Protein AF-0000000072483259 (afdb_homodimer)

pLDDT: mean 96.13, std 6.68, range [28.08, 98.94]

Radius of gyration: 27.59 Å; Cα contacts (8 Å, |Δi|>4): 2343; chains: 2; bounding box: 74×78×71 Å

Nearest PDB structures (foldseek):
  3lnp-assembly1_A-2  TM=8.856E-01  e=9.364E-30  Oleispira antarctica
  4dzh-assembly1_A-2  TM=8.828E-01  e=1.870E-28  Xanthomonas campestris pv. campestris str. ATCC 33913
  4f0r-assembly1_A  TM=8.799E-01  e=4.977E-28  Chromobacterium violaceum ATCC 12472
  4gbd-assembly1_B  TM=8.907E-01  e=2.801E-27  Pseudomonas aeruginosa PAO1
  7ww2-assembly1_B  TM=8.789E-01  e=2.358E-26  Obesumbacterium proteus

Organism: Leishmania tarentolae (NCBI:txid5689)

Foldseek 3Di:
DDKAKEFAWEWAFQALPDTDIAGRWIFIADQQFTADIDRCVVPVPVVVVVVVVNVVVVRYHYDDVQKYKYFFFAAEAAAQQQQVCFPHDLQDAPLCCCPVPVQVSLLCVVPVVVLLVSLLVLLQVLLLLRHQEYEYEHAQDLVSQVSSLVSCLVLNGQYATFHEAFADPVRHPPSGHQPDLVRSLVSRLVSQVCSCVDPNCVVPSYHYEQEHAAPLRHDLSNLLSSLVSCVVSVGAYEYEFLQAPVRQVSVCVVPVDGRLVSSVVSNRQALQYEHERCQPQDPVSLVSSVVRNAEYAHQLQLSVRHRVAHRLLVVSVVVVGLYAYHCHPRSNNDSHLLVSLVSLQVRQVCQQQADDPVDPSVVRHDDHPSGGDLSNSLCRRAVSSCSNNVAQGRDSRGRRRPWMWIFRQPQPPFQSHDDPPPADVVNSSRSCSNGPDSLRGAFTDGSNDTSDGHDRPPD/DDKAKEFAWEWAFQDQPDTDIAGRWIFIADQQFTADIDRCVVPVPVVVVVVVVNVVVVRYHYDDVQKYKYFFFAAEAAAQQQQVCFPHDLQDAPLCCCVPPVQVSLLCVVPVVVLLVSLLVLLQVLLLLRHQEYEYEHAQDLVSQVSSLVSCLVLNGQYATFHEAFADPVRHPPSGHAPDLVRSLVSRLVSQVDSCVDPNCVVPSYHYEQEHAAPVRHDLSNLLSSLVSCVVSVGAYEYEFLQAPVRQVSVCVVPVDGRLVSSVVSNRQALQYEHERCQPQDPVSLVSSVVRNAEYAHQLQLSVRHRVAHRLLVVSVVVVGLYAYHCHPRSNNDSHLLVSLVSLQVRQVCQQQADDPVDDSVVRHDDHPSGGDLSNSLCRRAVSSCSNNVAQGRDSRGPRRPWMWIFRQPQPPFQSHDDPPPADVVNSSRSCSNGPDSLRGAFTDGSNDTSDGDDRPPD

InterPro domains:
  IPR006680 Amidohydrolase-related [PF01979] (68-451)
  IPR011059 Metal-dependent hydrolase, composite domain superfamily [G3DSA:2.30.40.10] (6-449)
  IPR011059 Metal-dependent hydrolase, composite domain superfamily [SSF51338] (4-82)
  IPR011059 Metal-dependent hydrolase, composite domain superfamily [SSF51338] (366-452)
  IPR014311 Guanine deaminase [TIGR02967] (20-448)
  IPR032466 Metal-dependent hydrolase [SSF51556] (71-392)
  IPR051607 Metallo-dependent Hydrolases [PTHR11271] (3-454)

Structure (mmCIF, N/CA/C/O backbone):
data_AF-0000000072483259-model_v1
#
loop_
_entity.id
_entity.type
_entity.pdbx_description
1 polymer 'Guanine deaminase'
#
loop_
_atom_site.group_PDB
_atom_site.id
_atom_site.type_symbol
_atom_site.label_atom_id
_atom_site.label_alt_id
_atom_site.label_comp_id
_atom_site.label_asym_id
_atom_site.label_entity_id
_atom_site.label_seq_id
_atom_site.pdbx_PDB_ins_code
_atom_site.Cartn_x
_atom_site.Cartn_y
_atom_site.Cartn_z
_atom_site.occupancy
_atom_site.B_iso_or_equiv
_atom_site.auth_seq_id
_atom_site.auth_comp_id
_atom_site.auth_asym_id
_atom_site.auth_atom_id
_atom_site.pdbx_PDB_model_num
ATOM 1 N N . MET A 1 1 ? -14.805 36.656 -9.125 1 51.97 1 MET A N 1
ATOM 2 C CA . MET A 1 1 ? -14.164 35.5 -9.727 1 51.97 1 MET A CA 1
ATOM 3 C C . MET A 1 1 ? -15.195 34.594 -10.375 1 51.97 1 MET A C 1
ATOM 5 O O . MET A 1 1 ? -16.359 34.562 -9.969 1 51.9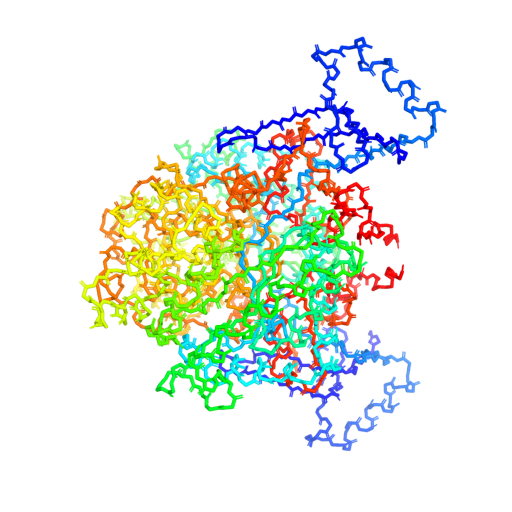7 1 MET A O 1
ATOM 9 N N . PRO A 1 2 ? -14.859 34.062 -11.422 1 64.94 2 PRO A N 1
ATOM 10 C CA . PRO A 1 2 ? -15.852 33.438 -12.273 1 64.94 2 PRO A CA 1
ATOM 11 C C . PRO A 1 2 ? -16.469 32.188 -11.625 1 64.94 2 PRO A C 1
ATOM 13 O O . PRO A 1 2 ? -15.82 31.516 -10.82 1 64.94 2 PRO A O 1
ATOM 16 N N . VAL A 1 3 ? -17.703 32.094 -11.5 1 83.12 3 VAL A N 1
ATOM 17 C CA . VAL A 1 3 ? -18.516 30.953 -11.094 1 83.12 3 VAL A CA 1
ATOM 18 C C . VAL A 1 3 ? -18.172 29.75 -11.953 1 83.12 3 VAL A C 1
ATOM 20 O O . VAL A 1 3 ? -17.969 29.875 -13.164 1 83.12 3 VAL A O 1
ATOM 23 N N . LYS A 1 4 ? -17.703 28.703 -11.266 1 93.19 4 LYS A N 1
ATOM 24 C CA . LYS A 1 4 ? -17.484 27.422 -11.93 1 93.19 4 LYS A CA 1
ATOM 25 C C . LYS A 1 4 ? -18.516 26.391 -11.484 1 93.19 4 LYS A C 1
ATOM 27 O O . LYS A 1 4 ? -19.031 26.453 -10.367 1 93.19 4 LYS A O 1
ATOM 32 N N . ALA A 1 5 ? -18.828 25.578 -12.422 1 97.44 5 ALA A N 1
ATOM 33 C CA . ALA A 1 5 ? -19.75 24.484 -12.094 1 97.44 5 ALA A CA 1
ATOM 34 C C . ALA A 1 5 ? -19.188 23.141 -12.562 1 97.44 5 ALA A C 1
ATOM 36 O O . ALA A 1 5 ? -18.562 23.062 -13.625 1 97.44 5 ALA A O 1
ATOM 37 N N . PHE A 1 6 ? -19.375 22.125 -11.766 1 98.31 6 PHE A N 1
ATOM 38 C CA . PHE A 1 6 ? -18.938 20.766 -12.062 1 98.31 6 PHE A CA 1
ATOM 39 C C . PHE A 1 6 ? -20.125 19.797 -12.055 1 98.31 6 PHE A C 1
ATOM 41 O O . PHE A 1 6 ? -20.938 19.828 -11.133 1 98.31 6 PHE A O 1
ATOM 48 N N . LEU A 1 7 ? -20.25 19.047 -13.125 1 98.5 7 LEU A N 1
ATOM 49 C CA . LEU A 1 7 ? -21.297 18.031 -13.227 1 98.5 7 LEU A CA 1
ATOM 50 C C . LEU A 1 7 ? -20.703 16.625 -13.188 1 98.5 7 LEU A C 1
ATOM 52 O O . LEU A 1 7 ? -19.859 16.281 -14.008 1 98.5 7 LEU A O 1
ATOM 56 N N . GLY A 1 8 ? -21.062 15.82 -12.242 1 98.44 8 GLY A N 1
ATOM 57 C CA . GLY A 1 8 ? -20.609 14.445 -12.117 1 98.44 8 GLY A CA 1
ATOM 58 C C . GLY A 1 8 ? -21.062 13.781 -10.828 1 98.44 8 GLY A C 1
ATOM 59 O O . GLY A 1 8 ? -21.781 14.383 -10.031 1 98.44 8 GLY A O 1
ATOM 60 N N . THR A 1 9 ? -20.734 12.508 -10.633 1 98.75 9 THR A N 1
ATOM 61 C CA . THR A 1 9 ? -21.062 11.789 -9.406 1 98.75 9 THR A CA 1
ATOM 62 C C . THR A 1 9 ? -20.109 12.172 -8.281 1 98.75 9 THR A C 1
ATOM 64 O O . THR A 1 9 ? -18.891 12.164 -8.453 1 98.75 9 THR A O 1
ATOM 67 N N . VAL A 1 10 ? -20.672 12.547 -7.125 1 98.81 10 VAL A N 1
ATOM 68 C CA . VAL A 1 10 ? -19.922 12.961 -5.953 1 98.81 10 VAL A CA 1
ATOM 69 C C . VAL A 1 10 ? -19.938 11.859 -4.898 1 98.81 10 VAL A C 1
ATOM 71 O O . VAL A 1 10 ? -20.984 11.266 -4.641 1 98.81 10 VAL A O 1
ATOM 74 N N . PHE A 1 11 ? -18.75 11.453 -4.41 1 98.81 11 PHE A N 1
ATOM 75 C CA . PHE A 1 11 ? -18.656 10.688 -3.172 1 98.81 11 PHE A CA 1
ATOM 76 C C . PHE A 1 11 ? -18.141 11.57 -2.035 1 98.81 11 PHE A C 1
ATOM 78 O O . PHE A 1 11 ? -17.125 12.242 -2.178 1 98.81 11 PHE A O 1
ATOM 85 N N . GLU A 1 12 ? -18.75 11.672 -0.937 1 97.88 12 GLU A N 1
ATOM 86 C CA . GLU A 1 12 ? -18.203 12.328 0.249 1 97.88 12 GLU A CA 1
ATOM 87 C C . GLU A 1 12 ? -18.75 11.695 1.527 1 97.88 12 GLU A C 1
ATOM 89 O O . GLU A 1 12 ? -19.719 10.93 1.484 1 97.88 12 GLU A O 1
ATOM 94 N N . THR A 1 13 ? -18.078 11.844 2.619 1 98.56 13 THR A N 1
ATOM 95 C CA . THR A 1 13 ? -18.438 11.289 3.922 1 98.56 13 THR A CA 1
ATOM 96 C C . THR A 1 13 ? -18.625 12.406 4.949 1 98.56 13 THR A C 1
ATOM 98 O O . THR A 1 13 ? -17.688 12.781 5.652 1 98.56 13 THR A O 1
ATOM 101 N N . PRO A 1 14 ? -19.922 12.898 5.121 1 98.25 14 PRO A N 1
ATOM 102 C CA . PRO A 1 14 ? -20.188 14.031 6.016 1 98.25 14 PRO A CA 1
ATOM 103 C C . PRO A 1 14 ? -19.969 13.68 7.484 1 98.25 14 PRO A C 1
ATOM 105 O O . PRO A 1 14 ? -19.703 14.562 8.305 1 98.25 14 PRO A O 1
ATOM 108 N N . ASP A 1 15 ? -20.094 12.383 7.82 1 97.5 15 ASP A N 1
ATOM 109 C CA . ASP A 1 15 ? -19.797 11.859 9.148 1 97.5 15 ASP A CA 1
ATOM 110 C C . ASP A 1 15 ? -19.234 10.445 9.07 1 97.5 15 ASP A C 1
ATOM 112 O O . ASP A 1 15 ? -19.156 9.859 7.984 1 97.5 15 ASP A O 1
ATOM 116 N N . ARG A 1 16 ? -18.781 9.906 10.172 1 95.94 16 ARG A N 1
ATOM 117 C CA . ARG A 1 16 ? -17.938 8.719 10.188 1 95.94 16 ARG A CA 1
ATOM 118 C C . ARG A 1 16 ? -18.703 7.496 9.688 1 95.94 16 ARG A C 1
ATOM 120 O O . ARG A 1 16 ? -18.109 6.484 9.328 1 95.94 16 ARG A O 1
ATOM 127 N N . HIS A 1 17 ? -20.078 7.512 9.602 1 95.44 17 HIS A N 1
ATOM 128 C CA . HIS A 1 17 ? -20.828 6.312 9.258 1 95.44 17 HIS A CA 1
ATOM 129 C C . HIS A 1 17 ? -21.641 6.516 7.977 1 95.44 17 HIS A C 1
ATOM 131 O O . HIS A 1 17 ? -22.453 5.668 7.609 1 95.44 17 HIS A O 1
ATOM 137 N N . THR A 1 18 ? -21.422 7.621 7.285 1 97.88 18 THR A N 1
ATOM 138 C CA . THR A 1 18 ? -22.266 7.938 6.148 1 97.88 18 THR A CA 1
ATOM 139 C C . THR A 1 18 ? -21.438 8.141 4.887 1 97.88 18 THR A C 1
ATOM 141 O O . THR A 1 18 ? -20.516 8.953 4.871 1 97.88 18 THR A O 1
ATOM 144 N N . LEU A 1 19 ? -21.734 7.344 3.904 1 98.44 19 LEU A N 1
ATOM 145 C CA . LEU A 1 19 ? -21.281 7.617 2.545 1 98.44 19 LEU A CA 1
ATOM 146 C C . LEU A 1 19 ? -22.375 8.297 1.732 1 98.44 19 LEU A C 1
ATOM 148 O O . LEU A 1 19 ? -23.422 7.707 1.477 1 98.44 19 LEU A O 1
ATOM 152 N N . ASN A 1 20 ? -22.219 9.547 1.44 1 98.31 20 ASN A N 1
ATOM 153 C CA . ASN A 1 20 ? -23.141 10.297 0.596 1 98.31 20 ASN A CA 1
ATOM 154 C C . ASN A 1 20 ? -22.75 10.203 -0.878 1 98.31 20 ASN A C 1
ATOM 156 O O . ASN A 1 20 ? -21.641 10.57 -1.261 1 98.31 20 ASN A O 1
ATOM 160 N N . ILE A 1 21 ? -23.641 9.633 -1.694 1 98.62 21 ILE A N 1
ATOM 161 C CA . ILE A 1 21 ? -23.453 9.508 -3.137 1 98.62 21 ILE A CA 1
ATOM 162 C C . ILE A 1 21 ? -24.484 10.367 -3.861 1 98.62 21 ILE A C 1
ATOM 164 O O . ILE A 1 21 ? -25.688 10.172 -3.705 1 98.62 21 ILE A O 1
ATOM 168 N N . ILE A 1 22 ? -24.062 11.32 -4.613 1 98.38 22 ILE A N 1
ATOM 169 C CA . ILE A 1 22 ? -24.953 12.125 -5.434 1 98.38 22 ILE A CA 1
ATOM 170 C C . ILE A 1 22 ? -24.609 11.93 -6.91 1 98.38 22 ILE A C 1
ATOM 172 O O . ILE A 1 22 ? -23.656 12.516 -7.414 1 98.38 22 ILE A O 1
ATOM 176 N N . GLN A 1 23 ? -25.391 11.156 -7.59 1 97.88 23 GLN A N 1
ATOM 177 C CA . GLN A 1 23 ? -25.219 10.93 -9.023 1 97.88 23 GLN A CA 1
ATOM 178 C C . GLN A 1 23 ? -25.641 12.156 -9.828 1 97.88 23 GLN A C 1
ATOM 180 O O . GLN A 1 23 ? -26.656 12.773 -9.539 1 97.88 23 GLN A O 1
ATOM 185 N N . ASP A 1 24 ? -24.844 12.57 -10.766 1 97.81 24 ASP A N 1
ATOM 186 C CA . ASP A 1 24 ? -25.109 13.711 -11.641 1 97.81 24 ASP A CA 1
ATOM 187 C C . ASP A 1 24 ? -25.281 14.992 -10.836 1 97.81 24 ASP A C 1
ATOM 189 O O . ASP A 1 24 ? -26.172 15.797 -11.125 1 97.81 24 ASP A O 1
ATOM 193 N N . ALA A 1 25 ? -24.453 15.055 -9.812 1 98.62 25 ALA A N 1
ATOM 194 C CA . ALA A 1 25 ? -24.484 16.266 -8.992 1 98.62 25 ALA A CA 1
ATOM 195 C C . ALA A 1 25 ? -24.016 17.484 -9.781 1 98.62 25 ALA A C 1
ATOM 197 O O . ALA A 1 25 ? -23.141 17.359 -10.641 1 98.62 25 ALA A O 1
ATOM 198 N N . LEU A 1 26 ? -24.641 18.594 -9.516 1 98.38 26 LEU A N 1
ATOM 199 C CA . LEU A 1 26 ? -24.125 19.875 -9.969 1 98.38 26 LEU A CA 1
ATOM 200 C C . LEU A 1 26 ? -23.516 20.656 -8.812 1 98.38 26 LEU A C 1
ATOM 202 O O . LEU A 1 26 ? -24.203 21.047 -7.875 1 98.38 26 LEU A O 1
ATOM 206 N N . VAL A 1 27 ? -22.188 20.828 -8.828 1 98.62 27 VAL A N 1
ATOM 207 C CA . VAL A 1 27 ? -21.469 21.562 -7.793 1 98.62 27 VAL A CA 1
ATOM 208 C C . VAL A 1 27 ? -21.125 22.969 -8.297 1 98.62 27 VAL A C 1
ATOM 210 O O . VAL A 1 27 ? -20.375 23.109 -9.266 1 98.62 27 VAL A O 1
ATOM 213 N N . VAL A 1 28 ? -21.656 23.969 -7.68 1 97.56 28 VAL A N 1
ATOM 214 C CA . VAL A 1 28 ? -21.422 25.359 -8.062 1 97.56 28 VAL A CA 1
ATOM 215 C C . VAL A 1 28 ? -20.406 26 -7.109 1 97.56 28 VAL A C 1
ATOM 217 O O . VAL A 1 28 ? -20.594 25.984 -5.891 1 97.56 28 VAL A O 1
ATOM 220 N N . VAL A 1 29 ? -19.344 26.5 -7.648 1 97.56 29 VAL A N 1
ATOM 221 C CA . VAL A 1 29 ? -18.234 27.062 -6.883 1 97.56 29 VAL A CA 1
ATOM 222 C C . VAL A 1 29 ? -18.094 28.547 -7.191 1 97.56 29 VAL A C 1
ATOM 224 O O . VAL A 1 29 ? -18.062 28.953 -8.359 1 97.56 29 VAL A O 1
ATOM 227 N N . HIS A 1 30 ? -18.078 29.359 -6.191 1 95.12 30 HIS A N 1
ATOM 228 C CA . HIS A 1 30 ? -17.875 30.797 -6.305 1 95.12 30 HIS A CA 1
ATOM 229 C C . HIS A 1 30 ? -16.656 31.25 -5.504 1 95.12 30 HIS A C 1
ATOM 231 O O . HIS A 1 30 ? -16.641 31.141 -4.277 1 95.12 30 HIS A O 1
ATOM 237 N N . ASP A 1 31 ? -15.648 31.844 -6.125 1 92.31 31 ASP A N 1
ATOM 238 C CA . ASP A 1 31 ? -14.43 32.344 -5.504 1 92.31 31 ASP A CA 1
ATOM 239 C C . ASP A 1 31 ? -13.797 31.281 -4.602 1 92.31 31 ASP A C 1
ATOM 241 O O . ASP A 1 31 ? -13.523 31.547 -3.428 1 92.31 31 ASP A O 1
ATOM 245 N N . GLY A 1 32 ? -13.797 30.031 -5.105 1 94.75 32 GLY A N 1
ATOM 246 C CA . GLY A 1 32 ? -13.109 28.953 -4.422 1 94.75 32 GLY A CA 1
ATOM 247 C C . GLY A 1 32 ? -13.953 28.281 -3.361 1 94.75 32 GLY A C 1
ATOM 248 O O . GLY A 1 32 ? -13.555 27.25 -2.803 1 94.75 32 GLY A O 1
ATOM 249 N N . THR A 1 33 ? -15.141 28.766 -3.104 1 96.81 33 THR A N 1
ATOM 250 C CA . THR A 1 33 ? -16.047 28.219 -2.094 1 96.81 33 THR A CA 1
ATOM 251 C C . THR A 1 33 ? -17.234 27.531 -2.748 1 96.81 33 THR A C 1
ATOM 253 O O . THR A 1 33 ? -17.797 28.031 -3.727 1 96.81 33 THR A O 1
ATOM 256 N N . ILE A 1 34 ? -17.594 26.375 -2.246 1 98.38 34 ILE A N 1
ATOM 257 C CA . ILE A 1 34 ? -18.766 25.672 -2.758 1 98.38 34 ILE A CA 1
ATOM 258 C C . ILE A 1 34 ? -20.031 26.406 -2.336 1 98.38 34 ILE A C 1
ATOM 260 O O . ILE A 1 34 ? -20.312 26.531 -1.142 1 98.38 34 ILE A O 1
ATOM 264 N N . GLU A 1 35 ? -20.75 26.875 -3.312 1 97.5 35 GLU A N 1
ATOM 265 C CA . GLU A 1 35 ? -21.984 27.609 -3.023 1 97.5 35 GLU A CA 1
ATOM 266 C C . GLU A 1 35 ? -23.172 26.656 -2.918 1 97.5 35 GLU A C 1
ATOM 268 O O . GLU A 1 35 ? -24.031 26.812 -2.037 1 97.5 35 GLU A O 1
ATOM 273 N N . GLN A 1 36 ? -23.203 25.734 -3.879 1 97.12 36 GLN A N 1
ATOM 274 C CA . GLN A 1 36 ? -24.312 24.781 -3.92 1 97.12 36 GLN A CA 1
ATOM 275 C C . GLN A 1 36 ? -23.859 23.422 -4.438 1 97.12 36 GLN A C 1
ATOM 277 O O . GLN A 1 36 ? -22.953 23.344 -5.27 1 97.12 36 GLN A O 1
ATOM 282 N N . VAL A 1 37 ? -24.438 22.438 -3.889 1 98.44 37 VAL A N 1
ATOM 283 C CA . VAL A 1 37 ? -24.406 21.078 -4.426 1 98.44 37 VAL A CA 1
ATOM 284 C C . VAL A 1 37 ? -25.828 20.594 -4.684 1 98.44 37 VAL A C 1
ATOM 286 O O . VAL A 1 37 ? -26.578 20.359 -3.742 1 98.44 37 VAL A O 1
ATOM 289 N N . ILE A 1 38 ? -26.156 20.469 -5.961 1 98.19 38 ILE A N 1
ATOM 290 C CA . ILE A 1 38 ? -27.562 20.203 -6.305 1 98.19 38 ILE A CA 1
ATOM 291 C C . ILE A 1 38 ? -27.719 18.75 -6.746 1 98.19 38 ILE A C 1
ATOM 293 O O . ILE A 1 38 ? -27.031 18.297 -7.664 1 98.19 38 ILE A O 1
ATOM 297 N N . ASN A 1 39 ? -28.5 18.062 -6.031 1 97.88 39 ASN A N 1
ATOM 298 C CA . ASN A 1 39 ? -28.938 16.719 -6.383 1 97.88 39 ASN A CA 1
ATOM 299 C C . ASN A 1 39 ? -30.156 16.75 -7.293 1 97.88 39 ASN A C 1
ATOM 301 O O . ASN A 1 39 ? -31.234 17.203 -6.891 1 97.88 39 ASN A O 1
ATOM 305 N N . PRO A 1 40 ? -29.984 16.266 -8.469 1 97.44 40 PRO A N 1
ATOM 306 C CA . PRO A 1 40 ? -31.141 16.344 -9.383 1 97.44 40 PRO A CA 1
ATOM 307 C C . PRO A 1 40 ? -32.344 15.578 -8.867 1 97.44 40 PRO A C 1
ATOM 309 O O . PRO A 1 40 ? -33.5 15.938 -9.18 1 97.44 40 PRO A O 1
ATOM 312 N N . GLU A 1 41 ? -32.156 14.562 -8.094 1 96.69 41 GLU A N 1
ATOM 313 C CA . GLU A 1 41 ? -33.25 13.789 -7.543 1 96.69 41 GLU A CA 1
ATOM 314 C C . GLU A 1 41 ? -34 14.57 -6.449 1 96.69 41 GLU A C 1
ATOM 316 O O . GLU A 1 41 ? -35.188 14.422 -6.273 1 96.69 41 GLU A O 1
ATOM 321 N N . ALA A 1 42 ? -33.281 15.352 -5.75 1 95.31 42 ALA A N 1
ATOM 322 C CA . ALA A 1 42 ? -33.844 16.078 -4.617 1 95.31 42 ALA A CA 1
ATOM 323 C C . ALA A 1 42 ? -34.469 17.391 -5.07 1 95.31 42 ALA A C 1
ATOM 325 O O . ALA A 1 42 ? -35.469 17.859 -4.469 1 95.31 42 ALA A O 1
ATOM 326 N N . ASP A 1 43 ? -33.906 18.047 -6.09 1 95.44 43 ASP A N 1
ATOM 327 C CA . ASP A 1 43 ? -34.375 19.344 -6.57 1 95.44 43 ASP A CA 1
ATOM 328 C C . ASP A 1 43 ? -34.188 19.469 -8.086 1 95.44 43 ASP A C 1
ATOM 330 O O . ASP A 1 43 ? -33.312 20.203 -8.562 1 95.44 43 ASP A O 1
ATOM 334 N N . ALA A 1 44 ? -35.094 18.969 -8.789 1 96.44 44 ALA A N 1
ATOM 335 C CA . ALA A 1 44 ? -35.031 18.844 -10.242 1 96.44 44 ALA A CA 1
ATOM 336 C C . ALA A 1 44 ? -35.125 20.219 -10.898 1 96.44 44 ALA A C 1
ATOM 338 O O . ALA A 1 44 ? -34.438 20.484 -11.898 1 96.44 44 ALA A O 1
ATOM 339 N N . GLU A 1 45 ? -35.906 21.062 -10.383 1 96.69 45 GLU A N 1
ATOM 340 C CA . GLU A 1 45 ? -36.156 22.375 -10.984 1 96.69 45 GLU A CA 1
ATOM 341 C C . GLU A 1 45 ? -34.906 23.266 -10.883 1 96.69 45 GLU A C 1
ATOM 343 O O . GLU A 1 45 ? -34.469 23.812 -11.883 1 96.69 45 GLU A O 1
ATOM 348 N N . THR A 1 46 ? -34.469 23.375 -9.664 1 96.56 46 THR A N 1
ATOM 349 C CA . THR A 1 46 ? -33.25 24.172 -9.461 1 96.56 46 THR A CA 1
ATOM 350 C C . THR A 1 46 ? -32.094 23.594 -10.266 1 96.56 46 THR A C 1
ATOM 352 O O . THR A 1 46 ? -31.297 24.344 -10.836 1 9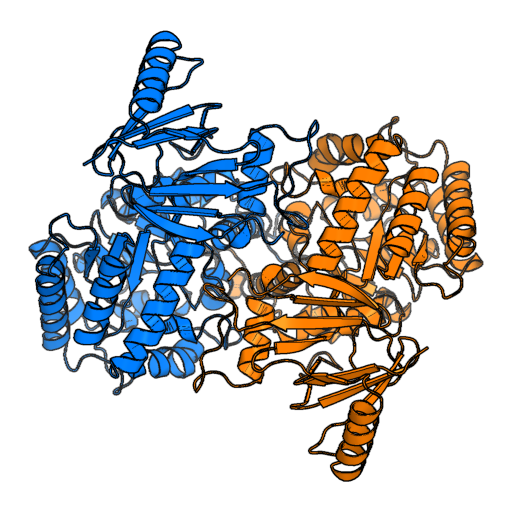6.56 46 THR A O 1
ATOM 355 N N . TYR A 1 47 ? -32.031 22.281 -10.266 1 97 47 TYR A N 1
ATOM 356 C CA . TYR A 1 47 ? -30.984 21.578 -11 1 97 47 TYR A CA 1
ATOM 357 C C . TYR A 1 47 ? -31.016 21.984 -12.477 1 97 47 TYR A C 1
ATOM 359 O O . TYR A 1 47 ? -29.984 22.391 -13.031 1 97 47 TYR A O 1
ATOM 367 N N . ALA A 1 48 ? -32.125 21.906 -13.086 1 96.94 48 ALA A N 1
ATOM 368 C CA . ALA A 1 48 ? -32.25 22.188 -14.516 1 96.94 48 ALA A CA 1
ATOM 369 C C . ALA A 1 48 ? -31.906 23.641 -14.812 1 96.94 48 ALA A C 1
ATOM 371 O O . ALA A 1 48 ? -31.203 23.938 -15.789 1 96.94 48 ALA A O 1
ATOM 372 N N . SER A 1 49 ? -32.375 24.5 -14.031 1 96.56 49 SER A N 1
ATOM 373 C CA . SER A 1 49 ? -32.156 25.922 -14.227 1 96.56 49 SER A CA 1
ATOM 374 C C . SER A 1 49 ? -30.656 26.266 -14.078 1 96.56 49 SER A C 1
ATOM 376 O O . SER A 1 49 ? -30.094 26.984 -14.914 1 96.56 49 SER A O 1
ATOM 378 N N . MET A 1 50 ? -30.109 25.75 -13.016 1 95.31 50 MET A N 1
ATOM 379 C CA . MET A 1 50 ? -28.703 26.062 -12.734 1 95.31 50 MET A CA 1
ATOM 380 C C . MET A 1 50 ? -27.781 25.406 -13.773 1 95.31 50 MET A C 1
ATOM 382 O O . MET A 1 50 ? -26.766 25.984 -14.141 1 95.31 50 MET A O 1
ATOM 386 N N . LEU A 1 51 ? -28.141 24.25 -14.195 1 96.31 51 LEU A N 1
ATOM 387 C CA . LEU A 1 51 ? -27.375 23.562 -15.234 1 96.31 51 LEU A CA 1
ATOM 388 C C . LEU A 1 51 ? -27.391 24.375 -16.531 1 96.31 51 LEU A C 1
ATOM 390 O O . LEU A 1 51 ? -26.344 24.531 -17.172 1 96.31 51 LEU A O 1
ATOM 394 N N . GLU A 1 52 ? -28.516 24.812 -16.891 1 95.69 52 GLU A N 1
ATOM 395 C CA . GLU A 1 52 ? -28.672 25.625 -18.109 1 95.69 52 GLU A CA 1
ATOM 396 C C . GLU A 1 52 ? -27.859 26.906 -18 1 95.69 52 GLU A C 1
ATOM 398 O O . GLU A 1 52 ? -27.203 27.312 -18.969 1 95.69 52 GLU A O 1
ATOM 403 N N . ALA A 1 53 ? -27.953 27.516 -16.922 1 93.88 53 ALA A N 1
ATOM 404 C CA . ALA A 1 53 ? -27.219 28.75 -16.703 1 93.88 53 ALA A CA 1
ATOM 405 C C . ALA A 1 53 ? -25.719 28.531 -16.797 1 93.88 53 ALA A C 1
ATOM 407 O O . ALA A 1 53 ? -25 29.328 -17.406 1 93.88 53 ALA A O 1
ATOM 408 N N . ALA A 1 54 ? -25.234 27.5 -16.125 1 93.94 54 ALA A N 1
ATOM 409 C CA . ALA A 1 54 ? -23.812 27.188 -16.125 1 93.94 54 ALA A CA 1
ATOM 410 C C . ALA A 1 54 ? -23.328 26.844 -17.547 1 93.94 54 ALA A C 1
ATOM 412 O O . ALA A 1 54 ? -22.234 27.234 -17.938 1 93.94 54 ALA A O 1
ATOM 413 N N . SER A 1 55 ? -24.188 26.109 -18.219 1 94.5 55 SER A N 1
ATOM 414 C CA . SER A 1 55 ? -23.859 25.75 -19.594 1 94.5 55 SER A CA 1
ATOM 415 C C . SER A 1 55 ? -23.797 26.984 -20.5 1 94.5 55 SER A C 1
ATOM 417 O O . SER A 1 55 ? -22.859 27.125 -21.281 1 94.5 55 SER A O 1
ATOM 419 N N . ALA A 1 56 ? -24.703 27.844 -20.359 1 93.56 56 ALA A N 1
ATOM 420 C CA . ALA A 1 56 ? -24.781 29.047 -21.188 1 93.56 56 ALA A CA 1
ATOM 421 C C . ALA A 1 56 ? -23.609 29.984 -20.922 1 93.56 56 ALA A C 1
ATOM 423 O O . ALA A 1 56 ? -23.141 30.672 -21.828 1 93.56 56 ALA A O 1
ATOM 424 N N . ALA A 1 57 ? -23.172 30.016 -19.734 1 91.94 57 ALA A N 1
ATOM 425 C CA . ALA A 1 57 ? -22.094 30.906 -19.328 1 91.94 57 ALA A CA 1
ATOM 426 C C . ALA A 1 57 ? -20.734 30.312 -19.703 1 91.94 57 ALA A C 1
ATOM 428 O O . ALA A 1 57 ? -19.719 31.016 -19.625 1 91.94 57 ALA A O 1
ATOM 429 N N . GLY A 1 58 ? -20.656 29.047 -20.078 1 90.94 58 GLY A N 1
ATOM 430 C CA . GLY A 1 58 ? -19.422 28.406 -20.484 1 90.94 58 GLY A CA 1
ATOM 431 C C . GLY A 1 58 ? -18.531 28.016 -19.328 1 90.94 58 GLY A C 1
ATOM 432 O O . GLY A 1 58 ? -17.312 27.906 -19.469 1 90.94 58 GLY A O 1
ATOM 433 N N . HIS A 1 59 ? -19.016 27.891 -18.156 1 90.75 59 HIS A N 1
ATOM 434 C CA . HIS A 1 59 ? -18.234 27.609 -16.969 1 90.75 59 HIS A CA 1
ATOM 435 C C . HIS A 1 59 ? -18.547 26.219 -16.422 1 90.75 59 HIS A C 1
ATOM 437 O O . HIS A 1 59 ? -18.219 25.906 -15.281 1 90.75 59 HIS A O 1
ATOM 443 N N . LEU A 1 60 ? -19.234 25.375 -17.266 1 95.62 60 LEU A N 1
ATOM 444 C CA . LEU A 1 60 ? -19.641 24.031 -16.859 1 95.62 60 LEU A CA 1
ATOM 445 C C . LEU A 1 60 ? -18.578 23 -17.234 1 95.62 60 LEU A C 1
ATOM 447 O O . LEU A 1 60 ? -18.203 22.891 -18.406 1 95.62 60 LEU A O 1
ATOM 451 N N . THR A 1 61 ? -18.016 22.344 -16.234 1 96.31 61 THR A N 1
ATOM 452 C CA . THR A 1 61 ? -17.156 21.188 -16.438 1 96.31 61 THR A CA 1
ATOM 453 C C . THR A 1 61 ? -17.922 19.891 -16.219 1 96.31 61 THR A C 1
ATOM 455 O O . THR A 1 61 ? -18.438 19.656 -15.117 1 96.31 61 THR A O 1
ATOM 458 N N . ARG A 1 62 ? -18.047 19.094 -17.25 1 97.56 62 ARG A N 1
ATOM 459 C CA . ARG A 1 62 ? -18.719 17.797 -17.141 1 97.56 62 ARG A CA 1
ATOM 460 C C . ARG A 1 62 ? -17.719 16.656 -16.984 1 97.56 62 ARG A C 1
ATOM 462 O O . ARG A 1 62 ? -16.844 16.484 -17.844 1 97.56 62 ARG A O 1
ATOM 469 N N . LEU A 1 63 ? -17.797 15.969 -15.898 1 97.88 63 LEU A N 1
ATOM 470 C CA . LEU A 1 63 ? -16.984 14.773 -15.766 1 97.88 63 LEU A CA 1
ATOM 471 C C . LEU A 1 63 ? -17.422 13.688 -16.75 1 97.88 63 LEU A C 1
ATOM 473 O O . LEU A 1 63 ? -18.625 13.531 -17 1 97.88 63 LEU A O 1
ATOM 477 N N . GLN A 1 64 ? -16.531 12.953 -17.25 1 96.56 64 GLN A N 1
ATOM 478 C CA . GLN A 1 64 ? -16.828 11.852 -18.156 1 96.56 64 GLN A CA 1
ATOM 479 C C . GLN A 1 64 ? -17.359 10.641 -17.375 1 96.56 64 GLN A C 1
ATOM 481 O O . GLN A 1 64 ? -17.172 10.547 -16.156 1 96.56 64 GLN A O 1
ATOM 486 N N . LYS A 1 65 ? -18.094 9.758 -18.156 1 95.38 65 LYS A N 1
ATOM 487 C CA . LYS A 1 65 ? -18.5 8.5 -17.547 1 95.38 65 LYS A CA 1
ATOM 488 C C . LYS A 1 65 ? -17.297 7.758 -16.953 1 95.38 65 LYS A C 1
ATOM 490 O O . LYS A 1 65 ? -16.266 7.609 -17.609 1 95.38 65 LYS A O 1
ATOM 495 N N . GLY A 1 66 ? -17.391 7.328 -15.719 1 96.88 66 GLY A N 1
ATOM 496 C CA . GLY A 1 66 ? -16.297 6.633 -15.055 1 96.88 66 GLY A CA 1
ATOM 497 C C . GLY A 1 66 ? -15.391 7.559 -14.266 1 96.88 66 GLY A C 1
ATOM 498 O O . GLY A 1 66 ? -14.469 7.102 -13.594 1 96.88 66 GLY A O 1
ATOM 499 N N . GLN A 1 67 ? -15.656 8.867 -14.367 1 97.81 67 GLN A N 1
ATOM 500 C CA . GLN A 1 67 ? -14.961 9.836 -13.523 1 97.81 67 GLN A CA 1
ATOM 501 C C . GLN A 1 67 ? -15.828 10.258 -12.336 1 97.81 67 GLN A C 1
ATOM 503 O O . GLN A 1 67 ? -17.047 10.391 -12.469 1 97.81 67 GLN A O 1
ATOM 508 N N . TYR A 1 68 ? -15.188 10.469 -11.195 1 98.75 68 TYR A N 1
ATOM 509 C CA . TYR A 1 68 ? -15.914 10.781 -9.969 1 98.75 68 TYR A CA 1
ATOM 510 C C . TYR A 1 68 ? -15.258 11.938 -9.227 1 98.75 68 TYR A C 1
ATOM 512 O O . TYR A 1 68 ? -14.039 12.125 -9.312 1 98.75 68 TYR A O 1
ATOM 520 N N . LEU A 1 69 ? -16.078 12.711 -8.562 1 98.81 69 LEU A N 1
ATOM 521 C CA . LEU A 1 69 ? -15.617 13.836 -7.758 1 98.81 69 LEU A CA 1
ATOM 522 C C . LEU A 1 69 ? -15.594 13.477 -6.273 1 98.81 69 LEU A C 1
ATOM 524 O O . LEU A 1 69 ? -16.594 13.031 -5.723 1 98.81 69 LEU A O 1
ATOM 528 N N . ILE A 1 70 ? -14.438 13.609 -5.621 1 98.94 70 ILE A N 1
ATOM 529 C CA . ILE A 1 70 ? -14.312 13.375 -4.184 1 98.94 70 ILE A CA 1
ATOM 530 C C . ILE A 1 70 ? -13.602 14.562 -3.533 1 98.94 70 ILE A C 1
ATOM 532 O O . ILE A 1 70 ? -12.93 15.344 -4.211 1 98.94 70 ILE A O 1
ATOM 536 N N . PRO A 1 71 ? -13.789 14.781 -2.215 1 98.94 71 PRO A N 1
ATOM 537 C CA . PRO A 1 71 ? -13.023 15.828 -1.539 1 98.94 71 PRO A CA 1
ATOM 538 C C . PRO A 1 71 ? -11.516 15.609 -1.618 1 98.94 71 PRO A C 1
ATOM 540 O O . PRO A 1 71 ? -11.062 14.461 -1.689 1 98.94 71 PRO A O 1
ATOM 543 N N . GLY A 1 72 ? -10.766 16.719 -1.652 1 98.88 72 GLY A N 1
ATOM 544 C CA . GLY A 1 72 ? -9.32 16.609 -1.536 1 98.88 72 GLY A CA 1
ATOM 545 C C . GLY A 1 72 ? -8.875 15.953 -0.245 1 98.88 72 GLY A C 1
ATOM 546 O O . GLY A 1 72 ? -9.523 16.109 0.792 1 98.88 72 GLY A O 1
ATOM 547 N N . LEU A 1 73 ? -7.773 15.242 -0.298 1 98.94 73 LEU A N 1
ATOM 548 C CA . LEU A 1 73 ? -7.246 14.555 0.877 1 98.94 73 LEU A CA 1
ATOM 549 C C . LEU A 1 73 ? -6.434 15.508 1.747 1 98.94 73 LEU A C 1
ATOM 551 O O . LEU A 1 73 ? -5.789 16.422 1.234 1 98.94 73 LEU A O 1
ATOM 555 N N . ILE A 1 74 ? -6.48 15.305 3.064 1 98.94 74 ILE A N 1
ATOM 556 C CA . ILE A 1 74 ? -5.848 16.188 4.031 1 98.94 74 ILE A CA 1
ATOM 557 C C . ILE A 1 74 ? -4.824 15.414 4.855 1 98.94 74 ILE A C 1
ATOM 559 O O . ILE A 1 74 ? -5.176 14.445 5.531 1 98.94 74 ILE A O 1
ATOM 563 N N . ASP A 1 75 ? -3.605 15.797 4.742 1 98.94 75 ASP A N 1
ATOM 564 C CA . ASP A 1 75 ? -2.52 15.18 5.496 1 98.94 75 ASP A CA 1
ATOM 565 C C . ASP A 1 75 ? -2.168 16 6.73 1 98.94 75 ASP A C 1
ATOM 567 O O . ASP A 1 75 ? -1.573 17.078 6.617 1 98.94 75 ASP A O 1
ATOM 571 N N . VAL A 1 76 ? -2.387 15.461 7.969 1 98.94 76 VAL A N 1
ATOM 572 C CA . VAL A 1 76 ? -2.289 16.312 9.148 1 98.94 76 VAL A CA 1
ATOM 573 C C . VAL A 1 76 ? -0.921 16.141 9.805 1 98.94 76 VAL A C 1
ATOM 575 O O . VAL A 1 76 ? -0.671 16.672 10.891 1 98.94 76 VAL A O 1
ATOM 578 N N . HIS A 1 77 ? 0 15.398 9.094 1 98.94 77 HIS A N 1
ATOM 579 C CA . HIS A 1 77 ? 1.337 15.266 9.664 1 98.94 77 HIS A CA 1
ATOM 580 C C . HIS A 1 77 ? 2.348 14.844 8.602 1 98.94 77 HIS A C 1
ATOM 582 O O . HIS A 1 77 ? 2.34 13.695 8.156 1 98.94 77 HIS A O 1
ATOM 588 N N . VAL A 1 78 ? 3.273 15.742 8.227 1 98.81 78 VAL A N 1
ATOM 589 C CA . VAL A 1 78 ? 4.316 15.492 7.238 1 98.81 78 VAL A CA 1
ATOM 590 C C . VAL A 1 78 ? 5.621 16.141 7.688 1 98.81 78 VAL A C 1
ATOM 592 O O . VAL A 1 78 ? 5.637 17.312 8.078 1 98.81 78 VAL A O 1
ATOM 595 N N . HIS A 1 79 ? 6.719 15.453 7.715 1 98.75 79 HIS A N 1
ATOM 596 C CA . HIS A 1 79 ? 8.047 16.047 7.824 1 98.75 79 HIS A CA 1
ATOM 597 C C . HIS A 1 79 ? 8.602 16.422 6.453 1 98.75 79 HIS A C 1
ATOM 599 O O . HIS A 1 79 ? 9.289 15.617 5.816 1 98.75 79 HIS A O 1
ATOM 605 N N . ALA A 1 80 ? 8.43 17.641 6.078 1 98.81 80 ALA A N 1
ATOM 606 C CA . ALA A 1 80 ? 8.773 18.078 4.727 1 98.81 80 ALA A CA 1
ATOM 607 C C . ALA A 1 80 ? 10.25 17.812 4.426 1 98.81 80 ALA A C 1
ATOM 609 O O . ALA A 1 80 ? 10.594 17.297 3.354 1 98.81 80 ALA A O 1
ATOM 610 N N . PRO A 1 81 ? 11.18 18.062 5.387 1 98.62 81 PRO A N 1
ATOM 611 C CA . PRO A 1 81 ? 12.594 17.922 5.043 1 98.62 81 PRO A CA 1
ATOM 612 C C . PRO A 1 81 ? 13.023 16.469 4.875 1 98.62 81 PRO A C 1
ATOM 614 O O . PRO A 1 81 ? 14.133 16.203 4.406 1 98.62 81 PRO A O 1
ATOM 617 N N . GLN A 1 82 ? 12.188 15.555 5.191 1 97.69 82 GLN A N 1
ATOM 618 C CA . GLN A 1 82 ? 12.57 14.148 5.105 1 97.69 82 GLN A CA 1
ATOM 619 C C . GLN A 1 82 ? 12.195 13.555 3.752 1 97.69 82 GLN A C 1
ATOM 621 O O . GLN A 1 82 ? 12.438 12.375 3.494 1 97.69 82 GLN A O 1
ATOM 626 N N . TRP A 1 83 ? 11.734 14.336 2.832 1 97.5 83 TRP A N 1
ATOM 627 C CA . TRP A 1 83 ? 11.25 13.922 1.518 1 97.5 83 TRP A CA 1
ATOM 628 C C . TRP A 1 83 ? 12.32 13.117 0.778 1 97.5 83 TRP A C 1
ATOM 630 O O . TRP A 1 83 ? 12.047 12.016 0.288 1 97.5 83 TRP A O 1
ATOM 640 N N . PRO A 1 84 ? 13.594 13.547 0.759 1 96.94 84 PRO A N 1
ATOM 641 C CA . PRO A 1 84 ? 14.594 12.766 0.031 1 96.94 84 PRO A CA 1
ATOM 642 C C . PRO A 1 84 ? 14.859 11.406 0.673 1 96.94 84 PRO A C 1
ATOM 644 O O . PRO A 1 84 ? 15.461 10.531 0.043 1 96.94 84 PRO A O 1
ATOM 647 N N . GLN A 1 85 ? 14.422 11.242 1.878 1 96 85 GLN A N 1
ATOM 648 C CA . GLN A 1 85 ? 14.695 10.023 2.627 1 96 85 GLN A CA 1
ATOM 649 C C . GLN A 1 85 ? 13.562 9.016 2.465 1 96 85 GLN A C 1
ATOM 651 O O . GLN A 1 85 ? 13.641 7.891 2.969 1 96 85 GLN A O 1
ATOM 656 N N . LEU A 1 86 ? 12.516 9.344 1.708 1 96.44 86 LEU A N 1
ATOM 657 C CA . LEU A 1 86 ? 11.352 8.484 1.55 1 96.44 86 LEU A CA 1
ATOM 658 C C . LEU A 1 86 ? 11.758 7.113 1.018 1 96.44 86 LEU A C 1
ATOM 660 O O . LEU A 1 86 ? 12.367 7.016 -0.052 1 96.44 86 LEU A O 1
ATOM 664 N N . GLY A 1 87 ? 11.43 6.062 1.8 1 94.25 87 GLY A N 1
ATOM 665 C CA . GLY A 1 87 ? 11.68 4.695 1.36 1 94.25 87 GLY A CA 1
ATOM 666 C C . GLY A 1 87 ? 13.078 4.215 1.673 1 94.25 87 GLY A C 1
ATOM 667 O O . GLY A 1 87 ? 13.547 3.223 1.104 1 94.25 87 GLY A O 1
ATOM 668 N N . LYS A 1 88 ? 13.797 4.992 2.65 1 91.75 88 LYS A N 1
ATOM 669 C CA . LYS A 1 88 ? 15.164 4.629 2.984 1 91.75 88 LYS A CA 1
ATOM 670 C C . LYS A 1 88 ? 15.297 4.27 4.461 1 91.75 88 LYS A C 1
ATOM 672 O O . LYS A 1 88 ? 14.617 4.852 5.309 1 91.75 88 LYS A O 1
ATOM 677 N N . ALA A 1 89 ? 16.109 3.326 4.703 1 90.06 89 ALA A N 1
ATOM 678 C CA . ALA A 1 89 ? 16.656 3.037 6.031 1 90.06 89 ALA A CA 1
ATOM 679 C C . ALA A 1 89 ? 15.531 2.73 7.02 1 90.06 89 ALA A C 1
ATOM 681 O O . ALA A 1 89 ? 15.586 3.141 8.18 1 90.06 89 ALA A O 1
ATOM 682 N N . LEU A 1 90 ? 14.555 2.01 6.637 1 91.06 90 LEU A N 1
ATOM 683 C CA . LEU A 1 90 ? 13.375 1.769 7.465 1 91.06 90 LEU A CA 1
ATOM 684 C C . LEU A 1 90 ? 13.586 0.55 8.359 1 91.06 90 LEU A C 1
ATOM 686 O O . LEU A 1 90 ? 12.711 0.212 9.164 1 91.06 90 LEU A O 1
ATOM 690 N N . ASP A 1 91 ? 14.734 -0.086 8.25 1 86.12 91 ASP A N 1
ATOM 691 C CA . ASP A 1 91 ? 15.062 -1.25 9.07 1 86.12 91 ASP A CA 1
ATOM 692 C C . ASP A 1 91 ? 15.703 -0.83 10.391 1 86.12 91 ASP A C 1
ATOM 694 O O . ASP A 1 91 ? 16 -1.675 11.234 1 86.12 91 ASP A O 1
ATOM 698 N N . LYS A 1 92 ? 15.828 0.435 10.617 1 85 92 LYS A N 1
ATOM 699 C CA . LYS A 1 92 ? 16.469 0.959 11.812 1 85 92 LYS A CA 1
ATOM 700 C C . LYS A 1 92 ? 15.445 1.298 12.891 1 85 92 LYS A C 1
ATOM 702 O O . LYS A 1 92 ? 14.258 1.45 12.594 1 85 92 LYS A O 1
ATOM 707 N N . SER A 1 93 ? 15.938 1.329 14.141 1 83.75 93 SER A N 1
ATOM 708 C CA . SER A 1 93 ? 15.102 1.869 15.203 1 83.75 93 SER A CA 1
ATOM 709 C C . SER A 1 93 ? 14.859 3.363 15.016 1 83.75 93 SER A C 1
ATOM 711 O O . SER A 1 93 ? 15.625 4.039 14.328 1 83.75 93 SER A O 1
ATOM 713 N N . LEU A 1 94 ? 13.797 3.867 15.656 1 83.44 94 LEU A N 1
ATOM 714 C CA . LEU A 1 94 ? 13.469 5.281 15.523 1 83.44 94 LEU A CA 1
ATOM 715 C C . LEU A 1 94 ? 14.648 6.16 15.914 1 83.44 94 LEU A C 1
ATOM 717 O O . LEU A 1 94 ? 15.008 7.086 15.188 1 83.44 94 LEU A O 1
ATOM 721 N N . ASP A 1 95 ? 15.219 5.875 17.031 1 83.31 95 ASP A N 1
ATOM 722 C CA . ASP A 1 95 ? 16.328 6.68 17.531 1 83.31 95 ASP A CA 1
ATOM 723 C C . ASP A 1 95 ? 17.5 6.672 16.547 1 83.31 95 ASP A C 1
ATOM 725 O O . ASP A 1 95 ? 18.016 7.73 16.172 1 83.31 95 ASP A O 1
ATOM 729 N N . THR A 1 96 ? 17.875 5.465 16.062 1 86.44 96 THR A N 1
ATOM 730 C CA . THR A 1 96 ? 18.969 5.324 15.094 1 86.44 96 THR A CA 1
ATOM 731 C C . THR A 1 96 ? 18.594 5.98 13.766 1 86.44 96 THR A C 1
ATOM 733 O O . THR A 1 96 ? 19.422 6.645 13.148 1 86.44 96 THR A O 1
ATOM 736 N N . TRP A 1 97 ? 17.375 5.766 13.391 1 90.12 97 TRP A N 1
ATOM 737 C CA . TRP A 1 97 ? 16.859 6.328 12.148 1 90.12 97 TRP A CA 1
ATOM 738 C C . TRP A 1 97 ? 16.938 7.852 12.164 1 90.12 97 TRP A C 1
ATOM 740 O O . TRP A 1 97 ? 17.375 8.469 11.188 1 90.12 97 TRP A O 1
ATOM 750 N N . LEU A 1 98 ? 16.641 8.492 13.266 1 88.75 98 LEU A N 1
ATOM 751 C CA . LEU A 1 98 ? 16.672 9.938 13.422 1 88.75 98 LEU A CA 1
ATOM 752 C C . LEU A 1 98 ? 18.125 10.445 13.406 1 88.75 98 LEU A C 1
ATOM 754 O O . LEU A 1 98 ? 18.469 11.32 12.609 1 88.75 98 LEU A O 1
ATOM 758 N N . GLN A 1 99 ? 18.969 9.875 14.203 1 89.25 99 GLN A N 1
ATOM 759 C CA . GLN A 1 99 ? 20.328 10.383 14.438 1 89.25 99 GLN A CA 1
ATOM 760 C C . GLN A 1 99 ? 21.219 10.164 13.227 1 89.25 99 GLN A C 1
ATOM 762 O O . GLN A 1 99 ? 22.047 11.016 12.891 1 89.25 99 GLN A O 1
ATOM 767 N N . LYS A 1 100 ? 21 9.078 12.547 1 90.69 100 LYS A N 1
ATOM 768 C CA . LYS A 1 100 ? 21.938 8.703 11.492 1 90.69 100 LYS A CA 1
ATOM 769 C C . LYS A 1 100 ? 21.438 9.156 10.117 1 90.69 100 LYS A C 1
ATOM 771 O O . LYS A 1 100 ? 22.234 9.391 9.211 1 90.69 100 LYS A O 1
ATOM 776 N N . TYR A 1 101 ? 20.125 9.375 10.047 1 91.94 101 TYR A N 1
ATOM 777 C CA . TYR A 1 101 ? 19.609 9.609 8.703 1 91.94 101 TYR A CA 1
ATOM 778 C C . TYR A 1 101 ? 18.781 10.898 8.656 1 91.94 101 TYR A C 1
ATOM 780 O O . TYR A 1 101 ? 19.094 11.805 7.879 1 91.94 101 TYR A O 1
ATOM 788 N N . SER A 1 102 ? 17.859 11.07 9.508 1 94.31 102 SER A N 1
ATOM 789 C CA . SER A 1 102 ? 16.906 12.172 9.414 1 94.31 102 SER A CA 1
ATOM 790 C C . SER A 1 102 ? 17.547 13.492 9.797 1 94.31 102 SER A C 1
ATOM 792 O O . SER A 1 102 ? 17.438 14.477 9.062 1 94.31 102 SER A O 1
ATOM 794 N N . PHE A 1 103 ? 18.281 13.555 10.984 1 96 103 PHE A N 1
ATOM 795 C CA . PHE A 1 103 ? 18.812 14.82 11.469 1 96 103 PHE A CA 1
ATOM 796 C C . PHE A 1 103 ? 19.891 15.336 10.523 1 96 103 PHE A C 1
ATOM 798 O O . PHE A 1 103 ? 19.891 16.516 10.156 1 96 103 PHE A O 1
ATOM 805 N N . PRO A 1 104 ? 20.797 14.445 10.031 1 96.19 104 PRO A N 1
ATOM 806 C CA . PRO A 1 104 ? 21.766 14.945 9.055 1 96.19 104 PRO A CA 1
ATOM 807 C C . PRO A 1 104 ? 21.109 15.469 7.781 1 96.19 104 PRO A C 1
ATOM 809 O O . PRO A 1 104 ? 21.516 16.5 7.25 1 96.19 104 PRO A O 1
ATOM 812 N N . LEU A 1 105 ? 20.109 14.828 7.309 1 96.81 105 LEU A N 1
ATOM 813 C CA . LEU A 1 105 ? 19.406 15.273 6.109 1 96.81 105 LEU A CA 1
ATOM 814 C C . LEU A 1 105 ? 18.688 16.594 6.359 1 96.81 105 LEU A C 1
ATOM 816 O O . LEU A 1 105 ? 18.766 17.516 5.547 1 96.81 105 LEU A O 1
ATOM 820 N N . GLU A 1 106 ? 17.969 16.688 7.465 1 98.19 106 GLU A N 1
ATOM 821 C CA . GLU A 1 106 ? 17.219 17.906 7.793 1 98.19 106 GLU A CA 1
ATOM 822 C C . GLU A 1 106 ? 18.156 19.094 7.961 1 98.19 106 GLU A C 1
ATOM 824 O O . GLU A 1 106 ? 17.797 20.219 7.609 1 98.19 106 GLU A O 1
ATOM 829 N N . ALA A 1 107 ? 19.344 18.828 8.469 1 98.19 107 ALA A N 1
ATOM 830 C CA . ALA A 1 107 ? 20.328 19.891 8.68 1 98.19 107 ALA A CA 1
ATOM 831 C C . ALA A 1 107 ? 20.766 20.5 7.352 1 98.19 107 ALA A C 1
ATOM 833 O O . ALA A 1 107 ? 21.172 21.656 7.301 1 98.19 107 ALA A O 1
ATOM 834 N N . ARG A 1 108 ? 20.609 19.812 6.238 1 97.44 108 ARG A N 1
ATOM 835 C CA . ARG A 1 108 ? 21.047 20.266 4.922 1 97.44 108 ARG A CA 1
ATOM 836 C C . ARG A 1 108 ? 20.156 21.391 4.414 1 97.44 108 ARG A C 1
ATOM 838 O O . ARG A 1 108 ? 20.516 22.094 3.469 1 97.44 108 ARG A O 1
ATOM 845 N N . TYR A 1 109 ? 19.062 21.625 5.016 1 98.5 109 TYR A N 1
ATOM 846 C CA . TYR A 1 109 ? 18.094 22.594 4.52 1 98.5 109 TYR A CA 1
ATOM 847 C C . TYR A 1 109 ? 18.531 24.031 4.836 1 98.5 109 TYR A C 1
ATOM 849 O O . TYR A 1 109 ? 17.906 24.984 4.383 1 98.5 109 TYR A O 1
ATOM 857 N N . LYS A 1 110 ? 19.625 24.109 5.594 1 98.12 110 LYS A N 1
ATOM 858 C CA . LYS A 1 110 ? 20.281 25.406 5.684 1 98.12 110 LYS A CA 1
ATOM 859 C C . LYS A 1 110 ? 20.672 25.922 4.305 1 98.12 110 LYS A C 1
ATOM 861 O O . LYS A 1 110 ? 20.75 27.141 4.082 1 98.12 110 LYS A O 1
ATOM 866 N N . ASP A 1 111 ? 20.953 24.984 3.391 1 98.25 111 ASP A N 1
ATOM 867 C CA . ASP A 1 111 ? 21.203 25.297 1.986 1 98.25 111 ASP A CA 1
ATOM 868 C C . ASP A 1 111 ? 19.875 25.484 1.232 1 98.25 111 ASP A C 1
ATOM 870 O O . ASP A 1 111 ? 19.203 24.516 0.901 1 98.25 111 ASP A O 1
ATOM 874 N N . LEU A 1 112 ? 19.594 26.75 0.856 1 98.56 112 LEU A N 1
ATOM 875 C CA . LEU A 1 112 ? 18.281 27.094 0.308 1 98.56 112 LEU A CA 1
ATOM 876 C C . LEU A 1 112 ? 18.109 26.5 -1.084 1 98.56 112 LEU A C 1
ATOM 878 O O . LEU A 1 112 ? 16.984 26.25 -1.516 1 98.56 112 LEU A O 1
ATOM 882 N N . GLU A 1 113 ? 19.188 26.266 -1.803 1 98.12 113 GLU A N 1
ATOM 883 C CA . GLU A 1 113 ? 19.078 25.609 -3.102 1 98.12 113 GLU A CA 1
ATOM 884 C C . GLU A 1 113 ? 18.594 24.172 -2.951 1 98.12 113 GLU A C 1
ATOM 886 O O . GLU A 1 113 ? 17.734 23.719 -3.703 1 98.12 113 GLU A O 1
ATOM 891 N N . PHE A 1 114 ? 19.234 23.5 -1.994 1 97.56 114 PHE A N 1
ATOM 892 C CA . PHE A 1 114 ? 18.812 22.141 -1.683 1 97.56 114 PHE A CA 1
ATOM 893 C C . PHE A 1 114 ? 17.359 22.125 -1.226 1 97.56 114 PHE A C 1
ATOM 895 O O . PHE A 1 114 ? 16.562 21.312 -1.696 1 97.56 114 PHE A O 1
ATOM 902 N N . ALA A 1 115 ? 16.984 23.047 -0.364 1 98.62 115 ALA A N 1
ATOM 903 C CA . ALA A 1 115 ? 15.625 23.141 0.177 1 98.62 115 ALA A CA 1
ATOM 904 C C . ALA A 1 115 ? 14.609 23.375 -0.934 1 98.62 115 ALA A C 1
ATOM 906 O O . ALA A 1 115 ? 13.555 22.734 -0.96 1 98.62 115 ALA A O 1
ATOM 907 N N . GLU A 1 116 ? 14.938 24.266 -1.816 1 98.69 116 GLU A N 1
ATOM 908 C CA . GLU A 1 116 ? 14.023 24.609 -2.896 1 98.69 116 GLU A CA 1
ATOM 909 C C . GLU A 1 116 ? 13.734 23.406 -3.785 1 98.69 116 GLU A C 1
ATOM 911 O O . GLU A 1 116 ? 12.586 23.141 -4.129 1 98.69 116 GLU A O 1
ATOM 916 N N . LYS A 1 117 ? 14.773 22.703 -4.129 1 96.94 117 LYS A N 1
ATOM 917 C CA . LYS A 1 117 ? 14.617 21.516 -4.973 1 96.94 117 LYS A CA 1
ATOM 918 C C . LYS A 1 117 ? 13.773 20.453 -4.281 1 96.94 117 LYS A C 1
ATOM 920 O O . LYS A 1 117 ? 12.844 19.906 -4.883 1 96.94 117 LYS A O 1
ATOM 925 N N . SER A 1 118 ? 14.055 20.172 -3.07 1 97.31 118 SER A N 1
ATOM 926 C CA . SER A 1 118 ? 13.383 19.125 -2.312 1 97.31 118 SER A CA 1
ATOM 927 C C . SER A 1 118 ? 11.93 19.5 -2.033 1 97.31 118 SER A C 1
ATOM 929 O O . SER A 1 118 ? 11.016 18.719 -2.328 1 97.31 118 SER A O 1
ATOM 931 N N . TYR A 1 119 ? 11.68 20.734 -1.504 1 98.62 119 TYR A N 1
ATOM 932 C CA . TYR A 1 119 ? 10.336 21.172 -1.146 1 98.62 119 TYR A CA 1
ATOM 933 C C . TYR A 1 119 ? 9.453 21.281 -2.385 1 98.62 119 TYR A C 1
ATOM 935 O O . TYR A 1 119 ? 8.273 20.938 -2.352 1 98.62 119 TYR A O 1
ATOM 943 N N . SER A 1 120 ? 10.031 21.781 -3.461 1 98.31 120 SER A N 1
ATOM 944 C CA . SER A 1 120 ? 9.258 21.906 -4.691 1 98.31 120 SER A CA 1
ATOM 945 C C . SER A 1 120 ? 8.789 20.531 -5.191 1 98.31 120 SER A C 1
ATOM 947 O O . SER A 1 120 ? 7.641 20.375 -5.602 1 98.31 120 SER A O 1
ATOM 949 N N . SER A 1 121 ? 9.703 19.594 -5.18 1 97.19 121 SER A N 1
ATOM 950 C CA . SER A 1 121 ? 9.375 18.219 -5.574 1 97.19 121 SER A CA 1
ATOM 951 C C . SER A 1 121 ? 8.305 17.625 -4.668 1 97.19 121 SER A C 1
ATOM 953 O O . SER A 1 121 ? 7.352 17.016 -5.148 1 97.19 121 SER A O 1
ATOM 955 N N . LEU A 1 122 ? 8.438 17.844 -3.389 1 98.19 122 LEU A N 1
ATOM 956 C CA . LEU A 1 122 ? 7.5 17.297 -2.408 1 98.19 122 LEU A CA 1
ATOM 957 C C . LEU A 1 122 ? 6.094 17.844 -2.65 1 98.19 122 LEU A C 1
ATOM 959 O O . LEU A 1 122 ? 5.145 17.062 -2.785 1 98.19 122 LEU A O 1
ATOM 963 N N . VAL A 1 123 ? 5.98 19.156 -2.725 1 98.81 123 VAL A N 1
ATOM 964 C CA . VAL A 1 123 ? 4.676 19.797 -2.826 1 98.81 123 VAL A CA 1
ATOM 965 C C . VAL A 1 123 ? 3.992 19.359 -4.125 1 98.81 123 VAL A C 1
ATOM 967 O O . VAL A 1 123 ? 2.811 19.016 -4.125 1 98.81 123 VAL A O 1
ATOM 970 N N . SER A 1 124 ? 4.738 19.297 -5.215 1 98.12 124 SER A N 1
ATOM 971 C CA . SER A 1 124 ? 4.172 18.875 -6.488 1 98.12 124 SER A CA 1
ATOM 972 C C . SER A 1 124 ? 3.678 17.422 -6.418 1 98.12 124 SER A C 1
ATOM 974 O O . SER A 1 124 ? 2.6 17.109 -6.922 1 98.12 124 SER A O 1
ATOM 976 N N . THR A 1 125 ? 4.453 16.594 -5.816 1 97.56 125 THR A N 1
ATOM 977 C CA . THR A 1 125 ? 4.102 15.18 -5.723 1 97.56 125 THR A CA 1
ATOM 978 C C . THR A 1 125 ? 2.857 14.984 -4.863 1 97.56 125 THR A C 1
ATOM 980 O O . THR A 1 125 ? 1.97 14.203 -5.211 1 97.56 125 THR A O 1
ATOM 983 N N . LEU A 1 126 ? 2.826 15.68 -3.723 1 98.69 126 LEU A N 1
ATOM 984 C CA . LEU A 1 126 ? 1.668 15.547 -2.844 1 98.69 126 LEU A CA 1
ATOM 985 C C . LEU A 1 126 ? 0.399 16.031 -3.537 1 98.69 126 LEU A C 1
ATOM 987 O O . LEU A 1 126 ? -0.656 15.398 -3.42 1 98.69 126 LEU A O 1
ATOM 991 N N . LEU A 1 127 ? 0.483 17.109 -4.293 1 98.62 127 LEU A N 1
ATOM 992 C CA . LEU A 1 127 ? -0.663 17.578 -5.062 1 98.62 127 LEU A CA 1
ATOM 993 C C . LEU A 1 127 ? -1.084 16.547 -6.102 1 98.62 127 LEU A C 1
ATOM 995 O O . LEU A 1 127 ? -2.277 16.297 -6.277 1 98.62 127 LEU A O 1
ATOM 999 N N . ALA A 1 128 ? -0.148 15.891 -6.746 1 97 128 ALA A N 1
ATOM 1000 C CA . ALA A 1 128 ? -0.431 14.875 -7.75 1 97 128 ALA A CA 1
ATOM 1001 C C . ALA A 1 128 ? -1.04 13.625 -7.113 1 97 128 ALA A C 1
ATOM 1003 O O . ALA A 1 128 ? -1.766 12.875 -7.77 1 97 128 ALA A O 1
ATOM 1004 N N . ASN A 1 129 ? -0.746 13.461 -5.844 1 97.12 129 ASN A N 1
ATOM 1005 C CA . ASN A 1 129 ? -1.31 12.352 -5.09 1 97.12 129 ASN A CA 1
ATOM 1006 C C . ASN A 1 129 ? -2.658 12.711 -4.477 1 97.12 129 ASN A C 1
ATOM 1008 O O . ASN A 1 129 ? -3.232 11.93 -3.719 1 97.12 129 ASN A O 1
ATOM 1012 N N . GLY A 1 130 ? -3.133 13.914 -4.695 1 98.31 130 GLY A N 1
ATOM 1013 C CA . GLY A 1 130 ? -4.461 14.312 -4.262 1 98.31 130 GLY A CA 1
ATOM 1014 C C . GLY A 1 130 ? -4.469 14.977 -2.898 1 98.31 130 GLY A C 1
ATOM 1015 O O . GLY A 1 130 ? -5.535 15.25 -2.342 1 98.31 130 GLY A O 1
ATOM 1016 N N . THR A 1 131 ? -3.283 15.242 -2.318 1 98.88 131 THR A N 1
ATOM 1017 C CA . THR A 1 131 ? -3.217 15.906 -1.02 1 98.88 131 THR A CA 1
ATOM 1018 C C . THR A 1 131 ? -3.33 17.422 -1.177 1 98.88 131 THR A C 1
ATOM 1020 O O . THR A 1 131 ? -2.342 18.094 -1.468 1 98.88 131 THR A O 1
ATOM 1023 N N . THR A 1 132 ? -4.457 17.906 -0.864 1 98.94 132 THR A N 1
ATOM 1024 C CA . THR A 1 132 ? -4.77 19.312 -1.128 1 98.94 132 THR A CA 1
ATOM 1025 C C . THR A 1 132 ? -4.375 20.188 0.057 1 98.94 132 THR A C 1
ATOM 1027 O O . THR A 1 132 ? -4.184 21.391 -0.094 1 98.94 132 THR A O 1
ATOM 1030 N N . THR A 1 133 ? -4.332 19.578 1.241 1 98.94 133 THR A N 1
ATOM 1031 C CA . THR A 1 133 ? -3.957 20.281 2.457 1 98.94 133 THR A CA 1
ATOM 1032 C C . THR A 1 133 ? -2.957 19.469 3.275 1 98.94 133 THR A C 1
ATOM 1034 O O . THR A 1 133 ? -3.119 18.266 3.434 1 98.94 133 THR A O 1
ATOM 1037 N N . VAL A 1 134 ? -1.919 20.188 3.719 1 98.94 134 VAL A N 1
ATOM 1038 C CA . VAL A 1 134 ? -0.903 19.484 4.488 1 98.94 134 VAL A CA 1
ATOM 1039 C C . VAL A 1 134 ? -0.542 20.281 5.734 1 98.94 134 VAL A C 1
ATOM 1041 O O . VAL A 1 134 ? -0.411 21.516 5.676 1 98.94 134 VAL A O 1
ATOM 1044 N N . ALA A 1 135 ? -0.458 19.609 6.879 1 98.94 135 ALA A N 1
ATOM 1045 C CA . ALA A 1 135 ? 0.25 20.141 8.039 1 98.94 135 ALA A CA 1
ATOM 1046 C C . ALA A 1 135 ? 1.717 19.734 8.031 1 98.94 135 ALA A C 1
ATOM 1048 O O . ALA A 1 135 ? 2.033 18.547 8.234 1 98.94 135 ALA A O 1
ATOM 1049 N N . TYR A 1 136 ? 2.66 20.734 7.824 1 98.88 136 TYR A N 1
ATOM 1050 C CA . TYR A 1 136 ? 4.074 20.453 7.594 1 98.88 136 TYR A CA 1
ATOM 1051 C C . TYR A 1 136 ? 4.902 20.781 8.828 1 98.88 136 TYR A C 1
ATOM 1053 O O . TYR A 1 136 ? 4.809 21.891 9.375 1 98.88 136 TYR A O 1
ATOM 1061 N N . PHE A 1 137 ? 5.68 19.75 9.273 1 98.88 137 PHE A N 1
ATOM 1062 C CA . PHE A 1 137 ? 6.934 20.078 9.945 1 98.88 137 PHE A CA 1
ATOM 1063 C C . PHE A 1 137 ? 7.98 20.547 8.945 1 98.88 137 PHE A C 1
ATOM 1065 O O . PHE A 1 137 ? 8.312 19.828 8 1 98.88 137 PHE A O 1
ATOM 1072 N N . ALA A 1 138 ? 8.438 21.766 9.094 1 98.75 138 ALA A N 1
ATOM 1073 C CA . ALA A 1 138 ? 9.602 22.172 8.312 1 98.75 138 ALA A CA 1
ATOM 1074 C C . ALA A 1 138 ? 10.898 21.828 9.047 1 98.75 138 ALA A C 1
ATOM 1076 O O . ALA A 1 138 ? 10.945 20.844 9.797 1 98.75 138 ALA A O 1
ATOM 1077 N N . SER A 1 139 ? 12.07 22.422 8.719 1 98.56 139 SER A N 1
ATOM 1078 C CA . SER A 1 139 ? 13.32 22.25 9.453 1 98.56 139 SER A CA 1
ATOM 1079 C C . SER A 1 139 ? 13.461 23.297 10.555 1 98.56 139 SER A C 1
ATOM 1081 O O . SER A 1 139 ? 12.531 24.062 10.805 1 98.56 139 SER A O 1
ATOM 1083 N N . ILE A 1 140 ? 14.555 23.312 11.258 1 98.56 140 ILE A N 1
ATOM 1084 C CA . ILE A 1 140 ? 14.773 24.297 12.32 1 98.56 140 ILE A CA 1
ATOM 1085 C C . ILE A 1 140 ? 15.133 25.641 11.703 1 98.56 140 ILE A C 1
ATOM 1087 O O . ILE A 1 140 ? 15.156 26.656 12.398 1 98.56 140 ILE A O 1
ATOM 1091 N N . HIS A 1 141 ? 15.375 25.688 10.375 1 98.69 141 HIS A N 1
ATOM 1092 C CA . HIS A 1 141 ? 15.891 26.875 9.703 1 98.69 141 HIS A CA 1
ATOM 1093 C C . HIS A 1 141 ? 14.766 27.812 9.281 1 98.69 141 HIS A C 1
ATOM 1095 O O . HIS A 1 141 ? 13.898 27.422 8.492 1 98.69 141 HIS A O 1
ATOM 1101 N N . LEU A 1 142 ? 14.828 29 9.773 1 98.69 142 LEU A N 1
ATOM 1102 C CA . LEU A 1 142 ? 13.781 29.984 9.531 1 98.69 142 LEU A CA 1
ATOM 1103 C C . LEU A 1 142 ? 13.586 30.203 8.031 1 98.69 142 LEU A C 1
ATOM 1105 O O . LEU A 1 142 ? 12.469 30.094 7.523 1 98.69 142 LEU A O 1
ATOM 1109 N N . GLU A 1 143 ? 14.656 30.453 7.285 1 98.69 143 GLU A N 1
ATOM 1110 C CA . GLU A 1 143 ? 14.562 30.797 5.871 1 98.69 143 GLU A CA 1
ATOM 1111 C C . GLU A 1 143 ? 14.031 29.625 5.047 1 98.69 143 GLU A C 1
ATOM 1113 O O . GLU A 1 143 ? 13.227 29.828 4.137 1 98.69 143 GLU A O 1
ATOM 1118 N N . ALA A 1 144 ? 14.5 28.438 5.324 1 98.88 144 ALA A N 1
ATOM 1119 C CA . ALA A 1 144 ? 14.016 27.25 4.617 1 98.88 144 ALA A CA 1
ATOM 1120 C C . ALA A 1 144 ? 12.531 27.016 4.902 1 98.88 144 ALA A C 1
ATOM 1122 O O . ALA A 1 144 ? 11.789 26.578 4.02 1 98.88 144 ALA A O 1
ATOM 1123 N N . SER A 1 145 ? 12.164 27.219 6.141 1 98.88 145 SER A N 1
ATOM 1124 C CA . SER A 1 145 ? 10.766 27.031 6.52 1 98.88 145 SER A CA 1
ATOM 1125 C C . SER A 1 145 ? 9.859 28.031 5.801 1 98.88 145 SER A C 1
ATOM 1127 O O . SER A 1 145 ? 8.773 27.672 5.348 1 98.88 145 SER A O 1
ATOM 1129 N N . LEU A 1 146 ? 10.32 29.281 5.695 1 98.81 146 LEU A N 1
ATOM 1130 C CA . LEU A 1 146 ? 9.578 30.281 4.957 1 98.81 146 LEU A CA 1
ATOM 1131 C C . LEU A 1 146 ? 9.484 29.922 3.479 1 98.81 146 LEU A C 1
ATOM 1133 O O . LEU A 1 146 ? 8.469 30.172 2.834 1 98.81 146 LEU A O 1
ATOM 1137 N N . LEU A 1 147 ? 10.578 29.359 2.973 1 98.81 147 LEU A N 1
ATOM 1138 C CA . LEU A 1 147 ? 10.617 28.922 1.582 1 98.81 147 LEU A CA 1
ATOM 1139 C C . LEU A 1 147 ? 9.547 27.875 1.315 1 98.81 147 LEU A C 1
ATOM 1141 O O . LEU A 1 147 ? 8.883 27.906 0.275 1 98.81 147 LEU A O 1
ATOM 1145 N N . LEU A 1 148 ? 9.367 26.938 2.219 1 98.94 148 LEU A N 1
ATOM 1146 C CA . LEU A 1 148 ? 8.32 25.938 2.086 1 98.94 148 LEU A CA 1
ATOM 1147 C C . LEU A 1 148 ? 6.949 26.594 1.987 1 98.94 148 LEU A C 1
ATOM 1149 O O . LEU A 1 148 ? 6.141 26.234 1.125 1 98.94 148 LEU A O 1
ATOM 1153 N N . ALA A 1 149 ? 6.695 27.531 2.877 1 98.88 149 ALA A N 1
ATOM 1154 C CA . ALA A 1 149 ? 5.426 28.266 2.85 1 98.88 149 ALA A CA 1
ATOM 1155 C C . ALA A 1 149 ? 5.223 28.953 1.505 1 98.88 149 ALA A C 1
ATOM 1157 O O . ALA A 1 149 ? 4.129 28.906 0.934 1 98.88 149 ALA A O 1
ATOM 1158 N N . ARG A 1 150 ? 6.27 29.578 0.979 1 98.75 150 ARG A N 1
ATOM 1159 C CA . ARG A 1 150 ? 6.199 30.281 -0.3 1 98.75 150 ARG A CA 1
ATOM 1160 C C . ARG A 1 150 ? 5.91 29.312 -1.438 1 98.75 150 ARG A C 1
ATOM 1162 O O . ARG A 1 150 ? 5.121 29.609 -2.336 1 98.75 150 ARG A O 1
ATOM 1169 N N . ILE A 1 151 ? 6.527 28.156 -1.398 1 98.81 151 ILE A N 1
ATOM 1170 C CA . ILE A 1 151 ? 6.344 27.156 -2.441 1 98.81 151 ILE A CA 1
ATOM 1171 C C . ILE A 1 151 ? 4.91 26.625 -2.412 1 98.81 151 ILE A C 1
ATOM 1173 O O . ILE A 1 151 ? 4.285 26.453 -3.461 1 98.81 151 ILE A O 1
ATOM 1177 N N . CYS A 1 152 ? 4.391 26.391 -1.21 1 98.81 152 CYS A N 1
ATOM 1178 C CA . CYS A 1 152 ? 2.992 25.984 -1.084 1 98.81 152 CYS A CA 1
ATOM 1179 C C . CYS A 1 152 ? 2.07 27.031 -1.706 1 98.81 152 CYS A C 1
ATOM 1181 O O . CYS A 1 152 ? 1.166 26.688 -2.469 1 98.81 152 CYS A O 1
ATOM 1183 N N . LEU A 1 153 ? 2.326 28.266 -1.36 1 98.25 153 LEU A N 1
ATOM 1184 C CA . LEU A 1 153 ? 1.515 29.359 -1.873 1 98.25 153 LEU A CA 1
ATOM 1185 C C . LEU A 1 153 ? 1.595 29.438 -3.395 1 98.25 153 LEU A C 1
ATOM 1187 O O . LEU A 1 153 ? 0.571 29.562 -4.07 1 98.25 153 LEU A O 1
ATOM 1191 N N . GLU A 1 154 ? 2.771 29.344 -3.9 1 98.06 154 GLU A N 1
ATOM 1192 C CA . GLU A 1 154 ? 3.008 29.438 -5.336 1 98.06 154 GLU A CA 1
ATOM 1193 C C . GLU A 1 154 ? 2.326 28.297 -6.082 1 98.06 154 GLU A C 1
ATOM 1195 O O . GLU A 1 154 ? 1.694 28.516 -7.117 1 98.06 154 GLU A O 1
ATOM 1200 N N . LYS A 1 155 ? 2.379 27.094 -5.582 1 98.19 155 LYS A N 1
ATOM 1201 C CA . LYS A 1 155 ? 1.849 25.922 -6.258 1 98.19 155 LYS A CA 1
ATOM 1202 C C . LYS A 1 155 ? 0.37 25.719 -5.934 1 98.19 155 LYS A C 1
ATOM 1204 O O . LYS A 1 155 ? -0.302 24.906 -6.562 1 98.19 155 LYS A O 1
ATOM 1209 N N . GLY A 1 156 ? -0.118 26.469 -4.938 1 98.25 156 GLY A N 1
ATOM 1210 C CA . GLY A 1 156 ? -1.539 26.469 -4.629 1 98.25 156 GLY A CA 1
ATOM 1211 C C . GLY A 1 156 ? -1.944 25.391 -3.648 1 98.25 156 GLY A C 1
ATOM 1212 O O . GLY A 1 156 ? -3.092 24.938 -3.648 1 98.25 156 GLY A O 1
ATOM 1213 N N . GLN A 1 157 ? -1.021 24.906 -2.889 1 98.81 157 GLN A N 1
ATOM 1214 C CA . GLN A 1 157 ? -1.367 23.922 -1.864 1 98.81 157 GLN A CA 1
ATOM 1215 C C . GLN A 1 157 ? -1.729 24.609 -0.549 1 98.81 157 GLN A C 1
ATOM 1217 O O . GLN A 1 157 ? -0.988 25.469 -0.066 1 98.81 157 GLN A O 1
ATOM 1222 N N . ARG A 1 158 ? -2.906 24.281 0.01 1 98.88 158 ARG A N 1
ATOM 1223 C CA . ARG A 1 158 ? -3.215 24.734 1.359 1 98.88 158 ARG A CA 1
ATOM 1224 C C . ARG A 1 158 ? -2.301 24.078 2.387 1 98.88 158 ARG A C 1
ATOM 1226 O O . ARG A 1 158 ? -2 22.891 2.285 1 98.88 158 ARG A O 1
ATOM 1233 N N . ALA A 1 159 ? -1.793 24.938 3.348 1 98.88 159 ALA A N 1
ATOM 1234 C CA . ALA A 1 159 ? -0.835 24.312 4.262 1 98.88 159 ALA A CA 1
ATOM 1235 C C . ALA A 1 159 ? -0.849 25.016 5.621 1 98.88 159 ALA A C 1
ATOM 1237 O O . ALA A 1 159 ? -1.158 26.203 5.711 1 98.88 159 ALA A O 1
ATOM 1238 N N . VAL A 1 160 ? -0.71 24.219 6.617 1 98.88 160 VAL A N 1
ATOM 1239 C CA . VAL A 1 160 ? -0.304 24.656 7.949 1 98.88 160 VAL A CA 1
ATOM 1240 C C . VAL A 1 160 ? 1.164 24.312 8.18 1 98.88 160 VAL A C 1
ATOM 1242 O O . VAL A 1 160 ? 1.509 23.156 8.383 1 98.88 160 VAL A O 1
ATOM 1245 N N . VAL A 1 161 ? 2.059 25.359 8.164 1 98.81 161 VAL A N 1
ATOM 1246 C CA . VAL A 1 161 ? 3.5 25.125 8.156 1 98.81 161 VAL A CA 1
ATOM 1247 C C . VAL A 1 161 ? 4.113 25.672 9.445 1 98.81 161 VAL A C 1
ATOM 1249 O O . VAL A 1 161 ? 3.707 26.734 9.938 1 98.81 161 VAL A O 1
ATOM 1252 N N . GLY A 1 162 ? 5.023 24.922 9.977 1 98.69 162 GLY A N 1
ATOM 1253 C CA . GLY A 1 162 ? 5.754 25.469 11.109 1 98.69 162 GLY A CA 1
ATOM 1254 C C . GLY A 1 162 ? 7.227 25.109 11.094 1 98.69 162 GLY A C 1
ATOM 1255 O O . GLY A 1 162 ? 7.605 24.047 10.617 1 98.69 162 GLY A O 1
ATOM 1256 N N . ARG A 1 163 ? 8.031 26.062 11.602 1 98.75 163 ARG A N 1
ATOM 1257 C CA . ARG A 1 163 ? 9.438 25.781 11.906 1 98.75 163 ARG A CA 1
ATOM 1258 C C . ARG A 1 163 ? 9.562 24.875 13.117 1 98.75 163 ARG A C 1
ATOM 1260 O O . ARG A 1 163 ? 8.898 25.078 14.133 1 98.75 163 ARG A O 1
ATOM 1267 N N . VAL A 1 164 ? 10.406 23.859 12.992 1 98.81 164 VAL A N 1
ATOM 1268 C CA . VAL A 1 164 ? 10.586 22.906 14.094 1 98.81 164 VAL A CA 1
ATOM 1269 C C . VAL A 1 164 ? 11.477 23.531 15.164 1 98.81 164 VAL A C 1
ATOM 1271 O O . VAL A 1 164 ? 12.508 24.125 14.852 1 98.81 164 VAL A O 1
ATOM 1274 N N . ALA A 1 165 ? 11.023 23.438 16.391 1 98.62 165 ALA A N 1
ATOM 1275 C CA . ALA A 1 165 ? 11.797 23.859 17.547 1 98.62 165 ALA A CA 1
ATOM 1276 C C . ALA A 1 165 ? 12.383 22.672 18.297 1 98.62 165 ALA A C 1
ATOM 1278 O O . ALA A 1 165 ? 11.648 21.75 18.656 1 98.62 165 ALA A O 1
ATOM 1279 N N . MET A 1 166 ? 13.586 22.609 18.453 1 97.94 166 MET A N 1
ATOM 1280 C CA . MET A 1 166 ? 14.328 21.625 19.25 1 97.94 166 MET A CA 1
ATOM 1281 C C . MET A 1 166 ? 15.617 22.234 19.797 1 97.94 166 MET A C 1
ATOM 1283 O O . MET A 1 166 ? 16.391 22.812 19.047 1 97.94 166 MET A O 1
ATOM 1287 N N . ASP A 1 167 ? 15.859 22.203 21.172 1 97.56 167 ASP A N 1
ATOM 1288 C CA . ASP A 1 167 ? 16.969 22.969 21.734 1 97.56 167 ASP A CA 1
ATOM 1289 C C . ASP A 1 167 ? 17.734 22.156 22.781 1 97.56 167 ASP A C 1
ATOM 1291 O O . ASP A 1 167 ? 18.781 22.594 23.266 1 97.56 167 ASP A O 1
ATOM 1295 N N . LEU A 1 168 ? 17.234 21 23.125 1 95.69 168 LEU A N 1
ATOM 1296 C CA . LEU A 1 168 ? 17.859 20.25 24.219 1 95.69 168 LEU A CA 1
ATOM 1297 C C . LEU A 1 168 ? 19.172 19.625 23.766 1 95.69 168 LEU A C 1
ATOM 1299 O O . LEU A 1 168 ? 19.172 18.734 22.906 1 95.69 168 LEU A O 1
ATOM 1303 N N . ALA A 1 169 ? 20.234 19.922 24.391 1 92.25 169 ALA A N 1
ATOM 1304 C CA . ALA A 1 169 ? 21.578 19.547 23.953 1 92.25 169 ALA A CA 1
ATOM 1305 C C . ALA A 1 169 ? 21.812 18.062 24.141 1 92.25 169 ALA A C 1
ATOM 1307 O O . ALA A 1 169 ? 22.578 17.453 23.391 1 92.25 169 ALA A O 1
ATOM 1308 N N . ASP A 1 170 ? 21.219 17.406 25.062 1 90.12 170 ASP A N 1
ATOM 1309 C CA . ASP A 1 170 ? 21.484 16.016 25.359 1 90.12 170 ASP A CA 1
ATOM 1310 C C . ASP A 1 170 ? 20.703 15.094 24.438 1 90.12 170 ASP A C 1
ATOM 1312 O O . ASP A 1 170 ? 20.969 13.891 24.375 1 90.12 170 ASP A O 1
ATOM 1316 N N . GLN A 1 171 ? 19.719 15.68 23.688 1 89.56 171 GLN A N 1
ATOM 1317 C CA . GLN A 1 171 ? 18.859 14.844 22.844 1 89.56 171 GLN A CA 1
ATOM 1318 C C . GLN A 1 171 ? 19 15.227 21.375 1 89.56 171 GLN A C 1
ATOM 1320 O O . GLN A 1 171 ? 18.547 14.492 20.5 1 89.56 171 GLN A O 1
ATOM 1325 N N . CYS A 1 172 ? 19.516 16.344 21.094 1 91.75 172 CYS A N 1
ATOM 1326 C CA . CYS A 1 172 ? 19.641 16.859 19.75 1 91.75 172 CYS A CA 1
ATOM 1327 C C . CYS A 1 172 ? 21.109 17.109 19.391 1 91.75 172 CYS A C 1
ATOM 1329 O O . CYS A 1 172 ? 21.875 17.625 20.203 1 91.75 172 CYS A O 1
ATOM 1331 N N . PRO A 1 173 ? 21.484 16.703 18.188 1 94.62 173 PRO A N 1
ATOM 1332 C CA . PRO A 1 173 ? 22.875 16.984 17.812 1 94.62 173 PRO A CA 1
ATOM 1333 C C . PRO A 1 173 ? 23.172 18.469 17.719 1 94.62 173 PRO A C 1
ATOM 1335 O O . PRO A 1 173 ? 22.281 19.25 17.328 1 94.62 173 PRO A O 1
ATOM 1338 N N . GLU A 1 174 ? 24.406 18.844 17.969 1 95.38 174 GLU A N 1
ATOM 1339 C CA . GLU A 1 174 ? 24.828 20.25 17.953 1 95.38 174 GLU A CA 1
ATOM 1340 C C . GLU A 1 174 ? 24.594 20.875 16.594 1 95.38 174 GLU A C 1
ATOM 1342 O O . GLU A 1 174 ? 24.219 22.047 16.5 1 95.38 174 GLU A O 1
ATOM 1347 N N . TYR A 1 175 ? 24.734 20.156 15.523 1 96.25 175 TYR A N 1
ATOM 1348 C CA . TYR A 1 175 ? 24.656 20.703 14.172 1 96.25 175 TYR A CA 1
ATOM 1349 C C . TYR A 1 175 ? 23.203 20.906 13.75 1 96.25 175 TYR A C 1
ATOM 1351 O O . TYR A 1 175 ? 22.938 21.5 12.695 1 96.25 175 TYR A O 1
ATOM 1359 N N . TYR A 1 176 ? 22.266 20.469 14.594 1 97.25 176 TYR A N 1
ATOM 1360 C CA . TYR A 1 176 ? 20.844 20.578 14.227 1 97.25 176 TYR A CA 1
ATOM 1361 C C . TYR A 1 176 ? 19.984 20.781 15.461 1 97.25 176 TYR A C 1
ATOM 1363 O O . TYR A 1 176 ? 19.156 19.938 15.797 1 97.25 176 TYR A O 1
ATOM 1371 N N . ARG A 1 177 ? 20.125 21.828 16.109 1 97.44 177 ARG A N 1
ATOM 1372 C CA . ARG A 1 177 ? 19.312 22.266 17.234 1 97.44 177 ARG A CA 1
ATOM 1373 C C . ARG A 1 177 ? 19.359 23.781 17.391 1 97.44 177 ARG A C 1
ATOM 1375 O O . ARG A 1 177 ? 20.297 24.422 16.891 1 97.44 177 ARG A O 1
ATOM 1382 N N . ASP A 1 178 ? 18.344 24.359 18.031 1 98.06 178 ASP A N 1
ATOM 1383 C CA . ASP A 1 178 ? 18.391 25.781 18.391 1 98.06 178 ASP A CA 1
ATOM 1384 C C . ASP A 1 178 ? 19.438 26.031 19.484 1 98.06 178 ASP A C 1
ATOM 1386 O O . ASP A 1 178 ? 19.656 25.188 20.359 1 98.06 178 ASP A O 1
ATOM 1390 N N . ALA A 1 179 ? 20.016 27.172 19.453 1 96.56 179 ALA A N 1
ATOM 1391 C CA . ALA A 1 179 ? 21.156 27.469 20.328 1 96.56 179 ALA A CA 1
ATOM 1392 C C . ALA A 1 179 ? 20.703 27.625 21.781 1 96.56 179 ALA A C 1
ATOM 1394 O O . ALA A 1 179 ? 21.469 27.375 22.703 1 96.56 179 ALA A O 1
ATOM 1395 N N . SER A 1 180 ? 19.5 28.062 21.969 1 97.06 180 SER A N 1
ATOM 1396 C CA . SER A 1 180 ? 18.922 28.281 23.297 1 97.06 180 SER A CA 1
ATOM 1397 C C . SER A 1 180 ? 17.406 28.297 23.234 1 97.06 180 SER A C 1
ATOM 1399 O O . SER A 1 180 ? 16.828 28.453 22.172 1 97.06 180 SER A O 1
ATOM 1401 N N . PRO A 1 181 ? 16.75 28.062 24.406 1 97.81 181 PRO A N 1
ATOM 1402 C CA . PRO A 1 181 ? 15.297 28.203 24.438 1 97.81 181 PRO A CA 1
ATOM 1403 C C . PRO A 1 181 ? 14.82 29.562 23.938 1 97.81 181 PRO A C 1
ATOM 1405 O O . PRO A 1 181 ? 13.812 29.641 23.234 1 97.81 181 PRO A O 1
ATOM 1408 N N . LYS A 1 182 ? 15.555 30.594 24.328 1 98.12 182 LYS A N 1
ATOM 1409 C CA . LYS A 1 182 ? 15.195 31.953 23.906 1 98.12 182 LYS A CA 1
ATOM 1410 C C . LYS A 1 182 ? 15.234 32.094 22.391 1 98.12 182 LYS A C 1
ATOM 1412 O O . LYS A 1 182 ? 14.328 32.656 21.781 1 98.12 182 LYS A O 1
ATOM 1417 N N . GLU A 1 183 ? 16.203 31.578 21.797 1 97.75 183 GLU A N 1
ATOM 1418 C CA . GLU A 1 183 ? 16.328 31.609 20.344 1 97.75 183 GLU A CA 1
ATOM 1419 C C . GLU A 1 183 ? 15.25 30.766 19.672 1 97.75 183 GLU A C 1
ATOM 1421 O O . GLU A 1 183 ? 14.703 31.156 18.641 1 97.75 183 GLU A O 1
ATOM 1426 N N . SER A 1 184 ? 15.039 29.641 20.25 1 98 184 SER A N 1
ATOM 1427 C CA . SER A 1 184 ? 14 28.75 19.734 1 98 184 SER A CA 1
ATOM 1428 C C . SER A 1 184 ? 12.656 29.469 19.641 1 98 184 SER A C 1
ATOM 1430 O O . SER A 1 184 ? 11.992 29.406 18.609 1 98 184 SER A O 1
ATOM 1432 N N . VAL A 1 185 ? 12.289 30.109 20.703 1 98.62 185 VAL A N 1
ATOM 1433 C CA . VAL A 1 185 ? 11.016 30.812 20.781 1 98.62 185 VAL A CA 1
ATOM 1434 C C . VAL A 1 185 ? 11.031 32.031 19.828 1 98.62 185 VAL A C 1
ATOM 1436 O O . VAL A 1 185 ? 10.062 32.25 19.094 1 98.62 185 VAL A O 1
ATOM 1439 N N . ALA A 1 186 ? 12.133 32.75 19.797 1 98.75 186 ALA A N 1
ATOM 1440 C CA . ALA A 1 186 ? 12.25 33.938 18.969 1 98.75 186 ALA A CA 1
ATOM 1441 C C . ALA A 1 186 ? 12.148 33.594 17.5 1 98.75 186 ALA A C 1
ATOM 1443 O O . ALA A 1 186 ? 11.492 34.312 16.734 1 98.75 186 ALA A O 1
ATOM 1444 N N . GLN A 1 187 ? 12.805 32.562 17.062 1 98.56 187 GLN A N 1
ATOM 1445 C CA . GLN A 1 187 ? 12.781 32.156 15.664 1 98.56 187 GLN A CA 1
ATOM 1446 C C . GLN A 1 187 ? 11.398 31.656 15.266 1 98.56 187 GLN A C 1
ATOM 1448 O O . GLN A 1 187 ? 10.938 31.891 14.148 1 98.56 187 GLN A O 1
ATOM 1453 N N . SER A 1 188 ? 10.773 30.938 16.156 1 98.81 188 SER A N 1
ATOM 1454 C CA . SER A 1 188 ? 9.414 30.484 15.891 1 98.81 188 SER A CA 1
ATOM 1455 C C . SER A 1 188 ? 8.453 31.656 15.734 1 98.81 188 SER A C 1
ATOM 1457 O O . SER A 1 188 ? 7.578 31.641 14.867 1 98.81 188 SER A O 1
ATOM 1459 N N . GLU A 1 189 ? 8.633 32.656 16.609 1 98.81 189 GLU A N 1
ATOM 1460 C CA . GLU A 1 189 ? 7.789 33.844 16.516 1 98.81 189 GLU A CA 1
ATOM 1461 C C . GLU A 1 189 ? 8.023 34.562 15.211 1 98.81 189 GLU A C 1
ATOM 1463 O O . GLU A 1 189 ? 7.07 35 14.562 1 98.81 189 GLU A O 1
ATOM 1468 N N . ALA A 1 190 ? 9.281 34.719 14.891 1 98.81 190 ALA A N 1
ATOM 1469 C CA . ALA A 1 190 ? 9.617 35.375 13.625 1 98.81 190 ALA A CA 1
ATOM 1470 C C . ALA A 1 190 ? 8.969 34.656 12.453 1 98.81 190 ALA A C 1
ATOM 1472 O O . ALA A 1 190 ? 8.469 35.312 11.523 1 98.81 190 ALA A O 1
ATOM 1473 N N . PHE A 1 191 ? 9.039 33.406 12.469 1 98.75 191 PHE A N 1
ATOM 1474 C CA . PHE A 1 191 ? 8.438 32.625 11.406 1 98.75 191 PHE A CA 1
ATOM 1475 C C . PHE A 1 191 ? 6.938 32.875 11.312 1 98.75 191 PHE A C 1
ATOM 1477 O O . PHE A 1 191 ? 6.418 33.125 10.219 1 98.75 191 PHE A O 1
ATOM 1484 N N . VAL A 1 192 ? 6.203 32.812 12.43 1 98.62 192 VAL A N 1
ATOM 1485 C CA . VAL A 1 192 ? 4.758 33 12.469 1 98.62 192 VAL A CA 1
ATOM 1486 C C . VAL A 1 192 ? 4.41 34.375 11.844 1 98.62 192 VAL A C 1
ATOM 1488 O O . VAL A 1 192 ? 3.535 34.438 10.984 1 98.62 192 VAL A O 1
ATOM 1491 N N . GLN A 1 193 ? 5.129 35.375 12.25 1 98.5 193 GLN A N 1
ATOM 1492 C CA . GLN A 1 193 ? 4.871 36.75 11.773 1 98.5 193 GLN A CA 1
ATOM 1493 C C . GLN A 1 193 ? 5.141 36.844 10.273 1 98.5 193 GLN A C 1
ATOM 1495 O O . GLN A 1 193 ? 4.363 37.469 9.547 1 98.5 193 GLN A O 1
ATOM 1500 N N . GLN A 1 194 ? 6.168 36.219 9.828 1 98.44 194 GLN A N 1
ATOM 1501 C CA . GLN A 1 194 ? 6.566 36.344 8.43 1 98.44 194 GLN A CA 1
ATOM 1502 C C . GLN A 1 194 ? 5.629 35.562 7.52 1 98.44 194 GLN A C 1
ATOM 1504 O O . GLN A 1 194 ? 5.352 36 6.395 1 98.44 194 GLN A O 1
ATOM 1509 N N . VAL A 1 195 ? 5.152 34.406 7.922 1 98.56 195 VAL A N 1
ATOM 1510 C CA . VAL A 1 195 ? 4.191 33.656 7.133 1 98.56 195 VAL A CA 1
ATOM 1511 C C . VAL A 1 195 ? 2.912 34.469 6.953 1 98.56 195 VAL A C 1
ATOM 1513 O O . VAL A 1 195 ? 2.355 34.531 5.852 1 98.56 195 VAL A O 1
ATOM 1516 N N . ARG A 1 196 ? 2.438 35.062 7.984 1 96.94 196 ARG A N 1
ATOM 1517 C CA . ARG A 1 196 ? 1.204 35.844 7.945 1 96.94 196 ARG A CA 1
ATOM 1518 C C . ARG A 1 196 ? 1.347 37.062 7.023 1 96.94 196 ARG A C 1
ATOM 1520 O O . ARG A 1 196 ? 0.364 37.5 6.441 1 96.94 196 ARG A O 1
ATOM 1527 N N . SER A 1 197 ? 2.576 37.469 6.828 1 97 197 SER A N 1
ATOM 1528 C CA . SER A 1 197 ? 2.811 38.688 6.039 1 97 197 SER A CA 1
ATOM 1529 C C . SER A 1 197 ? 3.305 38.312 4.637 1 97 197 SER A C 1
ATOM 1531 O O . SER A 1 197 ? 3.686 39.219 3.871 1 97 197 SER A O 1
ATOM 1533 N N . LEU A 1 198 ? 3.398 37.062 4.305 1 97.06 198 LEU A N 1
ATOM 1534 C CA . LEU A 1 198 ? 3.863 36.656 2.982 1 97.06 198 LEU A CA 1
ATOM 1535 C C . LEU A 1 198 ? 3.008 37.312 1.891 1 97.06 198 LEU A C 1
ATOM 1537 O O . LEU A 1 198 ? 1.778 37.281 1.975 1 97.06 198 LEU A O 1
ATOM 1541 N N . LYS A 1 199 ? 3.648 37.812 0.894 1 95.12 199 LYS A N 1
ATOM 1542 C CA . LYS A 1 199 ? 2.934 38.375 -0.258 1 95.12 199 LYS A CA 1
ATOM 1543 C C . LYS A 1 199 ? 2.09 37.281 -0.938 1 95.12 199 LYS A C 1
ATOM 1545 O O . LYS A 1 199 ? 2.58 36.188 -1.214 1 95.12 199 LYS A O 1
ATOM 1550 N N . GLY A 1 200 ? 0.864 37.562 -1.197 1 94.38 200 GLY A N 1
ATOM 1551 C CA . GLY A 1 200 ? -0.021 36.625 -1.869 1 94.38 200 GLY A CA 1
ATOM 1552 C C . GLY A 1 200 ? -0.779 35.719 -0.909 1 94.38 200 GLY A C 1
ATOM 1553 O O . GLY A 1 200 ? -1.604 34.906 -1.33 1 94.38 200 GLY A O 1
ATOM 1554 N N . ASN A 1 201 ? -0.527 35.875 0.429 1 96.81 201 ASN A N 1
ATOM 1555 C CA . ASN A 1 201 ? -1.162 35.031 1.42 1 96.81 201 ASN A CA 1
ATOM 1556 C C . ASN A 1 201 ? -2.264 35.75 2.178 1 96.81 201 ASN A C 1
ATOM 1558 O O . ASN A 1 201 ? -2.598 35.375 3.307 1 96.81 201 ASN A O 1
ATOM 1562 N N . THR A 1 202 ? -2.896 36.75 1.56 1 92 202 THR A N 1
ATOM 1563 C CA . THR A 1 202 ? -3.887 37.594 2.217 1 92 202 THR A CA 1
ATOM 1564 C C . THR A 1 202 ? -5.113 36.781 2.613 1 92 202 THR A C 1
ATOM 1566 O O . THR A 1 202 ? -5.75 37.062 3.631 1 92 202 THR A O 1
ATOM 1569 N N . GLU A 1 203 ? -5.414 35.75 1.85 1 91 203 GLU A N 1
ATOM 1570 C CA . GLU A 1 203 ? -6.586 34.938 2.127 1 91 203 GLU A CA 1
ATOM 1571 C C . GLU A 1 203 ? -6.254 33.812 3.098 1 91 203 GLU A C 1
ATOM 1573 O O . GLU A 1 203 ? -7.145 33.062 3.521 1 91 203 GLU A O 1
ATOM 1578 N N . GLY A 1 204 ? -4.984 33.688 3.43 1 95.75 204 GLY A N 1
ATOM 1579 C CA . GLY A 1 204 ? -4.578 32.719 4.449 1 95.75 204 GLY A CA 1
ATOM 1580 C C . GLY A 1 204 ? -4.578 31.281 3.957 1 95.75 204 GLY A C 1
ATOM 1581 O O . GLY A 1 204 ? -5.043 30.375 4.656 1 95.75 204 GLY A O 1
ATOM 1582 N N . LEU A 1 205 ? -4.148 31.094 2.686 1 97.75 205 LEU A N 1
ATOM 1583 C CA . LEU A 1 205 ? -3.998 29.75 2.166 1 97.75 205 LEU A CA 1
ATOM 1584 C C . LEU A 1 205 ? -2.975 28.969 2.98 1 97.75 205 LEU A C 1
ATOM 1586 O O . LEU A 1 205 ? -3.141 27.766 3.201 1 97.75 205 LEU A O 1
ATOM 1590 N N . VAL A 1 206 ? -1.932 29.672 3.363 1 98.69 206 VAL A N 1
ATOM 1591 C CA . VAL A 1 206 ? -0.889 29.062 4.188 1 98.69 206 VAL A CA 1
ATOM 1592 C C . VAL A 1 206 ? -0.919 29.672 5.586 1 98.69 206 VAL A C 1
ATOM 1594 O O . VAL A 1 206 ? -0.874 30.891 5.738 1 98.69 206 VAL A O 1
ATOM 1597 N N . LEU A 1 207 ? -1.087 28.844 6.562 1 98.81 207 LEU A N 1
ATOM 1598 C CA . LEU A 1 207 ? -1.152 29.266 7.957 1 98.81 207 LEU A CA 1
ATOM 1599 C C . LEU A 1 207 ? 0.094 28.844 8.719 1 98.81 207 LEU A C 1
ATOM 1601 O O . LEU A 1 207 ? 0.642 27.766 8.461 1 98.81 207 LEU A O 1
ATOM 1605 N N . PRO A 1 208 ? 0.541 29.641 9.641 1 98.69 208 PRO A N 1
ATOM 1606 C CA . PRO A 1 208 ? 1.694 29.25 10.453 1 98.69 208 PRO A CA 1
ATOM 1607 C C . PRO A 1 208 ? 1.313 28.344 11.617 1 98.69 208 PRO A C 1
ATOM 1609 O O . PRO A 1 208 ? 0.174 28.375 12.086 1 98.69 208 PRO A O 1
ATOM 1612 N N . ALA A 1 209 ? 2.25 27.531 12.055 1 98.88 209 ALA A N 1
ATOM 1613 C CA . ALA A 1 209 ? 2.111 26.688 13.242 1 98.88 209 ALA A CA 1
ATOM 1614 C C . ALA A 1 209 ? 3.32 26.828 14.156 1 98.88 209 ALA A C 1
ATOM 1616 O O . ALA A 1 209 ? 4.414 27.172 13.711 1 98.88 209 ALA A O 1
ATOM 1617 N N . VAL A 1 210 ? 3.08 26.672 15.422 1 98.75 210 VAL A N 1
ATOM 1618 C CA . VAL A 1 210 ? 4.121 26.484 16.422 1 98.75 210 VAL A CA 1
ATOM 1619 C C . VAL A 1 210 ? 4.418 24.984 16.578 1 98.75 210 VAL A C 1
ATOM 1621 O O . VAL A 1 210 ? 3.508 24.188 16.828 1 98.75 210 VAL A O 1
ATOM 1624 N N . ILE A 1 211 ? 5.742 24.594 16.453 1 98.88 211 ILE A N 1
ATOM 1625 C CA . ILE A 1 211 ? 6.035 23.172 16.391 1 98.88 211 ILE A CA 1
ATOM 1626 C C . ILE A 1 211 ? 7.199 22.844 17.312 1 98.88 211 ILE A C 1
ATOM 1628 O O . ILE A 1 211 ? 8.359 22.828 16.891 1 98.88 211 ILE A O 1
ATOM 1632 N N . PRO A 1 212 ? 6.934 22.625 18.641 1 98.69 212 PRO A N 1
ATOM 1633 C CA . PRO A 1 212 ? 7.914 21.766 19.297 1 98.69 212 PRO A CA 1
ATOM 1634 C C . PRO A 1 212 ? 7.977 20.375 18.703 1 98.69 212 PRO A C 1
ATOM 1636 O O . PRO A 1 212 ? 6.949 19.703 18.562 1 98.69 212 PRO A O 1
ATOM 1639 N N . ARG A 1 213 ? 9.148 19.953 18.25 1 97.88 213 ARG A N 1
ATOM 1640 C CA . ARG A 1 213 ? 9.242 18.656 17.594 1 97.88 213 ARG A CA 1
ATOM 1641 C C . ARG A 1 213 ? 8.578 17.578 18.422 1 97.88 213 ARG A C 1
ATOM 1643 O O . ARG A 1 213 ? 7.766 16.797 17.922 1 97.88 213 ARG A O 1
ATOM 1650 N N . PHE A 1 214 ? 8.961 17.297 19.609 1 96.62 214 PHE A N 1
ATOM 1651 C CA . PHE A 1 214 ? 8.414 16.5 20.688 1 96.62 214 PHE A CA 1
ATOM 1652 C C . PHE A 1 214 ? 9.055 16.859 22.016 1 96.62 214 PHE A C 1
ATOM 1654 O O . PHE A 1 214 ? 10.086 17.531 22.047 1 96.62 214 PHE A O 1
ATOM 1661 N N . ILE A 1 215 ? 8.484 16.547 23.078 1 97.31 215 ILE A N 1
ATOM 1662 C CA . ILE A 1 215 ? 8.914 16.953 24.422 1 97.31 215 ILE A CA 1
ATOM 1663 C C . ILE A 1 215 ? 10.359 16.531 24.641 1 97.31 215 ILE A C 1
ATOM 1665 O O . ILE A 1 215 ? 11.172 17.312 25.141 1 97.31 215 ILE A O 1
ATOM 1669 N N . PRO A 1 216 ? 10.812 15.359 24.172 1 94.88 216 PRO A N 1
ATOM 1670 C CA . PRO A 1 216 ? 12.172 14.898 24.469 1 94.88 216 PRO A CA 1
ATOM 1671 C C . PRO A 1 216 ? 13.242 15.828 23.922 1 94.88 216 PRO A C 1
ATOM 1673 O O . PRO A 1 216 ? 14.367 15.875 24.438 1 94.88 216 PRO A O 1
ATOM 1676 N N . SER A 1 217 ? 12.922 16.609 22.891 1 96.19 217 SER A N 1
ATOM 1677 C CA . SER A 1 217 ? 13.961 17.391 22.25 1 96.19 217 SER A CA 1
ATOM 1678 C C . SER A 1 217 ? 13.875 18.859 22.641 1 96.19 217 SER A C 1
ATOM 1680 O O . SER A 1 217 ? 14.633 19.703 22.125 1 96.19 217 SER A O 1
ATOM 1682 N N . CYS A 1 218 ? 12.961 19.25 23.531 1 98.06 218 CYS A N 1
ATOM 1683 C CA . CYS A 1 218 ? 12.719 20.656 23.859 1 98.06 218 CYS A CA 1
ATOM 1684 C C . CYS A 1 218 ? 12.859 20.906 25.359 1 98.06 218 CYS A C 1
ATOM 1686 O O . CYS A 1 218 ? 12.367 20.109 26.172 1 98.06 218 CYS A O 1
ATOM 1688 N N . SER A 1 219 ? 13.57 21.984 25.734 1 98.06 219 SER A N 1
ATOM 1689 C CA . SER A 1 219 ? 13.656 22.375 27.141 1 98.06 219 SER A CA 1
ATOM 1690 C C . SER A 1 219 ? 12.312 22.844 27.672 1 98.06 219 SER A C 1
ATOM 1692 O O . SER A 1 219 ? 11.43 23.219 26.891 1 98.06 219 SER A O 1
ATOM 1694 N N . ASP A 1 220 ? 12.195 22.859 28.984 1 98.19 220 ASP A N 1
ATOM 1695 C CA . ASP A 1 220 ? 10.961 23.359 29.594 1 98.19 220 ASP A CA 1
ATOM 1696 C C . ASP A 1 220 ? 10.711 24.812 29.219 1 98.19 220 ASP A C 1
ATOM 1698 O O . ASP A 1 220 ? 9.57 25.203 28.953 1 98.19 220 ASP A O 1
ATOM 1702 N N . ALA A 1 221 ? 11.773 25.578 29.203 1 98.5 221 ALA A N 1
ATOM 1703 C CA . ALA A 1 221 ? 11.672 27 28.875 1 98.5 221 ALA A CA 1
ATOM 1704 C C . ALA A 1 221 ? 11.172 27.188 27.438 1 98.5 221 ALA A C 1
ATOM 1706 O O . ALA A 1 221 ? 10.352 28.062 27.172 1 98.5 221 ALA A O 1
ATOM 1707 N N . ALA A 1 222 ? 11.703 26.406 26.516 1 98.62 222 ALA A N 1
ATOM 1708 C CA . ALA A 1 222 ? 11.258 26.484 25.125 1 98.62 222 ALA A CA 1
ATOM 1709 C C . ALA A 1 222 ? 9.781 26.094 25.016 1 98.62 222 ALA A C 1
ATOM 1711 O O . ALA A 1 222 ? 9.016 26.766 24.328 1 98.62 222 ALA A O 1
ATOM 1712 N N . LEU A 1 223 ? 9.391 24.969 25.672 1 98.75 223 LEU A N 1
ATOM 1713 C CA . LEU A 1 223 ? 8.008 24.5 25.625 1 98.75 223 LEU A CA 1
ATOM 1714 C C . LEU A 1 223 ? 7.055 25.578 26.156 1 98.75 223 LEU A C 1
ATOM 1716 O O . LEU A 1 223 ? 6.008 25.828 25.562 1 98.75 223 LEU A O 1
ATOM 1720 N N . ARG A 1 224 ? 7.434 26.203 27.25 1 98.69 224 ARG A N 1
ATOM 1721 C CA . ARG A 1 224 ? 6.609 27.25 27.828 1 98.69 224 ARG A CA 1
ATOM 1722 C C . ARG A 1 224 ? 6.492 28.438 26.891 1 98.69 224 ARG A C 1
ATOM 1724 O O . ARG A 1 224 ? 5.398 28.969 26.672 1 98.69 224 ARG A O 1
ATOM 1731 N N . GLY A 1 225 ? 7.625 28.859 26.406 1 98.75 225 GLY A N 1
ATOM 1732 C CA . GLY A 1 225 ? 7.625 29.969 25.469 1 98.75 225 GLY A CA 1
ATOM 1733 C C . GLY A 1 225 ? 6.805 29.703 24.219 1 98.75 225 GLY A C 1
ATOM 1734 O O . GLY A 1 225 ? 6.105 30.594 23.719 1 98.75 225 GLY A O 1
ATOM 1735 N N . LEU A 1 226 ? 6.91 28.531 23.656 1 98.81 226 LEU A N 1
ATOM 1736 C CA . LEU A 1 226 ? 6.152 28.141 22.469 1 98.81 226 LEU A CA 1
ATOM 1737 C C . LEU A 1 226 ? 4.656 28.094 22.766 1 98.81 226 LEU A C 1
ATOM 1739 O O . LEU A 1 226 ? 3.842 28.469 21.922 1 98.81 226 LEU A O 1
ATOM 1743 N N . GLY A 1 227 ? 4.273 27.547 23.953 1 98.69 227 GLY A N 1
ATOM 1744 C CA . GLY A 1 227 ? 2.883 27.609 24.375 1 98.69 227 GLY A CA 1
ATOM 1745 C C . GLY A 1 227 ? 2.33 29.031 24.406 1 98.69 227 GLY A C 1
ATOM 1746 O O . GLY A 1 227 ? 1.197 29.266 23.984 1 98.69 227 GLY A O 1
ATOM 1747 N N . GLU A 1 228 ? 3.145 29.969 24.922 1 98.62 228 GLU A N 1
ATOM 1748 C CA . GLU A 1 228 ? 2.752 31.375 24.969 1 98.62 228 GLU A CA 1
ATOM 1749 C C . GLU A 1 228 ? 2.568 31.938 23.562 1 98.62 228 GLU A C 1
ATOM 1751 O O . GLU A 1 228 ? 1.651 32.719 23.328 1 98.62 228 GLU A O 1
ATOM 1756 N N . LEU A 1 229 ? 3.453 31.562 22.656 1 98.38 229 LEU A N 1
ATOM 1757 C CA . LEU A 1 229 ? 3.344 32 21.281 1 98.38 229 LEU A CA 1
ATOM 1758 C C . LEU A 1 229 ? 2.047 31.516 20.641 1 98.38 229 LEU A C 1
ATOM 1760 O O . LEU A 1 229 ? 1.374 32.25 19.938 1 98.38 229 LEU A O 1
ATOM 1764 N N . ALA A 1 230 ? 1.74 30.203 20.859 1 98.38 230 ALA A N 1
ATOM 1765 C CA . ALA A 1 230 ? 0.525 29.609 20.312 1 98.38 230 ALA A CA 1
ATOM 1766 C C . ALA A 1 230 ? -0.714 30.391 20.766 1 98.38 230 ALA A C 1
ATOM 1768 O O . ALA A 1 230 ? -1.622 30.625 19.969 1 98.38 230 ALA A O 1
ATOM 1769 N N . LYS A 1 231 ? -0.716 30.734 22 1 98.12 231 LYS A N 1
ATOM 1770 C CA . LYS A 1 231 ? -1.829 31.5 22.562 1 98.12 231 LYS A CA 1
ATOM 1771 C C . LYS A 1 231 ? -1.864 32.906 22 1 98.12 231 LYS A C 1
ATOM 1773 O O . LYS A 1 231 ? -2.914 33.375 21.547 1 98.12 231 LYS A O 1
ATOM 1778 N N . ARG A 1 232 ? -0.729 33.562 22 1 98.25 232 ARG A N 1
ATOM 1779 C CA . ARG A 1 232 ? -0.625 34.969 21.594 1 98.25 232 ARG A CA 1
ATOM 1780 C C . ARG A 1 232 ? -1.06 35.156 20.141 1 98.25 232 ARG A C 1
ATOM 1782 O O . ARG A 1 232 ? -1.734 36.125 19.812 1 98.25 232 ARG A O 1
ATOM 1789 N N . TYR A 1 233 ? -0.711 34.25 19.281 1 97.81 233 TYR A N 1
ATOM 1790 C CA . TYR A 1 233 ? -0.936 34.406 17.859 1 97.81 233 TYR A CA 1
ATOM 1791 C C . TYR A 1 233 ? -2.078 33.531 17.375 1 97.81 233 TYR A C 1
ATOM 1793 O O . TYR A 1 233 ? -2.395 33.5 16.188 1 97.81 233 TYR A O 1
ATOM 1801 N N . ASP A 1 234 ? -2.668 32.75 18.281 1 97 234 ASP A N 1
ATOM 1802 C CA . ASP A 1 234 ? -3.76 31.844 17.938 1 97 234 ASP A CA 1
ATOM 1803 C C . ASP A 1 234 ? -3.373 30.922 16.781 1 97 234 ASP A C 1
ATOM 1805 O O . ASP A 1 234 ? -4.105 30.812 15.797 1 97 234 ASP A O 1
ATOM 1809 N N . CYS A 1 235 ? -2.191 30.359 16.891 1 97 235 CYS A N 1
ATOM 1810 C CA . CYS A 1 235 ? -1.627 29.516 15.844 1 97 235 CYS A CA 1
ATOM 1811 C C . CYS A 1 235 ? -2.012 28.047 16.047 1 97 235 CYS A C 1
ATOM 1813 O O . CYS A 1 235 ? -2.377 27.656 17.156 1 97 235 CYS A O 1
ATOM 1815 N N . HIS A 1 236 ? -1.996 27.297 14.961 1 98.81 236 HIS A N 1
ATOM 1816 C CA . HIS A 1 236 ? -1.95 25.844 15.094 1 98.81 236 HIS A CA 1
ATOM 1817 C C . HIS A 1 236 ? -0.715 25.391 15.867 1 98.81 236 HIS A C 1
ATOM 1819 O O . HIS A 1 236 ? 0.293 26.109 15.898 1 98.81 236 HIS A O 1
ATOM 1825 N N . VAL A 1 237 ? -0.851 24.328 16.594 1 98.88 237 VAL A N 1
ATOM 1826 C CA . VAL A 1 237 ? 0.258 23.625 17.234 1 98.88 237 VAL A CA 1
ATOM 1827 C C . VAL A 1 237 ? 0.379 22.219 16.672 1 98.88 237 VAL A C 1
ATOM 1829 O O . VAL A 1 237 ? -0.629 21.531 16.469 1 98.88 237 VAL A O 1
ATOM 1832 N N . GLN A 1 238 ? 1.554 21.797 16.281 1 98.81 238 GLN A N 1
ATOM 1833 C CA . GLN A 1 238 ? 1.858 20.422 15.898 1 98.81 238 GLN A CA 1
ATOM 1834 C C . GLN A 1 238 ? 3.002 19.859 16.734 1 98.81 238 GLN A C 1
ATOM 1836 O O . GLN A 1 238 ? 3.982 20.547 17.016 1 98.81 238 GLN A O 1
ATOM 1841 N N . THR A 1 239 ? 2.885 18.688 17.188 1 98.88 239 THR A N 1
ATOM 1842 C CA . THR A 1 239 ? 3.945 18.031 17.938 1 98.88 239 THR A CA 1
ATOM 1843 C C . THR A 1 239 ? 3.697 16.516 18 1 98.88 239 THR A C 1
ATOM 1845 O O . THR A 1 239 ? 2.596 16.047 17.688 1 98.88 239 THR A O 1
ATOM 1848 N N . HIS A 1 240 ? 4.711 15.734 18.203 1 98.38 240 HIS A N 1
ATOM 1849 C CA . HIS A 1 240 ? 4.547 14.32 18.5 1 98.38 240 HIS A CA 1
ATOM 1850 C C . HIS A 1 240 ? 4.07 14.109 19.938 1 98.38 240 HIS A C 1
ATOM 1852 O O . HIS A 1 240 ? 4.434 14.875 20.828 1 98.38 240 HIS A O 1
ATOM 1858 N N . CYS A 1 241 ? 3.309 13.117 20.125 1 98.56 241 CYS A N 1
ATOM 1859 C CA . CYS A 1 241 ? 2.756 12.836 21.438 1 98.56 241 CYS A CA 1
ATOM 1860 C C . CYS A 1 241 ? 2.533 11.336 21.625 1 98.56 241 CYS A C 1
ATOM 1862 O O . CYS A 1 241 ? 1.774 10.719 20.875 1 98.56 241 CYS A O 1
ATOM 1864 N N . SER A 1 242 ? 3.148 10.734 22.641 1 97.88 242 SER A N 1
ATOM 1865 C CA . SER A 1 242 ? 2.959 9.336 23 1 97.88 242 SER A CA 1
ATOM 1866 C C . SER A 1 242 ? 3.088 8.43 21.781 1 97.88 242 SER A C 1
ATOM 1868 O O . SER A 1 242 ? 2.219 7.59 21.531 1 97.88 242 SER A O 1
ATOM 1870 N N . GLU A 1 243 ? 4.094 8.656 21.016 1 95.25 243 GLU A N 1
ATOM 1871 C CA . GLU A 1 243 ? 4.266 8.039 19.719 1 95.25 243 GLU A CA 1
ATOM 1872 C C . GLU A 1 243 ? 4.723 6.59 19.844 1 95.25 243 GLU A C 1
ATOM 1874 O O . GLU A 1 243 ? 4.129 5.688 19.25 1 95.25 243 GLU A O 1
ATOM 1879 N N . SER A 1 244 ? 5.773 6.375 20.547 1 93.5 244 SER A N 1
ATOM 1880 C CA . SER A 1 244 ? 6.414 5.07 20.719 1 93.5 244 SER A CA 1
ATOM 1881 C C . SER A 1 244 ? 6.648 4.75 22.188 1 93.5 244 SER A C 1
ATOM 1883 O O . SER A 1 244 ? 6.504 5.621 23.047 1 93.5 244 SER A O 1
ATOM 1885 N N . ASP A 1 245 ? 7.066 3.496 22.5 1 93.25 245 ASP A N 1
ATOM 1886 C CA . ASP A 1 245 ? 7.414 3.123 23.859 1 93.25 245 ASP A CA 1
ATOM 1887 C C . ASP A 1 245 ? 8.492 4.043 24.422 1 93.25 245 ASP A C 1
ATOM 1889 O O . ASP A 1 245 ? 8.367 4.551 25.547 1 93.25 245 ASP A O 1
ATOM 1893 N N . TRP A 1 246 ? 9.5 4.285 23.609 1 90 246 TRP A N 1
ATOM 1894 C CA . TRP A 1 246 ? 10.602 5.121 24.047 1 90 246 TRP A CA 1
ATOM 1895 C C . TRP A 1 246 ? 10.133 6.543 24.344 1 90 246 TRP A C 1
ATOM 1897 O O . TRP A 1 246 ? 10.367 7.074 25.422 1 90 246 TRP A O 1
ATOM 1907 N N . GLU A 1 247 ? 9.516 7.164 23.375 1 92.44 247 GLU A N 1
ATOM 1908 C CA . GLU A 1 247 ? 9.109 8.562 23.484 1 92.44 247 GLU A CA 1
ATOM 1909 C C . GLU A 1 247 ? 8.125 8.766 24.641 1 92.44 247 GLU A C 1
ATOM 1911 O O . GLU A 1 247 ? 8.266 9.703 25.422 1 92.44 247 GLU A O 1
ATOM 1916 N N . HIS A 1 248 ? 7.145 7.898 24.781 1 94.88 248 HIS A N 1
ATOM 1917 C CA . HIS A 1 248 ? 6.129 7.969 25.812 1 94.88 248 HIS A CA 1
ATOM 1918 C C . HIS A 1 248 ? 6.754 7.852 27.203 1 94.88 248 HIS A C 1
ATOM 1920 O O . HIS A 1 248 ? 6.434 8.633 28.109 1 94.88 248 HIS A O 1
ATOM 1926 N N . ASN A 1 249 ? 7.672 6.918 27.375 1 94.88 249 ASN A N 1
ATOM 1927 C CA . ASN A 1 249 ? 8.305 6.68 28.672 1 94.88 249 ASN A CA 1
ATOM 1928 C C . ASN A 1 249 ? 9.281 7.801 29.031 1 94.88 249 ASN A C 1
ATOM 1930 O O . ASN A 1 249 ? 9.453 8.125 30.203 1 94.88 249 ASN A O 1
ATOM 1934 N N . HIS A 1 250 ? 9.898 8.391 28 1 94.25 250 HIS A N 1
ATOM 1935 C CA . HIS A 1 250 ? 10.781 9.523 28.234 1 94.25 250 HIS A CA 1
ATOM 1936 C C . HIS A 1 250 ? 10.055 10.648 28.969 1 94.25 250 HIS A C 1
ATOM 1938 O O . HIS A 1 250 ? 10.602 11.25 29.891 1 94.25 250 HIS A O 1
ATOM 1944 N N . VAL A 1 251 ? 8.875 10.953 28.625 1 97.25 251 VAL A N 1
ATOM 1945 C CA . VAL A 1 251 ? 8.109 12.055 29.219 1 97.25 251 VAL A CA 1
ATOM 1946 C C . VAL A 1 251 ? 7.66 11.68 30.625 1 97.25 251 VAL A C 1
ATOM 1948 O O . VAL A 1 251 ? 7.691 12.508 31.531 1 97.25 251 VAL A O 1
ATOM 1951 N N . ILE A 1 252 ? 7.27 10.414 30.797 1 97.75 252 ILE A N 1
ATOM 1952 C CA . ILE A 1 252 ? 6.898 9.938 32.125 1 97.75 252 ILE A CA 1
ATOM 1953 C C . ILE A 1 252 ? 8.086 10.07 33.062 1 97.75 252 ILE A C 1
ATOM 1955 O O . ILE A 1 252 ? 7.938 10.508 34.219 1 97.75 252 ILE A O 1
ATOM 1959 N N . GLU A 1 253 ? 9.211 9.703 32.594 1 97.69 253 GLU A N 1
ATOM 1960 C CA . GLU A 1 253 ? 10.422 9.797 33.406 1 97.69 253 GLU A CA 1
ATOM 1961 C C . GLU A 1 253 ? 10.734 11.242 33.75 1 97.69 253 GLU A C 1
ATOM 1963 O O . GLU A 1 253 ? 11.125 11.547 34.906 1 97.69 253 GLU A O 1
ATOM 1968 N N . ARG A 1 254 ? 10.57 12.141 32.812 1 96.94 254 ARG A N 1
ATOM 1969 C CA . ARG A 1 254 ? 10.938 13.547 32.969 1 96.94 254 ARG A CA 1
ATOM 1970 C C . ARG A 1 254 ? 9.922 14.281 33.844 1 96.94 254 ARG A C 1
ATOM 1972 O O . ARG A 1 254 ? 10.297 15.117 34.656 1 96.94 254 ARG A O 1
ATOM 1979 N N . PHE A 1 255 ? 8.602 13.945 33.688 1 98 255 PHE A N 1
ATOM 1980 C CA . PHE A 1 255 ? 7.59 14.812 34.312 1 98 255 PHE A CA 1
ATOM 1981 C C . PHE A 1 255 ? 6.699 14.023 35.25 1 98 255 PHE A C 1
ATOM 1983 O O . PHE A 1 255 ? 5.895 14.602 35.969 1 98 255 PHE A O 1
ATOM 1990 N N . GLY A 1 256 ? 6.75 12.695 35.25 1 97.81 256 GLY A N 1
ATOM 1991 C CA . GLY A 1 256 ? 5.895 11.867 36.094 1 97.81 256 GLY A CA 1
ATOM 1992 C C . GLY A 1 256 ? 4.461 11.812 35.594 1 97.81 256 GLY A C 1
ATOM 1993 O O . GLY A 1 256 ? 3.557 11.445 36.344 1 97.81 256 GLY A O 1
ATOM 1994 N N . LYS A 1 257 ? 4.238 12.25 34.375 1 97.81 257 LYS A N 1
ATOM 1995 C CA . LYS A 1 257 ? 2.92 12.211 33.75 1 97.81 257 LYS A CA 1
ATOM 1996 C C . LYS A 1 257 ? 3.033 11.922 32.25 1 97.81 257 LYS A C 1
ATOM 1998 O O . LYS A 1 257 ? 4.137 11.906 31.719 1 97.81 257 LYS A O 1
ATOM 2003 N N . HIS A 1 258 ? 1.912 11.719 31.656 1 97.94 258 HIS A N 1
ATOM 2004 C CA . HIS A 1 258 ? 1.886 11.414 30.234 1 97.94 258 HIS A CA 1
ATOM 2005 C C . HIS A 1 258 ? 2.115 12.664 29.391 1 97.94 258 HIS A C 1
ATOM 2007 O O . HIS A 1 258 ? 1.938 13.781 29.875 1 97.94 258 HIS A O 1
ATOM 2013 N N . ASP A 1 259 ? 2.453 12.391 28.141 1 98 259 ASP A N 1
ATOM 2014 C CA . ASP A 1 259 ? 2.791 13.422 27.156 1 98 259 ASP A CA 1
ATOM 2015 C C . ASP A 1 259 ? 1.665 14.445 27.031 1 98 259 ASP A C 1
ATOM 2017 O O . ASP A 1 259 ? 1.909 15.648 27.062 1 98 259 ASP A O 1
ATOM 2021 N N . ALA A 1 260 ? 0.441 13.977 26.875 1 98.44 260 ALA A N 1
ATOM 2022 C CA . ALA 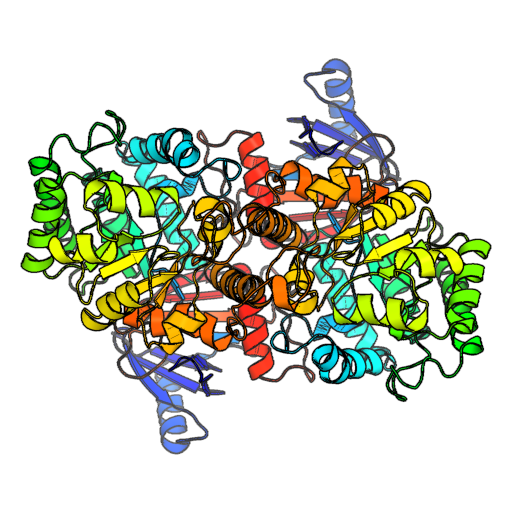A 1 260 ? -0.708 14.859 26.672 1 98.44 260 ALA A CA 1
ATOM 2023 C C . ALA A 1 260 ? -0.88 15.828 27.828 1 98.44 260 ALA A C 1
ATOM 2025 O O . ALA A 1 260 ? -1.132 17.016 27.625 1 98.44 260 ALA A O 1
ATOM 2026 N N . LEU A 1 261 ? -0.721 15.328 29.031 1 98.5 261 LEU A N 1
ATOM 2027 C CA . LEU A 1 261 ? -0.848 16.156 30.234 1 98.5 261 LEU A CA 1
ATOM 2028 C C . LEU A 1 261 ? 0.279 17.172 30.297 1 98.5 261 LEU A C 1
ATOM 2030 O O . LEU A 1 261 ? 0.049 18.328 30.656 1 98.5 261 LEU A O 1
ATOM 2034 N N . ALA A 1 262 ? 1.464 16.719 30 1 98.75 262 ALA A N 1
ATOM 2035 C CA . ALA A 1 262 ? 2.607 17.625 30.016 1 98.75 262 ALA A CA 1
ATOM 2036 C C . ALA A 1 262 ? 2.424 18.75 29 1 98.75 262 ALA A C 1
ATOM 2038 O O . ALA A 1 262 ? 2.672 19.922 29.312 1 98.75 262 ALA A O 1
ATOM 2039 N N . LEU A 1 263 ? 2.037 18.422 27.781 1 98.88 263 LEU A N 1
ATOM 2040 C CA . LEU A 1 263 ? 1.799 19.406 26.75 1 98.88 263 LEU A CA 1
ATOM 2041 C C . LEU A 1 263 ? 0.712 20.391 27.172 1 98.88 263 LEU A C 1
ATOM 2043 O O . LEU A 1 263 ? 0.809 21.594 26.891 1 98.88 263 LEU A O 1
ATOM 2047 N N . ASP A 1 264 ? -0.328 19.875 27.797 1 98.81 264 ASP A N 1
ATOM 2048 C CA . ASP A 1 264 ? -1.398 20.719 28.312 1 98.81 264 ASP A CA 1
ATOM 2049 C C . ASP A 1 264 ? -0.865 21.719 29.328 1 98.81 264 ASP A C 1
ATOM 2051 O O . ASP A 1 264 ? -1.251 22.891 29.328 1 98.81 264 ASP A O 1
ATOM 2055 N N . ASP A 1 265 ? 0.03 21.297 30.234 1 98.56 265 ASP A N 1
ATOM 2056 C CA . ASP A 1 265 ? 0.641 22.172 31.25 1 98.56 265 ASP A CA 1
ATOM 2057 C C . ASP A 1 265 ? 1.388 23.328 30.594 1 98.56 265 ASP A C 1
ATOM 2059 O O . ASP A 1 265 ? 1.45 24.422 31.156 1 98.56 265 ASP A O 1
ATOM 2063 N N . PHE A 1 266 ? 1.926 23.062 29.438 1 98.75 266 PHE A N 1
ATOM 2064 C CA . PHE A 1 266 ? 2.723 24.078 28.75 1 98.75 266 PHE A CA 1
ATOM 2065 C C . PHE A 1 266 ? 1.842 24.953 27.859 1 98.75 266 PHE A C 1
ATOM 2067 O O . PHE A 1 266 ? 2.34 25.828 27.156 1 98.75 266 PHE A O 1
ATOM 2074 N N . GLY A 1 267 ? 0.521 24.719 27.812 1 98.5 267 GLY A N 1
ATOM 2075 C CA . GLY A 1 267 ? -0.392 25.484 26.984 1 98.5 267 GLY A CA 1
ATOM 2076 C C . GLY A 1 267 ? -0.34 25.109 25.516 1 98.5 267 GLY A C 1
ATOM 2077 O O . GLY A 1 267 ? -0.728 25.906 24.656 1 98.5 267 GLY A O 1
ATOM 2078 N N . LEU A 1 268 ? 0.122 23.938 25.266 1 98.81 268 LEU A N 1
ATOM 2079 C CA . LEU A 1 268 ? 0.339 23.516 23.891 1 98.81 268 LEU A CA 1
ATOM 2080 C C . LEU A 1 268 ? -0.789 22.609 23.406 1 98.81 268 LEU A C 1
ATOM 2082 O O . LEU A 1 268 ? -0.763 22.125 22.281 1 98.81 268 LEU A O 1
ATOM 2086 N N . LEU A 1 269 ? -1.714 22.297 24.234 1 98.62 269 LEU A N 1
ATOM 2087 C CA . LEU A 1 269 ? -2.904 21.531 23.859 1 98.62 269 LEU A CA 1
ATOM 2088 C C . LEU A 1 269 ? -4.117 22.453 23.75 1 98.62 269 LEU A C 1
ATOM 2090 O O . LEU A 1 269 ? -4.75 22.781 24.75 1 98.62 269 LEU A O 1
ATOM 2094 N N . THR A 1 270 ? -4.48 22.844 22.5 1 98.5 270 THR A N 1
ATOM 2095 C CA . THR A 1 270 ? -5.578 23.75 22.172 1 98.5 270 THR A CA 1
ATOM 2096 C C . THR A 1 270 ? -6.469 23.156 21.094 1 98.5 270 THR A C 1
ATOM 2098 O O . THR A 1 270 ? -6.215 22.047 20.609 1 98.5 270 THR A O 1
ATOM 2101 N N . ARG A 1 271 ? -7.5 23.828 20.641 1 98.5 271 ARG A N 1
ATOM 2102 C CA . ARG A 1 271 ? -8.406 23.406 19.578 1 98.5 271 ARG A CA 1
ATOM 2103 C C . ARG A 1 271 ? -7.66 23.203 18.266 1 98.5 271 ARG A C 1
ATOM 2105 O O . ARG A 1 271 ? -8.055 22.375 17.453 1 98.5 271 ARG A O 1
ATOM 2112 N N . ARG A 1 272 ? -6.555 23.875 18.125 1 98.19 272 ARG A N 1
ATOM 2113 C CA . ARG A 1 272 ? -5.832 23.828 16.844 1 98.19 272 ARG A CA 1
ATOM 2114 C C . ARG A 1 272 ? -4.547 23.016 16.984 1 98.19 272 ARG A C 1
ATOM 2116 O O . ARG A 1 272 ? -3.588 23.234 16.234 1 98.19 272 ARG A O 1
ATOM 2123 N N . THR A 1 273 ? -4.469 22.172 18.016 1 98.88 273 THR A N 1
ATOM 2124 C CA . THR A 1 273 ? -3.33 21.266 18.203 1 98.88 273 THR A CA 1
ATOM 2125 C C . THR A 1 273 ? -3.578 19.938 17.516 1 98.88 273 THR A C 1
ATOM 2127 O O . THR A 1 273 ? -4.656 19.359 17.641 1 98.88 273 THR A O 1
ATOM 2130 N N . VAL A 1 274 ? -2.627 19.5 16.688 1 98.94 274 VAL A N 1
ATOM 2131 C CA . VAL A 1 274 ? -2.584 18.141 16.172 1 98.94 274 VAL A CA 1
ATOM 2132 C C . VAL A 1 274 ? -1.448 17.359 16.844 1 98.94 274 VAL A C 1
ATOM 2134 O O . VAL A 1 274 ? -0.281 17.75 16.734 1 98.94 274 VAL A O 1
ATOM 2137 N N . LEU A 1 275 ? -1.791 16.328 17.609 1 98.94 275 LEU A N 1
ATOM 2138 C CA . LEU A 1 275 ? -0.844 15.414 18.234 1 98.94 275 LEU A CA 1
ATOM 2139 C C . LEU A 1 275 ? -0.533 14.234 17.312 1 98.94 275 LEU A C 1
ATOM 2141 O O . LEU A 1 275 ? -1.374 13.359 17.109 1 98.94 275 LEU A O 1
ATOM 2145 N N . ALA A 1 276 ? 0.663 14.18 16.75 1 98.62 276 ALA A N 1
ATOM 2146 C CA . ALA A 1 276 ? 1.03 13.148 15.789 1 98.62 276 ALA A CA 1
ATOM 2147 C C . ALA A 1 276 ? 1.167 11.789 16.469 1 98.62 276 ALA A C 1
ATOM 2149 O O . ALA A 1 276 ? 1.743 11.688 17.562 1 98.62 276 ALA A O 1
ATOM 2150 N N . HIS A 1 277 ? 0.651 10.695 15.844 1 98.25 277 HIS A N 1
ATOM 2151 C CA . HIS A 1 277 ? 0.727 9.273 16.188 1 98.25 277 HIS A CA 1
ATOM 2152 C C . HIS A 1 277 ? -0.244 8.93 17.312 1 98.25 277 HIS A C 1
ATOM 2154 O O . HIS A 1 277 ? -1.376 8.516 17.062 1 98.25 277 HIS A O 1
ATOM 2160 N N . GLY A 1 278 ? 0.127 9.289 18.578 1 97.94 278 GLY A N 1
ATOM 2161 C CA . GLY A 1 278 ? -0.766 9.148 19.719 1 97.94 278 GLY A CA 1
ATOM 2162 C C . GLY A 1 278 ? -1.041 7.699 20.078 1 97.94 278 GLY A C 1
ATOM 2163 O O . GLY A 1 278 ? -2.084 7.387 20.656 1 97.94 278 GLY A O 1
ATOM 2164 N N . ASN A 1 279 ? -0.219 6.711 19.766 1 97.69 279 ASN A N 1
ATOM 2165 C CA . ASN A 1 279 ? -0.478 5.289 19.953 1 97.69 279 ASN A CA 1
ATOM 2166 C C . ASN A 1 279 ? -0.727 4.945 21.422 1 97.69 279 ASN A C 1
ATOM 2168 O O . ASN A 1 279 ? -1.541 4.074 21.734 1 97.69 279 ASN A O 1
ATOM 2172 N N . PHE A 1 280 ? -0.029 5.664 22.359 1 97.88 280 PHE A N 1
ATOM 2173 C CA . PHE A 1 280 ? -0.031 5.254 23.75 1 97.88 280 PHE A CA 1
ATOM 2174 C C . PHE A 1 280 ? -0.836 6.23 24.609 1 97.88 280 PHE A C 1
ATOM 2176 O O . PHE A 1 280 ? -0.651 6.301 25.812 1 97.88 280 PHE A O 1
ATOM 2183 N N . LEU A 1 281 ? -1.675 6.996 23.953 1 98.31 281 LEU A N 1
ATOM 2184 C CA . LEU A 1 281 ? -2.631 7.812 24.703 1 98.31 281 LEU A CA 1
ATOM 2185 C C . LEU A 1 281 ? -3.604 6.934 25.484 1 98.31 281 LEU A C 1
ATOM 2187 O O . LEU A 1 281 ? -4.285 6.09 24.891 1 98.31 281 LEU A O 1
ATOM 2191 N N . SER A 1 282 ? -3.645 7.125 26.781 1 97.62 282 SER A N 1
ATOM 2192 C CA . SER A 1 282 ? -4.617 6.422 27.609 1 97.62 282 SER A CA 1
ATOM 2193 C C . SER A 1 282 ? -6.023 6.969 27.391 1 97.62 282 SER A C 1
ATOM 2195 O O . SER A 1 282 ? -6.207 7.977 26.703 1 97.62 282 SER A O 1
ATOM 2197 N N . THR A 1 283 ? -7.012 6.273 27.969 1 97.88 283 THR A N 1
ATOM 2198 C CA . THR A 1 283 ? -8.383 6.773 27.906 1 97.88 283 THR A CA 1
ATOM 2199 C C . THR A 1 283 ? -8.477 8.164 28.531 1 97.88 283 THR A C 1
ATOM 2201 O O . THR A 1 283 ? -9.172 9.039 28.016 1 97.88 283 THR A O 1
ATOM 2204 N N . GLY A 1 284 ? -7.777 8.289 29.656 1 98.25 284 GLY A N 1
ATOM 2205 C CA . GLY A 1 284 ? -7.734 9.602 30.281 1 98.25 284 GLY A CA 1
ATOM 2206 C C . GLY A 1 284 ? -7.094 10.664 29.406 1 98.25 284 GLY A C 1
ATOM 2207 O O . GLY A 1 284 ? -7.551 11.812 29.375 1 98.25 284 GLY A O 1
ATOM 2208 N N . ASP A 1 285 ? -6.004 10.336 28.719 1 98.69 285 ASP A N 1
ATOM 2209 C CA . ASP A 1 285 ? -5.371 11.25 27.781 1 98.69 285 ASP A CA 1
ATOM 2210 C C . ASP A 1 285 ? -6.34 11.664 26.672 1 98.69 285 ASP A C 1
ATOM 2212 O O . ASP A 1 285 ? -6.418 12.844 26.312 1 98.69 285 ASP A O 1
ATOM 2216 N N . LEU A 1 286 ? -7.023 10.688 26.141 1 98.62 286 LEU A N 1
ATOM 2217 C CA . LEU A 1 286 ? -7.973 10.953 25.062 1 98.62 286 LEU A CA 1
ATOM 2218 C C . LEU A 1 286 ? -9.094 11.867 25.547 1 98.62 286 LEU A C 1
ATOM 2220 O O . LEU A 1 286 ? -9.57 12.719 24.781 1 98.62 286 LEU A O 1
ATOM 2224 N N . GLN A 1 287 ? -9.531 11.664 26.766 1 98.69 287 GLN A N 1
ATOM 2225 C CA . GLN A 1 287 ? -10.547 12.547 27.344 1 98.69 287 GLN A CA 1
ATOM 2226 C C . GLN A 1 287 ? -10.047 13.984 27.422 1 98.69 287 GLN A C 1
ATOM 2228 O O . GLN A 1 287 ? -10.789 14.93 27.156 1 98.69 287 GLN A O 1
ATOM 2233 N N . LEU A 1 288 ? -8.797 14.148 27.828 1 98.81 288 LEU A N 1
ATOM 2234 C CA . LEU A 1 288 ? -8.188 15.469 27.859 1 98.81 288 LEU A CA 1
ATOM 2235 C C . LEU A 1 288 ? -8.125 16.078 26.469 1 98.81 288 LEU A C 1
ATOM 2237 O O . LEU A 1 288 ? -8.445 17.266 26.281 1 98.81 288 LEU A O 1
ATOM 2241 N N . VAL A 1 289 ? -7.668 15.312 25.469 1 98.81 289 VAL A N 1
ATOM 2242 C CA . VAL A 1 289 ? -7.59 15.758 24.078 1 98.81 289 VAL A CA 1
ATOM 2243 C C . VAL A 1 289 ? -8.961 16.234 23.609 1 98.81 289 VAL A C 1
ATOM 2245 O O . VAL A 1 289 ? -9.078 17.297 23 1 98.81 289 VAL A O 1
ATOM 2248 N N . LYS A 1 290 ? -9.992 15.477 23.891 1 98.75 290 LYS A N 1
ATOM 2249 C CA . LYS A 1 290 ? -11.359 15.836 23.547 1 98.75 290 LYS A CA 1
ATOM 2250 C C . LYS A 1 290 ? -11.781 17.141 24.219 1 98.75 290 LYS A C 1
ATOM 2252 O O . LYS A 1 290 ? -12.352 18.016 23.578 1 98.75 290 LYS A O 1
ATOM 2257 N N . ALA A 1 291 ? -11.5 17.219 25.5 1 98.75 291 ALA A N 1
ATOM 2258 C CA . ALA A 1 291 ? -11.891 18.391 26.281 1 98.75 291 ALA A CA 1
ATOM 2259 C C . ALA A 1 291 ? -11.266 19.656 25.719 1 98.75 291 ALA A C 1
ATOM 2261 O O . ALA A 1 291 ? -11.875 20.734 25.75 1 98.75 291 ALA A O 1
ATOM 2262 N N . ARG A 1 292 ? -10.07 19.594 25.172 1 98.75 292 ARG A N 1
ATOM 2263 C CA . ARG A 1 292 ? -9.367 20.734 24.609 1 98.75 292 ARG A CA 1
ATOM 2264 C C . ARG A 1 292 ? -9.758 20.953 23.156 1 98.75 292 ARG A C 1
ATOM 2266 O O . ARG A 1 292 ? -9.422 21.984 22.562 1 98.75 292 ARG A O 1
ATOM 2273 N N . GLY A 1 293 ? -10.445 19.984 22.547 1 98.56 293 GLY A N 1
ATOM 2274 C CA . GLY A 1 293 ? -10.805 20.047 21.141 1 98.56 293 GLY A CA 1
ATOM 2275 C C . GLY A 1 293 ? -9.633 19.797 20.203 1 98.56 293 GLY A C 1
ATOM 2276 O O . GLY A 1 293 ? -9.703 20.094 19.016 1 98.56 293 GLY A O 1
ATOM 2277 N N . ALA A 1 294 ? -8.516 19.312 20.766 1 98.81 294 ALA A N 1
ATOM 2278 C CA . ALA A 1 294 ? -7.332 18.984 19.953 1 98.81 294 ALA A CA 1
ATOM 2279 C C . ALA A 1 294 ? -7.574 17.766 19.094 1 98.81 294 ALA A C 1
ATOM 2281 O O . ALA A 1 294 ? -8.641 17.141 19.172 1 98.81 294 ALA A O 1
ATOM 2282 N N . ALA A 1 295 ? -6.625 17.484 18.203 1 98.94 295 ALA A N 1
ATOM 2283 C CA . ALA A 1 295 ? -6.75 16.359 17.297 1 98.94 295 ALA A CA 1
ATOM 2284 C C . ALA A 1 295 ? -5.543 15.43 17.391 1 98.94 295 ALA A C 1
ATOM 2286 O O . ALA A 1 295 ? -4.48 15.836 17.859 1 98.94 295 ALA A O 1
ATOM 2287 N N . VAL A 1 296 ? -5.754 14.195 17.062 1 98.88 296 VAL A N 1
ATOM 2288 C CA . VAL A 1 296 ? -4.676 13.227 16.875 1 98.88 296 VAL A CA 1
ATOM 2289 C C . VAL A 1 296 ? -4.406 13.016 15.391 1 98.88 296 VAL A C 1
ATOM 2291 O O . VAL A 1 296 ? -5.34 12.93 14.594 1 98.88 296 VAL A O 1
ATOM 2294 N N . GLY A 1 297 ? -3.148 13.109 14.961 1 98.88 297 GLY A N 1
ATOM 2295 C CA . GLY A 1 297 ? -2.748 12.703 13.625 1 98.88 297 GLY A CA 1
ATOM 2296 C C . GLY A 1 297 ? -2.385 11.234 13.531 1 98.88 297 GLY A C 1
ATOM 2297 O O . GLY A 1 297 ? -1.272 10.836 13.891 1 98.88 297 GLY A O 1
ATOM 2298 N N . HIS A 1 298 ? -3.309 10.414 13.078 1 98.81 298 HIS A N 1
ATOM 2299 C CA . HIS A 1 298 ? -3.082 8.984 12.906 1 98.81 298 HIS A CA 1
ATOM 2300 C C . HIS A 1 298 ? -2.154 8.711 11.734 1 98.81 298 HIS A C 1
ATOM 2302 O O . HIS A 1 298 ? -2.471 9.055 10.594 1 98.81 298 HIS A O 1
ATOM 2308 N N . CYS A 1 299 ? -1.008 8.164 12 1 98.62 299 CYS A N 1
ATOM 2309 C CA . CYS A 1 299 ? -0.011 7.832 10.984 1 98.62 299 CYS A CA 1
ATOM 2310 C C . CYS A 1 299 ? 0.23 6.328 10.93 1 98.62 299 CYS A C 1
ATOM 2312 O O . CYS A 1 299 ? 1.296 5.852 11.328 1 98.62 299 CYS A O 1
ATOM 2314 N N . PRO A 1 300 ? -0.684 5.59 10.344 1 98.31 300 PRO A N 1
ATOM 2315 C CA . PRO A 1 300 ? -0.676 4.129 10.469 1 98.31 300 PRO A CA 1
ATOM 2316 C C . PRO A 1 300 ? 0.584 3.492 9.891 1 98.31 300 PRO A C 1
ATOM 2318 O O . PRO A 1 300 ? 1.133 2.555 10.477 1 98.31 300 PRO A O 1
ATOM 2321 N N . LEU A 1 301 ? 1.099 3.936 8.75 1 97.19 301 LEU A N 1
ATOM 2322 C CA . LEU A 1 301 ? 2.309 3.373 8.156 1 97.19 301 LEU A CA 1
ATOM 2323 C C . LEU A 1 301 ? 3.512 3.596 9.07 1 97.19 301 LEU A C 1
ATOM 2325 O O . LEU A 1 301 ? 4.23 2.648 9.398 1 97.19 301 LEU A O 1
ATOM 2329 N N . SER A 1 302 ? 3.697 4.809 9.438 1 96.88 302 SER A N 1
ATOM 2330 C CA . SER A 1 302 ? 4.816 5.137 10.312 1 96.88 302 SER A CA 1
ATOM 2331 C C . SER A 1 302 ? 4.727 4.375 11.633 1 96.88 302 SER A C 1
ATOM 2333 O O . SER A 1 302 ? 5.746 3.986 12.203 1 96.88 302 SER A O 1
ATOM 2335 N N . ASN A 1 303 ? 3.537 4.184 12.141 1 97.5 303 ASN A N 1
ATOM 2336 C CA . ASN A 1 303 ? 3.34 3.477 13.406 1 97.5 303 ASN A CA 1
ATOM 2337 C C . ASN A 1 303 ? 3.811 2.027 13.312 1 97.5 303 ASN A C 1
ATOM 2339 O O . ASN A 1 303 ? 4.395 1.501 14.266 1 97.5 303 ASN A O 1
ATOM 2343 N N . PHE A 1 304 ? 3.6 1.343 12.156 1 96.38 304 PHE A N 1
ATOM 2344 C CA . PHE A 1 304 ? 4.086 -0.018 11.961 1 96.38 304 PHE A CA 1
ATOM 2345 C C . PHE A 1 304 ? 5.605 -0.062 12 1 96.38 304 PHE A C 1
ATOM 2347 O O . PHE A 1 304 ? 6.195 -1.064 12.414 1 96.38 304 PHE A O 1
ATOM 2354 N N . TYR A 1 305 ? 6.242 1.019 11.648 1 94.69 305 TYR A N 1
ATOM 2355 C CA . TYR A 1 305 ? 7.688 0.985 11.477 1 94.69 305 TYR A CA 1
ATOM 2356 C C . TYR A 1 305 ? 8.406 1.449 12.734 1 94.69 305 TYR A C 1
ATOM 2358 O O . TYR A 1 305 ? 9.438 0.895 13.109 1 94.69 305 TYR A O 1
ATOM 2366 N N . PHE A 1 306 ? 7.742 2.482 13.406 1 93.06 306 PHE A N 1
ATOM 2367 C CA . PHE A 1 306 ? 8.594 3.143 14.391 1 93.06 306 PHE A CA 1
ATOM 2368 C C . PHE A 1 306 ? 7.875 3.254 15.734 1 93.06 306 PHE A C 1
ATOM 2370 O O . PHE A 1 306 ? 8.477 3.646 16.734 1 93.06 306 PHE A O 1
ATOM 2377 N N . SER A 1 307 ? 6.531 2.928 15.844 1 91.25 307 SER A N 1
ATOM 2378 C CA . SER A 1 307 ? 5.805 3.256 17.062 1 91.25 307 SER A CA 1
ATOM 2379 C C . SER A 1 307 ? 5.613 2.023 17.938 1 91.25 307 SER A C 1
ATOM 2381 O O . SER A 1 307 ? 5.219 2.137 19.109 1 91.25 307 SER A O 1
ATOM 2383 N N . ASP A 1 308 ? 5.918 0.773 17.438 1 89.5 308 ASP A N 1
ATOM 2384 C CA . ASP A 1 308 ? 5.938 -0.484 18.172 1 89.5 308 ASP A CA 1
ATOM 2385 C C . ASP A 1 308 ? 4.531 -0.896 18.594 1 89.5 308 ASP A C 1
ATOM 2387 O O . ASP A 1 308 ? 4.363 -1.78 19.438 1 89.5 308 ASP A O 1
ATOM 2391 N N . ALA A 1 309 ? 3.473 -0.211 18.219 1 95.81 309 ALA A N 1
ATOM 2392 C CA . ALA A 1 309 ? 2.064 -0.548 18.406 1 95.81 309 ALA A CA 1
ATOM 2393 C C . ALA A 1 309 ? 1.193 0.153 17.359 1 95.81 309 ALA A C 1
ATOM 2395 O O . ALA A 1 309 ? 1.702 0.881 16.516 1 95.81 309 ALA A O 1
ATOM 2396 N N . VAL A 1 310 ? -0.106 -0.162 17.438 1 97.19 310 VAL A N 1
ATOM 2397 C CA . VAL A 1 310 ? -0.993 0.521 16.5 1 97.19 310 VAL A CA 1
ATOM 2398 C C . VAL A 1 310 ? -1.932 1.452 17.266 1 97.19 310 VAL A C 1
ATOM 2400 O O . VAL A 1 310 ? -2.227 1.219 18.438 1 97.19 310 VAL A O 1
ATOM 2403 N N . PHE A 1 311 ? -2.301 2.588 16.656 1 98.44 311 PHE A N 1
ATOM 2404 C CA . PHE A 1 311 ? -3.258 3.527 17.219 1 98.44 311 PHE A CA 1
ATOM 2405 C C . PHE A 1 311 ? -4.668 2.957 17.188 1 98.44 311 PHE A C 1
ATOM 2407 O O . PHE A 1 311 ? -5.145 2.549 16.125 1 98.44 311 PHE A O 1
ATOM 2414 N N . PRO A 1 312 ? -5.355 2.859 18.328 1 98.38 312 PRO A N 1
ATOM 2415 C CA . PRO A 1 312 ? -6.73 2.344 18.344 1 98.38 312 PRO A CA 1
ATOM 2416 C C . PRO A 1 312 ? -7.734 3.334 17.766 1 98.38 312 PRO A C 1
ATOM 2418 O O . PRO A 1 312 ? -8.555 3.893 18.5 1 98.38 312 PRO A O 1
ATOM 2421 N N . LEU A 1 313 ? -7.762 3.43 16.484 1 98.75 313 LEU A N 1
ATOM 2422 C CA . LEU A 1 313 ? -8.539 4.426 15.75 1 98.75 313 LEU A CA 1
ATOM 2423 C C . LEU A 1 313 ? -10.023 4.305 16.078 1 98.75 313 LEU A C 1
ATOM 2425 O O . LEU A 1 313 ? -10.688 5.305 16.359 1 98.75 313 LEU A O 1
ATOM 2429 N N . LYS A 1 314 ? -10.578 3.08 16.062 1 98.44 314 LYS A N 1
ATOM 2430 C CA . LYS A 1 314 ? -12 2.873 16.344 1 98.44 314 LYS A CA 1
ATOM 2431 C C . LYS A 1 314 ? -12.383 3.432 17.703 1 98.44 314 LYS A C 1
ATOM 2433 O O . LYS A 1 314 ? -13.398 4.113 17.844 1 98.44 314 LYS A O 1
ATOM 2438 N N . LYS A 1 315 ? -11.586 3.119 18.672 1 98.19 315 LYS A N 1
ATOM 2439 C CA . LYS A 1 315 ? -11.836 3.621 20.016 1 98.19 315 LYS A CA 1
ATOM 2440 C C . LYS A 1 315 ? -11.859 5.148 20.047 1 98.19 315 LYS A C 1
ATOM 2442 O O . LYS A 1 315 ? -12.75 5.75 20.641 1 98.19 315 LYS A O 1
ATOM 2447 N N . ALA A 1 316 ? -10.852 5.766 19.422 1 98.69 316 ALA A N 1
ATOM 2448 C CA . ALA A 1 316 ? -10.766 7.223 19.391 1 98.69 316 ALA A CA 1
ATOM 2449 C C . ALA A 1 316 ? -12 7.82 18.719 1 98.69 316 ALA A C 1
ATOM 2451 O O . ALA A 1 316 ? -12.57 8.797 19.203 1 98.69 316 ALA A O 1
ATOM 2452 N N . LEU A 1 317 ? -12.391 7.234 17.594 1 98.62 317 LEU A N 1
ATOM 2453 C CA . LEU A 1 317 ? -13.562 7.727 16.875 1 98.62 317 LEU A CA 1
ATOM 2454 C C . LEU A 1 317 ? -14.82 7.547 17.719 1 98.62 317 LEU A C 1
ATOM 2456 O O . LEU A 1 317 ? -15.688 8.422 17.75 1 98.62 317 LEU A O 1
ATOM 2460 N N . ASP A 1 318 ? -14.953 6.402 18.406 1 98.31 318 ASP A N 1
ATOM 2461 C CA . ASP A 1 318 ? -16.094 6.145 19.266 1 98.31 318 ASP A CA 1
ATOM 2462 C C . ASP A 1 318 ? -16.172 7.176 20.391 1 98.31 318 ASP A C 1
ATOM 2464 O O . ASP A 1 318 ? -17.266 7.477 20.891 1 98.31 318 ASP A O 1
ATOM 2468 N N . MET A 1 319 ? -15.086 7.742 20.766 1 98.38 319 MET A N 1
ATOM 2469 C CA . MET A 1 319 ? -15.023 8.742 21.828 1 98.38 319 MET A CA 1
ATOM 2470 C C . MET A 1 319 ? -15.18 10.148 21.25 1 98.38 319 MET A C 1
ATOM 2472 O O . MET A 1 319 ? -15.039 11.141 21.984 1 98.38 319 MET A O 1
ATOM 2476 N N . ASP A 1 320 ? -15.32 10.273 19.938 1 98.06 320 ASP A N 1
ATOM 2477 C CA . ASP A 1 320 ? -15.531 11.531 19.234 1 98.06 320 ASP A CA 1
ATOM 2478 C C . ASP A 1 320 ? -14.273 12.398 19.281 1 98.06 320 ASP A C 1
ATOM 2480 O O . ASP A 1 320 ? -14.359 13.625 19.438 1 98.06 320 ASP A O 1
ATOM 2484 N N . ILE A 1 321 ? -13.172 11.758 19.344 1 98.62 321 ILE A N 1
ATOM 2485 C CA . ILE A 1 321 ? -11.906 12.469 19.219 1 98.62 321 ILE A CA 1
ATOM 2486 C C . ILE A 1 321 ? -11.727 12.953 17.781 1 98.62 321 ILE A C 1
ATOM 2488 O O . ILE A 1 321 ? -12.055 12.242 16.828 1 98.62 321 ILE A O 1
ATOM 2492 N N . HIS A 1 322 ? -11.258 14.258 17.562 1 98.75 322 HIS A N 1
ATOM 2493 C CA . HIS A 1 322 ? -10.805 14.672 16.25 1 98.75 322 HIS A CA 1
ATOM 2494 C C . HIS A 1 322 ? -9.562 13.891 15.82 1 98.75 322 HIS A C 1
ATOM 2496 O O . HIS A 1 322 ? -8.531 13.953 16.484 1 98.75 322 HIS A O 1
ATOM 2502 N N . VAL A 1 323 ? -9.703 13.109 14.766 1 98.94 323 VAL A N 1
ATOM 2503 C CA . VAL A 1 323 ? -8.57 12.359 14.242 1 98.94 323 VAL A CA 1
ATOM 2504 C C . VAL A 1 323 ? -8.406 12.648 12.75 1 98.94 323 VAL A C 1
ATOM 2506 O O . VAL A 1 323 ? -9.352 12.5 11.969 1 98.94 323 VAL A O 1
ATOM 2509 N N . GLY A 1 324 ? -7.266 13.141 12.352 1 98.88 324 GLY A N 1
ATOM 2510 C CA . GLY A 1 324 ? -6.887 13.25 10.953 1 98.88 324 GLY A CA 1
ATOM 2511 C C . GLY A 1 324 ? -5.871 12.203 10.531 1 98.88 324 GLY A C 1
ATOM 2512 O O . GLY A 1 324 ? -5.27 11.539 11.375 1 98.88 324 GLY A O 1
ATOM 2513 N N . MET A 1 325 ? -5.703 11.984 9.242 1 98.88 325 MET A N 1
ATOM 2514 C CA . MET A 1 325 ? -4.742 11.031 8.695 1 98.88 325 MET A CA 1
ATOM 2515 C C . MET A 1 325 ? -3.408 11.703 8.398 1 98.88 325 MET A C 1
ATOM 2517 O O . MET A 1 325 ? -3.373 12.844 7.941 1 98.88 325 MET A O 1
ATOM 2521 N N . GLY A 1 326 ? -2.324 11.086 8.695 1 98.88 326 GLY A N 1
ATOM 2522 C CA . GLY A 1 326 ? -1 11.586 8.367 1 98.88 326 GLY A CA 1
ATOM 2523 C C . GLY A 1 326 ? -0.126 10.555 7.684 1 98.88 326 GLY A C 1
ATOM 2524 O O . GLY A 1 326 ? -0.165 9.367 8.031 1 98.88 326 GLY A O 1
ATOM 2525 N N . THR A 1 327 ? 0.635 10.992 6.723 1 98.5 327 THR A N 1
ATOM 2526 C CA . THR A 1 327 ? 1.584 10.086 6.074 1 98.5 327 THR A CA 1
ATOM 2527 C C . THR A 1 327 ? 2.852 9.945 6.914 1 98.5 327 THR A C 1
ATOM 2529 O O . THR A 1 327 ? 3.494 8.898 6.906 1 98.5 327 THR A O 1
ATOM 2532 N N . ASP A 1 328 ? 3.174 11.094 7.605 1 98.38 328 ASP A N 1
ATOM 2533 C CA . ASP A 1 328 ? 4.398 11.164 8.398 1 98.38 328 ASP A CA 1
ATOM 2534 C C . ASP A 1 328 ? 5.625 10.875 7.539 1 98.38 328 ASP A C 1
ATOM 2536 O O . ASP A 1 328 ? 6.547 10.18 7.977 1 98.38 328 ASP A O 1
ATOM 2540 N N . ILE A 1 329 ? 5.695 11.375 6.422 1 96.56 329 ILE A N 1
ATOM 2541 C CA . ILE A 1 329 ? 6.91 11.273 5.621 1 96.56 329 ILE A CA 1
ATOM 2542 C C . ILE A 1 329 ? 8.109 11.719 6.449 1 96.56 329 ILE A C 1
ATOM 2544 O O . ILE A 1 329 ? 8.125 12.828 6.992 1 96.56 329 ILE A O 1
ATOM 2548 N N . SER A 1 330 ? 9.156 10.859 6.418 1 95.25 330 SER A N 1
ATOM 2549 C CA . SER A 1 330 ? 9.422 9.633 5.672 1 95.25 330 SER A CA 1
ATOM 2550 C C . SER A 1 330 ? 9.359 8.414 6.582 1 95.25 330 SER A C 1
ATOM 2552 O O . SER A 1 330 ? 9.703 7.305 6.164 1 95.25 330 SER A O 1
ATOM 2554 N N . GLY A 1 331 ? 8.914 8.719 7.945 1 94.31 331 GLY A N 1
ATOM 2555 C CA . GLY A 1 331 ? 8.664 7.555 8.773 1 94.31 331 GLY A CA 1
ATOM 2556 C C . GLY A 1 331 ? 7.652 6.598 8.172 1 94.31 331 GLY A C 1
ATOM 2557 O O . GLY A 1 331 ? 7.766 5.383 8.336 1 94.31 331 GLY A O 1
ATOM 2558 N N . GLY A 1 332 ? 6.613 7.152 7.629 1 95.5 332 GLY A N 1
ATOM 2559 C CA . GLY A 1 332 ? 5.777 6.414 6.695 1 95.5 332 GLY A CA 1
ATOM 2560 C C . GLY A 1 332 ? 6.312 6.426 5.277 1 95.5 332 GLY A C 1
ATOM 2561 O O . GLY A 1 332 ? 6.445 7.488 4.664 1 95.5 332 GLY A O 1
ATOM 2562 N N . PRO A 1 333 ? 6.598 5.32 4.68 1 95.44 333 PRO A N 1
ATOM 2563 C CA . PRO A 1 333 ? 7.293 5.289 3.393 1 95.44 333 PRO A CA 1
ATOM 2564 C C . PRO A 1 333 ? 6.344 5.441 2.205 1 95.44 333 PRO A C 1
ATOM 2566 O O . PRO A 1 333 ? 6.457 4.707 1.221 1 95.44 333 PRO A O 1
ATOM 2569 N N . SER A 1 334 ? 5.395 6.379 2.281 1 96.81 334 SER A N 1
ATOM 2570 C CA . SER A 1 334 ? 4.469 6.652 1.187 1 96.81 334 SER A CA 1
ATOM 2571 C C . SER A 1 334 ? 3.938 8.078 1.252 1 96.81 334 SER A C 1
ATOM 2573 O O . SER A 1 334 ? 3.631 8.586 2.334 1 96.81 334 SER A O 1
ATOM 2575 N N . ALA A 1 335 ? 3.836 8.688 0.117 1 97.12 335 ALA A N 1
ATOM 2576 C CA . ALA A 1 335 ? 3.279 10.031 0.023 1 97.12 335 ALA A CA 1
ATOM 2577 C C . ALA A 1 335 ? 1.772 9.992 -0.222 1 97.12 335 ALA A C 1
ATOM 2579 O O . ALA A 1 335 ? 1.135 11.031 -0.396 1 97.12 335 ALA A O 1
ATOM 2580 N N . SER A 1 336 ? 1.176 8.82 -0.203 1 97.56 336 SER A N 1
ATOM 2581 C CA . SER A 1 336 ? -0.226 8.641 -0.565 1 97.56 336 SER A CA 1
ATOM 2582 C C . SER A 1 336 ? -1.105 8.516 0.675 1 97.56 336 SER A C 1
ATOM 2584 O O . SER A 1 336 ? -0.905 7.629 1.502 1 97.56 336 SER A O 1
ATOM 2586 N N . LEU A 1 337 ? -2.111 9.344 0.74 1 98.62 337 LEU A N 1
ATOM 2587 C CA . LEU A 1 337 ? -3.066 9.227 1.836 1 98.62 337 LEU A CA 1
ATOM 2588 C C . LEU A 1 337 ? -3.998 8.039 1.62 1 98.62 337 LEU A C 1
ATOM 2590 O O . LEU A 1 337 ? -4.586 7.527 2.574 1 98.62 337 LEU A O 1
ATOM 2594 N N . PHE A 1 338 ? -4.164 7.609 0.36 1 98.25 338 PHE A N 1
ATOM 2595 C CA . PHE A 1 338 ? -4.895 6.367 0.153 1 98.25 338 PHE A CA 1
ATOM 2596 C C . PHE A 1 338 ? -4.156 5.191 0.782 1 98.25 338 PHE A C 1
ATOM 2598 O O . PHE A 1 338 ? -4.777 4.309 1.378 1 98.25 338 PHE A O 1
ATOM 2605 N N . ASP A 1 339 ? -2.814 5.191 0.649 1 97.81 339 ASP A N 1
ATOM 2606 C CA . ASP A 1 339 ? -2.037 4.168 1.337 1 97.81 339 ASP A CA 1
ATOM 2607 C C . ASP A 1 339 ? -2.232 4.246 2.848 1 97.81 339 ASP A C 1
ATOM 2609 O O . ASP A 1 339 ? -2.383 3.223 3.516 1 97.81 339 ASP A O 1
ATOM 2613 N N . ALA A 1 340 ? -2.227 5.473 3.357 1 98.5 340 ALA A N 1
ATOM 2614 C CA . ALA A 1 340 ? -2.451 5.633 4.793 1 98.5 340 ALA A CA 1
ATOM 2615 C C . ALA A 1 340 ? -3.801 5.051 5.203 1 98.5 340 ALA A C 1
ATOM 2617 O O . ALA A 1 340 ? -3.906 4.383 6.238 1 98.5 340 ALA A O 1
ATOM 2618 N N . CYS A 1 341 ? -4.828 5.309 4.434 1 98.56 341 CYS A N 1
ATOM 2619 C CA . CYS A 1 341 ? -6.145 4.738 4.699 1 98.56 341 CYS A CA 1
ATOM 2620 C C . CYS A 1 341 ? -6.082 3.217 4.727 1 98.56 341 CYS A C 1
ATOM 2622 O O . CYS A 1 341 ? -6.617 2.586 5.637 1 98.56 341 CYS A O 1
ATOM 2624 N N . ARG A 1 342 ? -5.426 2.648 3.74 1 98.19 342 ARG A N 1
ATOM 2625 C CA . ARG A 1 342 ? -5.352 1.196 3.617 1 98.19 342 ARG A CA 1
ATOM 2626 C C . ARG A 1 342 ? -4.602 0.584 4.797 1 98.19 342 ARG A C 1
ATOM 2628 O O . ARG A 1 342 ? -5 -0.458 5.32 1 98.19 342 ARG A O 1
ATOM 2635 N N . TYR A 1 343 ? -3.561 1.236 5.254 1 98.25 343 TYR A N 1
ATOM 2636 C CA . TYR A 1 343 ? -2.814 0.731 6.402 1 98.25 343 TYR A CA 1
ATOM 2637 C C . TYR A 1 343 ? -3.582 0.966 7.695 1 98.25 343 TYR A C 1
ATOM 2639 O O . TYR A 1 343 ? -3.412 0.226 8.672 1 98.25 343 TYR A O 1
ATOM 2647 N N . ALA A 1 344 ? -4.445 2.035 7.73 1 98.56 344 ALA A N 1
ATOM 2648 C CA . ALA A 1 344 ? -5.332 2.189 8.883 1 98.56 344 ALA A CA 1
ATOM 2649 C C . ALA A 1 344 ? -6.285 1.002 9 1 98.56 344 ALA A C 1
ATOM 2651 O O . ALA A 1 344 ? -6.539 0.512 10.102 1 98.56 344 ALA A O 1
ATOM 2652 N N . LEU A 1 345 ? -6.801 0.531 7.867 1 97.75 345 LEU A N 1
ATOM 2653 C CA . LEU A 1 345 ? -7.676 -0.637 7.852 1 97.75 345 LEU A CA 1
ATOM 2654 C C . LEU A 1 345 ? -6.938 -1.875 8.352 1 97.75 345 LEU A C 1
ATOM 2656 O O . LEU A 1 345 ? -7.453 -2.617 9.188 1 97.75 345 LEU A O 1
ATOM 2660 N N . ALA A 1 346 ? -5.734 -2.064 7.867 1 97.31 346 ALA A N 1
ATOM 2661 C CA . ALA A 1 346 ? -4.926 -3.207 8.281 1 97.31 346 ALA A CA 1
ATOM 2662 C C . ALA A 1 346 ? -4.594 -3.135 9.766 1 97.31 346 ALA A C 1
ATOM 2664 O O . ALA A 1 346 ? -4.629 -4.148 10.469 1 97.31 346 ALA A O 1
ATOM 2665 N N . ALA A 1 347 ? -4.254 -1.936 10.242 1 97.94 347 ALA A N 1
ATOM 2666 C CA . ALA A 1 347 ? -3.895 -1.745 11.641 1 97.94 347 ALA A CA 1
ATOM 2667 C C . ALA A 1 347 ? -5.059 -2.105 12.562 1 97.94 347 ALA A C 1
ATOM 2669 O O . ALA A 1 347 ? -4.867 -2.768 13.586 1 97.94 347 ALA A O 1
ATOM 2670 N N . GLY A 1 348 ? -6.262 -1.631 12.195 1 97.56 348 GLY A N 1
ATOM 2671 C CA . GLY A 1 348 ? -7.438 -1.979 12.984 1 97.56 348 GLY A CA 1
ATOM 2672 C C . GLY A 1 348 ? -7.691 -3.473 13.047 1 97.56 348 GLY A C 1
ATOM 2673 O O . GLY A 1 348 ? -8.07 -3.998 14.094 1 97.56 348 GLY A O 1
ATOM 2674 N N . ARG A 1 349 ? -7.441 -4.176 11.953 1 96.62 349 ARG A N 1
ATOM 2675 C CA . ARG A 1 349 ? -7.633 -5.621 11.891 1 96.62 349 ARG A CA 1
ATOM 2676 C C . ARG A 1 349 ? -6.578 -6.352 12.711 1 96.62 349 ARG A C 1
ATOM 2678 O O . ARG A 1 349 ? -6.887 -7.316 13.414 1 96.62 349 ARG A O 1
ATOM 2685 N N . ALA A 1 350 ? -5.336 -5.895 12.578 1 97.12 350 ALA A N 1
ATOM 2686 C CA . ALA A 1 350 ? -4.258 -6.48 13.367 1 97.12 350 ALA A CA 1
ATOM 2687 C C . ALA A 1 350 ? -4.523 -6.328 14.867 1 97.12 350 ALA A C 1
ATOM 2689 O O . ALA A 1 350 ? -4.211 -7.227 15.648 1 97.12 350 ALA A O 1
ATOM 2690 N N . LEU A 1 351 ? -5.035 -5.16 15.219 1 97.81 351 LEU A N 1
ATOM 2691 C CA . LEU A 1 351 ? -5.363 -4.934 16.625 1 97.81 351 LEU A CA 1
ATOM 2692 C C . LEU A 1 351 ? -6.5 -5.848 17.062 1 97.81 351 LEU A C 1
ATOM 2694 O O . LEU A 1 351 ? -6.445 -6.422 18.156 1 97.81 351 LEU A O 1
ATOM 2698 N N . GLU A 1 352 ? -7.496 -6 16.266 1 96.62 352 GLU A N 1
ATOM 2699 C CA . GLU A 1 352 ? -8.68 -6.777 16.609 1 96.62 352 GLU A CA 1
ATOM 2700 C C . GLU A 1 352 ? -8.352 -8.266 16.734 1 96.62 352 GLU A C 1
ATOM 2702 O O . GLU A 1 352 ? -8.758 -8.914 17.703 1 96.62 352 GLU A O 1
ATOM 2707 N N . SER A 1 353 ? -7.613 -8.797 15.781 1 95.5 353 SER A N 1
ATOM 2708 C CA . SER A 1 353 ? -7.363 -10.234 15.727 1 95.5 353 SER A CA 1
ATOM 2709 C C . SER A 1 353 ? -6.094 -10.602 16.484 1 95.5 353 SER A C 1
ATOM 2711 O O . SER A 1 353 ? -5.902 -11.758 16.859 1 95.5 353 SER A O 1
ATOM 2713 N N . GLY A 1 354 ? -5.246 -9.594 16.75 1 96.12 354 GLY A N 1
ATOM 2714 C CA . GLY A 1 354 ? -3.877 -9.922 17.125 1 96.12 354 GLY A CA 1
ATOM 2715 C C . GLY A 1 354 ? -3.041 -10.398 15.953 1 96.12 354 GLY A C 1
ATOM 2716 O O . GLY A 1 354 ? -3.52 -10.445 14.82 1 96.12 354 GLY A O 1
ATOM 2717 N N . THR A 1 355 ? -1.771 -10.773 16.25 1 97.19 355 THR A N 1
ATOM 2718 C CA . THR A 1 355 ? -0.896 -11.094 15.133 1 97.19 355 THR A CA 1
ATOM 2719 C C . THR A 1 355 ? -0.217 -12.445 15.344 1 97.19 355 THR A C 1
ATOM 2721 O O . THR A 1 355 ? 0.278 -13.055 14.391 1 97.19 355 THR A O 1
ATOM 2724 N N . ASP A 1 356 ? -0.141 -13.008 16.531 1 97.31 356 ASP A N 1
ATOM 2725 C CA . ASP A 1 356 ? 0.627 -14.195 16.891 1 97.31 356 ASP A CA 1
ATOM 2726 C C . ASP A 1 356 ? -0.156 -15.469 16.562 1 97.31 356 ASP A C 1
ATOM 2728 O O . ASP A 1 356 ? -1.116 -15.805 17.266 1 97.31 356 ASP A O 1
ATOM 2732 N N . PRO A 1 357 ? 0.291 -16.219 15.594 1 96.62 357 PRO A N 1
ATOM 2733 C CA . PRO A 1 357 ? -0.481 -17.406 15.219 1 96.62 357 PRO A CA 1
ATOM 2734 C C . PRO A 1 357 ? -0.354 -18.531 16.25 1 96.62 357 PRO A C 1
ATOM 2736 O O . PRO A 1 357 ? -1.09 -19.516 16.172 1 96.62 357 PRO A O 1
ATOM 2739 N N . ASN A 1 358 ? 0.53 -18.438 17.188 1 95.62 358 ASN A N 1
ATOM 2740 C CA . ASN A 1 358 ? 0.744 -19.5 18.172 1 95.62 358 ASN A CA 1
ATOM 2741 C C . ASN A 1 358 ? -0.229 -19.359 19.344 1 95.62 358 ASN A C 1
ATOM 2743 O O . ASN A 1 358 ? -0.297 -20.25 20.203 1 95.62 358 ASN A O 1
ATOM 2747 N N . LEU A 1 359 ? -0.921 -18.281 19.438 1 96 359 LEU A N 1
ATOM 2748 C CA . LEU A 1 359 ? -1.909 -18.062 20.484 1 96 359 LEU A CA 1
ATOM 2749 C C . LEU A 1 359 ? -3.318 -18.344 19.969 1 96 359 LEU A C 1
ATOM 2751 O O . LEU A 1 359 ? -3.602 -18.156 18.781 1 96 359 LEU A O 1
ATOM 2755 N N . SER A 1 360 ? -4.234 -18.797 20.859 1 94.75 360 SER A N 1
ATOM 2756 C CA . SER A 1 360 ? -5.641 -18.953 20.5 1 94.75 360 SER A CA 1
ATOM 2757 C C . SER A 1 360 ? -6.277 -17.609 20.156 1 94.75 360 SER A C 1
ATOM 2759 O O . SER A 1 360 ? -5.773 -16.562 20.562 1 94.75 360 SER A O 1
ATOM 2761 N N . ALA A 1 361 ? -7.32 -17.672 19.391 1 92.69 361 ALA A N 1
ATOM 2762 C CA . ALA A 1 361 ? -8.008 -16.438 18.984 1 92.69 361 ALA A CA 1
ATOM 2763 C C . ALA A 1 361 ? -8.336 -15.57 20.188 1 92.69 361 ALA A C 1
ATOM 2765 O O . ALA A 1 361 ? -8.211 -14.344 20.125 1 92.69 361 ALA A O 1
ATOM 2766 N N . THR A 1 362 ? -8.727 -16.156 21.344 1 92.81 362 THR A N 1
ATOM 2767 C CA . THR A 1 362 ? -9.148 -15.422 22.531 1 92.81 362 THR A CA 1
ATOM 2768 C C . THR A 1 362 ? -7.945 -14.828 23.25 1 92.81 362 THR A C 1
ATOM 2770 O O . THR A 1 362 ? -8.055 -13.766 23.875 1 92.81 362 THR A O 1
ATOM 2773 N N . GLU A 1 363 ? -6.789 -15.469 23.141 1 94.81 363 GLU A N 1
ATOM 2774 C CA . GLU A 1 363 ? -5.578 -15.016 23.812 1 94.81 363 GLU A CA 1
ATOM 2775 C C . GLU A 1 363 ? -4.816 -14 22.969 1 94.81 363 GLU A C 1
ATOM 2777 O O . GLU A 1 363 ? -4.047 -13.195 23.5 1 94.81 363 GLU A O 1
ATOM 2782 N N . ARG A 1 364 ? -5.039 -14.031 21.734 1 95.5 364 ARG A N 1
ATOM 2783 C CA . ARG A 1 364 ? -4.234 -13.281 20.781 1 95.5 364 ARG A CA 1
ATOM 2784 C C . ARG A 1 364 ? -4.566 -11.797 20.828 1 95.5 364 ARG A C 1
ATOM 2786 O O . ARG A 1 364 ? -3.693 -10.953 20.609 1 95.5 364 ARG A O 1
ATOM 2793 N N . SER A 1 365 ? -5.793 -11.445 21.141 1 95.81 365 SER A N 1
ATOM 2794 C CA . SER A 1 365 ? -6.195 -10.047 21.25 1 95.81 365 SER A CA 1
ATOM 2795 C C . SER A 1 365 ? -7.391 -9.891 22.188 1 95.81 365 SER A C 1
ATOM 2797 O O . SER A 1 365 ? -8.258 -10.766 22.25 1 95.81 365 SER A O 1
ATOM 2799 N N . GLN A 1 366 ? -7.414 -8.742 22.844 1 93.5 366 GLN A N 1
ATOM 2800 C CA . GLN A 1 366 ? -8.547 -8.383 23.688 1 93.5 366 GLN A CA 1
ATOM 2801 C C . GLN A 1 366 ? -9.32 -7.203 23.109 1 93.5 366 GLN A C 1
ATOM 2803 O O . GLN A 1 366 ? -10.133 -6.582 23.797 1 93.5 366 GLN A O 1
ATOM 2808 N N . HIS A 1 367 ? -9.109 -6.848 21.906 1 95.44 367 HIS A N 1
ATOM 2809 C CA . HIS A 1 367 ? -9.656 -5.645 21.297 1 95.44 367 HIS A CA 1
ATOM 2810 C C . HIS A 1 367 ? -10.719 -5.992 20.25 1 95.44 367 HIS A C 1
ATOM 2812 O O . HIS A 1 367 ? -10.672 -5.496 19.125 1 95.44 367 HIS A O 1
ATOM 2818 N N . ARG A 1 368 ? -11.742 -6.77 20.656 1 90.94 368 ARG A N 1
ATOM 2819 C CA . ARG A 1 368 ? -12.836 -7.102 19.75 1 90.94 368 ARG A CA 1
ATOM 2820 C C . ARG A 1 368 ? -13.539 -5.844 19.25 1 90.94 368 ARG A C 1
ATOM 2822 O O . ARG A 1 368 ? -13.75 -4.902 20.016 1 90.94 368 ARG A O 1
ATOM 2829 N N . GLY A 1 369 ? -13.758 -5.785 18.016 1 93.94 369 GLY A N 1
ATOM 2830 C CA . GLY A 1 369 ? -14.477 -4.656 17.438 1 93.94 369 GLY A CA 1
ATOM 2831 C C . GLY A 1 369 ? -13.57 -3.49 17.094 1 93.94 369 GLY A C 1
ATOM 2832 O O . GLY A 1 369 ? -14.039 -2.383 16.844 1 93.94 369 GLY A O 1
ATOM 2833 N N . ALA A 1 370 ? -12.281 -3.641 17.031 1 96.44 370 ALA A N 1
ATOM 2834 C CA . ALA A 1 370 ? -11.312 -2.561 16.859 1 96.44 370 ALA A CA 1
ATOM 2835 C C . ALA A 1 370 ? -11.203 -2.152 15.383 1 96.44 370 ALA A C 1
ATOM 2837 O O . ALA A 1 370 ? -10.602 -1.122 15.062 1 96.44 370 ALA A O 1
ATOM 2838 N N . ARG A 1 371 ? -11.828 -2.824 14.461 1 95.12 371 ARG A N 1
ATOM 2839 C CA . ARG A 1 371 ? -11.68 -2.561 13.031 1 95.12 371 ARG A CA 1
ATOM 2840 C C . ARG A 1 371 ? -12.477 -1.326 12.617 1 95.12 371 ARG A C 1
ATOM 2842 O O . ARG A 1 371 ? -13.484 -0.993 13.242 1 95.12 371 ARG A O 1
ATOM 2849 N N . VAL A 1 372 ? -11.977 -0.612 11.625 1 96.31 372 VAL A N 1
ATOM 2850 C CA . VAL A 1 372 ? -12.703 0.454 10.945 1 96.31 372 VAL A CA 1
ATOM 2851 C C . VAL A 1 372 ? -12.922 0.078 9.477 1 96.31 372 VAL A C 1
ATOM 2853 O O . VAL A 1 372 ? -12.258 -0.823 8.961 1 96.31 372 VAL A O 1
ATOM 2856 N N . GLY A 1 373 ? -13.906 0.662 8.867 1 95.75 373 GLY A N 1
ATOM 2857 C CA . GLY A 1 373 ? -14.188 0.41 7.465 1 95.75 373 GLY A CA 1
ATOM 2858 C C . GLY A 1 373 ? -13.672 1.508 6.551 1 95.75 373 GLY A C 1
ATOM 2859 O O . GLY A 1 373 ? -13.055 2.471 7.012 1 95.75 373 GLY A O 1
ATOM 2860 N N . SER A 1 374 ? -13.906 1.297 5.23 1 96.75 374 SER A N 1
ATOM 2861 C CA . SER A 1 374 ? -13.43 2.223 4.211 1 96.75 374 SER A CA 1
ATOM 2862 C C . SER A 1 374 ? -14.055 3.605 4.383 1 96.75 374 SER A C 1
ATOM 2864 O O . SER A 1 374 ? -13.383 4.621 4.184 1 96.75 374 SER A O 1
ATOM 2866 N N . VAL A 1 375 ? -15.297 3.701 4.797 1 98.12 375 VAL A N 1
ATOM 2867 C CA . VAL A 1 375 ? -15.984 4.973 4.984 1 98.12 375 VAL A CA 1
ATOM 2868 C C . VAL A 1 375 ? -15.32 5.754 6.121 1 98.12 375 VAL A C 1
ATOM 2870 O O . VAL A 1 375 ? -15.047 6.949 5.984 1 98.12 375 VAL A O 1
ATOM 2873 N N . GLU A 1 376 ? -15.016 5.051 7.207 1 98.44 376 GLU A N 1
ATOM 2874 C CA . GLU A 1 376 ? -14.375 5.695 8.344 1 98.44 376 GLU A CA 1
ATOM 2875 C C . GLU A 1 376 ? -12.969 6.176 7.984 1 98.44 376 GLU A C 1
ATOM 2877 O O . GLU A 1 376 ? -12.57 7.281 8.359 1 98.44 376 GLU A O 1
ATOM 2882 N N . ALA A 1 377 ? -12.227 5.316 7.297 1 98.5 377 ALA A N 1
ATOM 2883 C CA . ALA A 1 377 ? -10.883 5.707 6.891 1 98.5 377 ALA A CA 1
ATOM 2884 C C . ALA A 1 377 ? -10.914 6.938 5.992 1 98.5 377 ALA A C 1
ATOM 2886 O O . ALA A 1 377 ? -10.102 7.852 6.152 1 98.5 377 ALA A O 1
ATOM 2887 N N . PHE A 1 378 ? -11.836 6.965 5.008 1 98.81 378 PHE A N 1
ATOM 2888 C CA . PHE A 1 378 ? -11.984 8.086 4.094 1 98.81 378 PHE A CA 1
ATOM 2889 C C . PHE A 1 378 ? -12.422 9.344 4.84 1 98.81 378 PHE A C 1
ATOM 2891 O O . PHE A 1 378 ? -11.945 10.438 4.547 1 98.81 378 PHE A O 1
ATOM 2898 N N . PHE A 1 379 ? -13.289 9.164 5.844 1 98.88 379 PHE A N 1
ATOM 2899 C CA . PHE A 1 379 ? -13.734 10.242 6.715 1 98.88 379 PHE A CA 1
ATOM 2900 C C . PHE A 1 379 ? -12.555 10.883 7.438 1 98.88 379 PHE A C 1
ATOM 2902 O O . PHE A 1 379 ? -12.43 12.102 7.469 1 98.88 379 PHE A O 1
ATOM 2909 N N . VAL A 1 380 ? -11.656 10.117 7.941 1 98.94 380 VAL A N 1
ATOM 2910 C CA . VAL A 1 380 ? -10.484 10.57 8.688 1 98.94 380 VAL A CA 1
ATOM 2911 C C . VAL A 1 380 ? -9.539 11.328 7.754 1 98.94 380 VAL A C 1
ATOM 2913 O O . VAL A 1 380 ? -8.898 12.297 8.164 1 98.94 380 VAL A O 1
ATOM 2916 N N . ALA A 1 381 ? -9.523 10.961 6.441 1 98.88 381 ALA A N 1
ATOM 2917 C CA . ALA A 1 381 ? -8.594 11.539 5.477 1 98.88 381 ALA A CA 1
ATOM 2918 C C . ALA A 1 381 ? -9.195 12.781 4.809 1 98.88 381 ALA A C 1
ATOM 2920 O O . ALA A 1 381 ? -8.539 13.438 4.004 1 98.88 381 ALA A O 1
ATOM 2921 N N . THR A 1 382 ? -10.484 13.109 5.074 1 98.88 382 THR A N 1
ATOM 2922 C CA . THR A 1 382 ? -11.164 14.227 4.422 1 98.88 382 THR A CA 1
ATOM 2923 C C . THR A 1 382 ? -11.883 15.094 5.449 1 98.88 382 THR A C 1
ATOM 2925 O O . THR A 1 382 ? -11.266 15.922 6.113 1 98.88 382 THR A O 1
ATOM 2928 N N . THR A 1 383 ? -13.109 14.703 5.793 1 98.88 383 THR A N 1
ATOM 2929 C CA . THR A 1 383 ? -13.961 15.508 6.66 1 98.88 383 THR A CA 1
ATOM 2930 C C . THR A 1 383 ? -13.297 15.727 8.023 1 98.88 383 THR A C 1
ATOM 2932 O O . THR A 1 383 ? -13.164 16.859 8.477 1 98.88 383 THR A O 1
ATOM 2935 N N . ASN A 1 384 ? -12.891 14.641 8.609 1 98.88 384 ASN A N 1
ATOM 2936 C CA . ASN A 1 384 ? -12.359 14.75 9.961 1 98.88 384 ASN A CA 1
ATOM 2937 C C . ASN A 1 384 ? -10.961 15.375 9.969 1 98.88 384 ASN A C 1
ATOM 2939 O O . ASN A 1 384 ? -10.508 15.883 10.992 1 98.88 384 ASN A O 1
ATOM 2943 N N . GLY A 1 385 ? -10.234 15.234 8.805 1 98.88 385 GLY A N 1
ATOM 2944 C CA . GLY A 1 385 ? -9.008 16 8.648 1 98.88 385 GLY A CA 1
ATOM 2945 C C . GLY A 1 385 ? -9.234 17.5 8.695 1 98.88 385 GLY A C 1
ATOM 2946 O O . GLY A 1 385 ? -8.484 18.219 9.359 1 98.88 385 GLY A O 1
ATOM 2947 N N . GLY A 1 386 ? -10.281 17.953 7.988 1 98.88 386 GLY A N 1
ATOM 2948 C CA . GLY A 1 386 ? -10.641 19.359 8.062 1 98.88 386 GLY A CA 1
ATOM 2949 C C . GLY A 1 386 ? -11 19.812 9.461 1 98.88 386 GLY A C 1
ATOM 2950 O O . GLY A 1 386 ? -10.547 20.859 9.922 1 98.88 386 GLY A O 1
ATOM 2951 N N . ILE A 1 387 ? -11.773 19 10.141 1 98.81 387 ILE A N 1
ATOM 2952 C CA . ILE A 1 387 ? -12.164 19.281 11.516 1 98.81 387 ILE A CA 1
ATOM 2953 C C . ILE A 1 387 ? -10.93 19.344 12.406 1 98.81 387 ILE A C 1
ATOM 2955 O O . ILE A 1 387 ? -10.805 20.234 13.25 1 98.81 387 ILE A O 1
ATOM 2959 N N . SER A 1 388 ? -10 18.438 12.164 1 98.88 388 SER A N 1
ATOM 2960 C CA . SER A 1 388 ? -8.789 18.344 12.961 1 98.88 388 SER A CA 1
ATOM 2961 C C . SER A 1 388 ? -7.949 19.609 12.852 1 98.88 388 SER A C 1
ATOM 2963 O O . SER A 1 388 ? -7.281 20 13.812 1 98.88 388 SER A O 1
ATOM 2965 N N . LEU A 1 389 ? -8 20.25 11.695 1 98.88 389 LEU A N 1
ATOM 2966 C CA . LEU A 1 389 ? -7.195 21.438 11.477 1 98.88 389 LEU A CA 1
ATOM 2967 C C . LEU A 1 389 ? -8.008 22.703 11.734 1 98.88 389 LEU A C 1
ATOM 2969 O O . LEU A 1 389 ? -7.492 23.812 11.617 1 98.88 389 LEU A O 1
ATOM 2973 N N . ASP A 1 390 ? -9.266 22.516 12.086 1 98.62 390 ASP A N 1
ATOM 2974 C CA . ASP A 1 390 ? -10.18 23.625 12.305 1 98.62 390 ASP A CA 1
ATOM 2975 C C . ASP A 1 390 ? -10.297 24.484 11.047 1 98.62 390 ASP A C 1
ATOM 2977 O O . ASP A 1 390 ? -10.211 25.719 11.125 1 98.62 390 ASP A O 1
ATOM 2981 N N . LEU A 1 391 ? -10.438 23.844 9.891 1 98.62 391 LEU A N 1
ATOM 2982 C CA . LEU A 1 391 ? -10.617 24.484 8.594 1 98.62 391 LEU A CA 1
ATOM 2983 C C . LEU A 1 391 ? -11.859 23.953 7.887 1 98.62 391 LEU A C 1
ATOM 2985 O O . LEU A 1 391 ? -12.211 22.781 8.039 1 98.62 391 LEU A O 1
ATOM 2989 N N . LYS A 1 392 ? -12.492 24.766 7.145 1 98.25 392 LYS A N 1
ATOM 2990 C CA . LYS A 1 392 ? -13.703 24.391 6.418 1 98.25 392 LYS A CA 1
ATOM 2991 C C . LYS A 1 392 ? -13.352 23.734 5.086 1 98.25 392 LYS A C 1
ATOM 2993 O O . LYS A 1 392 ? -13.734 24.234 4.023 1 98.25 392 LYS A O 1
ATOM 2998 N N . ILE A 1 393 ? -12.734 22.625 5.133 1 98.69 393 ILE A N 1
ATOM 2999 C CA . ILE A 1 393 ? -12.281 21.828 4 1 98.69 393 ILE A CA 1
ATOM 3000 C C . ILE A 1 393 ? -12.641 20.359 4.234 1 98.69 393 ILE A C 1
ATOM 3002 O O . ILE A 1 393 ? -13.117 19.984 5.312 1 98.69 393 ILE A O 1
ATOM 3006 N N . GLY A 1 394 ? -12.438 19.453 3.223 1 98.75 394 GLY A N 1
ATOM 3007 C CA . GLY A 1 394 ? -12.602 18.016 3.34 1 98.75 394 GLY A CA 1
ATOM 3008 C C . GLY A 1 394 ? -14.008 17.547 3.027 1 98.75 394 GLY A C 1
ATOM 3009 O O . GLY A 1 394 ? -14.32 16.359 3.172 1 98.75 394 GLY A O 1
ATOM 3010 N N . ARG A 1 395 ? -14.875 18.484 2.596 1 98.69 395 ARG A N 1
ATOM 3011 C CA . ARG A 1 395 ? -16.25 18.172 2.219 1 98.69 395 ARG A CA 1
ATOM 3012 C C . ARG A 1 395 ? -16.609 18.797 0.872 1 98.69 395 ARG A C 1
ATOM 3014 O O . ARG A 1 395 ? -16.016 19.797 0.473 1 98.69 395 ARG A O 1
ATOM 3021 N N . ILE A 1 396 ? -17.484 18.109 0.154 1 98.69 396 ILE A N 1
ATOM 3022 C CA . ILE A 1 396 ? -18.172 18.734 -0.969 1 98.69 396 ILE A CA 1
ATOM 3023 C C . ILE A 1 396 ? -19.578 19.141 -0.544 1 98.69 396 ILE A C 1
ATOM 3025 O O . ILE A 1 396 ? -20.547 18.422 -0.789 1 98.69 396 ILE A O 1
ATOM 3029 N N . ALA A 1 397 ? -19.609 20.281 0.076 1 98.5 397 ALA A N 1
ATOM 3030 C CA . ALA A 1 397 ? -20.844 20.828 0.656 1 98.5 397 ALA A CA 1
ATOM 3031 C C . ALA A 1 397 ? -20.812 22.344 0.678 1 98.5 397 ALA A C 1
ATOM 3033 O O . ALA A 1 397 ? -19.734 22.953 0.722 1 98.5 397 ALA A O 1
ATOM 3034 N N . PRO A 1 398 ? -22.031 22.969 0.677 1 98.06 398 PRO A N 1
ATOM 3035 C CA . PRO A 1 398 ? -22.078 24.438 0.697 1 98.06 398 PRO A CA 1
ATOM 3036 C C . PRO A 1 398 ? -21.312 25.031 1.874 1 98.06 398 PRO A C 1
ATOM 3038 O O . PRO A 1 398 ? -21.422 24.531 3 1 98.06 398 PRO A O 1
ATOM 3041 N N . GLY A 1 399 ? -20.516 26.062 1.598 1 98.06 399 GLY A N 1
ATOM 3042 C CA . GLY A 1 399 ? -19.766 26.766 2.627 1 98.06 399 GLY A CA 1
ATOM 3043 C C . GLY A 1 399 ? -18.344 26.25 2.779 1 98.06 399 GLY A C 1
ATOM 3044 O O . GLY A 1 399 ? -17.484 26.922 3.365 1 98.06 399 GLY A O 1
ATOM 3045 N N . TYR A 1 400 ? -18.031 25.109 2.277 1 98.69 400 TYR A N 1
ATOM 3046 C CA . TYR A 1 400 ? -16.672 24.547 2.322 1 98.69 400 TYR A CA 1
ATOM 3047 C C . TYR A 1 400 ? -15.852 25.016 1.132 1 98.69 400 TYR A C 1
ATOM 3049 O O . TYR A 1 400 ? -16.406 25.359 0.085 1 98.69 400 TYR A O 1
ATOM 3057 N N . MET A 1 401 ? -14.523 25.156 1.328 1 98.38 401 MET A N 1
ATOM 3058 C CA . MET A 1 401 ? -13.625 25.422 0.208 1 98.38 401 MET A CA 1
ATOM 3059 C C . MET A 1 401 ? -13.648 24.281 -0.803 1 98.38 401 MET A C 1
ATOM 3061 O O . MET A 1 401 ? -13.734 23.125 -0.423 1 98.38 401 MET A O 1
ATOM 3065 N N . PHE A 1 402 ? -13.609 24.625 -2.094 1 98.44 402 PHE A N 1
ATOM 3066 C CA . PHE A 1 402 ? -13.602 23.609 -3.133 1 98.44 402 PHE A CA 1
ATOM 3067 C C . PHE A 1 402 ? -12.211 23.016 -3.309 1 98.44 402 PHE A C 1
ATOM 3069 O O . PHE A 1 402 ? -11.469 23.422 -4.211 1 98.44 402 PHE A O 1
ATOM 3076 N N . ASP A 1 403 ? -11.789 22.172 -2.453 1 98.81 403 ASP A N 1
ATOM 3077 C CA . ASP A 1 403 ? -10.695 21.219 -2.6 1 98.81 403 ASP A CA 1
ATOM 3078 C C . ASP A 1 403 ? -11.211 19.859 -3.037 1 98.81 403 ASP A C 1
ATOM 3080 O O . ASP A 1 403 ? -11.859 19.156 -2.258 1 98.81 403 ASP A O 1
ATOM 3084 N N . ALA A 1 404 ? -10.883 19.469 -4.254 1 98.81 404 ALA A N 1
ATOM 3085 C CA . ALA A 1 404 ? -11.531 18.281 -4.797 1 98.81 404 ALA A CA 1
ATOM 3086 C C . ALA A 1 404 ? -10.609 17.547 -5.773 1 98.81 404 ALA A C 1
ATOM 3088 O O . ALA A 1 404 ? -9.664 18.141 -6.301 1 98.81 404 ALA A O 1
ATOM 3089 N N . LEU A 1 405 ? -10.867 16.297 -5.945 1 98.81 405 LEU A N 1
ATOM 3090 C CA . LEU A 1 405 ? -10.164 15.445 -6.898 1 98.81 405 LEU A CA 1
ATOM 3091 C C . LEU A 1 405 ? -11.141 14.875 -7.926 1 98.81 405 LEU A C 1
ATOM 3093 O O . LEU A 1 405 ? -12.281 14.562 -7.602 1 98.81 405 LEU A O 1
ATOM 3097 N N . VAL A 1 406 ? -10.742 14.773 -9.117 1 98.75 406 VAL A N 1
ATOM 3098 C CA . VAL A 1 406 ? -11.414 13.945 -10.109 1 98.75 406 VAL A CA 1
ATOM 3099 C C . VAL A 1 406 ? -10.688 12.617 -10.266 1 98.75 406 VAL A C 1
ATOM 3101 O O . VAL A 1 406 ? -9.523 12.586 -10.664 1 98.75 406 VAL A O 1
ATOM 3104 N N . ILE A 1 407 ? -11.32 11.5 -9.914 1 98.38 407 ILE A N 1
ATOM 3105 C CA . ILE A 1 407 ? -10.789 10.148 -10.031 1 98.38 407 ILE A CA 1
ATOM 3106 C C . ILE A 1 407 ? -11.273 9.516 -11.328 1 98.38 407 ILE A C 1
ATOM 3108 O O . ILE A 1 407 ? -12.477 9.531 -11.625 1 98.38 407 ILE A O 1
ATOM 3112 N N . ASP A 1 408 ? -10.422 9 -12.102 1 97.62 408 ASP A N 1
ATOM 3113 C CA . ASP A 1 408 ? -10.773 8.289 -13.328 1 97.62 408 ASP A CA 1
ATOM 3114 C C . ASP A 1 408 ? -10.625 6.781 -13.156 1 97.62 408 ASP A C 1
ATOM 3116 O O . ASP A 1 408 ? -9.523 6.285 -12.898 1 97.62 408 ASP A O 1
ATOM 3120 N N . THR A 1 409 ? -11.68 6.023 -13.289 1 96.62 409 THR A N 1
ATOM 3121 C CA . THR A 1 409 ? -11.68 4.578 -13.07 1 96.62 409 THR A CA 1
ATOM 3122 C C . THR A 1 409 ? -11.602 3.834 -14.398 1 96.62 409 THR A C 1
ATOM 3124 O O . THR A 1 409 ? -11.75 2.611 -14.438 1 96.62 409 THR A O 1
ATOM 3127 N N . THR A 1 410 ? -11.344 4.535 -15.477 1 94.88 410 THR A N 1
ATOM 3128 C CA . THR A 1 410 ? -11.461 3.914 -16.797 1 94.88 410 THR A CA 1
ATOM 3129 C C . THR A 1 410 ? -10.078 3.689 -17.406 1 94.88 410 THR A C 1
ATOM 3131 O O . THR A 1 410 ? -9.961 3.24 -18.547 1 94.88 410 THR A O 1
ATOM 3134 N N . LEU A 1 411 ? -9.023 4.027 -16.688 1 92.06 411 LEU A N 1
ATOM 3135 C CA . LEU A 1 411 ? -7.672 3.938 -17.234 1 92.06 411 LEU A CA 1
ATOM 3136 C C . LEU A 1 411 ? -7.293 2.488 -17.516 1 92.06 411 LEU A C 1
ATOM 3138 O O . LEU A 1 411 ? -7.547 1.605 -16.688 1 92.06 411 LEU A O 1
ATOM 3142 N N . PRO A 1 412 ? -6.664 2.258 -18.641 1 88.5 412 PRO A N 1
ATOM 3143 C CA . PRO A 1 412 ? -6.281 0.885 -18.969 1 88.5 412 PRO A CA 1
ATOM 3144 C C . PRO A 1 412 ? -5.223 0.321 -18.031 1 88.5 412 PRO A C 1
ATOM 3146 O O . PRO A 1 412 ? -4.355 1.06 -17.562 1 88.5 412 PRO A O 1
ATOM 3149 N N . ASN A 1 413 ? -5.344 -1.012 -17.797 1 87.81 413 ASN A N 1
ATOM 3150 C CA . ASN A 1 413 ? -4.363 -1.767 -17.031 1 87.81 413 ASN A CA 1
ATOM 3151 C C . ASN A 1 413 ? -4.219 -1.221 -15.609 1 87.81 413 ASN A C 1
ATOM 3153 O O . ASN A 1 413 ? -3.162 -1.35 -14.992 1 87.81 413 ASN A O 1
ATOM 3157 N N . SER A 1 414 ? -5.297 -0.49 -15.172 1 89.56 414 SER A N 1
ATOM 3158 C CA . SER A 1 414 ? -5.328 0.032 -13.812 1 89.56 414 SER A CA 1
ATOM 3159 C C . SER A 1 414 ? -5.855 -1.011 -12.828 1 89.56 414 SER A C 1
ATOM 3161 O O . SER A 1 414 ? -6.738 -1.801 -13.172 1 89.56 414 SER A O 1
ATOM 3163 N N . SER A 1 415 ? -5.277 -1.006 -11.656 1 90.5 415 SER A N 1
ATOM 3164 C CA . SER A 1 415 ? -5.777 -1.889 -10.609 1 90.5 415 SER A CA 1
ATOM 3165 C C . SER A 1 415 ? -7.129 -1.417 -10.086 1 90.5 415 SER A C 1
ATOM 3167 O O . SER A 1 415 ? -7.848 -2.178 -9.438 1 90.5 415 SER A O 1
ATOM 3169 N N . LEU A 1 416 ? -7.391 -0.088 -10.266 1 94.31 416 LEU A N 1
ATOM 3170 C CA . LEU A 1 416 ? -8.727 0.417 -9.977 1 94.31 416 LEU A CA 1
ATOM 3171 C C . LEU A 1 416 ? -9.672 0.145 -11.148 1 94.31 416 LEU A C 1
ATOM 3173 O O . LEU A 1 416 ? -9.719 0.92 -12.102 1 94.31 416 LEU A O 1
ATOM 3177 N N . MET A 1 417 ? -10.367 -1.021 -11.023 1 89.81 417 MET A N 1
ATOM 3178 C CA . MET A 1 417 ? -11.211 -1.452 -12.133 1 89.81 417 MET A CA 1
ATOM 3179 C C . MET A 1 417 ? -12.672 -1.536 -11.711 1 89.81 417 MET A C 1
ATOM 3181 O O . MET A 1 417 ? -12.992 -2.117 -10.672 1 89.81 417 MET A O 1
ATOM 3185 N N . VAL A 1 418 ? -13.445 -0.863 -12.461 1 94.81 418 VAL A N 1
ATOM 3186 C CA . VAL A 1 418 ? -14.891 -0.941 -12.273 1 94.81 418 VAL A CA 1
ATOM 3187 C C . VAL A 1 418 ? -15.5 -1.859 -13.336 1 94.81 418 VAL A C 1
ATOM 3189 O O . VAL A 1 418 ? -15.227 -1.7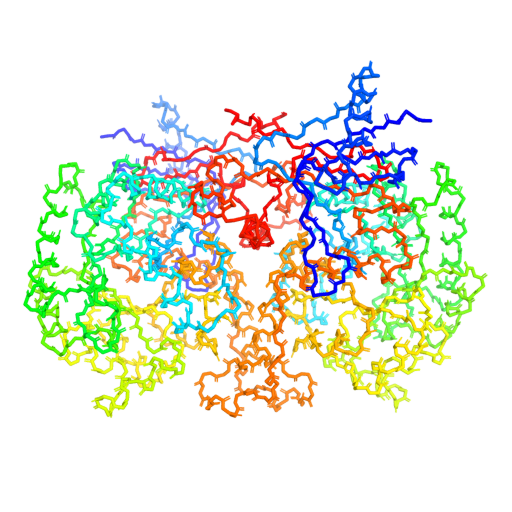02 -14.531 1 94.81 418 VAL A O 1
ATOM 3192 N N . PHE A 1 419 ? -16.156 -2.869 -12.945 1 92.88 419 PHE A N 1
ATOM 3193 C CA . PHE A 1 419 ? -16.766 -3.83 -13.852 1 92.88 419 PHE A CA 1
ATOM 3194 C C . PHE A 1 419 ? -18.25 -3.539 -14.023 1 92.88 419 PHE A C 1
ATOM 3196 O O . PHE A 1 419 ? -19.047 -3.742 -13.102 1 92.88 419 PHE A O 1
ATOM 3203 N N . ASP A 1 420 ? -18.641 -3.135 -15.266 1 88.38 420 ASP A N 1
ATOM 3204 C CA . ASP A 1 420 ? -20.031 -2.791 -15.57 1 88.38 420 ASP A CA 1
ATOM 3205 C C . ASP A 1 420 ? -20.953 -3.979 -15.32 1 88.38 420 ASP A C 1
ATOM 3207 O O . ASP A 1 420 ? -20.656 -5.109 -15.703 1 88.38 420 ASP A O 1
ATOM 3211 N N . GLY A 1 421 ? -22.016 -3.695 -14.703 1 87.44 421 GLY A N 1
ATOM 3212 C CA . GLY A 1 421 ? -22.984 -4.742 -14.422 1 87.44 421 GLY A CA 1
ATOM 3213 C C . GLY A 1 421 ? -22.688 -5.512 -13.156 1 87.44 421 GLY A C 1
ATOM 3214 O O . GLY A 1 421 ? -23.5 -6.32 -12.703 1 87.44 421 GLY A O 1
ATOM 3215 N N . VAL A 1 422 ? -21.531 -5.254 -12.555 1 91.75 422 VAL A N 1
ATOM 3216 C CA . VAL A 1 422 ? -21.156 -5.973 -11.344 1 91.75 422 VAL A CA 1
ATOM 3217 C C . VAL A 1 422 ? -21.047 -5 -10.172 1 91.75 422 VAL A C 1
ATOM 3219 O O . VAL A 1 422 ? -21.516 -5.289 -9.07 1 91.75 422 VAL A O 1
ATOM 3222 N N . ASP A 1 423 ? -20.547 -3.797 -10.422 1 95.69 423 ASP A N 1
ATOM 3223 C CA . ASP A 1 423 ? -20.219 -2.857 -9.352 1 95.69 423 ASP A CA 1
ATOM 3224 C C . ASP A 1 423 ? -21.312 -1.814 -9.18 1 95.69 423 ASP A C 1
ATOM 3226 O O . ASP A 1 423 ? -21.75 -1.2 -10.156 1 95.69 423 ASP A O 1
ATOM 3230 N N . THR A 1 424 ? -21.844 -1.677 -7.996 1 96.81 424 THR A N 1
ATOM 3231 C CA . THR A 1 424 ? -22.672 -0.536 -7.613 1 96.81 424 THR A CA 1
ATOM 3232 C C . THR A 1 424 ? -21.797 0.696 -7.359 1 96.81 424 THR A C 1
ATOM 3234 O O . THR A 1 424 ? -20.578 0.607 -7.348 1 96.81 424 THR A O 1
ATOM 3237 N N . LEU A 1 425 ? -22.438 1.855 -7.199 1 97.62 425 LEU A N 1
ATOM 3238 C CA . LEU A 1 425 ? -21.688 3.061 -6.879 1 97.62 425 LEU A CA 1
ATOM 3239 C C . LEU A 1 425 ? -20.984 2.926 -5.531 1 97.62 425 LEU A C 1
ATOM 3241 O O . LEU A 1 425 ? -19.891 3.449 -5.34 1 97.62 425 LEU A O 1
ATOM 3245 N N . GLU A 1 426 ? -21.641 2.246 -4.594 1 97.06 426 GLU A N 1
ATOM 3246 C CA . GLU A 1 426 ? -20.984 1.97 -3.316 1 97.06 426 GLU A CA 1
ATOM 3247 C C . GLU A 1 426 ? -19.734 1.131 -3.514 1 97.06 426 GLU A C 1
ATOM 3249 O O . GLU A 1 426 ? -18.703 1.37 -2.863 1 97.06 426 GLU A O 1
ATOM 3254 N N . ASP A 1 427 ? -19.828 0.142 -4.426 1 96.56 427 ASP A N 1
ATOM 3255 C CA . ASP A 1 427 ? -18.656 -0.663 -4.766 1 96.56 427 ASP A CA 1
ATOM 3256 C C . ASP A 1 427 ? -17.547 0.198 -5.379 1 96.56 427 ASP A C 1
ATOM 3258 O O . ASP A 1 427 ? -16.375 0.029 -5.062 1 96.56 427 ASP A O 1
ATOM 3262 N N . VAL A 1 428 ? -17.953 1.139 -6.246 1 97.88 428 VAL A N 1
ATOM 3263 C CA . VAL A 1 428 ? -17 2.014 -6.91 1 97.88 428 VAL A CA 1
ATOM 3264 C C . VAL A 1 428 ? -16.25 2.84 -5.871 1 97.88 428 VAL A C 1
ATOM 3266 O O . VAL A 1 428 ? -15.016 2.977 -5.941 1 97.88 428 VAL A O 1
ATOM 3269 N N . PHE A 1 429 ? -17.031 3.32 -4.855 1 98.25 429 PHE A N 1
ATOM 3270 C CA . PHE A 1 429 ? -16.391 4.074 -3.777 1 98.25 429 PHE A CA 1
ATOM 3271 C C . PHE A 1 429 ? -15.367 3.217 -3.049 1 98.25 429 PHE A C 1
ATOM 3273 O O . PHE A 1 429 ? -14.234 3.652 -2.826 1 98.25 429 PHE A O 1
ATOM 3280 N N . GLN A 1 430 ? -15.695 2.008 -2.695 1 97.31 430 GLN A N 1
ATOM 3281 C CA . GLN A 1 430 ? -14.766 1.116 -2.008 1 97.31 430 GLN A CA 1
ATOM 3282 C C . GLN A 1 430 ? -13.523 0.865 -2.85 1 97.31 430 GLN A C 1
ATOM 3284 O O . GLN A 1 430 ? -12.398 0.931 -2.344 1 97.31 430 GLN A O 1
ATOM 3289 N N . LYS A 1 431 ? -13.742 0.6 -4.133 1 97.44 431 LYS A N 1
ATOM 3290 C CA . LYS A 1 431 ? -12.633 0.308 -5.031 1 97.44 431 LYS A CA 1
ATOM 3291 C C . LYS A 1 431 ? -11.695 1.508 -5.16 1 97.44 431 LYS A C 1
ATOM 3293 O O . LYS A 1 431 ? -10.484 1.344 -5.312 1 97.44 431 LYS A O 1
ATOM 3298 N N . ILE A 1 432 ? -12.25 2.707 -5.062 1 98.12 432 ILE A N 1
ATOM 3299 C CA . ILE A 1 432 ? -11.422 3.908 -5.086 1 98.12 432 ILE A CA 1
ATOM 3300 C C . ILE A 1 432 ? -10.547 3.959 -3.834 1 98.12 432 ILE A C 1
ATOM 3302 O O . ILE A 1 432 ? -9.328 4.141 -3.926 1 98.12 432 ILE A O 1
ATOM 3306 N N . VAL A 1 433 ? -11.109 3.713 -2.67 1 98.12 433 VAL A N 1
ATOM 3307 C CA . VAL A 1 433 ? -10.359 3.785 -1.421 1 98.12 433 VAL A CA 1
ATOM 3308 C C . VAL A 1 433 ? -9.273 2.717 -1.409 1 98.12 433 VAL A C 1
ATOM 3310 O O . VAL A 1 433 ? -8.141 2.979 -0.999 1 98.12 433 VAL A O 1
ATOM 3313 N N . TYR A 1 434 ? -9.508 1.593 -2.004 1 97.31 434 TYR A N 1
ATOM 3314 C CA . TYR A 1 434 ? -8.602 0.458 -1.881 1 97.31 434 TYR A CA 1
ATOM 3315 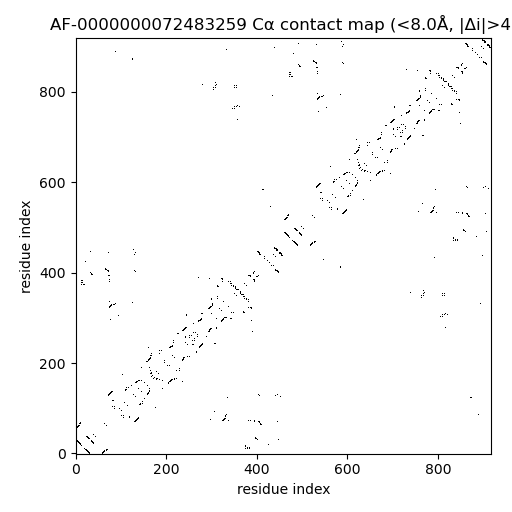C C . TYR A 1 434 ? -7.555 0.475 -2.99 1 97.31 434 TYR A C 1
ATOM 3317 O O . TYR A 1 434 ? -6.457 -0.064 -2.826 1 97.31 434 TYR A O 1
ATOM 3325 N N . ASN A 1 435 ? -7.891 1.135 -4.137 1 96.75 435 ASN A N 1
ATOM 3326 C CA . ASN A 1 435 ? -7.043 0.818 -5.281 1 96.75 435 ASN A CA 1
ATOM 3327 C C . ASN A 1 435 ? -6.609 2.078 -6.027 1 96.75 435 ASN A C 1
ATOM 3329 O O . ASN A 1 435 ? -5.789 2.012 -6.945 1 96.75 435 ASN A O 1
ATOM 3333 N N . ALA A 1 436 ? -7.16 3.264 -5.641 1 96.5 436 ALA A N 1
ATOM 3334 C CA . ALA A 1 436 ? -6.758 4.469 -6.355 1 96.5 436 ALA A CA 1
ATOM 3335 C C . ALA A 1 436 ? -5.254 4.695 -6.25 1 96.5 436 ALA A C 1
ATOM 3337 O O . ALA A 1 436 ? -4.668 4.508 -5.18 1 96.5 436 ALA A O 1
ATOM 3338 N N . ALA A 1 437 ? -4.629 4.961 -7.336 1 92.81 437 ALA A N 1
ATOM 3339 C CA . ALA A 1 437 ? -3.223 5.34 -7.465 1 92.81 437 ALA A CA 1
ATOM 3340 C C . ALA A 1 437 ? -3.082 6.723 -8.094 1 92.81 437 ALA A C 1
ATOM 3342 O O . ALA A 1 437 ? -4.059 7.289 -8.594 1 92.81 437 ALA A O 1
ATOM 3343 N N . PRO A 1 438 ? -1.87 7.277 -8.016 1 91.25 438 PRO A N 1
ATOM 3344 C CA . PRO A 1 438 ? -1.715 8.648 -8.5 1 91.25 438 PRO A CA 1
ATOM 3345 C C . PRO A 1 438 ? -2.215 8.836 -9.93 1 91.25 438 PRO A C 1
ATOM 3347 O O . PRO A 1 438 ? -2.809 9.867 -10.258 1 91.25 438 PRO A O 1
ATOM 3350 N N . HIS A 1 439 ? -2.031 7.805 -10.75 1 91.06 439 HIS A N 1
ATOM 3351 C CA . HIS A 1 439 ? -2.412 7.965 -12.156 1 91.06 439 HIS A CA 1
ATOM 3352 C C . HIS A 1 439 ? -3.928 8.023 -12.312 1 91.06 439 HIS A C 1
ATOM 3354 O O . HIS A 1 439 ? -4.434 8.461 -13.344 1 91.06 439 HIS A O 1
ATOM 3360 N N . ASN A 1 440 ? -4.691 7.582 -11.273 1 95.5 440 ASN A N 1
ATOM 3361 C CA . ASN A 1 440 ? -6.148 7.656 -11.32 1 95.5 440 ASN A CA 1
ATOM 3362 C C . ASN A 1 440 ? -6.652 9.062 -11 1 95.5 440 ASN A C 1
ATOM 3364 O O . ASN A 1 440 ? -7.809 9.391 -11.266 1 95.5 440 ASN A O 1
ATOM 3368 N N . ILE A 1 441 ? -5.832 9.875 -10.32 1 97 441 ILE A N 1
ATOM 3369 C CA . ILE A 1 441 ? -6.191 11.234 -9.938 1 97 441 ILE A CA 1
ATOM 3370 C C . ILE A 1 441 ? -5.879 12.195 -11.086 1 97 441 ILE A C 1
ATOM 3372 O O . ILE A 1 441 ? -4.766 12.711 -11.188 1 97 441 ILE A O 1
ATOM 3376 N N . VAL A 1 442 ? -6.867 12.547 -11.852 1 96.94 442 VAL A N 1
ATOM 3377 C CA . VAL A 1 442 ? -6.586 13.188 -13.133 1 96.94 442 VAL A CA 1
ATOM 3378 C C . VAL A 1 442 ? -6.66 14.703 -12.977 1 96.94 442 VAL A C 1
ATOM 3380 O O . VAL A 1 442 ? -6.121 15.445 -13.805 1 96.94 442 VAL A O 1
ATOM 3383 N N . GLN A 1 443 ? -7.344 15.211 -11.938 1 98.19 443 GLN A N 1
ATOM 3384 C CA . GLN A 1 443 ? -7.383 16.641 -11.609 1 98.19 443 GLN A CA 1
ATOM 3385 C C . GLN A 1 443 ? -7.406 16.844 -10.094 1 98.19 443 GLN A C 1
ATOM 3387 O O . GLN A 1 443 ? -8.062 16.094 -9.367 1 98.19 443 GLN A O 1
ATOM 3392 N N . THR A 1 444 ? -6.672 17.781 -9.641 1 98.56 444 THR A N 1
ATOM 3393 C CA . THR A 1 444 ? -6.668 18.234 -8.258 1 98.56 444 THR A CA 1
ATOM 3394 C C . THR A 1 444 ? -6.977 19.734 -8.164 1 98.56 444 THR A C 1
ATOM 3396 O O . THR A 1 444 ? -6.309 20.547 -8.805 1 98.56 444 THR A O 1
ATOM 3399 N N . TYR A 1 445 ? -7.984 20.047 -7.41 1 98.5 445 TYR A N 1
ATOM 3400 C CA . TYR A 1 445 ? -8.375 21.438 -7.188 1 98.5 445 TYR A CA 1
ATOM 3401 C C . TYR A 1 445 ? -8.133 21.844 -5.738 1 98.5 445 TYR A C 1
ATOM 3403 O O . TYR A 1 445 ? -8.391 21.062 -4.816 1 98.5 445 TYR A O 1
ATOM 3411 N N . VAL A 1 446 ? -7.59 23.047 -5.535 1 98.62 446 VAL A N 1
ATOM 3412 C CA . VAL A 1 446 ? -7.512 23.688 -4.223 1 98.62 446 VAL A CA 1
ATOM 3413 C C . VAL A 1 446 ? -8.109 25.094 -4.297 1 98.62 446 VAL A C 1
ATOM 3415 O O . VAL A 1 446 ? -7.688 25.906 -5.121 1 98.62 446 VAL A O 1
ATOM 3418 N N . ASN A 1 447 ? -9.086 25.297 -3.455 1 96.31 447 ASN A N 1
ATOM 3419 C CA . ASN A 1 447 ? -9.766 26.594 -3.482 1 96.31 447 ASN A CA 1
ATOM 3420 C C . ASN A 1 447 ? -10.273 26.938 -4.879 1 96.31 447 ASN A C 1
ATOM 3422 O O . ASN A 1 447 ? -10.133 28.062 -5.34 1 96.31 447 ASN A O 1
ATOM 3426 N N . GLY A 1 448 ? -10.75 25.953 -5.594 1 95.81 448 GLY A N 1
ATOM 3427 C CA . GLY A 1 448 ? -11.328 26.141 -6.91 1 95.81 448 GLY A CA 1
ATOM 3428 C C . GLY A 1 448 ? -10.297 26.234 -8.016 1 95.81 448 GLY A C 1
ATOM 3429 O O . GLY A 1 448 ? -10.641 26.266 -9.195 1 95.81 448 GLY A O 1
ATOM 3430 N N . ARG A 1 449 ? -9.062 26.266 -7.691 1 95.88 449 ARG A N 1
ATOM 3431 C CA . ARG A 1 449 ? -7.973 26.375 -8.656 1 95.88 449 ARG A CA 1
ATOM 3432 C C . ARG A 1 449 ? -7.445 25 -9.039 1 95.88 449 ARG A C 1
ATOM 3434 O O . ARG A 1 449 ? -7.172 24.172 -8.172 1 95.88 449 ARG A O 1
ATOM 3441 N N . LEU A 1 450 ? -7.379 24.688 -10.414 1 97.19 450 LEU A N 1
ATOM 3442 C CA . LEU A 1 450 ? -6.734 23.469 -10.891 1 97.19 450 LEU A CA 1
ATOM 3443 C C . LEU A 1 450 ? -5.23 23.531 -10.648 1 97.19 450 LEU A C 1
ATOM 3445 O O . LEU A 1 450 ? -4.52 24.312 -11.281 1 97.19 450 LEU A O 1
ATOM 3449 N N . VAL A 1 451 ? -4.715 22.719 -9.711 1 98.12 451 VAL A N 1
ATOM 3450 C CA . VAL A 1 451 ? -3.33 22.875 -9.281 1 98.12 451 VAL A CA 1
ATOM 3451 C C . VAL A 1 451 ? -2.498 21.688 -9.789 1 98.12 451 VAL A C 1
ATOM 3453 O O . VAL A 1 451 ? -1.267 21.75 -9.773 1 98.12 451 VAL A O 1
ATOM 3456 N N . SER A 1 452 ? -3.109 20.578 -10.172 1 97.31 452 SER A N 1
ATOM 3457 C CA . SER A 1 452 ? -2.445 19.406 -10.742 1 97.31 452 SER A CA 1
ATOM 3458 C C . SER A 1 452 ? -3.35 18.703 -11.742 1 97.31 452 SER A C 1
ATOM 3460 O O . SER A 1 452 ? -4.559 18.594 -11.531 1 97.31 452 SER A O 1
ATOM 3462 N N . GLN A 1 453 ? -2.734 18.25 -12.805 1 94.75 453 GLN A N 1
ATOM 3463 C CA . GLN A 1 453 ? -3.488 17.547 -13.836 1 94.75 453 GLN A CA 1
ATOM 3464 C C . GLN A 1 453 ? -2.639 16.469 -14.492 1 94.75 453 GLN A C 1
ATOM 3466 O O . GLN A 1 453 ? -1.455 16.672 -14.766 1 94.75 453 GLN A O 1
ATOM 3471 N N . HIS A 1 454 ? -3.135 15.227 -14.477 1 84.69 454 HIS A N 1
ATOM 3472 C CA . HIS A 1 454 ? -2.527 14.125 -15.211 1 84.69 454 HIS A CA 1
ATOM 3473 C C . HIS A 1 454 ? -3.289 13.836 -16.5 1 84.69 454 HIS A C 1
ATOM 3475 O O . HIS A 1 454 ? -4.52 13.906 -16.531 1 84.69 454 HIS A O 1
ATOM 3481 N N . SER A 1 455 ? -2.635 13.969 -17.641 1 65.62 455 SER A N 1
ATOM 3482 C CA . SER A 1 455 ? -3.328 13.672 -18.875 1 65.62 455 SER A CA 1
ATOM 3483 C C . SER A 1 455 ? -3.58 12.172 -19.031 1 65.62 455 SER A C 1
ATOM 3485 O O . SER A 1 455 ? -2.705 11.359 -18.734 1 65.62 455 SER A O 1
ATOM 3487 N N . SER A 1 456 ? -4.832 11.719 -18.844 1 52.91 456 SER A N 1
ATOM 3488 C CA . SER A 1 456 ? -5.285 10.344 -19.031 1 52.91 456 SER A CA 1
ATOM 3489 C C . SER A 1 456 ? -4.754 9.758 -20.344 1 52.91 456 SER A C 1
ATOM 3491 O O . SER A 1 456 ? -4.562 8.547 -20.453 1 52.91 456 SER A O 1
ATOM 3493 N N . ARG A 1 457 ? -4.805 10.383 -21.453 1 44.56 457 ARG A N 1
ATOM 3494 C CA . ARG A 1 457 ? -4.621 9.836 -22.781 1 44.56 457 ARG A CA 1
ATOM 3495 C C . ARG A 1 457 ? -3.178 9.406 -23.016 1 44.56 457 ARG A C 1
ATOM 3497 O O . ARG A 1 457 ? -2.348 10.195 -23.453 1 44.56 457 ARG A O 1
ATOM 3504 N N . CYS A 1 458 ? -2.514 8.781 -22.016 1 36.81 458 CYS A N 1
ATOM 3505 C CA . CYS A 1 458 ? -1.391 8.125 -22.672 1 36.81 458 CYS A CA 1
ATOM 3506 C C . CYS A 1 458 ? -1.876 7.148 -23.75 1 36.81 458 CYS A C 1
ATOM 3508 O O . CYS A 1 458 ? -2.342 6.055 -23.422 1 36.81 458 CYS A O 1
ATOM 3510 N N . GLY A 1 459 ? -2.771 7.555 -24.453 1 28.19 459 GLY A N 1
ATOM 3511 C CA . GLY A 1 459 ? -3.098 6.688 -25.562 1 28.19 459 GLY A CA 1
ATOM 3512 C C . GLY A 1 459 ? -1.883 6 -26.172 1 28.19 459 GLY A C 1
ATOM 3513 O O . GLY A 1 459 ? -0.756 6.48 -26.016 1 28.19 459 GLY A O 1
ATOM 3514 N N . MET B 1 1 ? 16.25 -17.562 -32.781 1 52.41 1 MET B N 1
ATOM 3515 C CA . MET B 1 1 ? 15.664 -16.281 -32.375 1 52.41 1 MET B CA 1
ATOM 3516 C C . MET B 1 1 ? 16.75 -15.258 -32.062 1 52.41 1 MET B C 1
ATOM 3518 O O . MET B 1 1 ? 17.859 -15.617 -31.703 1 52.41 1 MET B O 1
ATOM 3522 N N . PRO B 1 2 ? 16.516 -14.125 -32.438 1 64.5 2 PRO B N 1
ATOM 3523 C CA . PRO B 1 2 ? 17.578 -13.133 -32.469 1 64.5 2 PRO B CA 1
ATOM 3524 C C . PRO B 1 2 ? 18.109 -12.828 -31.062 1 64.5 2 PRO B C 1
ATOM 3526 O O . PRO B 1 2 ? 17.375 -12.938 -30.078 1 64.5 2 PRO B O 1
ATOM 3529 N N . VAL B 1 3 ? 19.328 -12.906 -30.828 1 83.31 3 VAL B N 1
ATOM 3530 C CA . VAL B 1 3 ? 20.062 -12.5 -29.641 1 83.31 3 VAL B CA 1
ATOM 3531 C C . VAL B 1 3 ? 19.734 -11.047 -29.297 1 83.31 3 VAL B C 1
ATOM 3533 O O . VAL B 1 3 ? 19.641 -10.203 -30.203 1 83.31 3 VAL B O 1
ATOM 3536 N N . LYS B 1 4 ? 19.188 -10.867 -28.109 1 93.69 4 LYS B N 1
ATOM 3537 C CA . LYS B 1 4 ? 18.969 -9.523 -27.578 1 93.69 4 LYS B CA 1
ATOM 3538 C C . LYS B 1 4 ? 19.938 -9.211 -26.453 1 93.69 4 LYS B C 1
ATOM 3540 O O . LYS B 1 4 ? 20.406 -10.109 -25.75 1 93.69 4 LYS B O 1
ATOM 3545 N N . ALA B 1 5 ? 20.312 -8 -26.422 1 97.19 5 ALA B N 1
ATOM 3546 C CA . ALA B 1 5 ? 21.172 -7.555 -25.328 1 97.19 5 ALA B CA 1
ATOM 3547 C C . ALA B 1 5 ? 20.609 -6.312 -24.656 1 97.19 5 ALA B C 1
ATOM 3549 O O . ALA B 1 5 ? 20.031 -5.441 -25.312 1 97.19 5 ALA B O 1
ATOM 3550 N N . PHE B 1 6 ? 20.703 -6.234 -23.344 1 98.31 6 PHE B N 1
ATOM 3551 C CA . PHE B 1 6 ? 20.25 -5.105 -22.531 1 98.31 6 PHE B CA 1
ATOM 3552 C C . PHE B 1 6 ? 21.406 -4.516 -21.734 1 98.31 6 PHE B C 1
ATOM 3554 O O . PHE B 1 6 ? 22.172 -5.25 -21.109 1 98.31 6 PHE B O 1
ATOM 3561 N N . LEU B 1 7 ? 21.562 -3.217 -21.859 1 98.5 7 LEU B N 1
ATOM 3562 C CA . LEU B 1 7 ? 22.609 -2.506 -21.109 1 98.5 7 LEU B CA 1
ATOM 3563 C C . LEU B 1 7 ? 21.984 -1.597 -20.047 1 98.5 7 LEU B C 1
ATOM 3565 O O . LEU B 1 7 ? 21.172 -0.729 -20.375 1 98.5 7 LEU B O 1
ATOM 3569 N N . GLY B 1 8 ? 22.266 -1.781 -18.797 1 98.44 8 GLY B N 1
ATOM 3570 C CA . GLY B 1 8 ? 21.766 -0.96 -17.703 1 98.44 8 GLY B CA 1
ATOM 3571 C C . GLY B 1 8 ? 22.125 -1.507 -16.344 1 98.44 8 GLY B C 1
ATOM 3572 O O . GLY B 1 8 ? 22.828 -2.518 -16.234 1 98.44 8 GLY B O 1
ATOM 3573 N N . THR B 1 9 ? 21.766 -0.812 -15.266 1 98.75 9 THR B N 1
ATOM 3574 C CA . THR B 1 9 ? 22 -1.274 -13.906 1 98.75 9 THR B CA 1
ATOM 3575 C C . THR B 1 9 ? 21 -2.359 -13.516 1 98.75 9 THR B C 1
ATOM 3577 O O . THR B 1 9 ? 19.797 -2.186 -13.688 1 98.75 9 THR B O 1
ATOM 3580 N N . VAL B 1 10 ? 21.5 -3.479 -13.016 1 98.81 10 VAL B N 1
ATOM 3581 C CA . VAL B 1 10 ? 20.688 -4.621 -12.609 1 98.81 10 VAL B CA 1
ATOM 3582 C C . VAL B 1 10 ? 20.625 -4.699 -11.086 1 98.81 10 VAL B C 1
ATOM 3584 O O . VAL B 1 10 ? 21.641 -4.535 -10.406 1 98.81 10 VAL B O 1
ATOM 3587 N N . PHE B 1 11 ? 19.406 -4.777 -10.531 1 98.81 11 PHE B N 1
ATOM 3588 C CA . PHE B 1 11 ? 19.219 -5.211 -9.156 1 98.81 11 PHE B CA 1
ATOM 3589 C C . PHE B 1 11 ? 18.656 -6.629 -9.102 1 98.81 11 PHE B C 1
ATOM 3591 O O . PHE B 1 11 ? 17.672 -6.938 -9.773 1 98.81 11 PHE B O 1
ATOM 3598 N N . GLU B 1 12 ? 19.203 -7.535 -8.43 1 97.94 12 GLU B N 1
ATOM 3599 C CA . GLU B 1 12 ? 18.609 -8.844 -8.18 1 97.94 12 GLU B CA 1
ATOM 3600 C C . GLU B 1 12 ? 19.062 -9.414 -6.836 1 97.94 12 GLU B C 1
ATOM 3602 O O . GLU B 1 12 ? 20.016 -8.898 -6.234 1 97.94 12 GLU B O 1
ATOM 3607 N N . THR B 1 13 ? 18.344 -10.336 -6.273 1 98.56 13 THR B N 1
ATOM 3608 C CA . THR B 1 13 ? 18.609 -10.961 -4.984 1 98.56 13 THR B CA 1
ATOM 3609 C C . THR B 1 13 ? 18.781 -12.477 -5.145 1 98.56 13 THR B C 1
ATOM 3611 O O . THR B 1 13 ? 17.812 -13.227 -5.023 1 98.56 13 THR B O 1
ATOM 3614 N N . PRO B 1 14 ? 20.078 -12.953 -5.328 1 98.25 14 PRO B N 1
ATOM 3615 C CA . PRO B 1 14 ? 20.328 -14.375 -5.582 1 98.25 14 PRO B CA 1
ATOM 3616 C C . PRO B 1 14 ? 20 -15.258 -4.371 1 98.25 14 PRO B C 1
ATOM 3618 O O . PRO B 1 14 ? 19.719 -16.438 -4.523 1 98.25 14 PRO B O 1
ATOM 3621 N N . ASP B 1 15 ? 20.078 -14.672 -3.176 1 97.5 15 ASP B N 1
ATOM 3622 C CA . ASP B 1 15 ? 19.688 -15.328 -1.931 1 97.5 15 ASP B CA 1
ATOM 3623 C C . ASP B 1 15 ? 19.094 -14.32 -0.945 1 97.5 15 ASP B C 1
ATOM 3625 O O . ASP B 1 15 ? 19.062 -13.117 -1.219 1 97.5 15 ASP B O 1
ATOM 3629 N N . ARG B 1 16 ? 18.578 -14.789 0.164 1 95.94 16 ARG B N 1
ATOM 3630 C CA . ARG B 1 16 ? 17.703 -14.016 1.04 1 95.94 16 ARG B CA 1
ATOM 3631 C C . ARG B 1 16 ? 18.469 -12.844 1.667 1 95.94 16 ARG B C 1
ATOM 3633 O O . ARG B 1 16 ? 17.844 -11.883 2.135 1 95.94 16 ARG B O 1
ATOM 3640 N N . HIS B 1 17 ? 19.828 -12.812 1.683 1 95.56 17 HIS B N 1
ATOM 3641 C CA . HIS B 1 17 ? 20.562 -11.781 2.404 1 95.56 17 HIS B CA 1
ATOM 3642 C C . HIS B 1 17 ? 21.453 -10.977 1.46 1 95.56 17 HIS B C 1
ATOM 3644 O O . HIS B 1 17 ? 22.281 -10.172 1.908 1 95.56 17 HIS B O 1
ATOM 3650 N N . THR B 1 18 ? 21.297 -11.18 0.155 1 97.94 18 THR B N 1
ATOM 3651 C CA . THR B 1 18 ? 22.219 -10.547 -0.778 1 97.94 18 THR B CA 1
ATOM 3652 C C . THR B 1 18 ? 21.469 -9.695 -1.799 1 97.94 18 THR B C 1
ATOM 3654 O O . THR B 1 18 ? 20.562 -10.188 -2.473 1 97.94 18 THR B O 1
ATOM 3657 N N . LEU B 1 19 ? 21.812 -8.445 -1.826 1 98.44 19 LEU B N 1
ATOM 3658 C CA . LEU B 1 19 ? 21.438 -7.586 -2.941 1 98.44 19 L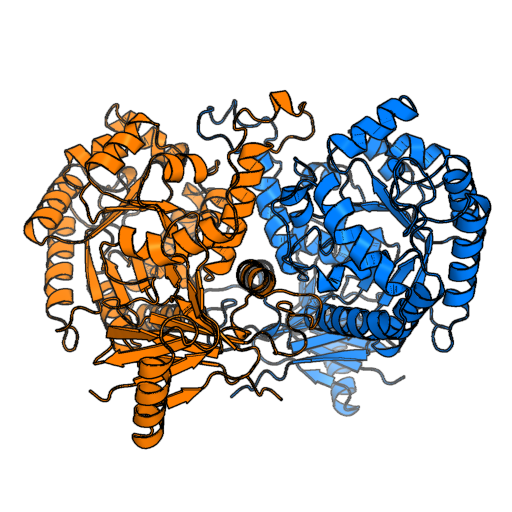EU B CA 1
ATOM 3659 C C . LEU B 1 19 ? 22.594 -7.441 -3.926 1 98.44 19 LEU B C 1
ATOM 3661 O O . LEU B 1 19 ? 23.641 -6.883 -3.586 1 98.44 19 LEU B O 1
ATOM 3665 N N . ASN B 1 20 ? 22.469 -8.031 -5.066 1 98.31 20 ASN B N 1
ATOM 3666 C CA . ASN B 1 20 ? 23.453 -7.906 -6.137 1 98.31 20 ASN B CA 1
ATOM 3667 C C . ASN B 1 20 ? 23.156 -6.715 -7.039 1 98.31 20 ASN B C 1
ATOM 3669 O O . ASN B 1 20 ? 22.062 -6.629 -7.621 1 98.31 20 ASN B O 1
ATOM 3673 N N . ILE B 1 21 ? 24.062 -5.758 -7.098 1 98.62 21 ILE B N 1
ATOM 3674 C CA . ILE B 1 21 ? 23.969 -4.586 -7.957 1 98.62 21 ILE B CA 1
ATOM 3675 C C . ILE B 1 21 ? 25.062 -4.625 -9.023 1 98.62 21 ILE B C 1
ATOM 3677 O O . ILE B 1 21 ? 26.25 -4.645 -8.695 1 98.62 21 ILE B O 1
ATOM 3681 N N . ILE B 1 22 ? 24.703 -4.668 -10.258 1 98.38 22 ILE B N 1
ATOM 3682 C CA . ILE B 1 22 ? 25.672 -4.598 -11.352 1 98.38 22 ILE B CA 1
ATOM 3683 C C . ILE B 1 22 ? 25.406 -3.35 -12.195 1 98.38 22 ILE B C 1
ATOM 3685 O O . ILE B 1 22 ? 24.484 -3.33 -13.016 1 98.38 22 ILE B O 1
ATOM 3689 N N . GLN B 1 23 ? 26.188 -2.354 -12.008 1 97.88 23 GLN B N 1
ATOM 3690 C CA . GLN B 1 23 ? 26.094 -1.121 -12.781 1 97.88 23 GLN B CA 1
ATOM 3691 C C . GLN B 1 23 ? 26.594 -1.325 -14.211 1 97.88 23 GLN B C 1
ATOM 3693 O O . GLN B 1 23 ? 27.609 -1.978 -14.422 1 97.88 23 GLN B O 1
ATOM 3698 N N . ASP B 1 24 ? 25.875 -0.863 -15.18 1 97.88 24 ASP B N 1
ATOM 3699 C CA . ASP B 1 24 ? 26.219 -0.953 -16.594 1 97.88 24 ASP B CA 1
ATOM 3700 C C . ASP B 1 24 ? 26.375 -2.408 -17.031 1 97.88 24 ASP B C 1
ATOM 3702 O O . ASP B 1 24 ? 27.297 -2.74 -17.781 1 97.88 24 ASP B O 1
ATOM 3706 N N . ALA B 1 25 ? 25.484 -3.205 -16.453 1 98.62 25 ALA B N 1
ATOM 3707 C CA . ALA B 1 25 ? 25.5 -4.617 -16.828 1 98.62 25 ALA B CA 1
ATOM 3708 C C . ALA B 1 25 ? 25.109 -4.805 -18.281 1 98.62 25 ALA B C 1
ATOM 3710 O O . ALA B 1 25 ? 24.266 -4.059 -18.812 1 98.62 25 ALA B O 1
ATOM 3711 N N . LEU B 1 26 ? 25.75 -5.758 -18.906 1 98.38 26 LEU B N 1
ATOM 3712 C CA . LEU B 1 26 ? 25.297 -6.246 -20.219 1 98.38 26 LEU B CA 1
ATOM 3713 C C . LEU B 1 26 ? 24.641 -7.613 -20.078 1 98.38 26 LEU B C 1
ATOM 3715 O O . LEU B 1 26 ? 25.297 -8.594 -19.734 1 98.38 26 LEU B O 1
ATOM 3719 N N . VAL B 1 27 ? 23.328 -7.68 -20.281 1 98.62 27 VAL B N 1
ATOM 3720 C CA . VAL B 1 27 ? 22.562 -8.922 -20.203 1 98.62 27 VAL B CA 1
ATOM 3721 C C . VAL B 1 27 ? 22.281 -9.445 -21.609 1 98.62 27 VAL B C 1
ATOM 3723 O O . VAL B 1 27 ? 21.594 -8.797 -22.391 1 98.62 27 VAL B O 1
ATOM 3726 N N . VAL B 1 28 ? 22.812 -10.586 -21.938 1 97.5 28 VAL B N 1
ATOM 3727 C CA . VAL B 1 28 ? 22.641 -11.203 -23.25 1 97.5 28 VAL B CA 1
ATOM 3728 C C . VAL B 1 28 ? 21.594 -12.312 -23.156 1 97.5 28 VAL B C 1
ATOM 3730 O O . VAL B 1 28 ? 21.719 -13.227 -22.344 1 97.5 28 VAL B O 1
ATOM 3733 N N . VAL B 1 29 ? 20.562 -12.203 -23.969 1 97.5 29 VAL B N 1
ATOM 3734 C CA . VAL B 1 29 ? 19.438 -13.125 -23.938 1 97.5 29 VAL B CA 1
ATOM 3735 C C . VAL B 1 29 ? 19.344 -13.859 -25.281 1 97.5 29 VAL B C 1
ATOM 3737 O O . VAL B 1 29 ? 19.391 -13.242 -26.344 1 97.5 29 VAL B O 1
ATOM 3740 N N . HIS B 1 30 ? 19.297 -15.141 -25.234 1 95.06 30 HIS B N 1
ATOM 3741 C CA . HIS B 1 30 ? 19.141 -16 -26.406 1 95.06 30 HIS B CA 1
ATOM 3742 C C . HIS B 1 30 ? 17.891 -16.859 -26.281 1 95.06 30 HIS B C 1
ATOM 3744 O O . HIS B 1 30 ? 17.797 -17.719 -25.391 1 95.06 30 HIS B O 1
ATOM 3750 N N . ASP B 1 31 ? 16.938 -16.75 -27.203 1 92.31 31 ASP B N 1
ATOM 3751 C CA . ASP B 1 31 ? 15.695 -17.516 -27.25 1 92.31 31 ASP B CA 1
ATOM 3752 C C . ASP B 1 31 ? 14.984 -17.5 -25.891 1 92.31 31 ASP B C 1
ATOM 3754 O O . ASP B 1 31 ? 14.648 -18.547 -25.344 1 92.31 31 ASP B O 1
ATOM 3758 N N . GLY B 1 32 ? 14.984 -16.297 -25.266 1 94.75 32 GLY B N 1
ATOM 3759 C CA . GLY B 1 32 ? 14.234 -16.094 -24.047 1 94.75 32 GLY B CA 1
ATOM 3760 C C . GLY B 1 32 ? 15 -16.469 -22.797 1 94.75 32 GLY B C 1
ATOM 3761 O O . GLY B 1 32 ? 14.555 -16.203 -21.672 1 94.75 32 GLY B O 1
ATOM 3762 N N . THR B 1 33 ? 16.188 -17.031 -22.938 1 96.81 33 THR B N 1
ATOM 3763 C CA . THR B 1 33 ? 17.016 -17.453 -21.812 1 96.81 33 THR B CA 1
ATOM 3764 C C . THR B 1 33 ? 18.219 -16.547 -21.656 1 96.81 33 THR B C 1
ATOM 3766 O O . THR B 1 33 ? 18.844 -16.141 -22.641 1 96.81 33 THR B O 1
ATOM 3769 N N . ILE B 1 34 ? 18.516 -16.172 -20.438 1 98.38 34 ILE B N 1
ATOM 3770 C CA . ILE B 1 34 ? 19.688 -15.344 -20.172 1 98.38 34 ILE B CA 1
ATOM 3771 C C . ILE B 1 34 ? 20.953 -16.172 -20.375 1 98.38 34 ILE B C 1
ATOM 3773 O O . ILE B 1 34 ? 21.172 -17.172 -19.672 1 98.38 34 ILE B O 1
ATOM 3777 N N . GLU B 1 35 ? 21.75 -15.773 -21.344 1 97.5 35 GLU B N 1
ATOM 3778 C CA . GLU B 1 35 ? 22.984 -16.5 -21.625 1 97.5 35 GLU B CA 1
ATOM 3779 C C . GLU B 1 35 ? 24.141 -15.984 -20.766 1 97.5 35 GLU B C 1
ATOM 3781 O O . GLU B 1 35 ? 24.938 -16.766 -20.25 1 97.5 35 GLU B O 1
ATOM 3786 N N . GLN B 1 36 ? 24.188 -14.641 -20.703 1 97.19 36 GLN B N 1
ATOM 3787 C CA . GLN B 1 36 ? 25.281 -14.023 -19.953 1 97.19 36 GLN B CA 1
ATOM 3788 C C . GLN B 1 36 ? 24.812 -12.727 -19.281 1 97.19 36 GLN B C 1
ATOM 3790 O O . GLN B 1 36 ? 23.953 -12.023 -19.812 1 97.19 36 GLN B O 1
ATOM 3795 N N . VAL B 1 37 ? 25.328 -12.516 -18.156 1 98.44 37 VAL B N 1
ATOM 3796 C CA . VAL B 1 37 ? 25.281 -11.219 -17.484 1 98.44 37 VAL B CA 1
ATOM 3797 C C . VAL B 1 37 ? 26.703 -10.742 -17.203 1 98.44 37 VAL B C 1
ATOM 3799 O O . VAL B 1 37 ? 27.406 -11.305 -16.359 1 98.44 37 VAL B O 1
ATOM 3802 N N . ILE B 1 38 ? 27.125 -9.703 -17.922 1 98.25 38 ILE B N 1
ATOM 3803 C CA . ILE B 1 38 ? 28.531 -9.312 -17.875 1 98.25 38 ILE B CA 1
ATOM 3804 C C . ILE B 1 38 ? 28.672 -8.031 -17.062 1 98.25 38 ILE B C 1
ATOM 3806 O O . ILE B 1 38 ? 28.031 -7.027 -17.344 1 98.25 38 ILE B O 1
ATOM 3810 N N . ASN B 1 39 ? 29.391 -8.148 -16.031 1 97.88 39 ASN B N 1
ATOM 3811 C CA . ASN B 1 39 ? 29.812 -7.012 -15.219 1 97.88 39 ASN B CA 1
ATOM 3812 C C . ASN B 1 39 ? 31.094 -6.371 -15.773 1 97.88 39 ASN B C 1
ATOM 3814 O O . ASN B 1 39 ? 32.156 -7.004 -15.797 1 97.88 39 ASN B O 1
ATOM 3818 N N . PRO B 1 40 ? 30.969 -5.16 -16.188 1 97.38 40 PRO B N 1
ATOM 3819 C CA . PRO B 1 40 ? 32.156 -4.543 -16.766 1 97.38 40 PRO B CA 1
ATOM 3820 C C . PRO B 1 40 ? 33.344 -4.469 -15.789 1 97.38 40 PRO B C 1
ATOM 3822 O O . PRO B 1 40 ? 34.5 -4.492 -16.203 1 97.38 40 PRO B O 1
ATOM 3825 N N . GLU B 1 41 ? 33.062 -4.387 -14.523 1 96.62 41 GLU B N 1
ATOM 3826 C CA . GLU B 1 41 ? 34.125 -4.324 -13.523 1 96.62 41 GLU B CA 1
ATOM 3827 C C . GLU B 1 41 ? 34.812 -5.676 -13.359 1 96.62 41 GLU B C 1
ATOM 3829 O O . GLU B 1 41 ? 36 -5.742 -13.07 1 96.62 41 GLU B O 1
ATOM 3834 N N . ALA B 1 42 ? 34.094 -6.695 -13.523 1 95.38 42 ALA B N 1
ATOM 3835 C CA . ALA B 1 42 ? 34.594 -8.039 -13.297 1 95.38 42 ALA B CA 1
ATOM 3836 C C . ALA B 1 42 ? 35.281 -8.578 -14.547 1 95.38 42 ALA B C 1
ATOM 3838 O O . ALA B 1 42 ? 36.25 -9.359 -14.453 1 95.38 42 ALA B O 1
ATOM 3839 N N . ASP B 1 43 ? 34.781 -8.219 -15.758 1 95.44 43 ASP B N 1
ATOM 3840 C CA . ASP B 1 43 ? 35.312 -8.719 -17.016 1 95.44 43 ASP B CA 1
ATOM 3841 C C . ASP B 1 43 ? 35.219 -7.656 -18.109 1 95.44 43 ASP B C 1
ATOM 3843 O O . ASP B 1 43 ? 34.406 -7.758 -19.031 1 95.44 43 ASP B O 1
ATOM 3847 N N . ALA B 1 44 ? 36.156 -6.812 -18.141 1 96.44 44 ALA B N 1
ATOM 3848 C CA . ALA B 1 44 ? 36.156 -5.641 -19.016 1 96.44 44 ALA B CA 1
ATOM 3849 C C . ALA B 1 44 ? 36.312 -6.043 -20.469 1 96.44 44 ALA B C 1
ATOM 3851 O O . ALA B 1 44 ? 35.719 -5.445 -21.359 1 96.44 44 ALA B O 1
ATOM 3852 N N . GLU B 1 45 ? 37.125 -7.02 -20.719 1 96.69 45 GLU B N 1
ATOM 3853 C CA . GLU B 1 45 ? 37.406 -7.426 -22.094 1 96.69 45 GLU B CA 1
ATOM 3854 C C . GLU B 1 45 ? 36.188 -8.055 -22.766 1 96.69 45 GLU B C 1
ATOM 3856 O O . GLU B 1 45 ? 35.812 -7.656 -23.859 1 96.69 45 GLU B O 1
ATOM 3861 N N . THR B 1 46 ? 35.688 -9.031 -22.078 1 96.56 46 THR B N 1
ATOM 3862 C CA . THR B 1 46 ? 34.469 -9.672 -22.609 1 96.56 46 THR B CA 1
ATOM 3863 C C . THR B 1 46 ? 33.344 -8.664 -22.766 1 96.56 46 THR B C 1
ATOM 3865 O O . THR B 1 46 ? 32.594 -8.703 -23.75 1 96.56 46 THR B O 1
ATOM 3868 N N . TYR B 1 47 ? 33.25 -7.801 -21.781 1 97.06 47 TYR B N 1
ATOM 3869 C CA . TYR B 1 47 ? 32.25 -6.758 -21.797 1 97.06 47 TYR B CA 1
ATOM 3870 C C . TYR B 1 47 ? 32.344 -5.906 -23.047 1 97.06 47 TYR B C 1
ATOM 3872 O O . TYR B 1 47 ? 31.359 -5.73 -23.781 1 97.06 47 TYR B O 1
ATOM 3880 N N . ALA B 1 48 ? 33.5 -5.422 -23.328 1 96.94 48 ALA B N 1
ATOM 3881 C CA . ALA B 1 48 ? 33.719 -4.543 -24.484 1 96.94 48 ALA B CA 1
ATOM 3882 C C . ALA B 1 48 ? 33.406 -5.262 -25.797 1 96.94 48 ALA B C 1
ATOM 3884 O O . ALA B 1 48 ? 32.781 -4.695 -26.688 1 96.94 48 ALA B O 1
ATOM 3885 N N . SER B 1 49 ? 33.875 -6.418 -25.906 1 96.62 49 SER B N 1
ATOM 3886 C CA . SER B 1 49 ? 33.688 -7.203 -27.125 1 96.62 49 SER B CA 1
ATOM 3887 C C . SER B 1 49 ? 32.188 -7.5 -27.359 1 96.62 49 SER B C 1
ATOM 3889 O O . SER B 1 49 ? 31.703 -7.32 -28.469 1 96.62 49 SER B O 1
ATOM 3891 N N . MET B 1 50 ? 31.578 -7.953 -26.312 1 95.25 50 MET B N 1
ATOM 3892 C CA . MET B 1 50 ? 30.172 -8.328 -26.422 1 95.25 50 MET B CA 1
ATOM 3893 C C . MET B 1 50 ? 29.297 -7.098 -26.672 1 95.25 50 MET B C 1
ATOM 3895 O O . MET B 1 50 ? 28.297 -7.172 -27.391 1 95.25 50 MET B O 1
ATOM 3899 N N . LEU B 1 51 ? 29.641 -6.023 -26.047 1 96.25 51 LEU B N 1
ATOM 3900 C CA . LEU B 1 51 ? 28.906 -4.773 -26.25 1 96.25 51 LEU B CA 1
ATOM 3901 C C . LEU B 1 51 ? 29.016 -4.32 -27.703 1 96.25 51 LEU B C 1
ATOM 3903 O O . LEU B 1 51 ? 28.016 -3.92 -28.297 1 96.25 51 LEU B O 1
ATOM 3907 N N . GLU B 1 52 ? 30.188 -4.363 -28.219 1 95.62 52 GLU B N 1
ATOM 3908 C CA . GLU B 1 52 ? 30.422 -3.986 -29.609 1 95.62 52 GLU B CA 1
ATOM 3909 C C . GLU B 1 52 ? 29.641 -4.887 -30.562 1 95.62 52 GLU B C 1
ATOM 3911 O O . GLU B 1 52 ? 29.031 -4.41 -31.531 1 95.62 52 GLU B O 1
ATOM 3916 N N . ALA B 1 53 ? 29.688 -6.102 -30.297 1 93.69 53 ALA B N 1
ATOM 3917 C CA . ALA B 1 53 ? 28.984 -7.066 -31.141 1 93.69 53 ALA B CA 1
ATOM 3918 C C . ALA B 1 53 ? 27.484 -6.816 -31.125 1 93.69 53 ALA B C 1
ATOM 3920 O O . ALA B 1 53 ? 26.812 -6.852 -32.156 1 93.69 53 ALA B O 1
ATOM 3921 N N . ALA B 1 54 ? 26.938 -6.645 -29.922 1 93.88 54 ALA B N 1
ATOM 3922 C CA . ALA B 1 54 ? 25.5 -6.391 -29.766 1 93.88 54 ALA B CA 1
ATOM 3923 C C . ALA B 1 54 ? 25.094 -5.09 -30.469 1 93.88 54 ALA B C 1
ATOM 3925 O O . ALA B 1 54 ? 24.047 -5.016 -31.094 1 93.88 54 ALA B O 1
ATOM 3926 N N . SER B 1 55 ? 25.953 -4.102 -30.297 1 94.44 55 SER B N 1
ATOM 3927 C CA . SER B 1 55 ? 25.703 -2.816 -30.938 1 94.44 55 SER B CA 1
ATOM 3928 C C . SER B 1 55 ? 25.719 -2.941 -32.469 1 94.44 55 SER B C 1
ATOM 3930 O O . SER B 1 55 ? 24.844 -2.422 -33.156 1 94.44 55 SER B O 1
ATOM 3932 N N . ALA B 1 56 ? 26.641 -3.639 -32.969 1 93.31 56 ALA B N 1
ATOM 3933 C CA . ALA B 1 56 ? 26.812 -3.807 -34.406 1 93.31 56 ALA B CA 1
ATOM 3934 C C . ALA B 1 56 ? 25.641 -4.594 -35 1 93.31 56 ALA B C 1
ATOM 3936 O O . ALA B 1 56 ? 25.234 -4.34 -36.156 1 93.31 56 ALA B O 1
ATOM 3937 N N . ALA B 1 57 ? 25.156 -5.504 -34.281 1 91.75 57 ALA B N 1
ATOM 3938 C CA . ALA B 1 57 ? 24.062 -6.367 -34.75 1 91.75 57 ALA B CA 1
ATOM 3939 C C . ALA B 1 57 ? 22.719 -5.668 -34.656 1 91.75 57 ALA B C 1
ATOM 3941 O O . ALA B 1 57 ? 21.719 -6.148 -35.188 1 91.75 57 ALA B O 1
ATOM 3942 N N . GLY B 1 58 ? 22.641 -4.539 -33.938 1 91 58 GLY B N 1
ATOM 3943 C CA . GLY B 1 58 ? 21.406 -3.781 -33.781 1 91 58 GLY B CA 1
ATOM 3944 C C . GLY B 1 58 ? 20.453 -4.387 -32.781 1 91 58 GLY B C 1
ATOM 3945 O O . GLY B 1 58 ? 19.234 -4.18 -32.844 1 91 58 GLY B O 1
ATOM 3946 N N . HIS B 1 59 ? 20.875 -5.195 -31.891 1 90.75 59 HIS B N 1
ATOM 3947 C CA . HIS B 1 59 ? 20.016 -5.895 -30.938 1 90.75 59 HIS B CA 1
ATOM 3948 C C . HIS B 1 59 ? 20.266 -5.391 -29.516 1 90.75 59 HIS B C 1
ATOM 3950 O O . HIS B 1 59 ? 19.875 -6.047 -28.547 1 90.75 59 HIS B O 1
ATOM 3956 N N . LEU B 1 60 ? 20.953 -4.199 -29.406 1 95.62 60 LEU B N 1
ATOM 3957 C CA . LEU B 1 60 ? 21.312 -3.646 -28.094 1 95.62 60 LEU B CA 1
ATOM 3958 C C . LEU B 1 60 ? 20.25 -2.658 -27.625 1 95.62 60 LEU B C 1
ATOM 3960 O O . LEU B 1 60 ? 19.938 -1.691 -28.328 1 95.62 60 LEU B O 1
ATOM 3964 N N . THR B 1 61 ? 19.594 -2.963 -26.516 1 96.31 61 THR B N 1
ATOM 3965 C CA . THR B 1 61 ? 18.719 -2.027 -25.828 1 96.31 61 THR B CA 1
ATOM 3966 C C . THR B 1 61 ? 19.453 -1.374 -24.656 1 96.31 61 THR B C 1
ATOM 3968 O O . THR B 1 61 ? 19.906 -2.062 -23.734 1 96.31 61 THR B O 1
ATOM 3971 N N . ARG B 1 62 ? 19.609 -0.067 -24.703 1 97.56 62 ARG B N 1
ATOM 3972 C CA . ARG B 1 62 ? 20.234 0.683 -23.625 1 97.56 62 ARG B CA 1
ATOM 3973 C C . ARG B 1 62 ? 19.203 1.334 -22.719 1 97.56 62 ARG B C 1
ATOM 3975 O O . ARG B 1 62 ? 18.375 2.123 -23.188 1 97.56 62 ARG B O 1
ATOM 3982 N N . LEU B 1 63 ? 19.219 0.964 -21.484 1 97.88 63 LEU B N 1
ATOM 3983 C CA . LEU B 1 63 ? 18.344 1.669 -20.531 1 97.88 63 LEU B CA 1
ATOM 3984 C C . LEU B 1 63 ? 18.828 3.105 -20.344 1 97.88 63 LEU B C 1
ATOM 3986 O O . LEU B 1 63 ? 20.031 3.369 -20.328 1 97.88 63 LEU B O 1
ATOM 3990 N N . GLN B 1 64 ? 17.938 3.992 -20.156 1 96.56 64 GLN B N 1
ATOM 3991 C CA . GLN B 1 64 ? 18.25 5.391 -19.891 1 96.56 64 GLN B CA 1
ATOM 3992 C C . GLN B 1 64 ? 18.719 5.59 -18.453 1 96.56 64 GLN B C 1
ATOM 3994 O O . GLN B 1 64 ? 18.469 4.734 -17.594 1 96.56 64 GLN B O 1
ATOM 3999 N N . LYS B 1 65 ? 19.453 6.742 -18.25 1 95.38 65 LYS B N 1
ATOM 4000 C CA . LYS B 1 65 ? 19.797 7.094 -16.875 1 95.38 65 LYS B CA 1
ATOM 4001 C C . LYS B 1 65 ? 18.562 7.16 -16 1 95.38 65 LYS B C 1
ATOM 4003 O O . LYS B 1 65 ? 17.562 7.777 -16.375 1 95.38 65 LYS B O 1
ATOM 4008 N N . GLY B 1 66 ? 18.578 6.52 -14.859 1 96.88 66 GLY B N 1
ATOM 4009 C CA . GLY B 1 66 ? 17.438 6.5 -13.961 1 96.88 66 GLY B CA 1
ATOM 4010 C C . GLY B 1 66 ? 16.5 5.32 -14.195 1 96.88 66 GLY B C 1
ATOM 4011 O O . GLY B 1 66 ? 15.531 5.133 -13.461 1 96.88 66 GLY B O 1
ATOM 4012 N N . GLN B 1 67 ? 16.812 4.527 -15.234 1 97.81 67 GLN B N 1
ATOM 4013 C CA . GLN B 1 67 ? 16.094 3.277 -15.453 1 97.81 67 GLN B CA 1
ATOM 4014 C C . GLN B 1 67 ? 16.891 2.084 -14.945 1 97.81 67 GLN B C 1
ATOM 4016 O O . GLN B 1 67 ? 18.125 2.062 -15.062 1 97.81 67 GLN B O 1
ATOM 4021 N N . TYR B 1 68 ? 16.203 1.096 -14.406 1 98.75 68 TYR B N 1
ATOM 4022 C CA . TYR B 1 68 ? 16.859 -0.054 -13.797 1 98.75 68 TYR B CA 1
ATOM 4023 C C . TYR B 1 68 ? 16.188 -1.355 -14.219 1 98.75 68 TYR B C 1
ATOM 4025 O O . TYR B 1 68 ? 14.992 -1.385 -14.484 1 98.75 68 TYR B O 1
ATOM 4033 N N . LEU B 1 69 ? 17 -2.389 -14.328 1 98.81 69 LEU B N 1
ATOM 4034 C CA . LEU B 1 69 ? 16.531 -3.723 -14.68 1 98.81 69 LEU B CA 1
ATOM 4035 C C . LEU B 1 69 ? 16.406 -4.605 -13.445 1 98.81 69 LEU B C 1
ATOM 4037 O O . LEU B 1 69 ? 17.375 -4.75 -12.688 1 98.81 69 LEU B O 1
ATOM 4041 N N . ILE B 1 70 ? 15.219 -5.152 -13.172 1 98.94 70 ILE B N 1
ATOM 4042 C CA . ILE B 1 70 ? 15.016 -6.086 -12.07 1 98.94 70 ILE B CA 1
ATOM 4043 C C . ILE B 1 70 ? 14.297 -7.336 -12.586 1 98.94 70 ILE B C 1
ATOM 4045 O O . ILE B 1 70 ? 13.688 -7.316 -13.656 1 98.94 70 ILE B O 1
ATOM 4049 N N . PRO B 1 71 ? 14.43 -8.477 -11.875 1 98.94 71 PRO B N 1
ATOM 4050 C CA . PRO B 1 71 ? 13.648 -9.656 -12.273 1 98.94 71 PRO B CA 1
ATOM 4051 C C . PRO B 1 71 ? 12.148 -9.406 -12.242 1 98.94 71 PRO B C 1
ATOM 4053 O O . PRO B 1 71 ? 11.664 -8.586 -11.453 1 98.94 71 PRO B O 1
ATOM 4056 N N . GLY B 1 72 ? 11.414 -10.094 -13.148 1 98.88 72 GLY B N 1
ATOM 4057 C CA . GLY B 1 72 ? 9.961 -10.07 -13.07 1 98.88 72 GLY B CA 1
ATOM 4058 C C . GLY B 1 72 ? 9.43 -10.602 -11.75 1 98.88 72 GLY B C 1
ATOM 4059 O O . GLY B 1 72 ? 10.023 -11.5 -11.148 1 98.88 72 GLY B O 1
ATOM 4060 N N . LEU B 1 73 ? 8.312 -10.07 -11.312 1 98.94 73 LEU B N 1
ATOM 4061 C CA . LEU B 1 73 ? 7.699 -10.492 -10.055 1 98.94 73 LEU B CA 1
ATOM 4062 C C . LEU B 1 73 ? 6.867 -11.758 -10.25 1 98.94 73 LEU B C 1
ATOM 4064 O O . LEU B 1 73 ? 6.277 -11.953 -11.32 1 98.94 73 LEU B O 1
ATOM 4068 N N . ILE B 1 74 ? 6.836 -12.617 -9.234 1 98.94 74 ILE B N 1
ATOM 4069 C CA . ILE B 1 74 ? 6.168 -13.914 -9.312 1 98.94 74 ILE B CA 1
ATOM 4070 C C . ILE B 1 74 ? 5.082 -14 -8.242 1 98.94 74 ILE B C 1
ATOM 4072 O O . ILE B 1 74 ? 5.363 -13.883 -7.051 1 98.94 74 ILE B O 1
ATOM 4076 N N . ASP B 1 75 ? 3.871 -14.133 -8.68 1 98.94 75 ASP B N 1
ATOM 4077 C CA . ASP B 1 75 ? 2.729 -14.266 -7.781 1 98.94 75 ASP B CA 1
ATOM 4078 C C . ASP B 1 75 ? 2.328 -15.734 -7.621 1 98.94 75 ASP B C 1
ATOM 4080 O O . ASP B 1 75 ? 1.769 -16.328 -8.539 1 98.94 75 ASP B O 1
ATOM 4084 N N . VAL B 1 76 ? 2.461 -16.312 -6.383 1 98.94 76 VAL B N 1
ATOM 4085 C CA . VAL B 1 76 ? 2.318 -17.766 -6.262 1 98.94 76 VAL B CA 1
ATOM 4086 C C . VAL B 1 76 ? 0.909 -18.109 -5.781 1 98.94 76 VAL B C 1
ATOM 4088 O O . VAL B 1 76 ? 0.611 -19.266 -5.488 1 98.94 76 VAL B O 1
ATOM 4091 N N . HIS B 1 77 ? 0.018 -17.062 -5.738 1 98.94 77 HIS B N 1
ATOM 4092 C CA . HIS B 1 77 ? -1.352 -17.375 -5.344 1 98.94 77 HIS B CA 1
ATOM 4093 C C . HIS B 1 77 ? -2.311 -16.266 -5.773 1 98.94 77 HIS B C 1
ATOM 4095 O O . HIS B 1 77 ? -2.305 -15.172 -5.199 1 98.94 77 HIS B O 1
ATOM 4101 N N . VAL B 1 78 ? -3.191 -16.547 -6.75 1 98.81 78 VAL B N 1
ATOM 4102 C CA . VAL B 1 78 ? -4.184 -15.617 -7.266 1 98.81 78 VAL B CA 1
ATOM 4103 C C . VAL B 1 78 ? -5.496 -16.344 -7.539 1 98.81 78 VAL B C 1
ATOM 4105 O O . VAL B 1 78 ? -5.504 -17.406 -8.164 1 98.81 78 VAL B O 1
ATOM 4108 N N . HIS B 1 79 ? -6.613 -15.891 -7.055 1 98.75 79 HIS B N 1
ATOM 4109 C CA . HIS B 1 79 ? -7.93 -16.328 -7.5 1 98.75 79 HIS B CA 1
ATOM 4110 C C . HIS B 1 79 ? -8.398 -15.531 -8.711 1 98.75 79 HIS B C 1
ATOM 4112 O O . HIS B 1 79 ? -9.07 -14.508 -8.562 1 98.75 79 HIS B O 1
ATOM 4118 N N . ALA B 1 80 ? -8.164 -16.047 -9.867 1 98.81 80 ALA B N 1
ATOM 4119 C CA . ALA B 1 80 ? -8.422 -15.297 -11.094 1 98.81 80 ALA B CA 1
ATOM 4120 C C . ALA B 1 80 ? -9.883 -14.867 -11.18 1 98.81 80 ALA B C 1
ATOM 4122 O O . ALA B 1 80 ? -10.18 -13.711 -11.516 1 98.81 80 ALA B O 1
ATOM 4123 N N . PRO B 1 81 ? -10.859 -15.734 -10.805 1 98.56 81 PRO B N 1
ATOM 4124 C CA . PRO B 1 81 ? -12.258 -15.352 -11.008 1 98.56 81 PRO B CA 1
ATOM 4125 C C . PRO B 1 81 ? -12.711 -14.258 -10.047 1 98.56 81 PRO B C 1
ATOM 4127 O O . PRO B 1 81 ? -13.797 -13.695 -10.219 1 98.56 81 PRO B O 1
ATOM 4130 N N . GLN B 1 82 ? -11.93 -13.922 -9.094 1 97.62 82 GLN B N 1
ATOM 4131 C CA . GLN B 1 82 ? -12.336 -12.93 -8.109 1 97.62 82 GLN B CA 1
ATOM 4132 C C . GLN B 1 82 ? -11.898 -11.531 -8.516 1 97.62 82 GLN B C 1
ATOM 4134 O O . GLN B 1 82 ? -12.164 -10.555 -7.809 1 97.62 82 GLN B O 1
ATOM 4139 N N . TRP B 1 83 ? -11.359 -11.352 -9.68 1 97.44 83 TRP B N 1
ATOM 4140 C CA . TRP B 1 83 ? -10.812 -10.102 -10.195 1 97.44 83 TRP B CA 1
ATOM 4141 C C . TRP B 1 83 ? -11.859 -8.984 -10.133 1 97.44 83 TRP B C 1
ATOM 4143 O O . TRP B 1 83 ? -11.586 -7.906 -9.602 1 97.44 83 TRP B O 1
ATOM 4153 N N . PRO B 1 84 ? -13.109 -9.211 -10.531 1 96.81 84 PRO B N 1
ATOM 4154 C CA . PRO B 1 84 ? -14.086 -8.125 -10.469 1 96.81 84 PRO B CA 1
ATOM 4155 C C . PRO B 1 84 ? -14.422 -7.715 -9.039 1 96.81 84 PRO B C 1
ATOM 4157 O O . PRO B 1 84 ? -15.008 -6.652 -8.82 1 96.81 84 PRO B O 1
ATOM 4160 N N . GLN B 1 85 ? -14.062 -8.531 -8.109 1 95.94 85 GLN B N 1
ATOM 4161 C CA . GLN B 1 85 ? -14.398 -8.297 -6.711 1 95.94 85 GLN B CA 1
ATOM 4162 C C . GLN B 1 85 ? -13.281 -7.543 -5.996 1 95.94 85 GLN B C 1
ATOM 4164 O O . GLN B 1 85 ? -13.414 -7.188 -4.824 1 95.94 85 GLN B O 1
ATOM 4169 N N . LEU B 1 86 ? -12.188 -7.219 -6.691 1 96.44 86 LEU B N 1
ATOM 4170 C CA . LEU B 1 86 ? -11.039 -6.562 -6.082 1 96.44 86 LEU B CA 1
ATOM 4171 C C . LEU B 1 86 ? -11.445 -5.25 -5.418 1 96.44 86 LEU B C 1
ATOM 4173 O O . LEU B 1 86 ? -11.984 -4.359 -6.074 1 96.44 86 LEU B O 1
ATOM 4177 N N . GLY B 1 87 ? -11.203 -5.164 -4.094 1 94.25 87 GLY B N 1
ATOM 4178 C CA . GLY B 1 87 ? -11.461 -3.938 -3.363 1 94.25 87 GLY B CA 1
ATOM 4179 C C . GLY B 1 87 ? -12.898 -3.828 -2.879 1 94.25 87 GLY B C 1
ATOM 4180 O O . GLY B 1 87 ? -13.359 -2.742 -2.516 1 94.25 87 GLY B O 1
ATOM 4181 N N . LYS B 1 88 ? -13.633 -5.055 -2.889 1 91.62 88 LYS B N 1
ATOM 4182 C CA . LYS B 1 88 ? -15.039 -5.043 -2.49 1 91.62 88 LYS B CA 1
ATOM 4183 C C . LYS B 1 88 ? -15.273 -5.914 -1.259 1 91.62 88 LYS B C 1
ATOM 4185 O O . LYS B 1 88 ? -14.633 -6.957 -1.104 1 91.62 88 LYS B O 1
ATOM 4190 N N . ALA B 1 89 ? -16.109 -5.453 -0.426 1 89.88 89 ALA B N 1
ATOM 4191 C CA . ALA B 1 89 ? -16.734 -6.242 0.634 1 89.88 89 ALA B CA 1
ATOM 4192 C C . ALA B 1 89 ? -15.68 -6.82 1.573 1 89.88 89 ALA B C 1
ATOM 4194 O O . ALA B 1 89 ? -15.797 -7.969 2.014 1 89.88 89 ALA B O 1
ATOM 4195 N N . LEU B 1 90 ? -14.703 -6.09 1.94 1 90.94 90 LEU B N 1
ATOM 4196 C CA . LEU B 1 90 ? -13.586 -6.594 2.73 1 90.94 90 LEU B CA 1
ATOM 4197 C C . LEU B 1 90 ? -13.875 -6.469 4.223 1 90.94 90 LEU B C 1
ATOM 4199 O O . LEU B 1 90 ? -13.07 -6.883 5.055 1 90.94 90 LEU B O 1
ATOM 4203 N N . ASP B 1 91 ? -15.031 -5.938 4.566 1 86.38 91 ASP B N 1
ATOM 4204 C CA . ASP B 1 91 ? -15.438 -5.781 5.961 1 86.38 91 ASP B CA 1
ATOM 4205 C C . ASP B 1 91 ? -16.141 -7.039 6.473 1 86.38 91 ASP B C 1
ATOM 4207 O O . ASP B 1 91 ? -16.516 -7.113 7.645 1 86.38 91 ASP B O 1
ATOM 4211 N N . LYS B 1 92 ? -16.234 -8.047 5.66 1 85.12 92 LYS B N 1
ATOM 4212 C CA . LYS B 1 92 ? -16.938 -9.281 6.016 1 85.12 92 LYS B CA 1
ATOM 4213 C C . LYS B 1 92 ? -15.953 -10.336 6.516 1 85.12 92 LYS B C 1
ATOM 4215 O O . LYS B 1 92 ? -14.75 -10.242 6.273 1 85.12 92 LYS B O 1
ATOM 4220 N N . SER B 1 93 ? -16.516 -11.297 7.289 1 84 93 SER B N 1
ATOM 4221 C CA . SER B 1 93 ? -15.719 -12.477 7.617 1 84 93 SER B CA 1
ATOM 4222 C C . SER B 1 93 ? -15.43 -13.312 6.375 1 84 93 SER B C 1
ATOM 4224 O O . SER B 1 93 ? -16.141 -13.211 5.375 1 84 93 SER B O 1
ATOM 4226 N N . LEU B 1 94 ? -14.398 -14.156 6.469 1 83.94 94 LEU B N 1
ATOM 4227 C CA . LEU B 1 94 ? -14.023 -14.984 5.332 1 83.94 94 LEU B CA 1
ATOM 4228 C C . LEU B 1 94 ? -15.203 -15.828 4.855 1 83.94 94 LEU B C 1
ATOM 4230 O O . LEU B 1 94 ? -15.5 -15.867 3.658 1 83.94 94 LEU B O 1
ATOM 4234 N N . ASP B 1 95 ? -15.844 -16.484 5.77 1 83.69 95 ASP B N 1
ATOM 4235 C CA . ASP B 1 95 ? -16.953 -17.359 5.418 1 83.69 95 ASP B CA 1
ATOM 4236 C C . ASP B 1 95 ? -18.062 -16.578 4.723 1 83.69 95 ASP B C 1
ATOM 4238 O O . ASP B 1 95 ? -18.531 -16.969 3.648 1 83.69 95 ASP B O 1
ATOM 4242 N N . THR B 1 96 ? -18.453 -15.414 5.301 1 86.69 96 THR B N 1
ATOM 4243 C CA . THR B 1 96 ? -19.484 -14.562 4.719 1 86.69 96 THR B CA 1
ATOM 4244 C C . THR B 1 96 ? -19.016 -14 3.377 1 86.69 96 THR B C 1
ATOM 4246 O O . THR B 1 96 ? -19.797 -13.945 2.42 1 86.69 96 THR B O 1
ATOM 4249 N N . TRP B 1 97 ? -17.797 -13.586 3.367 1 90.38 97 TRP B N 1
ATOM 4250 C CA . TRP B 1 97 ? -17.203 -13.023 2.156 1 90.38 97 TRP B CA 1
ATOM 4251 C C . TRP B 1 97 ? -17.25 -14.031 1.011 1 90.38 97 TRP B C 1
ATOM 4253 O O . TRP B 1 97 ? -17.609 -13.68 -0.115 1 90.38 97 TRP B O 1
ATOM 4263 N N . LEU B 1 98 ? -16.984 -15.297 1.262 1 89.12 98 LEU B N 1
ATOM 4264 C CA . LEU B 1 98 ? -17 -16.359 0.261 1 89.12 98 LEU B CA 1
ATOM 4265 C C . LEU B 1 98 ? -18.422 -16.641 -0.212 1 89.12 98 LEU B C 1
ATOM 4267 O O . LEU B 1 98 ? -18.703 -16.594 -1.413 1 89.12 98 LEU B O 1
ATOM 4271 N N . GLN B 1 99 ? -19.328 -16.844 0.687 1 89.5 99 GLN B N 1
ATOM 4272 C CA . GLN B 1 99 ? -20.688 -17.328 0.384 1 89.5 99 GLN B CA 1
ATOM 4273 C C . GLN B 1 99 ? -21.516 -16.234 -0.291 1 89.5 99 GLN B C 1
ATOM 4275 O O . GLN B 1 99 ? -22.297 -16.516 -1.199 1 89.5 99 GLN B O 1
ATOM 4280 N N . LYS B 1 100 ? -21.281 -15.008 0.097 1 90.81 100 LYS B N 1
ATOM 4281 C CA . LYS B 1 100 ? -22.156 -13.938 -0.355 1 90.81 100 LYS B CA 1
ATOM 4282 C C . LYS B 1 100 ? -21.578 -13.211 -1.562 1 90.81 100 LYS B C 1
ATOM 4284 O O . LYS B 1 100 ? -22.312 -12.656 -2.379 1 90.81 100 LYS B O 1
ATOM 4289 N N . TYR B 1 101 ? -20.25 -13.328 -1.7 1 92.06 101 TYR B N 1
ATOM 4290 C CA . TYR B 1 101 ? -19.656 -12.484 -2.732 1 92.06 101 TYR B CA 1
ATOM 4291 C C . TYR B 1 101 ? -18.812 -13.32 -3.691 1 92.06 101 TYR B C 1
ATOM 4293 O O . TYR B 1 101 ? -19.047 -13.305 -4.902 1 92.06 101 TYR B O 1
ATOM 4301 N N . SER B 1 102 ? -17.922 -14.102 -3.211 1 94.44 102 SER B N 1
ATOM 4302 C CA . SER B 1 102 ? -16.938 -14.781 -4.047 1 94.44 102 SER B CA 1
ATOM 4303 C C . SER B 1 102 ? -17.578 -15.922 -4.84 1 94.44 102 SER B C 1
ATOM 4305 O O . SER B 1 102 ? -17.406 -16.016 -6.055 1 94.44 102 SER B O 1
ATOM 4307 N N . PHE B 1 103 ? -18.375 -16.844 -4.145 1 96.06 103 PHE B N 1
ATOM 4308 C CA . PHE B 1 103 ? -18.906 -18.016 -4.82 1 96.06 103 PHE B CA 1
ATOM 4309 C C . PHE B 1 103 ? -19.906 -17.609 -5.891 1 96.06 103 PHE B C 1
ATOM 4311 O O . PHE B 1 103 ? -19.859 -18.109 -7.02 1 96.06 103 PHE B O 1
ATOM 4318 N N . PRO B 1 104 ? -20.797 -16.625 -5.59 1 96.19 104 PRO B N 1
ATOM 4319 C CA . PRO B 1 104 ? -21.703 -16.188 -6.652 1 96.19 104 PRO B CA 1
ATOM 4320 C C . PRO B 1 104 ? -20.969 -15.586 -7.848 1 96.19 104 PRO B C 1
ATOM 4322 O O . PRO B 1 104 ? -21.312 -15.852 -9 1 96.19 104 PRO B O 1
ATOM 4325 N N . LEU B 1 105 ? -19.953 -14.828 -7.613 1 96.75 105 LEU B N 1
ATOM 4326 C CA . LEU B 1 105 ? -19.172 -14.234 -8.688 1 96.75 105 LEU B CA 1
ATOM 4327 C C . LEU B 1 105 ? -18.438 -15.312 -9.484 1 96.75 105 LEU B C 1
ATOM 4329 O O . LEU B 1 105 ? -18.453 -15.305 -10.719 1 96.75 105 LEU B O 1
ATOM 4333 N N . GLU B 1 106 ? -17.781 -16.234 -8.797 1 98.19 106 GLU B N 1
ATOM 4334 C CA . GLU B 1 106 ? -17.031 -17.297 -9.461 1 98.19 106 GLU B CA 1
ATOM 4335 C C . GLU B 1 106 ? -17.953 -18.188 -10.305 1 98.19 106 GLU B C 1
ATOM 4337 O O . GLU B 1 106 ? -17.547 -18.672 -11.367 1 98.19 106 GLU B O 1
ATOM 4342 N N . ALA B 1 107 ? -19.172 -18.359 -9.82 1 98.19 107 ALA B N 1
ATOM 4343 C CA . ALA B 1 107 ? -20.141 -19.172 -10.539 1 98.19 107 ALA B CA 1
ATOM 4344 C C . ALA B 1 107 ? -20.484 -18.562 -11.891 1 98.19 107 ALA B C 1
ATOM 4346 O O . ALA B 1 107 ? -20.859 -19.266 -12.828 1 98.19 107 ALA B O 1
ATOM 4347 N N . ARG B 1 108 ? -20.281 -17.281 -12.086 1 97.38 108 ARG B N 1
ATOM 4348 C CA . ARG B 1 108 ? -20.625 -16.562 -13.312 1 97.38 108 ARG B CA 1
ATOM 4349 C C . ARG B 1 108 ? -19.688 -16.938 -14.453 1 97.38 108 ARG B C 1
ATOM 4351 O O . ARG B 1 108 ? -19.969 -16.672 -15.617 1 97.38 108 ARG B O 1
ATOM 4358 N N . TYR B 1 109 ? -18.625 -17.578 -14.18 1 98.5 109 TYR B N 1
ATOM 4359 C CA . TYR B 1 109 ? -17.609 -17.859 -15.18 1 98.5 109 TYR B CA 1
ATOM 4360 C C . TYR B 1 109 ? -18.031 -19.031 -16.078 1 98.5 109 TYR B C 1
ATOM 4362 O O . TYR B 1 109 ? -17.359 -19.328 -17.062 1 98.5 109 TYR B O 1
ATOM 4370 N N . LYS B 1 110 ? -19.156 -19.625 -15.703 1 98.06 110 LYS B N 1
ATOM 4371 C CA . LYS B 1 110 ? -19.781 -20.531 -16.672 1 98.06 110 LYS B CA 1
ATOM 4372 C C . LYS B 1 110 ? -20.078 -19.812 -17.984 1 98.06 110 LYS B C 1
ATOM 4374 O O . LYS B 1 110 ? -20.109 -20.422 -19.047 1 98.06 110 LYS B O 1
ATOM 4379 N N . ASP B 1 111 ? -20.328 -18.484 -17.875 1 98.19 111 ASP B N 1
ATOM 4380 C CA . ASP B 1 111 ? -20.484 -17.625 -19.047 1 98.19 111 ASP B CA 1
ATOM 4381 C C . ASP B 1 111 ? -19.125 -17.219 -19.609 1 98.19 111 ASP B C 1
ATOM 4383 O O . ASP B 1 111 ? -18.453 -16.359 -19.047 1 98.19 111 ASP B O 1
ATOM 4387 N N . LEU B 1 112 ? -18.781 -17.766 -20.797 1 98.56 112 LEU B N 1
ATOM 4388 C CA . LEU B 1 112 ? -17.438 -17.609 -21.328 1 98.56 112 LEU B CA 1
ATOM 4389 C C . LEU B 1 112 ? -17.188 -16.172 -21.781 1 98.56 112 LEU B C 1
ATOM 4391 O O . LEU B 1 112 ? -16.047 -15.719 -21.797 1 98.56 112 LEU B O 1
ATOM 4395 N N . GLU B 1 113 ? -18.234 -15.453 -22.141 1 98.06 113 GLU B N 1
ATOM 4396 C CA . GLU B 1 113 ? -18.062 -14.047 -22.484 1 98.06 113 GLU B CA 1
ATOM 4397 C C . GLU B 1 113 ? -17.641 -13.234 -21.281 1 98.06 113 GLU B C 1
ATOM 4399 O O . GLU B 1 113 ? -16.734 -12.391 -21.375 1 98.06 113 GLU B O 1
ATOM 4404 N N . PHE B 1 114 ? -18.344 -13.5 -20.188 1 97.5 114 PHE B N 1
ATOM 4405 C CA . PHE B 1 114 ? -17.969 -12.859 -18.938 1 97.5 114 PHE B CA 1
ATOM 4406 C C . PHE B 1 114 ? -16.547 -13.234 -18.531 1 97.5 114 PHE B C 1
ATOM 4408 O O . PHE B 1 114 ? -15.742 -12.367 -18.188 1 97.5 114 PHE B O 1
ATOM 4415 N N . ALA B 1 115 ? -16.203 -14.5 -18.641 1 98.62 115 ALA B N 1
ATOM 4416 C CA . ALA B 1 115 ? -14.875 -15 -18.281 1 98.62 115 ALA B CA 1
ATOM 4417 C C . ALA B 1 115 ? -13.789 -14.344 -19.125 1 98.62 115 ALA B C 1
ATOM 4419 O O . ALA B 1 115 ? -12.75 -13.93 -18.609 1 98.62 115 ALA B O 1
ATOM 4420 N N . GLU B 1 116 ? -14.039 -14.242 -20.391 1 98.62 116 GLU B N 1
ATOM 4421 C CA . GLU B 1 116 ? -13.055 -13.68 -21.312 1 98.62 116 GLU B CA 1
ATOM 4422 C C . GLU B 1 116 ? -12.75 -12.227 -20.953 1 98.62 116 GLU B C 1
ATOM 4424 O O . GLU B 1 116 ? -11.586 -11.82 -20.922 1 98.62 116 GLU B O 1
ATOM 4429 N N . LYS B 1 117 ? -13.773 -11.469 -20.703 1 96.88 117 LYS B N 1
ATOM 4430 C CA . LYS B 1 117 ? -13.609 -10.062 -20.344 1 96.88 117 LYS B CA 1
ATOM 4431 C C . LYS B 1 117 ? -12.828 -9.906 -19.047 1 96.88 117 LYS B C 1
ATOM 4433 O O . LYS B 1 117 ? -11.883 -9.117 -18.969 1 96.88 117 LYS B O 1
ATOM 4438 N N . SER B 1 118 ? -13.195 -10.641 -18.078 1 97.19 118 SER B N 1
ATOM 4439 C CA . SER B 1 118 ? -12.586 -10.547 -16.75 1 97.19 118 SER B CA 1
ATOM 4440 C C . SER B 1 118 ? -11.148 -11.039 -16.766 1 97.19 118 SER B C 1
ATOM 4442 O O . SER B 1 118 ? -10.242 -10.328 -16.328 1 97.19 118 SER B O 1
ATOM 4444 N N . TYR B 1 119 ? -10.898 -12.258 -17.344 1 98.62 119 TYR B N 1
ATOM 4445 C CA . TYR B 1 119 ? -9.562 -12.844 -17.359 1 98.62 119 TYR B CA 1
ATOM 4446 C C . TYR B 1 119 ? -8.617 -12.008 -18.203 1 98.62 119 TYR B C 1
ATOM 4448 O O . TYR B 1 119 ? -7.445 -11.836 -17.859 1 98.62 119 TYR B O 1
ATOM 4456 N N . SER B 1 120 ? -9.117 -11.5 -19.312 1 98.31 120 SER B N 1
ATOM 4457 C CA . SER B 1 120 ? -8.273 -10.672 -20.156 1 98.31 120 SER B CA 1
ATOM 4458 C C . SER B 1 120 ? -7.816 -9.414 -19.438 1 98.31 120 SER B C 1
ATOM 4460 O O . SER B 1 120 ? -6.648 -9.023 -19.516 1 98.31 120 SER B O 1
ATOM 4462 N N . SER B 1 121 ? -8.75 -8.773 -18.75 1 97.12 121 SER B N 1
ATOM 4463 C CA . SER B 1 121 ? -8.438 -7.59 -17.969 1 97.12 121 SER B CA 1
ATOM 4464 C C . SER B 1 121 ? -7.43 -7.914 -16.859 1 97.12 121 SER B C 1
ATOM 4466 O O . SER B 1 121 ? -6.469 -7.172 -16.656 1 97.12 121 SER B O 1
ATOM 4468 N N . LEU B 1 122 ? -7.633 -9.016 -16.203 1 98.12 122 LEU B N 1
ATOM 4469 C CA . LEU B 1 122 ? -6.766 -9.43 -15.102 1 98.12 122 LEU B CA 1
ATOM 4470 C C . LEU B 1 122 ? -5.336 -9.633 -15.586 1 98.12 122 LEU B C 1
ATOM 4472 O O . LEU B 1 122 ? -4.398 -9.047 -15.039 1 98.12 122 LEU B O 1
ATOM 4476 N N . VAL B 1 123 ? -5.18 -10.445 -16.625 1 98.81 123 VAL B N 1
ATOM 4477 C CA . VAL B 1 123 ? -3.855 -10.82 -17.094 1 98.81 123 VAL B CA 1
ATOM 4478 C C . VAL B 1 123 ? -3.111 -9.578 -17.578 1 98.81 123 VAL B C 1
ATOM 4480 O O . VAL B 1 123 ? -1.94 -9.383 -17.25 1 98.81 123 VAL B O 1
ATOM 4483 N N . SER B 1 124 ? -3.789 -8.688 -18.297 1 98.12 124 SER B N 1
ATOM 4484 C CA . SER B 1 124 ? -3.164 -7.461 -18.766 1 98.12 124 SER B CA 1
ATOM 4485 C C . SER B 1 124 ? -2.713 -6.582 -17.594 1 98.12 124 SER B C 1
ATOM 4487 O O . SER B 1 124 ? -1.615 -6.023 -17.625 1 98.12 124 SER B O 1
ATOM 4489 N N . THR B 1 125 ? -3.545 -6.473 -16.609 1 97.56 125 THR B N 1
ATOM 4490 C CA . THR B 1 125 ? -3.238 -5.629 -15.469 1 97.56 125 THR B CA 1
ATOM 4491 C C . THR B 1 125 ? -2.049 -6.184 -14.688 1 97.56 125 THR B C 1
ATOM 4493 O O . THR B 1 125 ? -1.164 -5.43 -14.273 1 97.56 125 THR B O 1
ATOM 4496 N N . LEU B 1 126 ? -2.062 -7.508 -14.477 1 98.69 126 LEU B N 1
ATOM 4497 C CA . LEU B 1 126 ? -0.96 -8.109 -13.734 1 98.69 126 LEU B CA 1
ATOM 4498 C C . LEU B 1 126 ? 0.357 -7.938 -14.477 1 98.69 126 LEU B C 1
ATOM 4500 O O . LEU B 1 126 ? 1.388 -7.637 -13.867 1 98.69 126 LEU B O 1
ATOM 4504 N N . LEU B 1 127 ? 0.349 -8.062 -15.789 1 98.62 127 LEU B N 1
ATOM 4505 C CA . LEU B 1 127 ? 1.548 -7.824 -16.594 1 98.62 127 LEU B CA 1
ATOM 4506 C C . LEU B 1 127 ? 2.002 -6.375 -16.469 1 98.62 127 LEU B C 1
ATOM 4508 O O . LEU B 1 127 ? 3.195 -6.105 -16.312 1 98.62 127 LEU B O 1
ATOM 4512 N N . ALA B 1 128 ? 1.084 -5.438 -16.438 1 96.94 128 ALA B N 1
ATOM 4513 C CA . ALA B 1 128 ? 1.396 -4.016 -16.312 1 96.94 128 ALA B CA 1
ATOM 4514 C C . ALA B 1 128 ? 1.936 -3.693 -14.922 1 96.94 128 ALA B C 1
ATOM 4516 O O . ALA B 1 128 ? 2.676 -2.725 -14.742 1 96.94 128 ALA B O 1
ATOM 4517 N N . ASN B 1 129 ? 1.567 -4.543 -13.984 1 97.19 129 ASN B N 1
ATOM 4518 C CA . ASN B 1 129 ? 2.061 -4.395 -12.617 1 97.19 129 ASN B CA 1
ATOM 4519 C C . ASN B 1 129 ? 3.377 -5.137 -12.414 1 97.19 129 ASN B C 1
ATOM 4521 O O . ASN B 1 129 ? 3.883 -5.215 -11.289 1 97.19 129 ASN B O 1
ATOM 4525 N N . GLY B 1 130 ? 3.902 -5.758 -13.438 1 98.31 130 GLY B N 1
ATOM 4526 C CA . GLY B 1 130 ? 5.215 -6.387 -13.383 1 98.31 130 GLY B CA 1
ATOM 4527 C C . GLY B 1 130 ? 5.156 -7.852 -13 1 98.31 130 GLY B C 1
ATOM 4528 O O . GLY B 1 130 ? 6.195 -8.484 -12.773 1 98.31 130 GLY B O 1
ATOM 4529 N N . THR B 1 131 ? 3.939 -8.438 -12.883 1 98.88 131 THR B N 1
ATOM 4530 C CA . THR B 1 131 ? 3.814 -9.844 -12.539 1 98.88 131 THR B CA 1
ATOM 4531 C C . THR B 1 131 ? 3.975 -10.719 -13.773 1 98.88 131 THR B C 1
ATOM 4533 O O . THR B 1 131 ? 3.02 -10.922 -14.531 1 98.88 131 THR B O 1
ATOM 4536 N N . THR B 1 132 ? 5.105 -11.305 -13.883 1 98.94 132 THR B N 1
ATOM 4537 C CA . THR B 1 132 ? 5.469 -12.023 -15.094 1 98.94 132 THR B CA 1
ATOM 4538 C C . THR B 1 132 ? 5.027 -13.484 -15.008 1 98.94 132 THR B C 1
ATOM 4540 O O . THR B 1 132 ? 4.871 -14.156 -16.031 1 98.94 132 THR B O 1
ATOM 4543 N N . THR B 1 133 ? 4.898 -13.977 -13.773 1 98.94 133 THR B N 1
ATOM 4544 C CA . THR B 1 133 ? 4.477 -15.352 -13.539 1 98.94 133 THR B CA 1
ATOM 4545 C C . THR B 1 133 ? 3.41 -15.414 -12.453 1 98.94 133 THR B C 1
ATOM 4547 O O . THR B 1 133 ? 3.531 -14.742 -11.422 1 98.94 133 THR B O 1
ATOM 4550 N N . VAL B 1 134 ? 2.365 -16.203 -12.766 1 98.94 134 VAL B N 1
ATOM 4551 C CA . VAL B 1 134 ? 1.289 -16.281 -11.781 1 98.94 134 VAL B CA 1
ATOM 4552 C C . VAL B 1 134 ? 0.878 -17.75 -11.594 1 98.94 134 VAL B C 1
ATOM 4554 O O . VAL B 1 134 ? 0.782 -18.5 -12.562 1 98.94 134 VAL B O 1
ATOM 4557 N N . ALA B 1 135 ? 0.715 -18.172 -10.336 1 98.94 135 ALA B N 1
ATOM 4558 C CA . ALA B 1 135 ? -0.045 -19.375 -10.023 1 98.94 135 ALA B CA 1
ATOM 4559 C C . ALA B 1 135 ? -1.52 -19.062 -9.797 1 98.94 135 ALA B C 1
ATOM 4561 O O . ALA B 1 135 ? -1.879 -18.438 -8.789 1 98.94 135 ALA B O 1
ATOM 4562 N N . TYR B 1 136 ? -2.418 -19.531 -10.75 1 98.88 136 TYR B N 1
ATOM 4563 C CA . TYR B 1 136 ? -3.822 -19.141 -10.773 1 98.88 136 TYR B CA 1
ATOM 4564 C C . TYR B 1 136 ? -4.715 -20.266 -10.258 1 98.88 136 TYR B C 1
ATOM 4566 O O . TYR B 1 136 ? -4.625 -21.391 -10.734 1 98.88 136 TYR B O 1
ATOM 4574 N N . PHE B 1 137 ? -5.543 -19.906 -9.234 1 98.88 137 PHE B N 1
ATOM 4575 C CA . PHE B 1 137 ? -6.824 -20.594 -9.109 1 98.88 137 PHE B CA 1
ATOM 4576 C C . PHE B 1 137 ? -7.801 -20.125 -10.18 1 98.88 137 PHE B C 1
ATOM 4578 O O . PHE B 1 137 ? -8.102 -18.922 -10.273 1 98.88 137 PHE B O 1
ATOM 4585 N N . ALA B 1 138 ? -8.234 -21.016 -11.031 1 98.75 138 ALA B N 1
ATOM 4586 C CA . ALA B 1 138 ? -9.352 -20.672 -11.906 1 98.75 138 ALA B CA 1
ATOM 4587 C C . ALA B 1 138 ? -10.688 -20.969 -11.234 1 98.75 138 ALA B C 1
ATOM 4589 O O . ALA B 1 138 ? -10.812 -20.875 -10.016 1 98.75 138 ALA B O 1
ATOM 4590 N N . SER B 1 139 ? -11.828 -21.078 -11.969 1 98.56 139 SER B N 1
ATOM 4591 C CA . SER B 1 139 ? -13.117 -21.484 -11.43 1 98.56 139 SER B CA 1
ATOM 4592 C C . SER B 1 139 ? -13.289 -23 -11.508 1 98.56 139 SER B C 1
ATOM 4594 O O . SER B 1 139 ? -12.359 -23.719 -11.867 1 98.56 139 SER B O 1
ATOM 4596 N N . ILE B 1 140 ? -14.43 -23.516 -11.125 1 98.56 140 ILE B N 1
ATOM 4597 C CA . ILE B 1 140 ? -14.68 -24.953 -11.195 1 98.56 140 ILE B CA 1
ATOM 4598 C C . ILE B 1 140 ? -14.969 -25.359 -12.641 1 98.56 140 ILE B C 1
ATOM 4600 O O . ILE B 1 140 ? -15.016 -26.547 -12.961 1 98.56 140 ILE B O 1
ATOM 4604 N N . HIS B 1 141 ? -15.148 -24.391 -13.547 1 98.69 141 HIS B N 1
ATOM 4605 C CA . HIS B 1 141 ? -15.594 -24.625 -14.906 1 98.69 141 HIS B CA 1
ATOM 4606 C C . HIS B 1 141 ? -14.422 -24.953 -15.828 1 98.69 141 HIS B C 1
ATOM 4608 O O . HIS B 1 141 ? -13.516 -24.125 -16 1 98.69 141 HIS B O 1
ATOM 4614 N N . LEU B 1 142 ? -14.477 -26.109 -16.422 1 98.69 142 LEU B N 1
ATOM 4615 C CA . LEU B 1 142 ? -13.391 -26.594 -17.25 1 98.69 142 LEU B CA 1
ATOM 4616 C C . LEU B 1 142 ? -13.102 -25.625 -18.391 1 98.69 142 LEU B C 1
ATOM 4618 O O . LEU B 1 142 ? -11.961 -25.188 -18.578 1 98.69 142 LEU B O 1
ATOM 4622 N N . GLU B 1 143 ? -14.117 -25.188 -19.125 1 98.69 143 GLU B N 1
ATOM 4623 C CA . GLU B 1 143 ? -13.938 -24.344 -20.297 1 98.69 143 GLU B CA 1
ATOM 4624 C C . GLU B 1 143 ? -13.391 -22.969 -19.922 1 98.69 143 GLU B C 1
ATOM 4626 O O . GLU B 1 143 ? -12.531 -22.422 -20.609 1 98.69 143 GLU B O 1
ATOM 4631 N N . ALA B 1 144 ? -13.914 -22.391 -18.875 1 98.88 144 ALA B N 1
ATOM 4632 C CA . ALA B 1 144 ? -13.414 -21.094 -18.406 1 98.88 144 ALA B CA 1
ATOM 4633 C C . ALA B 1 144 ? -11.961 -21.188 -17.953 1 98.88 144 ALA B C 1
ATOM 4635 O O . ALA B 1 144 ? -11.18 -20.266 -18.172 1 98.88 144 ALA B O 1
ATOM 4636 N N . SER B 1 145 ? -11.656 -22.266 -17.281 1 98.88 145 SER B N 1
ATOM 4637 C CA . SER B 1 145 ? -10.281 -22.469 -16.812 1 98.88 145 SER B CA 1
ATOM 4638 C C . SER B 1 145 ? -9.312 -22.594 -17.984 1 98.88 145 SER B C 1
ATOM 4640 O O . SER B 1 145 ? -8.211 -22.047 -17.953 1 98.88 145 SER B O 1
ATOM 4642 N N . LEU B 1 146 ? -9.734 -23.328 -19.016 1 98.81 146 LEU B N 1
ATOM 4643 C CA . LEU B 1 146 ? -8.922 -23.438 -20.219 1 98.81 146 LEU B CA 1
ATOM 4644 C C . LEU B 1 146 ? -8.758 -22.094 -20.906 1 98.81 146 LEU B C 1
ATOM 4646 O O . LEU B 1 146 ? -7.695 -21.797 -21.469 1 98.81 146 LEU B O 1
ATOM 4650 N N . LEU B 1 147 ? -9.836 -21.312 -20.875 1 98.81 147 LEU B N 1
ATOM 4651 C CA . LEU B 1 147 ? -9.805 -19.984 -21.453 1 98.81 147 LEU B CA 1
ATOM 4652 C C . LEU B 1 147 ? -8.75 -19.125 -20.781 1 98.81 147 LEU B C 1
ATOM 4654 O O . LEU B 1 147 ? -8.031 -18.375 -21.438 1 98.81 147 LEU B O 1
ATOM 4658 N N . LEU B 1 148 ? -8.648 -19.188 -19.469 1 98.94 148 LEU B N 1
ATOM 4659 C CA . LEU B 1 148 ? -7.621 -18.469 -18.734 1 98.94 148 LEU B CA 1
ATOM 4660 C C . LEU B 1 148 ? -6.227 -18.859 -19.219 1 98.94 148 LEU B C 1
ATOM 4662 O O . LEU B 1 148 ? -5.383 -17.984 -19.469 1 98.94 148 LEU B O 1
ATOM 4666 N N . ALA B 1 149 ? -5.996 -20.156 -19.344 1 98.88 149 ALA B N 1
ATOM 4667 C CA . ALA B 1 149 ? -4.715 -20.641 -19.844 1 98.88 149 ALA B CA 1
ATOM 4668 C C . ALA B 1 149 ? -4.41 -20.078 -21.234 1 98.88 149 ALA B C 1
ATOM 4670 O O . ALA B 1 149 ? -3.291 -19.641 -21.5 1 98.88 149 ALA B O 1
ATOM 4671 N N . ARG B 1 150 ? -5.406 -20.062 -22.109 1 98.75 150 ARG B N 1
ATOM 4672 C CA . ARG B 1 150 ? -5.246 -19.547 -23.469 1 98.75 150 ARG B CA 1
ATOM 4673 C C . ARG B 1 150 ? -4.918 -18.062 -23.453 1 98.75 150 ARG B C 1
ATOM 4675 O O . ARG B 1 150 ? -4.074 -17.609 -24.234 1 98.75 150 ARG B O 1
ATOM 4682 N N . ILE B 1 151 ? -5.57 -17.328 -22.594 1 98.81 151 ILE B N 1
ATOM 4683 C CA . ILE B 1 151 ? -5.355 -15.891 -22.5 1 98.81 151 ILE B CA 1
ATOM 4684 C C . ILE B 1 151 ? -3.938 -15.609 -22 1 98.81 151 ILE B C 1
ATOM 4686 O O . ILE B 1 151 ? -3.26 -14.711 -22.516 1 98.81 151 ILE B O 1
ATOM 4690 N N . CYS B 1 152 ? -3.492 -16.359 -21.016 1 98.81 152 CYS B N 1
ATOM 4691 C CA . CYS B 1 152 ? -2.113 -16.234 -20.547 1 98.81 152 CYS B CA 1
ATOM 4692 C C . CYS B 1 152 ? -1.133 -16.469 -21.688 1 98.81 152 CYS B C 1
ATOM 4694 O O . CYS B 1 152 ? -0.196 -15.695 -21.875 1 98.81 152 CYS B O 1
ATOM 4696 N N . LEU B 1 153 ? -1.373 -17.531 -22.422 1 98.25 153 LEU B N 1
ATOM 4697 C CA . LEU B 1 153 ? -0.507 -17.891 -23.531 1 98.25 153 LEU B CA 1
ATOM 4698 C C . LEU B 1 153 ? -0.5 -16.781 -24.578 1 98.25 153 LEU B C 1
ATOM 4700 O O . LEU B 1 153 ? 0.563 -16.391 -25.062 1 98.25 153 LEU B O 1
ATOM 4704 N N . GLU B 1 154 ? -1.646 -16.312 -24.922 1 98.06 154 GLU B N 1
ATOM 4705 C CA . GLU B 1 154 ? -1.801 -15.273 -25.938 1 98.06 154 GLU B CA 1
ATOM 4706 C C . GLU B 1 154 ? -1.104 -13.984 -25.516 1 98.06 154 GLU B C 1
ATOM 4708 O O . GLU B 1 154 ? -0.41 -13.359 -26.312 1 98.06 154 GLU B O 1
ATOM 4713 N N . LYS B 1 155 ? -1.225 -13.586 -24.297 1 98.19 155 LYS B N 1
ATOM 4714 C CA . LYS B 1 155 ? -0.685 -12.312 -23.812 1 98.19 155 LYS B CA 1
ATOM 4715 C C . LYS B 1 155 ? 0.767 -12.469 -23.359 1 98.19 155 LYS B C 1
ATOM 4717 O O . LYS B 1 155 ? 1.451 -11.477 -23.109 1 98.19 155 LYS B O 1
ATOM 4722 N N . GLY B 1 156 ? 1.219 -13.719 -23.25 1 98.25 156 GLY B N 1
ATOM 4723 C CA . GLY B 1 156 ? 2.621 -13.992 -22.984 1 98.25 156 GLY B CA 1
ATOM 4724 C C . GLY B 1 156 ? 2.939 -14.039 -21.5 1 98.25 156 GLY B C 1
ATOM 4725 O O . GLY B 1 156 ? 4.078 -13.781 -21.094 1 98.25 156 GLY B O 1
ATOM 4726 N N . GLN B 1 157 ? 1.957 -14.266 -20.672 1 98.81 157 GLN B N 1
ATOM 4727 C CA . GLN B 1 157 ? 2.221 -14.406 -19.25 1 98.81 157 GLN B CA 1
ATOM 4728 C C . GLN B 1 157 ? 2.525 -15.859 -18.891 1 98.81 157 GLN B C 1
ATOM 4730 O O . GLN B 1 157 ? 1.779 -16.766 -19.25 1 98.81 157 GLN B O 1
ATOM 4735 N N . ARG B 1 158 ? 3.666 -16.094 -18.219 1 98.88 158 ARG B N 1
ATOM 4736 C CA . ARG B 1 158 ? 3.91 -17.422 -17.656 1 98.88 158 ARG B CA 1
ATOM 4737 C C . ARG B 1 158 ? 2.924 -17.75 -16.547 1 98.88 158 ARG B C 1
ATOM 4739 O O . ARG B 1 158 ? 2.602 -16.875 -15.727 1 98.88 158 ARG B O 1
ATOM 4746 N N . ALA B 1 159 ? 2.383 -19.016 -16.594 1 98.88 159 ALA B N 1
ATOM 4747 C CA . ALA B 1 159 ? 1.36 -19.281 -15.578 1 98.88 159 ALA B CA 1
ATOM 4748 C C . ALA B 1 159 ? 1.312 -20.766 -15.219 1 98.88 159 ALA B C 1
ATOM 4750 O O . ALA B 1 159 ? 1.642 -21.625 -16.047 1 98.88 159 ALA B O 1
ATOM 4751 N N . VAL B 1 160 ? 1.104 -21 -13.977 1 98.94 160 VAL B N 1
ATOM 4752 C CA . VAL B 1 160 ? 0.63 -22.281 -13.469 1 98.94 160 VAL B CA 1
ATOM 4753 C C . VAL B 1 160 ? -0.859 -22.188 -13.141 1 98.94 160 VAL B C 1
ATOM 4755 O O . VAL B 1 160 ? -1.246 -21.547 -12.156 1 98.94 160 VAL B O 1
ATOM 4758 N N . VAL B 1 161 ? -1.719 -22.828 -13.992 1 98.81 161 VAL B N 1
ATOM 4759 C CA . VAL B 1 161 ? -3.164 -22.641 -13.906 1 98.81 161 VAL B CA 1
ATOM 4760 C C . VAL B 1 161 ? -3.832 -23.969 -13.508 1 98.81 161 VAL B C 1
ATOM 4762 O O . VAL B 1 161 ? -3.428 -25.031 -13.969 1 98.81 161 VAL B O 1
ATOM 4765 N N . GLY B 1 162 ? -4.793 -23.859 -12.648 1 98.69 162 GLY B N 1
ATOM 4766 C CA . GLY B 1 162 ? -5.574 -25.047 -12.367 1 98.69 162 GLY B CA 1
ATOM 4767 C C . GLY B 1 162 ? -7.055 -24.766 -12.188 1 98.69 162 GLY B C 1
ATOM 4768 O O . GLY B 1 162 ? -7.434 -23.703 -11.711 1 98.69 162 GLY B O 1
ATOM 4769 N N . ARG B 1 163 ? -7.859 -25.75 -12.617 1 98.75 163 ARG B N 1
ATOM 4770 C CA . ARG B 1 163 ? -9.281 -25.766 -12.289 1 98.75 163 ARG B CA 1
ATOM 4771 C C . ARG B 1 163 ? -9.5 -26.078 -10.812 1 98.75 163 ARG B C 1
ATOM 4773 O O . ARG B 1 163 ? -8.891 -27 -10.266 1 98.75 163 ARG B O 1
ATOM 4780 N N . VAL B 1 164 ? -10.359 -25.297 -10.172 1 98.81 164 VAL B N 1
ATOM 4781 C CA . VAL B 1 164 ? -10.625 -25.5 -8.75 1 98.81 164 VAL B CA 1
ATOM 4782 C C . VAL B 1 164 ? -11.555 -26.703 -8.57 1 98.81 164 VAL B C 1
ATOM 4784 O O . VAL B 1 164 ? -12.562 -26.828 -9.281 1 98.81 164 VAL B O 1
ATOM 4787 N N . ALA B 1 165 ? -11.18 -27.578 -7.672 1 98.62 165 ALA B N 1
ATOM 4788 C CA . ALA B 1 165 ? -12.008 -28.703 -7.285 1 98.62 165 ALA B CA 1
ATOM 4789 C C . ALA B 1 165 ? -12.664 -28.469 -5.926 1 98.62 165 ALA B C 1
ATOM 4791 O O . ALA B 1 165 ? -11.977 -28.156 -4.945 1 98.62 165 ALA B O 1
ATOM 4792 N N . MET B 1 166 ? -13.891 -28.516 -5.848 1 97.94 166 MET B N 1
ATOM 4793 C CA . MET B 1 166 ? -14.695 -28.469 -4.629 1 97.94 166 MET B CA 1
ATOM 4794 C C . MET B 1 166 ? -16 -29.234 -4.809 1 97.94 166 MET B C 1
ATOM 4796 O O . MET B 1 166 ? -16.719 -29.031 -5.785 1 97.94 166 MET B O 1
ATOM 4800 N N . ASP B 1 167 ? -16.312 -30.25 -3.893 1 97.5 167 ASP B N 1
ATOM 4801 C CA . ASP B 1 167 ? -17.438 -31.156 -4.168 1 97.5 167 ASP B CA 1
ATOM 4802 C C . ASP B 1 167 ? -18.281 -31.391 -2.918 1 97.5 167 ASP B C 1
ATOM 4804 O O . ASP B 1 167 ? -19.344 -32 -2.984 1 97.5 167 ASP B O 1
ATOM 4808 N N . LEU B 1 168 ? -17.828 -30.891 -1.78 1 95.69 168 LEU B N 1
ATOM 4809 C CA . LEU B 1 168 ? -18.531 -31.203 -0.541 1 95.69 168 LEU B CA 1
ATOM 4810 C C . LEU B 1 168 ? -19.828 -30.422 -0.44 1 95.69 168 LEU B C 1
ATOM 4812 O O . LEU B 1 168 ? -19.812 -29.188 -0.331 1 95.69 168 LEU B O 1
ATOM 4816 N N . ALA B 1 169 ? -20.922 -31.062 -0.311 1 92.25 169 ALA B N 1
ATOM 4817 C CA . ALA B 1 169 ? -22.25 -30.453 -0.388 1 92.25 169 ALA B CA 1
ATOM 4818 C C . ALA B 1 169 ? -22.547 -29.609 0.849 1 92.25 169 ALA B C 1
ATOM 4820 O O . ALA B 1 169 ? -23.266 -28.625 0.774 1 92.25 169 ALA B O 1
ATOM 4821 N N . ASP B 1 170 ? -22 -29.922 1.975 1 90.06 170 ASP B N 1
ATOM 4822 C CA . ASP B 1 170 ? -22.328 -29.219 3.213 1 90.06 170 ASP B CA 1
ATOM 4823 C C . ASP B 1 170 ? -21.516 -27.938 3.342 1 90.06 170 ASP B C 1
ATOM 4825 O O . ASP B 1 170 ? -21.812 -27.078 4.184 1 90.06 170 ASP B O 1
ATOM 4829 N N . GLN B 1 171 ? -20.484 -27.781 2.459 1 89.5 171 GLN B N 1
ATOM 4830 C CA . GLN B 1 171 ? -19.609 -26.625 2.59 1 89.5 171 GLN B CA 1
ATOM 4831 C C . GLN B 1 171 ? -19.641 -25.75 1.332 1 89.5 171 GLN B C 1
ATOM 4833 O O . GLN B 1 171 ? -19.141 -24.625 1.331 1 89.5 171 GLN B O 1
ATOM 4838 N N . CYS B 1 172 ? -20.109 -26.25 0.284 1 92 172 CYS B N 1
ATOM 4839 C CA . CYS B 1 172 ? -20.141 -25.562 -1.003 1 92 172 CYS B CA 1
ATOM 4840 C C . CYS B 1 172 ? -21.578 -25.438 -1.5 1 92 172 CYS B C 1
ATOM 4842 O O . CYS B 1 172 ? -22.375 -26.375 -1.391 1 92 172 CYS B O 1
ATOM 4844 N N . PRO B 1 173 ? -21.906 -24.25 -1.999 1 94.69 173 PRO B N 1
ATOM 4845 C CA . PRO B 1 173 ? -23.266 -24.125 -2.531 1 94.69 173 PRO B CA 1
ATOM 4846 C C . PRO B 1 173 ? -23.516 -25.016 -3.744 1 94.69 173 PRO B C 1
ATOM 4848 O O . PRO B 1 173 ? -22.609 -25.25 -4.539 1 94.69 173 PRO B O 1
ATOM 4851 N N . GLU B 1 174 ? -24.766 -25.406 -3.926 1 95.44 174 GLU B N 1
ATOM 4852 C CA . GLU B 1 174 ? -25.156 -26.312 -5.012 1 95.44 174 GLU B CA 1
ATOM 4853 C C . GLU B 1 174 ? -24.828 -25.703 -6.371 1 95.44 174 GLU B C 1
ATOM 4855 O O . GLU B 1 174 ? -24.422 -26.422 -7.293 1 95.44 174 GLU B O 1
ATOM 4860 N N . TYR B 1 175 ? -24.922 -24.422 -6.523 1 96.31 175 TYR B N 1
ATOM 4861 C CA . TYR B 1 175 ? -24.75 -23.75 -7.812 1 96.31 175 TYR B CA 1
ATOM 4862 C C . TYR B 1 175 ? -23.281 -23.609 -8.164 1 96.31 175 TYR B C 1
ATOM 4864 O O . TYR B 1 175 ? -22.938 -23.203 -9.281 1 96.31 175 TYR B O 1
ATOM 4872 N N . TYR B 1 176 ? -22.391 -23.984 -7.23 1 97.25 176 TYR B N 1
ATOM 4873 C CA . TYR B 1 176 ? -20.969 -23.812 -7.469 1 97.25 176 TYR B CA 1
ATOM 4874 C C . TYR B 1 176 ? -20.172 -24.906 -6.766 1 97.25 176 TYR B C 1
ATOM 4876 O O . TYR B 1 176 ? -19.375 -24.625 -5.855 1 97.25 176 TYR B O 1
ATOM 4884 N N . ARG B 1 177 ? -20.297 -26.062 -7.145 1 97.44 177 ARG B N 1
ATOM 4885 C CA . ARG B 1 177 ? -19.531 -27.234 -6.699 1 97.44 177 ARG B CA 1
ATOM 4886 C C . ARG B 1 177 ? -19.562 -28.344 -7.746 1 97.44 177 ARG B C 1
ATOM 4888 O O . ARG B 1 177 ? -20.453 -28.375 -8.602 1 97.44 177 ARG B O 1
ATOM 4895 N N . ASP B 1 178 ? -18.578 -29.234 -7.715 1 98.06 178 ASP B N 1
ATOM 4896 C CA . ASP B 1 178 ? -18.594 -30.438 -8.539 1 98.06 178 ASP B CA 1
ATOM 4897 C C . ASP B 1 178 ? -19.703 -31.391 -8.086 1 98.06 178 ASP B C 1
ATOM 4899 O O . ASP B 1 178 ? -19.984 -31.484 -6.891 1 98.06 178 ASP B O 1
ATOM 4903 N N . ALA B 1 179 ? -20.234 -32.094 -9.016 1 96.56 179 ALA B N 1
ATOM 4904 C CA . ALA B 1 179 ? -21.406 -32.938 -8.727 1 96.56 179 ALA B CA 1
ATOM 4905 C C . ALA B 1 179 ? -21.031 -34.125 -7.867 1 96.56 179 ALA B C 1
ATOM 4907 O O . ALA B 1 179 ? -21.859 -34.656 -7.121 1 96.56 179 ALA B O 1
ATOM 4908 N N . SER B 1 180 ? -19.844 -34.625 -8.008 1 97.06 180 SER B N 1
ATOM 4909 C CA . SER B 1 180 ? -19.328 -35.75 -7.266 1 97.06 180 SER B CA 1
ATOM 4910 C C . SER B 1 180 ? -17.812 -35.781 -7.23 1 97.06 180 SER B C 1
ATOM 4912 O O . SER B 1 180 ? -17.156 -35.094 -8.023 1 97.06 180 SER B O 1
ATOM 4914 N N . PRO B 1 181 ? -17.234 -36.5 -6.254 1 97.81 181 PRO B N 1
ATOM 4915 C CA . PRO B 1 181 ? -15.781 -36.656 -6.254 1 97.81 181 PRO B CA 1
ATOM 4916 C C . PRO B 1 181 ? -15.234 -37.188 -7.582 1 97.81 181 PRO B C 1
ATOM 4918 O O . PRO B 1 181 ? -14.188 -36.719 -8.047 1 97.81 181 PRO B O 1
ATOM 4921 N N . LYS B 1 182 ? -15.969 -38.125 -8.148 1 98.12 182 LYS B N 1
ATOM 4922 C CA . LYS B 1 182 ? -15.555 -38.719 -9.422 1 98.12 182 LYS B CA 1
ATOM 4923 C C . LYS B 1 182 ? -15.5 -37.656 -10.523 1 98.12 182 LYS B C 1
ATOM 4925 O O . LYS B 1 182 ? -14.539 -37.594 -11.289 1 98.12 182 LYS B O 1
ATOM 4930 N N . GLU B 1 183 ? -16.453 -36.875 -10.578 1 97.81 183 GLU B N 1
ATOM 4931 C CA . GLU B 1 183 ? -16.5 -35.781 -11.562 1 97.81 183 GLU B CA 1
ATOM 4932 C C . GLU B 1 183 ? -15.406 -34.75 -11.305 1 97.81 183 GLU B C 1
ATOM 4934 O O . GLU B 1 183 ? -14.789 -34.25 -12.242 1 97.81 183 GLU B O 1
ATOM 4939 N N . SER B 1 184 ? -15.258 -34.469 -10.062 1 98 184 SER B N 1
ATOM 4940 C CA . SER B 1 184 ? -14.227 -33.5 -9.672 1 98 184 SER B CA 1
ATOM 4941 C C . SER B 1 184 ? -12.852 -33.938 -10.188 1 98 184 SER B C 1
ATOM 4943 O O . SER B 1 184 ? -12.141 -33.156 -10.797 1 98 184 SER B O 1
ATOM 4945 N N . VAL B 1 185 ? -12.516 -35.156 -9.969 1 98.62 185 VAL B N 1
ATOM 4946 C CA . VAL B 1 185 ? -11.227 -35.719 -10.383 1 98.62 185 VAL B CA 1
ATOM 4947 C C . VAL B 1 185 ? -11.164 -35.781 -11.906 1 98.62 185 VAL B C 1
ATOM 4949 O O . VAL B 1 185 ? -10.156 -35.406 -12.508 1 98.62 185 VAL B O 1
ATOM 4952 N N . ALA B 1 186 ? -12.242 -36.219 -12.539 1 98.75 186 ALA B N 1
ATOM 4953 C CA . ALA B 1 186 ? -12.273 -36.375 -13.992 1 98.75 186 ALA B CA 1
ATOM 4954 C C . ALA B 1 186 ? -12.102 -35.031 -14.695 1 98.75 186 ALA B C 1
ATOM 4956 O O . ALA B 1 186 ? -11.391 -34.938 -15.695 1 98.75 186 ALA B O 1
ATOM 4957 N N . GLN B 1 187 ? -12.766 -34 -14.219 1 98.62 187 GLN B N 1
ATOM 4958 C CA . GLN B 1 187 ? -12.672 -32.688 -14.828 1 98.62 187 GLN B CA 1
ATOM 4959 C C . GLN B 1 187 ? -11.281 -32.094 -14.625 1 98.62 187 GLN B C 1
ATOM 4961 O O . GLN B 1 187 ? -10.758 -31.406 -15.516 1 98.62 187 GLN B O 1
ATOM 4966 N N . SER B 1 188 ? -10.727 -32.312 -13.477 1 98.81 188 SER B N 1
ATOM 4967 C CA . SER B 1 188 ? -9.367 -31.844 -13.234 1 98.81 188 SER B CA 1
ATOM 4968 C C . SER B 1 188 ? -8.375 -32.531 -14.164 1 98.81 188 SER B C 1
ATOM 4970 O O . SER B 1 188 ? -7.449 -31.875 -14.672 1 98.81 188 SER B O 1
ATOM 4972 N N . GLU B 1 189 ? -8.578 -33.812 -14.352 1 98.81 189 GLU B N 1
ATOM 4973 C CA . GLU B 1 189 ? -7.699 -34.562 -15.258 1 98.81 189 GLU B CA 1
ATOM 4974 C C . GLU B 1 189 ? -7.84 -34.031 -16.688 1 98.81 189 GLU B C 1
ATOM 4976 O O . GLU B 1 189 ? -6.84 -33.875 -17.391 1 98.81 189 GLU B O 1
ATOM 4981 N N . ALA B 1 190 ? -9.07 -33.875 -17.094 1 98.81 190 ALA B N 1
ATOM 4982 C CA . ALA B 1 190 ? -9.32 -33.344 -18.422 1 98.81 190 ALA B CA 1
ATOM 4983 C C . ALA B 1 190 ? -8.625 -31.984 -18.609 1 98.81 190 ALA B C 1
ATOM 4985 O O . ALA B 1 190 ? -8.055 -31.719 -19.672 1 98.81 190 ALA B O 1
ATOM 4986 N N . PHE B 1 191 ? -8.727 -31.188 -17.656 1 98.75 191 PHE B N 1
ATOM 4987 C CA . PHE B 1 191 ? -8.086 -29.875 -17.703 1 98.75 191 PHE B CA 1
ATOM 4988 C C . PHE B 1 191 ? -6.582 -30.016 -17.891 1 98.75 191 PHE B C 1
ATOM 4990 O O . PHE B 1 191 ? -5.992 -29.359 -18.75 1 98.75 191 PHE B O 1
ATOM 4997 N N . VAL B 1 192 ? -5.91 -30.828 -17.062 1 98.62 192 VAL B N 1
ATOM 4998 C CA . VAL B 1 192 ? -4.469 -31.031 -17.109 1 98.62 192 VAL B CA 1
ATOM 4999 C C . VAL B 1 192 ? -4.051 -31.453 -18.516 1 98.62 192 VAL B C 1
ATOM 5001 O O . VAL B 1 192 ? -3.129 -30.891 -19.094 1 98.62 192 VAL B O 1
ATOM 5004 N N . GLN B 1 193 ? -4.766 -32.406 -19.062 1 98.5 193 GLN B N 1
ATOM 5005 C CA . GLN B 1 193 ? -4.449 -32.938 -20.391 1 98.5 193 GLN B CA 1
ATOM 5006 C C . GLN B 1 193 ? -4.629 -31.875 -21.469 1 98.5 193 GLN B C 1
ATOM 5008 O O . GLN B 1 193 ? -3.797 -31.75 -22.359 1 98.5 193 GLN B O 1
ATOM 5013 N N . GLN B 1 194 ? -5.641 -31.109 -21.344 1 98.44 194 GLN B N 1
ATOM 5014 C CA . GLN B 1 194 ? -5.961 -30.125 -22.359 1 98.44 194 GLN B CA 1
ATOM 5015 C C . GLN B 1 194 ? -4.988 -28.938 -22.312 1 98.44 194 GLN B C 1
ATOM 5017 O O . GLN B 1 194 ? -4.637 -28.375 -23.359 1 98.44 194 GLN B O 1
ATOM 5022 N N . VAL B 1 195 ? -4.574 -28.5 -21.156 1 98.56 195 VAL B N 1
ATOM 5023 C CA . VAL B 1 195 ? -3.588 -27.422 -21.047 1 98.56 195 VAL B CA 1
ATOM 5024 C C . VAL B 1 195 ? -2.279 -27.859 -21.703 1 98.56 195 VAL B C 1
ATOM 5026 O O . VAL B 1 195 ? -1.663 -27.078 -22.438 1 98.56 195 VAL B O 1
ATOM 5029 N N . ARG B 1 196 ? -1.842 -29.047 -21.453 1 96.94 196 ARG B N 1
ATOM 5030 C CA . ARG B 1 196 ? -0.589 -29.562 -22 1 96.94 196 ARG B CA 1
ATOM 5031 C C . ARG B 1 196 ? -0.649 -29.656 -23.516 1 96.94 196 ARG B C 1
ATOM 5033 O O . ARG B 1 196 ? 0.375 -29.547 -24.188 1 96.94 196 ARG B O 1
ATOM 5040 N N . SER B 1 197 ? -1.856 -29.75 -24.031 1 97 197 SER B N 1
ATOM 5041 C CA . SER B 1 197 ? -2.018 -29.938 -25.469 1 97 197 SER B CA 1
ATOM 5042 C C . SER B 1 197 ? -2.439 -28.641 -26.156 1 97 197 SER B C 1
ATOM 5044 O O . SER B 1 197 ? -2.75 -28.625 -27.344 1 97 197 SER B O 1
ATOM 5046 N N . LEU B 1 198 ? -2.545 -27.562 -25.438 1 97.06 198 LEU B N 1
ATOM 5047 C CA . LEU B 1 198 ? -2.941 -26.281 -26.016 1 97.06 198 LEU B CA 1
ATOM 5048 C C . LEU B 1 198 ? -2.01 -25.891 -27.156 1 97.06 198 LEU B C 1
ATOM 5050 O O . LEU B 1 198 ? -0.788 -25.984 -27.031 1 97.06 198 LEU B O 1
ATOM 5054 N N . LYS B 1 199 ? -2.578 -25.469 -28.234 1 95.19 199 LYS B N 1
ATOM 5055 C CA . LYS B 1 199 ? -1.785 -24.969 -29.359 1 95.19 199 LYS B CA 1
ATOM 5056 C C . LYS B 1 199 ? -0.936 -23.766 -28.938 1 95.19 199 LYS B C 1
ATOM 5058 O O . LYS B 1 199 ? -1.439 -22.828 -28.312 1 95.19 199 LYS B O 1
ATOM 5063 N N . GLY B 1 200 ? 0.309 -23.781 -29.234 1 94.38 200 GLY B N 1
ATOM 5064 C CA . GLY B 1 200 ? 1.202 -22.688 -28.906 1 94.38 200 GLY B CA 1
ATOM 5065 C C . GLY B 1 200 ? 1.882 -22.844 -27.562 1 94.38 200 GLY B C 1
ATOM 5066 O O . GLY B 1 200 ? 2.705 -22 -27.172 1 94.38 200 GLY B O 1
ATOM 5067 N N . ASN B 1 201 ? 1.565 -23.953 -26.828 1 96.81 201 ASN B N 1
ATOM 5068 C CA . ASN B 1 201 ? 2.119 -24.156 -25.5 1 96.81 201 ASN B CA 1
ATOM 5069 C C . ASN B 1 201 ? 3.195 -25.234 -25.5 1 96.81 201 ASN B C 1
ATOM 5071 O O . ASN B 1 201 ? 3.457 -25.859 -24.469 1 96.81 201 ASN B O 1
ATOM 5075 N N . THR B 1 202 ? 3.883 -25.438 -26.625 1 92 202 THR B N 1
ATOM 5076 C CA . THR B 1 202 ? 4.855 -26.516 -26.766 1 92 202 THR B CA 1
ATOM 5077 C C . THR B 1 202 ? 6.035 -26.312 -25.828 1 92 202 THR B C 1
ATOM 5079 O O . THR B 1 202 ? 6.617 -27.281 -25.328 1 92 202 THR B O 1
ATOM 5082 N N . GLU B 1 203 ? 6.352 -25.062 -25.547 1 91.06 203 GLU B N 1
ATOM 5083 C CA . GLU B 1 203 ? 7.488 -24.766 -24.672 1 91.06 203 GLU B CA 1
ATOM 5084 C C . GLU B 1 203 ? 7.07 -24.75 -23.203 1 91.06 203 GLU B C 1
ATOM 5086 O O . GLU B 1 203 ? 7.914 -24.625 -22.312 1 91.06 203 GLU B O 1
ATOM 5091 N N . GLY B 1 204 ? 5.777 -24.875 -22.969 1 95.81 204 GLY B N 1
ATOM 5092 C CA . GLY B 1 204 ? 5.289 -25.016 -21.609 1 95.81 204 GLY B CA 1
ATOM 5093 C C . GLY B 1 204 ? 5.285 -23.703 -20.844 1 95.81 204 GLY B C 1
ATOM 5094 O O . GLY B 1 204 ? 5.691 -23.656 -19.672 1 95.81 204 GLY B O 1
ATOM 5095 N N . LEU B 1 205 ? 4.926 -22.609 -21.547 1 97.81 205 LEU B N 1
ATOM 5096 C CA . LEU B 1 205 ? 4.77 -21.328 -20.875 1 97.81 205 LEU B CA 1
ATOM 5097 C C . LEU B 1 205 ? 3.684 -21.406 -19.812 1 97.81 205 LEU B C 1
ATOM 5099 O O . LEU B 1 205 ? 3.807 -20.781 -18.75 1 97.81 205 LEU B O 1
ATOM 5103 N N . VAL B 1 206 ? 2.639 -22.125 -20.141 1 98.69 206 VAL B N 1
ATOM 5104 C CA . VAL B 1 206 ? 1.537 -22.328 -19.203 1 98.69 206 VAL B CA 1
ATOM 5105 C C . VAL B 1 206 ? 1.505 -23.797 -18.75 1 98.69 206 VAL B C 1
ATOM 5107 O O . VAL B 1 206 ? 1.483 -24.703 -19.578 1 98.69 206 VAL B O 1
ATOM 5110 N N . LEU B 1 207 ? 1.603 -23.984 -17.484 1 98.81 207 LEU B N 1
ATOM 5111 C CA . LEU B 1 207 ? 1.602 -25.328 -16.891 1 98.81 207 LEU B CA 1
ATOM 5112 C C . LEU B 1 207 ? 0.305 -25.594 -16.141 1 98.81 207 LEU B C 1
ATOM 5114 O O . LEU B 1 207 ? -0.252 -24.672 -15.516 1 98.81 207 LEU B O 1
ATOM 5118 N N . PRO B 1 208 ? -0.177 -26.797 -16.172 1 98.69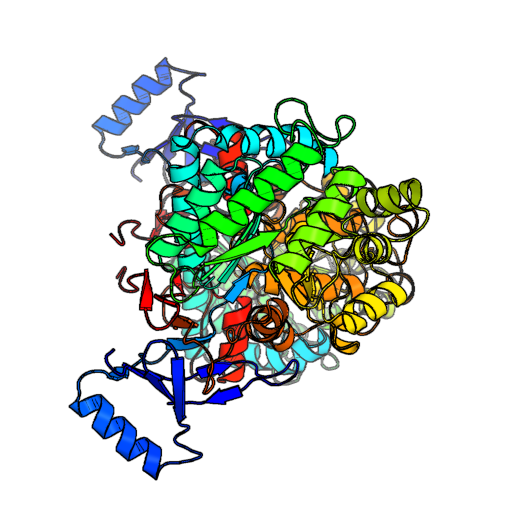 208 PRO B N 1
ATOM 5119 C CA . PRO B 1 208 ? -1.384 -27.125 -15.422 1 98.69 208 PRO B CA 1
ATOM 5120 C C . PRO B 1 208 ? -1.095 -27.422 -13.945 1 98.69 208 PRO B C 1
ATOM 5122 O O . PRO B 1 208 ? 0.014 -27.844 -13.602 1 98.69 208 PRO B O 1
ATOM 5125 N N . ALA B 1 209 ? -2.068 -27.203 -13.102 1 98.88 209 ALA B N 1
ATOM 5126 C CA . ALA B 1 209 ? -2.02 -27.547 -11.68 1 98.88 209 ALA B CA 1
ATOM 5127 C C . ALA B 1 209 ? -3.277 -28.297 -11.258 1 98.88 209 ALA B C 1
ATOM 5129 O O . ALA B 1 209 ? -4.336 -28.156 -11.875 1 98.88 209 ALA B O 1
ATOM 5130 N N . VAL B 1 210 ? -3.115 -29.156 -10.297 1 98.75 210 VAL B N 1
ATOM 5131 C CA . VAL B 1 210 ? -4.219 -29.75 -9.555 1 98.75 210 VAL B CA 1
ATOM 5132 C C . VAL B 1 210 ? -4.562 -28.891 -8.344 1 98.75 210 VAL B C 1
ATOM 5134 O O . VAL B 1 210 ? -3.688 -28.578 -7.535 1 98.75 210 VAL B O 1
ATOM 5137 N N . ILE B 1 211 ? -5.887 -28.5 -8.219 1 98.88 211 ILE B N 1
ATOM 5138 C CA . ILE B 1 211 ? -6.215 -27.516 -7.199 1 98.88 211 ILE B CA 1
ATOM 5139 C C . ILE B 1 211 ? -7.438 -27.969 -6.406 1 98.88 211 ILE B C 1
ATOM 5141 O O . ILE B 1 211 ? -8.57 -27.609 -6.738 1 98.88 211 ILE B O 1
ATOM 5145 N N . PRO B 1 212 ? -7.246 -28.844 -5.367 1 98.75 212 PRO B N 1
ATOM 5146 C CA . PRO B 1 212 ? -8.289 -28.75 -4.34 1 98.75 212 PRO B CA 1
ATOM 5147 C C . PRO B 1 212 ? -8.352 -27.375 -3.684 1 98.75 212 PRO B C 1
ATOM 5149 O O . PRO B 1 212 ? -7.336 -26.859 -3.209 1 98.75 212 PRO B O 1
ATOM 5152 N N . ARG B 1 213 ? -9.516 -26.734 -3.73 1 97.94 213 ARG B N 1
ATOM 5153 C CA . ARG B 1 213 ? -9.602 -25.375 -3.186 1 97.94 213 ARG B CA 1
ATOM 5154 C C . ARG B 1 213 ? -9.016 -25.312 -1.78 1 97.94 213 ARG B C 1
ATOM 5156 O O . ARG B 1 213 ? -8.195 -24.453 -1.484 1 97.94 213 ARG B O 1
ATOM 5163 N N . PHE B 1 214 ? -9.461 -26.016 -0.828 1 96.69 214 PHE B N 1
ATOM 5164 C CA . PHE B 1 214 ? -9 -26.328 0.521 1 96.69 214 PHE B CA 1
ATOM 5165 C C . PHE B 1 214 ? -9.703 -27.547 1.075 1 96.69 214 PHE B C 1
ATOM 5167 O O . PHE B 1 214 ? -10.719 -27.984 0.529 1 96.69 214 PHE B O 1
ATOM 5174 N N . ILE B 1 215 ? -9.219 -28.156 2.043 1 97.38 215 ILE B N 1
ATOM 5175 C CA . ILE B 1 215 ? -9.711 -29.422 2.586 1 97.38 215 ILE B CA 1
ATOM 5176 C C . ILE B 1 215 ? -11.18 -29.281 2.971 1 97.38 215 ILE B C 1
ATOM 5178 O O . ILE B 1 215 ? -11.992 -30.156 2.664 1 97.38 215 ILE B O 1
ATOM 5182 N N . PRO B 1 216 ? -11.633 -28.141 3.529 1 94.94 216 PRO B N 1
ATOM 5183 C CA . PRO B 1 216 ? -13.016 -28.047 3.99 1 94.94 216 PRO B CA 1
ATOM 5184 C C . PRO B 1 216 ? -14.031 -28.203 2.857 1 94.94 216 PRO B C 1
ATOM 5186 O O . PRO B 1 216 ? -15.172 -28.594 3.098 1 94.94 216 PRO B O 1
ATOM 5189 N N . SER B 1 217 ? -13.641 -27.938 1.62 1 96.25 217 SER B N 1
ATOM 5190 C CA . SER B 1 217 ? -14.617 -27.938 0.538 1 96.25 217 SER B CA 1
ATOM 5191 C C . SER B 1 217 ? -14.508 -29.203 -0.31 1 96.25 217 SER B C 1
ATOM 5193 O O . SER B 1 217 ? -15.211 -29.344 -1.309 1 96.25 217 SER B O 1
ATOM 5195 N N . CYS B 1 218 ? -13.633 -30.156 0.037 1 98.06 218 CYS B N 1
ATOM 5196 C CA . CYS B 1 218 ? -13.375 -31.328 -0.796 1 98.06 218 CYS B CA 1
ATOM 5197 C C . CYS B 1 218 ? -13.586 -32.625 -0.01 1 98.06 218 CYS B C 1
ATOM 5199 O O . CYS B 1 218 ? -13.156 -32.719 1.141 1 98.06 218 CYS B O 1
ATOM 5201 N N . SER B 1 219 ? -14.281 -33.594 -0.613 1 98.06 219 SER B N 1
ATOM 5202 C CA . SER B 1 219 ? -14.445 -34.906 0.006 1 98.06 219 SER B CA 1
ATOM 5203 C C . SER B 1 219 ? -13.117 -35.656 0.068 1 98.06 219 SER B C 1
ATOM 5205 O O . SER B 1 219 ? -12.18 -35.344 -0.67 1 98.06 219 SER B O 1
ATOM 5207 N N . ASP B 1 220 ? -13.078 -36.656 0.925 1 98.19 220 ASP B N 1
ATOM 5208 C CA . ASP B 1 220 ? -11.867 -37.469 1.019 1 98.19 220 ASP B CA 1
ATOM 5209 C C . ASP B 1 220 ? -11.562 -38.156 -0.313 1 98.19 220 ASP B C 1
ATOM 5211 O O . ASP B 1 220 ? -10.406 -38.25 -0.715 1 98.19 220 ASP B O 1
ATOM 5215 N N . ALA B 1 221 ? -12.602 -38.625 -0.961 1 98.5 221 ALA B N 1
ATOM 5216 C CA . ALA B 1 221 ? -12.453 -39.312 -2.244 1 98.5 221 ALA B CA 1
ATOM 5217 C C . ALA B 1 221 ? -11.867 -38.344 -3.297 1 98.5 221 ALA B C 1
ATOM 5219 O O . ALA B 1 221 ? -11.008 -38.75 -4.086 1 98.5 221 ALA B O 1
ATOM 5220 N N . ALA B 1 222 ? -12.367 -37.125 -3.338 1 98.62 222 ALA B N 1
ATOM 5221 C CA . ALA B 1 222 ? -11.836 -36.156 -4.281 1 98.62 222 ALA B CA 1
ATOM 5222 C C . ALA B 1 222 ? -10.375 -35.844 -3.984 1 98.62 222 ALA B C 1
ATOM 5224 O O . ALA B 1 222 ? -9.547 -35.781 -4.895 1 98.62 222 ALA B O 1
ATOM 5225 N N . LEU B 1 223 ? -10.039 -35.625 -2.68 1 98.75 223 LEU B N 1
ATOM 5226 C CA . LEU B 1 223 ? -8.672 -35.312 -2.279 1 98.75 223 LEU B CA 1
ATOM 5227 C C . LEU B 1 223 ? -7.723 -36.438 -2.68 1 98.75 223 LEU B C 1
ATOM 5229 O O . LEU B 1 223 ? -6.641 -36.188 -3.207 1 98.75 223 LEU B O 1
ATOM 5233 N N . ARG B 1 224 ? -8.148 -37.656 -2.469 1 98.69 224 ARG B N 1
ATOM 5234 C CA . ARG B 1 224 ? -7.332 -38.812 -2.836 1 98.69 224 ARG B CA 1
ATOM 5235 C C . ARG B 1 224 ? -7.125 -38.875 -4.344 1 98.69 224 ARG B C 1
ATOM 5237 O O . ARG B 1 224 ? -6.008 -39.094 -4.816 1 98.69 224 ARG B O 1
ATOM 5244 N N . GLY B 1 225 ? -8.219 -38.75 -5.039 1 98.75 225 GLY B N 1
ATOM 5245 C CA . GLY B 1 225 ? -8.141 -38.781 -6.488 1 98.75 225 GLY B CA 1
ATOM 5246 C C . GLY B 1 225 ? -7.258 -37.688 -7.055 1 98.75 225 GLY B C 1
ATOM 5247 O O . GLY B 1 225 ? -6.504 -37.906 -8 1 98.75 225 GLY B O 1
ATOM 5248 N N . LEU B 1 226 ? -7.359 -36.5 -6.539 1 98.81 226 LEU B N 1
ATOM 5249 C CA . LEU B 1 226 ? -6.547 -35.375 -6.977 1 98.81 226 LEU B CA 1
ATOM 5250 C C . LEU B 1 226 ? -5.074 -35.594 -6.668 1 98.81 226 LEU B C 1
ATOM 5252 O O . LEU B 1 226 ? -4.199 -35.219 -7.453 1 98.81 226 LEU B O 1
ATOM 5256 N N . GLY B 1 227 ? -4.773 -36.156 -5.453 1 98.69 227 GLY B N 1
ATOM 5257 C CA . GLY B 1 227 ? -3.406 -36.531 -5.145 1 98.69 227 GLY B CA 1
ATOM 5258 C C . GLY B 1 227 ? -2.818 -37.5 -6.156 1 98.69 227 GLY B C 1
ATOM 5259 O O . GLY B 1 227 ? -1.658 -37.375 -6.547 1 98.69 227 GLY B O 1
ATOM 5260 N N . GLU B 1 228 ? -3.633 -38.5 -6.578 1 98.62 228 GLU B N 1
ATOM 5261 C CA . GLU B 1 228 ? -3.203 -39.438 -7.586 1 98.62 228 GLU B CA 1
ATOM 5262 C C . GLU B 1 228 ? -2.928 -38.781 -8.922 1 98.62 228 GLU B C 1
ATOM 5264 O O . GLU B 1 228 ? -1.979 -39.125 -9.625 1 98.62 228 GLU B O 1
ATOM 5269 N N . LEU B 1 229 ? -3.773 -37.812 -9.273 1 98.38 229 LEU B N 1
ATOM 5270 C CA . LEU B 1 229 ? -3.576 -37.062 -10.516 1 98.38 229 LEU B CA 1
ATOM 5271 C C . LEU B 1 229 ? -2.262 -36.312 -10.477 1 98.38 229 LEU B C 1
ATOM 5273 O O . LEU B 1 229 ? -1.531 -36.281 -11.469 1 98.38 229 LEU B O 1
ATOM 5277 N N . ALA B 1 230 ? -2.002 -35.625 -9.336 1 98.38 230 ALA B N 1
ATOM 5278 C CA . ALA B 1 230 ? -0.774 -34.844 -9.188 1 98.38 230 ALA B CA 1
ATOM 5279 C C . ALA B 1 230 ? 0.458 -35.719 -9.406 1 98.38 230 ALA B C 1
ATOM 5281 O O . ALA B 1 230 ? 1.413 -35.312 -10.062 1 98.38 230 ALA B O 1
ATOM 5282 N N . LYS B 1 231 ? 0.408 -36.875 -8.859 1 98.12 231 LYS B N 1
ATOM 5283 C CA . LYS B 1 231 ? 1.508 -37.844 -9.008 1 98.12 231 LYS B CA 1
ATOM 5284 C C . LYS B 1 231 ? 1.609 -38.344 -10.445 1 98.12 231 LYS B C 1
ATOM 5286 O O . LYS B 1 231 ? 2.693 -38.344 -11.031 1 98.12 231 LYS B O 1
ATOM 5291 N N . ARG B 1 232 ? 0.492 -38.75 -11 1 98.25 232 ARG B N 1
ATOM 5292 C CA . ARG B 1 232 ? 0.447 -39.344 -12.32 1 98.25 232 ARG B CA 1
ATOM 5293 C C . ARG B 1 232 ? 0.966 -38.375 -13.383 1 98.25 232 ARG B C 1
ATOM 5295 O O . ARG B 1 232 ? 1.685 -38.781 -14.305 1 98.25 232 ARG B O 1
ATOM 5302 N N . TYR B 1 233 ? 0.633 -37.125 -13.273 1 97.75 233 TYR B N 1
ATOM 5303 C CA . TYR B 1 233 ? 0.941 -36.156 -14.328 1 97.75 233 TYR B CA 1
ATOM 5304 C C . TYR B 1 233 ? 2.09 -35.25 -13.914 1 97.75 233 TYR B C 1
ATOM 5306 O O . TYR B 1 233 ? 2.473 -34.344 -14.664 1 97.75 233 TYR B O 1
ATOM 5314 N N . ASP B 1 234 ? 2.609 -35.438 -12.711 1 97 234 ASP B N 1
ATOM 5315 C CA . ASP B 1 234 ? 3.695 -34.625 -12.188 1 97 234 ASP B CA 1
ATOM 5316 C C . ASP B 1 234 ? 3.354 -33.125 -12.273 1 97 234 ASP B C 1
ATOM 5318 O O . ASP B 1 234 ? 4.137 -32.344 -12.797 1 97 234 ASP B O 1
ATOM 5322 N N . CYS B 1 235 ? 2.154 -32.812 -11.836 1 96.88 235 CYS B N 1
ATOM 5323 C CA . CYS B 1 235 ? 1.629 -31.453 -11.914 1 96.88 235 CYS B CA 1
ATOM 5324 C C . CYS B 1 235 ? 1.96 -30.672 -10.648 1 96.88 235 CYS B C 1
ATOM 5326 O O . CYS B 1 235 ? 2.248 -31.25 -9.602 1 96.88 235 CYS B O 1
ATOM 5328 N N . HIS B 1 236 ? 1.984 -29.344 -10.789 1 98.81 236 HIS B N 1
ATOM 5329 C CA . HIS B 1 236 ? 1.893 -28.484 -9.609 1 98.81 236 HIS B CA 1
ATOM 5330 C C . HIS B 1 236 ? 0.604 -28.75 -8.836 1 98.81 236 HIS B C 1
ATOM 5332 O O . HIS B 1 236 ? -0.385 -29.219 -9.406 1 98.81 236 HIS B O 1
ATOM 5338 N N . VAL B 1 237 ? 0.672 -28.609 -7.543 1 98.88 237 VAL B N 1
ATOM 5339 C CA . VAL B 1 237 ? -0.489 -28.609 -6.656 1 98.88 237 VAL B CA 1
ATOM 5340 C C . VAL B 1 237 ? -0.614 -27.25 -5.961 1 98.88 237 VAL B C 1
ATOM 5342 O O . VAL B 1 237 ? 0.386 -26.688 -5.523 1 98.88 237 VAL B O 1
ATOM 5345 N N . GLN B 1 238 ? -1.774 -26.656 -5.973 1 98.81 238 GLN B N 1
ATOM 5346 C CA . GLN B 1 238 ? -2.092 -25.453 -5.199 1 98.81 238 GLN B CA 1
ATOM 5347 C C . GLN B 1 238 ? -3.297 -25.688 -4.293 1 98.81 238 GLN B C 1
ATOM 5349 O O . GLN B 1 238 ? -4.273 -26.312 -4.699 1 98.81 238 GLN B O 1
ATOM 5354 N N . THR B 1 239 ? -3.234 -25.266 -3.117 1 98.88 239 THR B N 1
ATOM 5355 C CA . THR B 1 239 ? -4.352 -25.359 -2.186 1 98.88 239 THR B CA 1
ATOM 5356 C C . THR B 1 239 ? -4.145 -24.438 -0.995 1 98.88 239 THR B C 1
ATOM 5358 O O . THR B 1 239 ? -3.043 -23.922 -0.779 1 98.88 239 THR B O 1
ATOM 5361 N N . HIS B 1 240 ? -5.191 -24.062 -0.325 1 98.44 240 HIS B N 1
ATOM 5362 C CA . HIS B 1 240 ? -5.082 -23.359 0.952 1 98.44 240 HIS B CA 1
ATOM 5363 C C . HIS B 1 240 ? -4.691 -24.328 2.07 1 98.44 240 HIS B C 1
ATOM 5365 O O . HIS B 1 240 ? -5.086 -25.484 2.057 1 98.44 240 HIS B O 1
ATOM 5371 N N . CYS B 1 241 ? -3.965 -23.828 2.984 1 98.56 241 CYS B N 1
ATOM 5372 C CA . CYS B 1 241 ? -3.5 -24.656 4.094 1 98.56 241 CYS B CA 1
ATOM 5373 C C . CYS B 1 241 ? -3.324 -23.812 5.359 1 98.56 241 CYS B C 1
ATOM 5375 O O . CYS B 1 241 ? -2.537 -22.859 5.375 1 98.56 241 CYS B O 1
ATOM 5377 N N . SER B 1 242 ? -4.016 -24.172 6.438 1 97.88 242 SER B N 1
ATOM 5378 C CA . SER B 1 242 ? -3.883 -23.531 7.742 1 97.88 242 SER B CA 1
ATOM 5379 C C . SER B 1 242 ? -3.963 -22.016 7.625 1 97.88 242 SER B C 1
ATOM 5381 O O . SER B 1 242 ? -3.104 -21.297 8.141 1 97.88 242 SER B O 1
ATOM 5383 N N . GLU B 1 243 ? -4.93 -21.562 6.898 1 95.5 243 GLU B N 1
ATOM 5384 C CA . GLU B 1 243 ? -5.047 -20.156 6.5 1 95.5 243 GLU B CA 1
ATOM 5385 C C . GLU B 1 243 ? -5.547 -19.297 7.652 1 95.5 243 GLU B C 1
ATOM 5387 O O . GLU B 1 243 ? -4.945 -18.266 7.973 1 95.5 243 GLU B O 1
ATOM 5392 N N . SER B 1 244 ? -6.637 -19.672 8.227 1 93.75 244 SER B N 1
ATOM 5393 C CA . SER B 1 244 ? -7.32 -18.922 9.273 1 93.75 244 SER B CA 1
ATOM 5394 C C . SER B 1 244 ? -7.652 -19.828 10.461 1 93.75 244 SER B C 1
ATOM 5396 O O . SER B 1 244 ? -7.531 -21.047 10.375 1 93.75 244 SER B O 1
ATOM 5398 N N . ASP B 1 245 ? -8.117 -19.219 11.586 1 93.31 245 ASP B N 1
ATOM 5399 C CA . ASP B 1 245 ? -8.555 -20 12.734 1 93.31 245 ASP B CA 1
ATOM 5400 C C . ASP B 1 245 ? -9.641 -21 12.344 1 93.31 245 ASP B C 1
ATOM 5402 O O . ASP B 1 245 ? -9.555 -22.188 12.688 1 93.31 245 ASP B O 1
ATOM 5406 N N . TRP B 1 246 ? -10.586 -20.516 11.57 1 90.19 246 TRP B N 1
ATOM 5407 C CA . TRP B 1 246 ? -11.695 -21.375 11.164 1 90.19 246 TRP B CA 1
ATOM 5408 C C . TRP B 1 246 ? -11.195 -22.531 10.305 1 90.19 246 TRP B C 1
ATOM 5410 O O . TRP B 1 246 ? -11.477 -23.688 10.602 1 90.19 246 TRP B O 1
ATOM 5420 N N . GLU B 1 247 ? -10.508 -22.219 9.25 1 92.75 247 GLU B N 1
ATOM 5421 C CA . GLU B 1 247 ? -10.078 -23.234 8.289 1 92.75 247 GLU B CA 1
ATOM 5422 C C . GLU B 1 247 ? -9.156 -24.266 8.938 1 92.75 247 GLU B C 1
ATOM 5424 O O . GLU B 1 247 ? -9.32 -25.469 8.734 1 92.75 247 GLU B O 1
ATOM 5429 N N . HIS B 1 248 ? -8.203 -23.812 9.742 1 95 248 HIS B N 1
ATOM 5430 C CA . HIS B 1 248 ? -7.246 -24.672 10.422 1 95 248 HIS B CA 1
ATOM 5431 C C . HIS B 1 248 ? -7.949 -25.625 11.383 1 95 248 HIS B C 1
ATOM 5433 O O . HIS B 1 248 ? -7.66 -26.828 11.398 1 95 248 HIS B O 1
ATOM 5439 N N . ASN B 1 249 ? -8.898 -25.125 12.148 1 94.94 249 ASN B N 1
ATOM 5440 C CA . ASN B 1 249 ? -9.609 -25.922 13.133 1 94.94 249 ASN B CA 1
ATOM 5441 C C . ASN B 1 249 ? -10.57 -26.906 12.469 1 94.94 249 ASN B C 1
ATOM 5443 O O . ASN B 1 249 ? -10.805 -28 12.984 1 94.94 249 ASN B O 1
ATOM 5447 N N . HIS B 1 250 ? -11.117 -26.5 11.312 1 94.31 250 HIS B N 1
ATOM 5448 C CA . HIS B 1 250 ? -11.984 -27.406 10.562 1 94.31 250 HIS B CA 1
ATOM 5449 C C . HIS B 1 250 ? -11.273 -28.719 10.234 1 94.31 250 HIS B C 1
ATOM 5451 O O . HIS B 1 250 ? -11.859 -29.797 10.359 1 94.31 250 HIS B O 1
ATOM 5457 N N . VAL B 1 251 ? -10.07 -28.688 9.844 1 97.25 251 VAL B N 1
ATOM 5458 C CA . VAL B 1 251 ? -9.305 -29.859 9.438 1 97.25 251 VAL B CA 1
ATOM 5459 C C . VAL B 1 251 ? -8.953 -30.703 10.672 1 97.25 251 VAL B C 1
ATOM 5461 O O . VAL B 1 251 ? -9.016 -31.922 10.633 1 97.25 251 VAL B O 1
ATOM 5464 N N . ILE B 1 252 ? -8.602 -30.016 11.758 1 97.75 252 ILE B N 1
ATOM 5465 C CA . ILE B 1 252 ? -8.312 -30.719 13 1 97.75 252 ILE B CA 1
ATOM 5466 C C . ILE B 1 252 ? -9.555 -31.484 13.453 1 97.75 252 ILE B C 1
ATOM 5468 O O . ILE B 1 252 ? -9.453 -32.625 13.883 1 97.75 252 ILE B O 1
ATOM 5472 N N . GLU B 1 253 ? -10.656 -30.844 13.359 1 97.69 253 GLU B N 1
ATOM 5473 C CA . GLU B 1 253 ? -11.906 -31.5 13.758 1 97.69 253 GLU B CA 1
ATOM 5474 C C . GLU B 1 253 ? -12.203 -32.688 12.875 1 97.69 253 GLU B C 1
ATOM 5476 O O . GLU B 1 253 ? -12.648 -33.75 13.367 1 97.69 253 GLU B O 1
ATOM 5481 N N . ARG B 1 254 ? -11.961 -32.562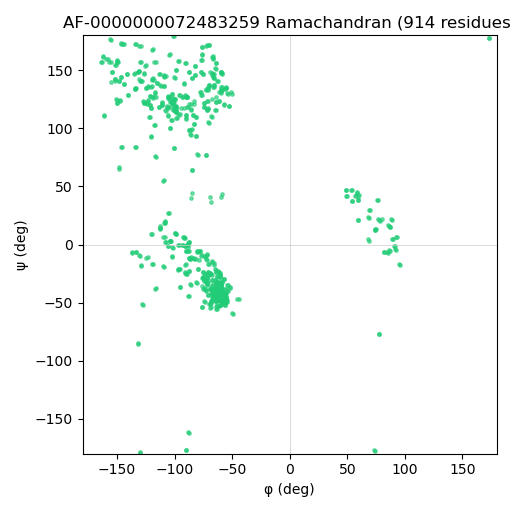 11.578 1 96.94 254 ARG B N 1
ATOM 5482 C CA . ARG B 1 254 ? -12.305 -33.594 10.609 1 96.94 254 ARG B CA 1
ATOM 5483 C C . ARG B 1 254 ? -11.32 -34.75 10.672 1 96.94 254 ARG B C 1
ATOM 5485 O O . ARG B 1 254 ? -11.719 -35.906 10.562 1 96.94 254 ARG B O 1
ATOM 5492 N N . PHE B 1 255 ? -10.008 -34.469 10.922 1 98 255 PHE B N 1
ATOM 5493 C CA . PHE B 1 255 ? -9.008 -35.531 10.719 1 98 255 PHE B CA 1
ATOM 5494 C C . PHE B 1 255 ? -8.195 -35.75 11.984 1 98 255 PHE B C 1
ATOM 5496 O O . PHE B 1 255 ? -7.414 -36.688 12.07 1 98 255 PHE B O 1
ATOM 5503 N N . GLY B 1 256 ? -8.281 -34.875 12.992 1 97.81 256 GLY B N 1
ATOM 5504 C CA . GLY B 1 256 ? -7.5 -35 14.219 1 97.81 256 GLY B CA 1
ATOM 5505 C C . GLY B 1 256 ? -6.043 -34.625 14.023 1 97.81 256 GLY B C 1
ATOM 5506 O O . GLY B 1 256 ? -5.191 -34.969 14.836 1 97.81 256 GLY B O 1
ATOM 5507 N N . LYS B 1 257 ? -5.727 -34 12.906 1 97.88 257 LYS B N 1
ATOM 5508 C CA . LYS B 1 257 ? -4.379 -33.531 12.602 1 97.88 257 LYS B CA 1
ATOM 5509 C C . LYS B 1 257 ? -4.414 -32.219 11.836 1 97.88 257 LYS B C 1
ATOM 5511 O O . LYS B 1 257 ? -5.48 -31.766 11.422 1 97.88 257 LYS B O 1
ATOM 5516 N N . HIS B 1 258 ? -3.271 -31.656 11.664 1 97.94 258 HIS B N 1
ATOM 5517 C CA . HIS B 1 258 ? -3.174 -30.375 10.961 1 97.94 258 HIS B CA 1
ATOM 5518 C C . HIS B 1 258 ? -3.318 -30.562 9.453 1 97.94 258 HIS B C 1
ATOM 5520 O O . HIS B 1 258 ? -3.141 -31.672 8.938 1 97.94 258 HIS B O 1
ATOM 5526 N N . ASP B 1 259 ? -3.584 -29.422 8.812 1 98 259 ASP B N 1
ATOM 5527 C CA . ASP B 1 259 ? -3.836 -29.359 7.371 1 98 259 ASP B CA 1
ATOM 5528 C C . ASP B 1 259 ? -2.678 -29.969 6.586 1 98 259 ASP B C 1
ATOM 5530 O O . ASP B 1 259 ? -2.893 -30.781 5.688 1 98 259 ASP B O 1
ATOM 5534 N N . ALA B 1 260 ? -1.465 -29.562 6.906 1 98.5 260 ALA B N 1
ATOM 5535 C CA . ALA B 1 260 ? -0.284 -30.016 6.172 1 98.5 260 ALA B CA 1
ATOM 5536 C C . ALA B 1 260 ? -0.156 -31.531 6.211 1 98.5 260 ALA B C 1
ATOM 5538 O O . ALA B 1 260 ? 0.137 -32.156 5.195 1 98.5 260 ALA B O 1
ATOM 5539 N N . LEU B 1 261 ? -0.392 -32.094 7.367 1 98.5 261 LEU B N 1
ATOM 5540 C CA . LEU B 1 261 ? -0.313 -33.562 7.527 1 98.5 261 LEU B CA 1
ATOM 5541 C C . LEU B 1 261 ? -1.417 -34.25 6.742 1 98.5 261 LEU B C 1
ATOM 5543 O O . LEU B 1 261 ? -1.18 -35.281 6.113 1 98.5 261 LEU B O 1
ATOM 5547 N N . ALA B 1 262 ? -2.598 -33.688 6.816 1 98.75 262 ALA B N 1
ATOM 5548 C CA . ALA B 1 262 ? -3.717 -34.281 6.074 1 98.75 262 ALA B CA 1
ATOM 5549 C C . ALA B 1 262 ? -3.447 -34.25 4.574 1 98.75 262 ALA B C 1
ATOM 5551 O O . ALA B 1 262 ? -3.684 -35.25 3.879 1 98.75 262 ALA B O 1
ATOM 5552 N N . LEU B 1 263 ? -3 -33.125 4.059 1 98.88 263 LEU B N 1
ATOM 5553 C CA . LEU B 1 263 ? -2.68 -33 2.643 1 98.88 263 LEU B CA 1
ATOM 5554 C C . LEU B 1 263 ? -1.594 -33.969 2.238 1 98.88 263 LEU B C 1
ATOM 5556 O O . LEU B 1 263 ? -1.645 -34.562 1.148 1 98.88 263 LEU B O 1
ATOM 5560 N N . ASP B 1 264 ? -0.599 -34.125 3.102 1 98.81 264 ASP B N 1
ATOM 5561 C CA . ASP B 1 264 ? 0.464 -35.094 2.85 1 98.81 264 ASP B CA 1
ATOM 5562 C C . ASP B 1 264 ? -0.099 -36.531 2.732 1 98.81 264 ASP B C 1
ATOM 5564 O O . ASP B 1 264 ? 0.315 -37.281 1.861 1 98.81 264 ASP B O 1
ATOM 5568 N N . ASP B 1 265 ? -1.055 -36.906 3.592 1 98.56 265 ASP B N 1
ATOM 5569 C CA . ASP B 1 265 ? -1.696 -38.219 3.564 1 98.56 265 ASP B CA 1
ATOM 5570 C C . ASP B 1 265 ? -2.375 -38.469 2.221 1 98.56 265 ASP B C 1
ATOM 5572 O O . ASP B 1 265 ? -2.439 -39.625 1.754 1 98.56 265 ASP B O 1
ATOM 5576 N N . PHE B 1 266 ? -2.855 -37.406 1.633 1 98.75 266 PHE B N 1
ATOM 5577 C CA . PHE B 1 266 ? -3.586 -37.531 0.377 1 98.75 266 PHE B CA 1
ATOM 5578 C C . PHE B 1 266 ? -2.637 -37.469 -0.812 1 98.75 266 PHE B C 1
ATOM 5580 O O . PHE B 1 266 ? -3.072 -37.5 -1.965 1 98.75 266 PHE B O 1
ATOM 5587 N N . GLY B 1 267 ? -1.323 -37.281 -0.59 1 98.5 267 GLY B N 1
ATOM 5588 C CA . GLY B 1 267 ? -0.348 -37.219 -1.664 1 98.5 267 GLY B CA 1
ATOM 5589 C C . GLY B 1 267 ? -0.327 -35.844 -2.344 1 98.5 267 GLY B C 1
ATOM 5590 O O . GLY B 1 267 ? 0.127 -35.719 -3.482 1 98.5 267 GLY B O 1
ATOM 5591 N N . LEU B 1 268 ? -0.8 -34.875 -1.637 1 98.81 268 LEU B N 1
ATOM 5592 C CA . LEU B 1 268 ? -0.949 -33.562 -2.236 1 98.81 268 LEU B CA 1
ATOM 5593 C C . LEU B 1 268 ? 0.181 -32.625 -1.8 1 98.81 268 LEU B C 1
ATOM 5595 O O . LEU B 1 268 ? 0.202 -31.453 -2.168 1 98.81 268 LEU B O 1
ATOM 5599 N N . LEU B 1 269 ? 1.056 -33.062 -0.98 1 98.62 269 LEU B N 1
ATOM 5600 C CA . LEU B 1 269 ? 2.246 -32.312 -0.583 1 98.62 269 LEU B CA 1
ATOM 5601 C C . LEU B 1 269 ? 3.486 -32.875 -1.285 1 98.62 269 LEU B C 1
ATOM 5603 O O . LEU B 1 269 ? 4.059 -33.875 -0.855 1 98.62 269 LEU B O 1
ATOM 5607 N N . THR B 1 270 ? 3.93 -32.188 -2.379 1 98.5 270 THR B N 1
ATOM 5608 C CA . THR B 1 270 ? 5.062 -32.562 -3.213 1 98.5 270 THR B CA 1
ATOM 5609 C C . THR B 1 270 ? 6 -31.375 -3.424 1 98.5 270 THR B C 1
ATOM 5611 O O . THR B 1 270 ? 5.75 -30.281 -2.914 1 98.5 270 THR B O 1
ATOM 5614 N N . ARG B 1 271 ? 7.07 -31.516 -4.164 1 98.5 271 ARG B N 1
ATOM 5615 C CA . ARG B 1 271 ? 8.023 -30.453 -4.48 1 98.5 271 ARG B CA 1
ATOM 5616 C C . ARG B 1 271 ? 7.352 -29.312 -5.23 1 98.5 271 ARG B C 1
ATOM 5618 O O . ARG B 1 271 ? 7.77 -28.156 -5.121 1 98.5 271 ARG B O 1
ATOM 5625 N N . ARG B 1 272 ? 6.27 -29.609 -5.891 1 98.19 272 ARG B N 1
ATOM 5626 C CA . ARG B 1 272 ? 5.613 -28.609 -6.727 1 98.19 272 ARG B CA 1
ATOM 5627 C C . ARG B 1 272 ? 4.301 -28.141 -6.102 1 98.19 272 ARG B C 1
ATOM 5629 O O . ARG B 1 272 ? 3.393 -27.703 -6.809 1 98.19 272 ARG B O 1
ATOM 5636 N N . THR B 1 273 ? 4.152 -28.359 -4.781 1 98.88 273 THR B N 1
ATOM 5637 C CA . THR B 1 273 ? 2.984 -27.891 -4.051 1 98.88 273 THR B CA 1
ATOM 5638 C C . THR B 1 273 ? 3.234 -26.5 -3.48 1 98.88 273 THR B C 1
ATOM 5640 O O . THR B 1 273 ? 4.289 -26.234 -2.896 1 98.88 273 THR B O 1
ATOM 5643 N N . VAL B 1 274 ? 2.314 -25.562 -3.73 1 98.94 274 VAL B N 1
ATOM 5644 C CA . VAL B 1 274 ? 2.266 -24.281 -3.041 1 98.94 274 VAL B CA 1
ATOM 5645 C C . VAL B 1 274 ? 1.075 -24.25 -2.084 1 98.94 274 VAL B C 1
ATOM 5647 O O . VAL B 1 274 ? -0.074 -24.391 -2.508 1 98.94 274 VAL B O 1
ATOM 5650 N N . LEU B 1 275 ? 1.343 -24.156 -0.791 1 98.94 275 LEU B N 1
ATOM 5651 C CA . LEU B 1 275 ? 0.339 -24 0.257 1 98.94 275 LEU B CA 1
ATOM 5652 C C . LEU B 1 275 ? 0.052 -22.531 0.526 1 98.94 275 LEU B C 1
ATOM 5654 O O . LEU B 1 275 ? 0.88 -21.828 1.112 1 98.94 275 LEU B O 1
ATOM 5658 N N . ALA B 1 276 ? -1.108 -22.047 0.127 1 98.62 276 ALA B N 1
ATOM 5659 C CA . ALA B 1 276 ? -1.447 -20.625 0.264 1 98.62 276 ALA B CA 1
ATOM 5660 C C . ALA B 1 276 ? -1.66 -20.25 1.728 1 98.62 276 ALA B C 1
ATOM 5662 O O . ALA B 1 276 ? -2.301 -21 2.479 1 98.62 276 ALA B O 1
ATOM 5663 N N . HIS B 1 277 ? -1.142 -19.078 2.186 1 98.25 277 HIS B N 1
ATOM 5664 C CA . HIS B 1 277 ? -1.277 -18.406 3.475 1 98.25 277 HIS B CA 1
ATOM 5665 C C . HIS B 1 277 ? -0.383 -19.062 4.527 1 98.25 277 HIS B C 1
ATOM 5667 O O . HIS B 1 277 ? 0.752 -18.625 4.734 1 98.25 277 HIS B O 1
ATOM 5673 N N . GLY B 1 278 ? -0.81 -20.234 5.059 1 97.94 278 GLY B N 1
ATOM 5674 C CA . GLY B 1 278 ? 0.015 -21.016 5.961 1 97.94 278 GLY B CA 1
ATOM 5675 C C . GLY B 1 278 ? 0.23 -20.359 7.309 1 97.94 278 GLY B C 1
ATOM 5676 O O . GLY B 1 278 ? 1.23 -20.609 7.98 1 97.94 278 GLY B O 1
ATOM 5677 N N . ASN B 1 279 ? -0.599 -19.453 7.801 1 97.69 279 ASN B N 1
ATOM 5678 C CA . ASN B 1 279 ? -0.388 -18.656 9.008 1 97.69 279 ASN B CA 1
ATOM 5679 C C . ASN B 1 279 ? -0.231 -19.562 10.242 1 97.69 279 ASN B C 1
ATOM 5681 O O . ASN B 1 279 ? 0.547 -19.25 11.141 1 97.69 279 ASN B O 1
ATOM 5685 N N . PHE B 1 280 ? -0.962 -20.703 10.266 1 97.94 280 PHE B N 1
ATOM 5686 C CA . PHE B 1 280 ? -1.048 -21.5 11.484 1 97.94 280 PHE B CA 1
ATOM 5687 C C . PHE B 1 280 ? -0.266 -22.797 11.352 1 97.94 280 PHE B C 1
ATOM 5689 O O . PHE B 1 280 ? -0.517 -23.766 12.078 1 97.94 280 PHE B O 1
ATOM 5696 N N . LEU B 1 281 ? 0.625 -22.844 10.398 1 98.31 281 LEU B N 1
ATOM 5697 C CA . LEU B 1 281 ? 1.557 -23.969 10.32 1 98.31 281 LEU B CA 1
ATOM 5698 C C . LEU B 1 281 ? 2.463 -24 11.547 1 98.31 281 LEU B C 1
ATOM 5700 O O . LEU B 1 281 ? 3.156 -23.031 11.844 1 98.31 281 LEU B O 1
ATOM 5704 N N . SER B 1 282 ? 2.439 -25.109 12.25 1 97.62 282 SER B N 1
ATOM 5705 C CA . SER B 1 282 ? 3.346 -25.297 13.383 1 97.62 282 SER B CA 1
ATOM 5706 C C . SER B 1 282 ? 4.777 -25.531 12.906 1 97.62 282 SER B C 1
ATOM 5708 O O . SER B 1 282 ? 5.023 -25.688 11.711 1 97.62 282 SER B O 1
ATOM 5710 N N . THR B 1 283 ? 5.715 -25.531 13.859 1 97.88 283 THR B N 1
ATOM 5711 C CA . THR B 1 283 ? 7.098 -25.844 13.523 1 97.88 283 THR B CA 1
ATOM 5712 C C . THR B 1 283 ? 7.191 -27.234 12.891 1 97.88 283 THR B C 1
ATOM 5714 O O . THR B 1 283 ? 7.941 -27.438 11.93 1 97.88 283 THR B O 1
ATOM 5717 N N . GLY B 1 284 ? 6.43 -28.141 13.484 1 98.25 284 GLY B N 1
ATOM 5718 C CA . GLY B 1 284 ? 6.387 -29.469 12.906 1 98.25 284 GLY B CA 1
ATOM 5719 C C . GLY B 1 284 ? 5.824 -29.5 11.492 1 98.25 284 GLY B C 1
ATOM 5720 O O . GLY B 1 284 ? 6.312 -30.234 10.641 1 98.25 284 GLY B O 1
ATOM 5721 N N . ASP B 1 285 ? 4.766 -28.734 11.234 1 98.69 285 ASP B N 1
ATOM 5722 C CA . ASP B 1 285 ? 4.207 -28.609 9.891 1 98.69 285 ASP B CA 1
ATOM 5723 C C . ASP B 1 285 ? 5.25 -28.078 8.914 1 98.69 285 ASP B C 1
ATOM 5725 O O . ASP B 1 285 ? 5.383 -28.578 7.797 1 98.69 285 ASP B O 1
ATOM 5729 N N . LEU B 1 286 ? 5.934 -27.047 9.336 1 98.62 286 LEU B N 1
ATOM 5730 C CA . LEU B 1 286 ? 6.949 -26.438 8.492 1 98.62 286 LEU B CA 1
ATOM 5731 C C . LEU B 1 286 ? 8.07 -27.422 8.172 1 98.62 286 LEU B C 1
ATOM 5733 O O . LEU B 1 286 ? 8.609 -27.422 7.066 1 98.62 286 LEU B O 1
ATOM 5737 N N . GLN B 1 287 ? 8.43 -28.219 9.148 1 98.69 287 GLN B N 1
ATOM 5738 C CA . GLN B 1 287 ? 9.438 -29.25 8.914 1 98.69 287 GLN B CA 1
ATOM 5739 C C . GLN B 1 287 ? 8.969 -30.25 7.855 1 98.69 287 GLN B C 1
ATOM 5741 O O . GLN B 1 287 ? 9.75 -30.688 7.016 1 98.69 287 GLN B O 1
ATOM 5746 N N . LEU B 1 288 ? 7.703 -30.625 7.926 1 98.81 288 LEU B N 1
ATOM 5747 C CA . LEU B 1 288 ? 7.129 -31.516 6.914 1 98.81 288 LEU B CA 1
ATOM 5748 C C . LEU B 1 288 ? 7.164 -30.859 5.539 1 98.81 288 LEU B C 1
ATOM 5750 O O . LEU B 1 288 ? 7.527 -31.5 4.551 1 98.81 288 LEU B O 1
ATOM 5754 N N . VAL B 1 289 ? 6.742 -29.578 5.449 1 98.81 289 VAL B N 1
ATOM 5755 C CA . VAL B 1 289 ? 6.754 -28.828 4.199 1 98.81 289 VAL B CA 1
ATOM 5756 C C . VAL B 1 289 ? 8.164 -28.828 3.611 1 98.81 289 VAL B C 1
ATOM 5758 O O . VAL B 1 289 ? 8.344 -29.047 2.414 1 98.81 289 VAL B O 1
ATOM 5761 N N . LYS B 1 290 ? 9.156 -28.562 4.426 1 98.75 290 LYS B N 1
ATOM 5762 C CA . LYS B 1 290 ? 10.555 -28.562 4.004 1 98.75 290 LYS B CA 1
ATOM 5763 C C . LYS B 1 290 ? 10.969 -29.938 3.484 1 98.75 290 LYS B C 1
ATOM 5765 O O . LYS B 1 290 ? 11.594 -30.047 2.428 1 98.75 290 LYS B O 1
ATOM 5770 N N . ALA B 1 291 ? 10.609 -30.969 4.246 1 98.75 291 ALA B N 1
ATOM 5771 C CA . ALA B 1 291 ? 10.992 -32.312 3.889 1 98.75 291 ALA B CA 1
ATOM 5772 C C . ALA B 1 291 ? 10.43 -32.719 2.521 1 98.75 291 ALA B C 1
ATOM 5774 O O . ALA B 1 291 ? 11.062 -33.469 1.773 1 98.75 291 ALA B O 1
ATOM 5775 N N . ARG B 1 292 ? 9.266 -32.219 2.156 1 98.75 292 ARG B N 1
ATOM 5776 C CA . ARG B 1 292 ? 8.625 -32.531 0.881 1 98.75 292 ARG B CA 1
ATOM 5777 C C . ARG B 1 292 ? 9.102 -31.594 -0.213 1 98.75 292 ARG B C 1
ATOM 5779 O O . ARG B 1 292 ? 8.844 -31.812 -1.396 1 98.75 292 ARG B O 1
ATOM 5786 N N . GLY B 1 293 ? 9.805 -30.5 0.162 1 98.56 293 GLY B N 1
ATOM 5787 C CA . GLY B 1 293 ? 10.25 -29.484 -0.778 1 98.56 293 GLY B CA 1
ATOM 5788 C C . GLY B 1 293 ? 9.125 -28.594 -1.264 1 98.56 293 GLY B C 1
ATOM 5789 O O . GLY B 1 293 ? 9.273 -27.891 -2.266 1 98.56 293 GLY B O 1
ATOM 5790 N N . ALA B 1 294 ? 7.957 -28.672 -0.598 1 98.81 294 ALA B N 1
ATOM 5791 C CA . ALA B 1 294 ? 6.816 -27.828 -0.949 1 98.81 294 ALA B CA 1
ATOM 5792 C C . ALA B 1 294 ? 7.074 -26.375 -0.574 1 98.81 294 ALA B C 1
ATOM 5794 O O . ALA B 1 294 ? 8.117 -26.047 0.002 1 98.81 294 ALA B O 1
ATOM 5795 N N . ALA B 1 295 ? 6.172 -25.5 -0.998 1 98.94 295 ALA B N 1
ATOM 5796 C CA . ALA B 1 295 ? 6.32 -24.062 -0.736 1 98.94 295 ALA B CA 1
ATOM 5797 C C . ALA B 1 295 ? 5.086 -23.5 -0.036 1 98.94 295 ALA B C 1
ATOM 5799 O O . ALA B 1 295 ? 4.008 -24.094 -0.095 1 98.94 295 ALA B O 1
ATOM 5800 N N . VAL B 1 296 ? 5.277 -22.438 0.688 1 98.88 296 VAL B N 1
ATOM 5801 C CA . VAL B 1 296 ? 4.188 -21.641 1.244 1 98.88 296 VAL B CA 1
ATOM 5802 C C . VAL B 1 296 ? 3.996 -20.375 0.416 1 98.88 296 VAL B C 1
ATOM 5804 O O . VAL B 1 296 ? 4.973 -19.734 0.013 1 98.88 296 VAL B O 1
ATOM 5807 N N . GLY B 1 297 ? 2.766 -20.078 -0.004 1 98.88 297 GLY B N 1
ATOM 5808 C CA . GLY B 1 297 ? 2.43 -18.797 -0.592 1 98.88 297 GLY B CA 1
ATOM 5809 C C . GLY B 1 297 ? 2.035 -17.75 0.438 1 98.88 297 GLY B C 1
ATOM 5810 O O . GLY B 1 297 ? 0.898 -17.75 0.914 1 98.88 297 GLY B O 1
ATOM 5811 N N . HIS B 1 298 ? 2.965 -16.891 0.809 1 98.81 298 HIS B N 1
ATOM 5812 C CA . HIS B 1 298 ? 2.713 -15.828 1.769 1 98.81 298 HIS B CA 1
ATOM 5813 C C . HIS B 1 298 ? 1.848 -14.734 1.157 1 98.81 298 HIS B C 1
ATOM 5815 O O . HIS B 1 298 ? 2.244 -14.102 0.177 1 98.81 298 HIS B O 1
ATOM 5821 N N . CYS B 1 299 ? 0.671 -14.555 1.677 1 98.62 299 CYS B N 1
ATOM 5822 C CA . CYS B 1 299 ? -0.275 -13.547 1.211 1 98.62 299 CYS B CA 1
ATOM 5823 C C . CYS B 1 299 ? -0.55 -12.516 2.297 1 98.62 299 CYS B C 1
ATOM 5825 O O . CYS B 1 299 ? -1.648 -12.469 2.854 1 98.62 299 CYS B O 1
ATOM 5827 N N . PRO B 1 300 ? 0.385 -11.609 2.529 1 98.31 300 PRO B N 1
ATOM 5828 C CA . PRO B 1 300 ? 0.333 -10.75 3.715 1 98.31 300 PRO B CA 1
ATOM 5829 C C . PRO B 1 300 ? -0.907 -9.859 3.746 1 98.31 300 PRO B C 1
ATOM 5831 O O . PRO B 1 300 ? -1.514 -9.68 4.805 1 98.31 300 PRO B O 1
ATOM 5834 N N . LEU B 1 301 ? -1.337 -9.273 2.635 1 97.25 301 LEU B N 1
ATOM 5835 C CA . LEU B 1 301 ? -2.521 -8.422 2.605 1 97.25 301 LEU B CA 1
ATOM 5836 C C . LEU B 1 301 ? -3.773 -9.219 2.953 1 97.25 301 LEU B C 1
ATOM 5838 O O . LEU B 1 301 ? -4.539 -8.828 3.836 1 97.25 301 LEU B O 1
ATOM 5842 N N . SER B 1 302 ? -3.949 -10.281 2.268 1 96.94 302 SER B N 1
ATOM 5843 C CA . SER B 1 302 ? -5.113 -11.125 2.52 1 96.94 302 SER B CA 1
ATOM 5844 C C . SER B 1 302 ? -5.125 -11.633 3.957 1 96.94 302 SER B C 1
ATOM 5846 O O . SER B 1 302 ? -6.191 -11.773 4.562 1 96.94 302 SER B O 1
ATOM 5848 N N . ASN B 1 303 ? -3.98 -11.93 4.508 1 97.56 303 ASN B N 1
ATOM 5849 C CA . ASN B 1 303 ? -3.881 -12.43 5.875 1 97.56 303 ASN B CA 1
ATOM 5850 C C . ASN B 1 303 ? -4.383 -11.398 6.887 1 97.56 303 ASN B C 1
ATOM 5852 O O . ASN B 1 303 ? -5.039 -11.758 7.867 1 97.56 303 ASN B O 1
ATOM 5856 N N . PHE B 1 304 ? -4.129 -10.086 6.66 1 96.38 304 PHE B N 1
ATOM 5857 C CA . PHE B 1 304 ? -4.637 -9.031 7.535 1 96.38 304 PHE B CA 1
ATOM 5858 C C . PHE B 1 304 ? -6.16 -9 7.508 1 96.38 304 PHE B C 1
ATOM 5860 O O . PHE B 1 304 ? -6.797 -8.641 8.5 1 96.38 304 PHE B O 1
ATOM 5867 N N . TYR B 1 305 ? -6.742 -9.422 6.426 1 94.69 305 TYR B N 1
ATOM 5868 C CA . TYR B 1 305 ? -8.18 -9.227 6.254 1 94.69 305 TYR B CA 1
ATOM 5869 C C . TYR B 1 305 ? -8.953 -10.469 6.684 1 94.69 305 TYR B C 1
ATOM 5871 O O . TYR B 1 305 ? -10.023 -10.359 7.285 1 94.69 305 TYR B O 1
ATOM 5879 N N . PHE B 1 306 ? -8.297 -11.664 6.375 1 93.12 306 PHE B N 1
ATOM 5880 C CA . PHE B 1 306 ? -9.18 -12.82 6.473 1 93.12 306 PHE B CA 1
ATOM 5881 C C . PHE B 1 306 ? -8.539 -13.922 7.312 1 93.12 306 PHE B C 1
ATOM 5883 O O . PHE B 1 306 ? -9.188 -14.914 7.645 1 93.12 306 PHE B O 1
ATOM 5890 N N . SER B 1 307 ? -7.223 -13.844 7.699 1 91.31 307 SER B N 1
ATOM 5891 C CA . SER B 1 307 ? -6.559 -15 8.289 1 91.31 307 SER B CA 1
ATOM 5892 C C . SER B 1 307 ? -6.449 -14.859 9.805 1 91.31 307 SER B C 1
ATOM 5894 O O . SER B 1 307 ? -6.125 -15.828 10.5 1 91.31 307 SER B O 1
ATOM 5896 N N . ASP B 1 308 ? -6.75 -13.641 10.406 1 89.56 308 ASP B N 1
ATOM 5897 C CA . ASP B 1 308 ? -6.844 -13.375 11.836 1 89.56 308 ASP B CA 1
ATOM 5898 C C . ASP B 1 308 ? -5.469 -13.453 12.5 1 89.56 308 ASP B C 1
ATOM 5900 O O . ASP B 1 308 ? -5.367 -13.492 13.727 1 89.56 308 ASP B O 1
ATOM 5904 N N . ALA B 1 309 ? -4.371 -13.664 11.805 1 95.88 309 ALA B N 1
ATOM 5905 C CA . ALA B 1 309 ? -2.982 -13.617 12.258 1 95.88 309 ALA B CA 1
ATOM 5906 C C . ALA B 1 309 ? -2.037 -13.312 11.102 1 95.88 309 ALA B C 1
ATOM 5908 O O . ALA B 1 309 ? -2.475 -13.141 9.961 1 95.88 309 ALA B O 1
ATOM 5909 N N . VAL B 1 310 ? -0.763 -13.18 11.461 1 97.19 310 VAL B N 1
ATOM 5910 C CA . VAL B 1 310 ? 0.198 -12.945 10.391 1 97.19 310 VAL B CA 1
ATOM 5911 C C . VAL B 1 310 ? 1.119 -14.156 10.242 1 97.19 310 VAL B C 1
ATOM 5913 O O . VAL B 1 310 ? 1.347 -14.891 11.203 1 97.19 310 VAL B O 1
ATOM 5916 N N . PHE B 1 311 ? 1.553 -14.453 9 1 98.44 311 PHE B N 1
ATOM 5917 C CA . PHE B 1 311 ? 2.5 -15.523 8.719 1 98.44 311 PHE B CA 1
ATOM 5918 C C . PHE B 1 311 ? 3.896 -15.148 9.203 1 98.44 311 PHE B C 1
ATOM 5920 O O . PHE B 1 311 ? 4.422 -14.094 8.844 1 98.44 311 PHE B O 1
ATOM 5927 N N . PRO B 1 312 ? 4.508 -15.984 10.07 1 98.38 312 PRO B N 1
ATOM 5928 C CA . PRO B 1 312 ? 5.863 -15.695 10.539 1 98.38 312 PRO B CA 1
ATOM 5929 C C . PRO B 1 312 ? 6.926 -15.922 9.469 1 98.38 312 PRO B C 1
ATOM 5931 O O . PRO B 1 312 ? 7.711 -16.875 9.57 1 98.38 312 PRO B O 1
ATOM 5934 N N . LEU B 1 313 ? 7.035 -15.016 8.562 1 98.75 313 LEU B N 1
ATOM 5935 C CA . LEU B 1 313 ? 7.879 -15.133 7.379 1 98.75 313 LEU B CA 1
ATOM 5936 C C . LEU B 1 313 ? 9.336 -15.344 7.773 1 98.75 313 LEU B C 1
ATOM 5938 O O . LEU B 1 313 ? 10.016 -16.219 7.23 1 98.75 313 LEU B O 1
ATOM 5942 N N . LYS B 1 314 ? 9.859 -14.539 8.727 1 98.44 314 LYS B N 1
ATOM 5943 C CA . LYS B 1 314 ? 11.25 -14.648 9.141 1 98.44 314 LYS B CA 1
ATOM 5944 C C . LYS B 1 314 ? 11.57 -16.062 9.633 1 98.44 314 LYS B C 1
ATOM 5946 O O . LYS B 1 314 ? 12.602 -16.625 9.258 1 98.44 314 LYS B O 1
ATOM 5951 N N . LYS B 1 315 ? 10.719 -16.562 10.445 1 98.25 315 LYS B N 1
ATOM 5952 C CA . LYS B 1 315 ? 10.898 -17.922 10.961 1 98.25 315 LYS B CA 1
ATOM 5953 C C . LYS B 1 315 ? 10.953 -18.938 9.82 1 98.25 315 LYS B C 1
ATOM 5955 O O . LYS B 1 315 ? 11.828 -19.812 9.812 1 98.25 315 LYS B O 1
ATOM 5960 N N . ALA B 1 316 ? 10 -18.844 8.898 1 98.69 316 ALA B N 1
ATOM 5961 C CA . ALA B 1 316 ? 9.961 -19.766 7.762 1 98.69 316 ALA B CA 1
ATOM 5962 C C . ALA B 1 316 ? 11.25 -19.688 6.945 1 98.69 316 ALA B C 1
ATOM 5964 O O . ALA B 1 316 ? 11.812 -20.719 6.562 1 98.69 316 ALA B O 1
ATOM 5965 N N . LEU B 1 317 ? 11.695 -18.469 6.68 1 98.62 317 LEU B N 1
ATOM 5966 C CA . LEU B 1 317 ? 12.922 -18.281 5.914 1 98.62 317 LEU B CA 1
ATOM 5967 C C . LEU B 1 317 ? 14.125 -18.828 6.672 1 98.62 317 LEU B C 1
ATOM 5969 O O . LEU B 1 317 ? 15.008 -19.438 6.074 1 98.62 317 LEU B O 1
ATOM 5973 N N . ASP B 1 318 ? 14.18 -18.594 7.984 1 98.38 318 ASP B N 1
ATOM 5974 C CA . ASP B 1 318 ? 15.266 -19.109 8.812 1 98.38 318 ASP B CA 1
ATOM 5975 C C . ASP B 1 318 ? 15.312 -20.641 8.766 1 98.38 318 ASP B C 1
ATOM 5977 O O . ASP B 1 318 ? 16.375 -21.234 8.922 1 98.38 318 ASP B O 1
ATOM 5981 N N . MET B 1 319 ? 14.211 -21.266 8.523 1 98.38 319 MET B N 1
ATOM 5982 C CA . MET B 1 319 ? 14.109 -22.719 8.453 1 98.38 319 MET B CA 1
ATOM 5983 C C . MET B 1 319 ? 14.336 -23.203 7.027 1 98.38 319 MET B C 1
ATOM 5985 O O . MET B 1 319 ? 14.188 -24.406 6.746 1 98.38 319 MET B O 1
ATOM 5989 N N . ASP B 1 320 ? 14.562 -22.312 6.09 1 98.06 320 ASP B N 1
ATOM 5990 C CA . ASP B 1 320 ? 14.844 -22.609 4.688 1 98.06 320 ASP B CA 1
ATOM 5991 C C . ASP B 1 320 ? 13.609 -23.172 3.988 1 98.06 320 ASP B C 1
ATOM 5993 O O . ASP B 1 320 ? 13.719 -24.094 3.18 1 98.06 320 ASP B O 1
ATOM 5997 N N . ILE B 1 321 ? 12.492 -22.766 4.453 1 98.62 321 ILE B N 1
ATOM 5998 C CA . ILE B 1 321 ? 11.25 -23.109 3.76 1 98.62 321 ILE B CA 1
ATOM 5999 C C . ILE B 1 321 ? 11.164 -22.328 2.447 1 98.62 321 ILE B C 1
ATOM 6001 O O . ILE B 1 321 ? 11.523 -21.156 2.389 1 98.62 321 ILE B O 1
ATOM 6005 N N . HIS B 1 322 ? 10.75 -23.016 1.298 1 98.81 322 HIS B N 1
ATOM 6006 C CA . HIS B 1 322 ? 10.383 -22.266 0.095 1 98.81 322 HIS B CA 1
ATOM 6007 C C . HIS B 1 322 ? 9.148 -21.406 0.332 1 98.81 322 HIS B C 1
ATOM 6009 O O . HIS B 1 322 ? 8.078 -21.922 0.659 1 98.81 322 HIS B O 1
ATOM 6015 N N . VAL B 1 323 ? 9.328 -20.094 0.246 1 98.94 323 VAL B N 1
ATOM 6016 C CA . VAL B 1 323 ? 8.203 -19.188 0.404 1 98.94 323 VAL B CA 1
ATOM 6017 C C . VAL B 1 323 ? 8.125 -18.25 -0.796 1 98.94 323 VAL B C 1
ATOM 6019 O O . VAL B 1 323 ? 9.109 -17.578 -1.129 1 98.94 323 VAL B O 1
ATOM 6022 N N . GLY B 1 324 ? 7.027 -18.25 -1.5 1 98.88 324 GLY B N 1
ATOM 6023 C CA . GLY B 1 324 ? 6.73 -17.25 -2.516 1 98.88 324 GLY B CA 1
ATOM 6024 C C . GLY B 1 324 ? 5.719 -16.219 -2.057 1 98.88 324 GLY B C 1
ATOM 6025 O O . GLY B 1 324 ? 5.051 -16.406 -1.037 1 98.88 324 GLY B O 1
ATOM 6026 N N . MET B 1 325 ? 5.617 -15.094 -2.744 1 98.88 325 MET B N 1
ATOM 6027 C CA . MET B 1 325 ? 4.668 -14.023 -2.43 1 98.88 325 MET B CA 1
ATOM 6028 C C . MET B 1 325 ? 3.367 -14.211 -3.205 1 98.88 325 MET B C 1
ATOM 6030 O O . MET B 1 325 ? 3.387 -14.609 -4.371 1 98.88 325 MET B O 1
ATOM 6034 N N . GLY B 1 326 ? 2.254 -13.992 -2.605 1 98.88 326 GLY B N 1
ATOM 6035 C CA . GLY B 1 326 ? 0.963 -14.031 -3.275 1 98.88 326 GLY B CA 1
ATOM 6036 C C . GLY B 1 326 ? 0.104 -12.812 -2.988 1 98.88 326 GLY B C 1
ATOM 6037 O O . GLY B 1 326 ? 0.093 -12.305 -1.865 1 98.88 326 GLY B O 1
ATOM 6038 N N . THR B 1 327 ? -0.599 -12.367 -3.992 1 98.5 327 THR B N 1
ATOM 6039 C CA . THR B 1 327 ? -1.531 -11.266 -3.793 1 98.5 327 THR B CA 1
ATOM 6040 C C . THR B 1 327 ? -2.852 -11.766 -3.215 1 98.5 327 THR B C 1
ATOM 6042 O O . THR B 1 327 ? -3.533 -11.047 -2.486 1 98.5 327 THR B O 1
ATOM 6045 N N . ASP B 1 328 ? -3.172 -13.039 -3.633 1 98.38 328 ASP B N 1
ATOM 6046 C CA . ASP B 1 328 ? -4.438 -13.648 -3.24 1 98.38 328 ASP B CA 1
ATOM 6047 C C . ASP B 1 328 ? -5.621 -12.781 -3.664 1 98.38 328 ASP B C 1
ATOM 6049 O O . ASP B 1 328 ? -6.586 -12.625 -2.912 1 98.38 328 ASP B O 1
ATOM 6053 N N . ILE B 1 329 ? -5.59 -12.266 -4.785 1 96.62 329 ILE B N 1
ATOM 6054 C CA . ILE B 1 329 ? -6.762 -11.578 -5.316 1 96.62 329 ILE B CA 1
ATOM 6055 C C . ILE B 1 329 ? -7.992 -12.469 -5.184 1 96.62 329 ILE B C 1
ATOM 6057 O O . ILE B 1 329 ? -7.996 -13.602 -5.672 1 96.62 329 ILE B O 1
ATOM 6061 N N . SER B 1 330 ? -9.078 -11.859 -4.594 1 95.19 330 SER B N 1
ATOM 6062 C CA . SER B 1 330 ? -9.336 -10.484 -4.172 1 95.19 330 SER B CA 1
ATOM 6063 C C . SER B 1 330 ? -9.367 -10.375 -2.65 1 95.19 330 SER B C 1
ATOM 6065 O O . SER B 1 330 ? -9.734 -9.336 -2.105 1 95.19 330 SER B O 1
ATOM 6067 N N . GLY B 1 331 ? -8.977 -11.617 -1.975 1 94.38 331 GLY B N 1
ATOM 6068 C CA . GLY B 1 331 ? -8.82 -11.492 -0.535 1 94.38 331 GLY B CA 1
ATOM 6069 C C . GLY B 1 331 ? -7.809 -10.422 -0.143 1 94.38 331 GLY B C 1
ATOM 6070 O O . GLY B 1 331 ? -7.98 -9.742 0.867 1 94.38 331 GLY B O 1
ATOM 6071 N N . GLY B 1 332 ? -6.723 -10.398 -0.86 1 95.5 332 GLY B N 1
ATOM 6072 C CA . GLY B 1 332 ? -5.867 -9.219 -0.858 1 95.5 332 GLY B CA 1
ATOM 6073 C C . GLY B 1 332 ? -6.332 -8.148 -1.824 1 95.5 332 GLY B C 1
ATOM 6074 O O . GLY B 1 332 ? -6.441 -8.391 -3.027 1 95.5 332 GLY B O 1
ATOM 6075 N N . PRO B 1 333 ? -6.578 -6.961 -1.396 1 95.5 333 PRO B N 1
ATOM 6076 C CA . PRO B 1 333 ? -7.207 -5.945 -2.244 1 95.5 333 PRO B CA 1
ATOM 6077 C C . PRO B 1 333 ? -6.195 -5.188 -3.105 1 95.5 333 PRO B C 1
ATOM 6079 O O . PRO B 1 333 ? -6.277 -3.963 -3.225 1 95.5 333 PRO B O 1
ATOM 6082 N N . SER B 1 334 ? -5.195 -5.879 -3.664 1 96.81 334 SER B N 1
ATOM 6083 C CA . SER B 1 334 ? -4.207 -5.254 -4.535 1 96.81 334 SER B CA 1
ATOM 6084 C C . SER B 1 334 ? -3.648 -6.254 -5.543 1 96.81 334 SER B C 1
ATOM 6086 O O . SER B 1 334 ? -3.395 -7.41 -5.207 1 96.81 334 SER B O 1
ATOM 6088 N N . ALA B 1 335 ? -3.461 -5.781 -6.742 1 97.19 335 ALA B N 1
ATOM 6089 C CA . ALA B 1 335 ? -2.869 -6.605 -7.793 1 97.19 335 ALA B CA 1
ATOM 6090 C C . ALA B 1 335 ? -1.354 -6.434 -7.836 1 97.19 335 ALA B C 1
ATOM 6092 O O . ALA B 1 335 ? -0.682 -7 -8.703 1 97.19 335 ALA B O 1
ATOM 6093 N N . SER B 1 336 ? -0.788 -5.703 -6.906 1 97.56 336 SER B N 1
ATOM 6094 C CA . SER B 1 336 ? 0.627 -5.348 -6.926 1 97.56 336 SER B CA 1
ATOM 6095 C C . SER B 1 336 ? 1.432 -6.23 -5.977 1 97.56 336 SER B C 1
ATOM 6097 O O . SER B 1 336 ? 1.163 -6.266 -4.773 1 97.56 336 SER B O 1
ATOM 6099 N N . LEU B 1 337 ? 2.449 -6.852 -6.5 1 98.62 337 LEU B N 1
ATOM 6100 C CA . LEU B 1 337 ? 3.338 -7.625 -5.641 1 98.62 337 LEU B CA 1
ATOM 6101 C C . LEU B 1 337 ? 4.25 -6.711 -4.832 1 98.62 337 LEU B C 1
ATOM 6103 O O . LEU B 1 337 ? 4.77 -7.109 -3.789 1 98.62 337 LEU B O 1
ATOM 6107 N N . PHE B 1 338 ? 4.473 -5.48 -5.324 1 98.25 338 PHE B N 1
ATOM 6108 C CA . PHE B 1 338 ? 5.184 -4.527 -4.48 1 98.25 338 PHE B CA 1
ATOM 6109 C C . PHE B 1 338 ? 4.379 -4.211 -3.223 1 98.25 338 PHE B C 1
ATOM 6111 O O . PHE B 1 338 ? 4.941 -4.102 -2.131 1 98.25 338 PHE B O 1
ATOM 6118 N N . ASP B 1 339 ? 3.047 -4.082 -3.389 1 97.88 339 ASP B N 1
ATOM 6119 C CA . ASP B 1 339 ? 2.203 -3.908 -2.211 1 97.88 339 ASP B CA 1
ATOM 6120 C C . ASP B 1 339 ? 2.312 -5.109 -1.275 1 97.88 339 ASP B C 1
ATOM 6122 O O . ASP B 1 339 ? 2.395 -4.949 -0.056 1 97.88 339 ASP B O 1
ATOM 6126 N N . ALA B 1 340 ? 2.309 -6.289 -1.865 1 98.5 340 ALA B N 1
ATOM 6127 C CA . ALA B 1 340 ? 2.451 -7.484 -1.037 1 98.5 340 ALA B CA 1
ATOM 6128 C C . ALA B 1 340 ? 3.758 -7.453 -0.248 1 98.5 340 ALA B C 1
ATOM 6130 O O . ALA B 1 340 ? 3.783 -7.801 0.935 1 98.5 340 ALA B O 1
ATOM 6131 N N . CYS B 1 341 ? 4.832 -7.062 -0.885 1 98.56 341 CYS B N 1
ATOM 6132 C CA . CYS B 1 341 ? 6.113 -6.922 -0.203 1 98.56 341 CYS B CA 1
ATOM 6133 C C . CYS B 1 341 ? 6.008 -5.945 0.961 1 98.56 341 CYS B C 1
ATOM 6135 O O . CYS B 1 341 ? 6.473 -6.234 2.064 1 98.56 341 CYS B O 1
ATOM 6137 N N . ARG B 1 342 ? 5.395 -4.816 0.706 1 98.19 342 ARG B N 1
ATOM 6138 C CA . ARG B 1 342 ? 5.289 -3.77 1.718 1 98.19 342 ARG B CA 1
ATOM 6139 C C . ARG B 1 342 ? 4.453 -4.238 2.906 1 98.19 342 ARG B C 1
ATOM 6141 O O . ARG B 1 342 ? 4.793 -3.959 4.059 1 98.19 342 ARG B O 1
ATOM 6148 N N . TYR B 1 343 ? 3.414 -4.988 2.645 1 98.25 343 TYR B N 1
ATOM 6149 C CA . TYR B 1 343 ? 2.588 -5.504 3.73 1 98.25 343 TYR B CA 1
ATOM 6150 C C . TYR B 1 343 ? 3.285 -6.66 4.445 1 98.25 343 TYR B C 1
ATOM 6152 O O . TYR B 1 343 ? 3.035 -6.906 5.625 1 98.25 343 TYR B O 1
ATOM 6160 N N . ALA B 1 344 ? 4.176 -7.402 3.713 1 98.56 344 ALA B N 1
ATOM 6161 C CA . ALA B 1 344 ? 5 -8.391 4.398 1 98.56 344 ALA B CA 1
ATOM 6162 C C . ALA B 1 344 ? 5.91 -7.734 5.43 1 98.56 344 ALA B C 1
ATOM 6164 O O . ALA B 1 344 ? 6.086 -8.25 6.535 1 98.56 344 ALA B O 1
ATOM 6165 N N . LEU B 1 345 ? 6.48 -6.586 5.074 1 97.69 345 LEU B N 1
ATOM 6166 C CA . LEU B 1 345 ? 7.32 -5.832 6 1 97.69 345 LEU B CA 1
ATOM 6167 C C . LEU B 1 345 ? 6.52 -5.379 7.215 1 97.69 345 LEU B C 1
ATOM 6169 O O . LEU B 1 345 ? 6.969 -5.535 8.352 1 97.69 345 LEU B O 1
ATOM 6173 N N . ALA B 1 346 ? 5.34 -4.855 6.973 1 97.31 346 ALA B N 1
ATOM 6174 C CA . ALA B 1 346 ? 4.477 -4.398 8.055 1 97.31 346 ALA B CA 1
ATOM 6175 C C . ALA B 1 346 ? 4.059 -5.562 8.953 1 97.31 346 ALA B C 1
ATOM 6177 O O . ALA B 1 346 ? 4.031 -5.43 10.18 1 97.31 346 ALA B O 1
ATOM 6178 N N . ALA B 1 347 ? 3.729 -6.695 8.336 1 97.94 347 ALA B N 1
ATOM 6179 C CA . ALA B 1 347 ? 3.295 -7.871 9.094 1 97.94 347 ALA B CA 1
ATOM 6180 C C . ALA B 1 347 ? 4.395 -8.359 10.023 1 97.94 347 ALA B C 1
ATOM 6182 O O . ALA B 1 347 ? 4.133 -8.695 11.188 1 97.94 347 ALA B O 1
ATOM 6183 N N . GLY B 1 348 ? 5.629 -8.43 9.5 1 97.62 348 GLY B N 1
ATOM 6184 C CA . GLY B 1 348 ? 6.75 -8.82 10.336 1 97.62 348 GLY B CA 1
ATOM 6185 C C . GLY B 1 348 ? 6.961 -7.902 11.523 1 97.62 348 GLY B C 1
ATOM 6186 O O . GLY B 1 348 ? 7.266 -8.359 12.625 1 97.62 348 GLY B O 1
ATOM 6187 N N . ARG B 1 349 ? 6.758 -6.605 11.328 1 96.62 349 ARG B N 1
ATOM 6188 C CA . ARG B 1 349 ? 6.914 -5.617 12.391 1 96.62 349 ARG B CA 1
ATOM 6189 C C . ARG B 1 349 ? 5.797 -5.734 13.414 1 96.62 349 ARG B C 1
ATOM 6191 O O . ARG B 1 349 ? 6.039 -5.645 14.625 1 96.62 349 ARG B O 1
ATOM 6198 N N . ALA B 1 350 ? 4.586 -5.902 12.914 1 97.12 350 ALA B N 1
ATOM 6199 C CA . ALA B 1 350 ? 3.445 -6.086 13.812 1 97.12 350 ALA B CA 1
ATOM 6200 C C . ALA B 1 350 ? 3.625 -7.32 14.688 1 97.12 350 ALA B C 1
ATOM 6202 O O . ALA B 1 350 ? 3.24 -7.324 15.859 1 97.12 350 ALA B O 1
ATOM 6203 N N . LEU B 1 351 ? 4.145 -8.367 14.07 1 97.81 351 LEU B N 1
ATOM 6204 C CA . LEU B 1 351 ? 4.398 -9.586 14.828 1 97.81 351 LEU B CA 1
ATOM 6205 C C . LEU B 1 351 ? 5.48 -9.352 15.883 1 97.81 351 LEU B C 1
ATOM 6207 O O . LEU B 1 351 ? 5.348 -9.797 17.016 1 97.81 351 LEU B O 1
ATOM 6211 N N . GLU B 1 352 ? 6.516 -8.68 15.523 1 96.62 352 GLU B N 1
ATOM 6212 C CA . GLU B 1 352 ? 7.66 -8.461 16.406 1 96.62 352 GLU B CA 1
ATOM 6213 C C . GLU B 1 352 ? 7.281 -7.574 17.594 1 96.62 352 GLU B C 1
ATOM 6215 O O . GLU B 1 352 ? 7.613 -7.887 18.734 1 96.62 352 GLU B O 1
ATOM 6220 N N . SER B 1 353 ? 6.586 -6.477 17.312 1 95.44 353 SER B N 1
ATOM 6221 C CA . SER B 1 353 ? 6.301 -5.492 18.359 1 95.44 353 SER B CA 1
ATOM 6222 C C . SER B 1 353 ? 4.984 -5.797 19.062 1 95.44 353 SER B C 1
ATOM 6224 O O . SER B 1 353 ? 4.742 -5.32 20.172 1 95.44 353 SER B O 1
ATOM 6226 N N . GLY B 1 354 ? 4.148 -6.637 18.422 1 96.12 354 GLY B N 1
ATOM 6227 C CA . GLY B 1 354 ? 2.754 -6.668 18.828 1 96.12 354 GLY B CA 1
ATOM 6228 C C . GLY B 1 354 ? 1.974 -5.445 18.391 1 96.12 354 GLY B C 1
ATOM 6229 O O . GLY B 1 354 ? 2.514 -4.578 17.703 1 96.12 354 GLY B O 1
ATOM 6230 N N . THR B 1 355 ? 0.674 -5.387 18.797 1 97.19 355 THR B N 1
ATOM 6231 C CA . THR B 1 355 ? -0.144 -4.309 18.266 1 97.19 355 THR B CA 1
ATOM 6232 C C . THR B 1 355 ? -0.867 -3.564 19.375 1 97.19 355 THR B C 1
ATOM 6234 O O . THR B 1 355 ? -1.325 -2.436 19.188 1 97.19 355 THR B O 1
ATOM 6237 N N . ASP B 1 356 ? -1.018 -4.09 20.578 1 97.25 356 ASP B N 1
ATOM 6238 C CA . ASP B 1 356 ? -1.833 -3.555 21.672 1 97.25 356 ASP B CA 1
ATOM 6239 C C . ASP B 1 356 ? -1.065 -2.5 22.453 1 97.25 356 ASP B C 1
ATOM 6241 O O . ASP B 1 356 ? -0.155 -2.83 23.219 1 97.25 356 ASP B O 1
ATOM 6245 N N . PRO B 1 357 ? -1.476 -1.264 22.359 1 96.56 357 PRO B N 1
ATOM 6246 C CA . PRO B 1 357 ? -0.713 -0.224 23.062 1 96.56 357 PRO B CA 1
ATOM 6247 C C . PRO B 1 357 ? -0.924 -0.25 24.562 1 96.56 357 PRO B C 1
ATOM 6249 O O . PRO B 1 357 ? -0.212 0.434 25.312 1 96.56 357 PRO B O 1
ATOM 6252 N N . ASN B 1 358 ? -1.851 -0.999 25.078 1 95.56 358 ASN B N 1
ATOM 6253 C CA . ASN B 1 358 ? -2.145 -1.052 26.5 1 95.56 358 ASN B CA 1
ATOM 6254 C C . ASN B 1 358 ? -1.239 -2.043 27.219 1 95.56 358 ASN B C 1
ATOM 6256 O O . ASN B 1 358 ? -1.242 -2.109 28.453 1 95.56 358 ASN B O 1
ATOM 6260 N N . LEU B 1 359 ? -0.536 -2.84 26.5 1 96 359 LEU B N 1
ATOM 6261 C CA . LEU B 1 359 ? 0.395 -3.805 27.078 1 96 359 LEU B CA 1
ATOM 6262 C C . LEU B 1 359 ? 1.824 -3.273 27.031 1 96 359 LEU B C 1
ATOM 6264 O O . LEU B 1 359 ? 2.18 -2.508 26.125 1 96 359 LEU B O 1
ATOM 6268 N N . SER B 1 360 ? 2.68 -3.672 28 1 94.69 360 SER B N 1
ATOM 6269 C CA . SER B 1 360 ? 4.102 -3.336 27.953 1 94.69 360 SER B CA 1
ATOM 6270 C C . SER B 1 360 ? 4.789 -3.98 26.766 1 94.69 360 SER B C 1
ATOM 6272 O O . SER B 1 360 ? 4.293 -4.961 26.203 1 94.69 360 SER B O 1
ATOM 6274 N N . ALA B 1 361 ? 5.875 -3.398 26.359 1 92.5 361 ALA B N 1
ATOM 6275 C CA . ALA B 1 361 ? 6.609 -3.912 25.203 1 92.5 361 ALA B CA 1
ATOM 6276 C C . ALA B 1 361 ? 6.891 -5.406 25.359 1 92.5 361 ALA B C 1
ATOM 6278 O O . ALA B 1 361 ? 6.801 -6.16 24.375 1 92.5 361 ALA B O 1
ATOM 6279 N N . THR B 1 362 ? 7.184 -5.895 26.578 1 92.75 362 THR B N 1
ATOM 6280 C CA . THR B 1 362 ? 7.555 -7.285 26.812 1 92.75 362 THR B CA 1
ATOM 6281 C C . THR B 1 362 ? 6.324 -8.188 26.766 1 92.75 362 THR B C 1
ATOM 6283 O O . THR B 1 362 ? 6.422 -9.352 26.391 1 92.75 362 THR B O 1
ATOM 6286 N N . GLU B 1 363 ? 5.168 -7.652 27.109 1 94.81 363 GLU B N 1
ATOM 6287 C CA . GLU B 1 363 ? 3.926 -8.422 27.156 1 94.81 363 GLU B CA 1
ATOM 6288 C C . GLU B 1 363 ? 3.238 -8.43 25.797 1 94.81 363 GLU B C 1
ATOM 6290 O O . GLU B 1 363 ? 2.455 -9.328 25.484 1 94.81 363 GLU B O 1
ATOM 6295 N N . ARG B 1 364 ? 3.541 -7.48 25.031 1 95.38 364 ARG B N 1
ATOM 6296 C CA . ARG B 1 364 ? 2.816 -7.223 23.781 1 95.38 364 ARG B CA 1
ATOM 6297 C C . ARG B 1 364 ? 3.184 -8.25 22.719 1 95.38 364 ARG B C 1
ATOM 6299 O O . ARG B 1 364 ? 2.35 -8.609 21.875 1 95.38 364 ARG B O 1
ATOM 6306 N N . SER B 1 365 ? 4.398 -8.75 22.734 1 95.81 365 SER B N 1
ATOM 6307 C CA . SER B 1 365 ? 4.832 -9.758 21.766 1 95.81 365 SER B CA 1
ATOM 6308 C C . SER B 1 365 ? 5.977 -10.602 22.328 1 95.81 365 SER B C 1
ATOM 6310 O O . SER B 1 365 ? 6.812 -10.094 23.078 1 95.81 365 SER B O 1
ATOM 6312 N N . GLN B 1 366 ? 5.996 -11.844 21.891 1 93.5 366 GLN B N 1
ATOM 6313 C CA . GLN B 1 366 ? 7.086 -12.742 22.25 1 93.5 366 GLN B CA 1
ATOM 6314 C C . GLN B 1 366 ? 7.922 -13.094 21.016 1 93.5 366 GLN B C 1
ATOM 6316 O O . GLN B 1 366 ? 8.711 -14.047 21.047 1 93.5 366 GLN B O 1
ATOM 6321 N N . HIS B 1 367 ? 7.781 -12.43 19.953 1 95.5 367 HIS B N 1
ATOM 6322 C CA . HIS B 1 367 ? 8.398 -12.766 18.672 1 95.5 367 HIS B CA 1
ATOM 6323 C C . HIS B 1 367 ? 9.5 -11.773 18.312 1 95.5 367 HIS B C 1
ATOM 6325 O O . HIS B 1 367 ? 9.539 -11.25 17.203 1 95.5 367 HIS B O 1
ATOM 6331 N N . ARG B 1 368 ? 10.484 -11.602 19.219 1 91 368 ARG B N 1
ATOM 6332 C CA . ARG B 1 368 ? 11.617 -10.727 18.938 1 91 368 ARG B CA 1
ATOM 6333 C C . ARG B 1 368 ? 12.383 -11.188 17.703 1 91 368 ARG B C 1
ATOM 6335 O O . ARG B 1 368 ? 12.578 -12.391 17.5 1 91 368 ARG B O 1
ATOM 6342 N N . GLY B 1 369 ? 12.68 -10.289 16.859 1 93.94 369 GLY B N 1
ATOM 6343 C CA . GLY B 1 369 ? 13.461 -10.609 15.68 1 93.94 369 GLY B CA 1
ATOM 6344 C C . GLY B 1 369 ? 12.609 -11.086 14.516 1 93.94 369 GLY B C 1
ATOM 6345 O O . GLY B 1 369 ? 13.125 -11.633 13.547 1 93.94 369 GLY B O 1
ATOM 6346 N N . ALA B 1 370 ? 11.312 -10.906 14.508 1 96.44 370 ALA B N 1
ATOM 6347 C CA . ALA B 1 370 ? 10.391 -11.453 13.523 1 96.44 370 ALA B CA 1
ATOM 6348 C C . ALA B 1 370 ? 10.375 -10.609 12.25 1 96.44 370 ALA B C 1
ATOM 6350 O O . ALA B 1 370 ? 9.828 -11.023 11.227 1 96.44 370 ALA B O 1
ATOM 6351 N N . ARG B 1 371 ? 11.039 -9.484 12.195 1 95.19 371 ARG B N 1
ATOM 6352 C CA . ARG B 1 371 ? 10.984 -8.57 11.062 1 95.19 371 ARG B CA 1
ATOM 6353 C C . ARG B 1 371 ? 11.828 -9.094 9.898 1 95.19 371 ARG B C 1
ATOM 6355 O O . ARG B 1 371 ? 12.805 -9.812 10.109 1 95.19 371 ARG B O 1
ATOM 6362 N N . VAL B 1 372 ? 11.414 -8.789 8.688 1 96.31 372 VAL B N 1
ATOM 6363 C CA . VAL B 1 372 ? 12.203 -9 7.477 1 96.31 372 VAL B CA 1
ATOM 6364 C C . VAL B 1 372 ? 12.484 -7.652 6.812 1 96.31 372 VAL B C 1
ATOM 6366 O O . VAL B 1 372 ? 11.828 -6.656 7.105 1 96.31 372 VAL B O 1
ATOM 6369 N N . GLY B 1 373 ? 13.523 -7.602 6.023 1 95.69 373 GLY B N 1
ATOM 6370 C CA . GLY B 1 373 ? 13.867 -6.387 5.312 1 95.69 373 GLY B CA 1
ATOM 6371 C C . GLY B 1 373 ? 13.445 -6.402 3.855 1 95.69 373 GLY B C 1
ATOM 6372 O O . GLY B 1 373 ? 12.828 -7.363 3.395 1 95.69 373 GLY B O 1
ATOM 6373 N N . SER B 1 374 ? 13.75 -5.277 3.172 1 96.75 374 SER B N 1
ATOM 6374 C CA . SER B 1 374 ? 13.359 -5.102 1.778 1 96.75 374 SER B CA 1
ATOM 6375 C C . SER B 1 374 ? 14.008 -6.152 0.883 1 96.75 374 SER B C 1
ATOM 6377 O O . SER B 1 374 ? 13.375 -6.652 -0.048 1 96.75 374 SER B O 1
ATOM 6379 N N . VAL B 1 375 ? 15.227 -6.555 1.153 1 98.12 375 VAL B N 1
ATOM 6380 C CA . VAL B 1 375 ? 15.938 -7.547 0.353 1 98.12 375 VAL B CA 1
ATOM 6381 C C . VAL B 1 375 ? 15.234 -8.898 0.469 1 98.12 375 VAL B C 1
ATOM 6383 O O . VAL B 1 375 ? 15.008 -9.57 -0.538 1 98.12 375 VAL B O 1
ATOM 6386 N N . GLU B 1 376 ? 14.859 -9.25 1.693 1 98.44 376 GLU B N 1
ATOM 6387 C CA . GLU B 1 376 ? 14.164 -10.516 1.915 1 98.44 376 GLU B CA 1
ATOM 6388 C C . GLU B 1 376 ? 12.805 -10.531 1.234 1 98.44 376 GLU B C 1
ATOM 6390 O O . GLU B 1 376 ? 12.414 -11.523 0.622 1 98.44 376 GLU B O 1
ATOM 6395 N N . ALA B 1 377 ? 12.07 -9.43 1.391 1 98.44 377 ALA B N 1
ATOM 6396 C CA . ALA B 1 377 ? 10.758 -9.352 0.754 1 98.44 377 ALA B CA 1
ATOM 6397 C C . ALA B 1 377 ? 10.867 -9.477 -0.762 1 98.44 377 ALA B C 1
ATOM 6399 O O . ALA B 1 377 ? 10.078 -10.18 -1.395 1 98.44 377 ALA B O 1
ATOM 6400 N N . PHE B 1 378 ? 11.844 -8.773 -1.372 1 98.81 378 PHE B N 1
ATOM 6401 C CA . PHE B 1 378 ? 12.078 -8.82 -2.811 1 98.81 378 PHE B CA 1
ATOM 6402 C C . PHE B 1 378 ? 12.5 -10.219 -3.244 1 98.81 378 PHE B C 1
ATOM 6404 O O . PHE B 1 378 ? 12.07 -10.703 -4.293 1 98.81 378 PHE B O 1
ATOM 6411 N N . PHE B 1 379 ? 13.312 -10.875 -2.398 1 98.88 379 PHE B N 1
ATOM 6412 C CA . PHE B 1 379 ? 13.742 -12.25 -2.619 1 98.88 379 PHE B CA 1
ATOM 6413 C C . PHE B 1 379 ? 12.539 -13.188 -2.695 1 98.88 379 PHE B C 1
ATOM 6415 O O . PHE B 1 379 ? 12.438 -14.008 -3.609 1 98.88 379 PHE B O 1
ATOM 6422 N N . VAL B 1 380 ? 11.594 -13.047 -1.843 1 98.94 380 VAL B N 1
ATOM 6423 C CA . VAL B 1 380 ? 10.398 -13.875 -1.767 1 98.94 380 VAL B CA 1
ATOM 6424 C C . VAL B 1 380 ? 9.523 -13.648 -3 1 98.94 380 VAL B C 1
ATOM 6426 O O . VAL B 1 380 ? 8.891 -14.578 -3.506 1 98.94 380 VAL B O 1
ATOM 6429 N N . ALA B 1 381 ? 9.57 -12.406 -3.576 1 98.94 381 ALA B N 1
ATOM 6430 C CA . ALA B 1 381 ? 8.711 -12.039 -4.699 1 98.94 381 ALA B CA 1
ATOM 6431 C C . ALA B 1 381 ? 9.375 -12.359 -6.031 1 98.94 381 ALA B C 1
ATOM 6433 O O . ALA B 1 381 ? 8.781 -12.172 -7.094 1 98.94 381 ALA B O 1
ATOM 6434 N N . THR B 1 382 ? 10.664 -12.805 -6.039 1 98.88 382 THR B N 1
ATOM 6435 C CA . THR B 1 382 ? 11.406 -13.062 -7.27 1 98.88 382 THR B CA 1
ATOM 6436 C C . THR B 1 382 ? 12.086 -14.422 -7.215 1 98.88 382 THR B C 1
ATOM 6438 O O . THR B 1 382 ? 11.453 -15.453 -7.445 1 98.88 382 THR B O 1
ATOM 6441 N N . THR B 1 383 ? 13.281 -14.461 -6.621 1 98.88 383 THR B N 1
ATOM 6442 C CA . THR B 1 383 ? 14.102 -15.672 -6.617 1 98.88 383 THR B CA 1
ATOM 6443 C C . THR B 1 383 ? 13.367 -16.812 -5.93 1 98.88 383 THR B C 1
ATOM 6445 O O . THR B 1 383 ? 13.234 -17.906 -6.496 1 98.88 383 THR B O 1
ATOM 6448 N N . ASN B 1 384 ? 12.898 -16.547 -4.746 1 98.88 384 ASN B N 1
ATOM 6449 C CA . ASN B 1 384 ? 12.289 -17.625 -3.977 1 98.88 384 ASN B CA 1
ATOM 6450 C C . ASN B 1 384 ? 10.914 -18 -4.523 1 98.88 384 ASN B C 1
ATOM 6452 O O . ASN B 1 384 ? 10.406 -19.094 -4.266 1 98.88 384 ASN B O 1
ATOM 6456 N N . GLY B 1 385 ? 10.242 -17.016 -5.219 1 98.88 385 GLY B N 1
ATOM 6457 C CA . GLY B 1 385 ? 9.055 -17.359 -5.973 1 98.88 385 GLY B CA 1
ATOM 6458 C C . GLY B 1 385 ? 9.312 -18.391 -7.059 1 98.88 385 GLY B C 1
ATOM 6459 O O . GLY B 1 385 ? 8.547 -19.328 -7.219 1 98.88 385 GLY B O 1
ATOM 6460 N N . GLY B 1 386 ? 10.414 -18.172 -7.812 1 98.88 386 GLY B N 1
ATOM 6461 C CA . GLY B 1 386 ? 10.805 -19.156 -8.805 1 98.88 386 GLY B CA 1
ATOM 6462 C C . GLY B 1 386 ? 11.102 -20.531 -8.211 1 98.88 386 GLY B C 1
ATOM 6463 O O . GLY B 1 386 ? 10.641 -21.547 -8.734 1 98.88 386 GLY B O 1
ATOM 6464 N N . ILE B 1 387 ? 11.805 -20.531 -7.105 1 98.81 387 ILE B N 1
ATOM 6465 C CA . ILE B 1 387 ? 12.125 -21.766 -6.398 1 98.81 387 ILE B CA 1
ATOM 6466 C C . ILE B 1 387 ? 10.836 -22.438 -5.941 1 98.81 387 ILE B C 1
ATOM 6468 O O . ILE B 1 387 ? 10.688 -23.656 -6.074 1 98.81 387 ILE B O 1
ATOM 6472 N N . SER B 1 388 ? 9.898 -21.641 -5.461 1 98.88 388 SER B N 1
ATOM 6473 C CA . SER B 1 388 ? 8.633 -22.141 -4.938 1 98.88 388 SER B CA 1
ATOM 6474 C C . SER B 1 388 ? 7.84 -22.875 -6.02 1 98.88 388 SER B C 1
ATOM 6476 O O . SER B 1 388 ? 7.125 -23.828 -5.73 1 98.88 388 SER B O 1
ATOM 6478 N N . LEU B 1 389 ? 7.98 -22.406 -7.25 1 98.88 389 LEU B N 1
ATOM 6479 C CA . LEU B 1 389 ? 7.219 -23 -8.344 1 98.88 389 LEU B CA 1
ATOM 6480 C C . LEU B 1 389 ? 8.055 -24.047 -9.086 1 98.88 389 LEU B C 1
ATOM 6482 O O . LEU B 1 389 ? 7.574 -24.672 -10.031 1 98.88 389 LEU B O 1
ATOM 6486 N N . ASP B 1 390 ? 9.281 -24.219 -8.641 1 98.62 390 ASP B N 1
ATOM 6487 C CA . ASP B 1 390 ? 10.211 -25.141 -9.281 1 98.62 390 ASP B CA 1
ATOM 6488 C C . ASP B 1 390 ? 10.43 -24.766 -10.75 1 98.62 390 ASP B C 1
ATOM 6490 O O . ASP B 1 390 ? 10.375 -25.625 -11.633 1 98.62 390 ASP B O 1
ATOM 6494 N N . LEU B 1 391 ? 10.617 -23.469 -11.008 1 98.62 391 LEU B N 1
ATOM 6495 C CA . LEU B 1 391 ? 10.883 -22.922 -12.328 1 98.62 391 LEU B CA 1
ATOM 6496 C C . LEU B 1 391 ? 12.148 -22.062 -12.32 1 98.62 391 LEU B C 1
ATOM 6498 O O . LEU B 1 391 ? 12.461 -21.422 -11.312 1 98.62 391 LEU B O 1
ATOM 6502 N N . LYS B 1 392 ? 12.859 -22.047 -13.383 1 98.31 392 LYS B N 1
ATOM 6503 C CA . LYS B 1 392 ? 14.094 -21.281 -13.5 1 98.31 392 LYS B CA 1
ATOM 6504 C C . LYS B 1 392 ? 13.805 -19.844 -13.891 1 98.31 392 LYS B C 1
ATOM 6506 O O . LYS B 1 392 ? 14.258 -19.375 -14.938 1 98.31 392 LYS B O 1
ATOM 6511 N N . ILE B 1 393 ? 13.141 -19.141 -13.062 1 98.69 393 ILE B N 1
ATOM 6512 C CA . ILE B 1 393 ? 12.734 -17.75 -13.219 1 98.69 393 ILE B CA 1
ATOM 6513 C C . ILE B 1 393 ? 13.039 -16.969 -11.938 1 98.69 393 ILE B C 1
ATOM 6515 O O . ILE B 1 393 ? 13.438 -17.562 -10.93 1 98.69 393 ILE B O 1
ATOM 6519 N N . GLY B 1 394 ? 12.867 -15.617 -11.93 1 98.75 394 GLY B N 1
ATOM 6520 C CA . GLY B 1 394 ? 12.984 -14.773 -10.758 1 98.75 394 GLY B CA 1
ATOM 6521 C C . GLY B 1 394 ? 14.391 -14.266 -10.523 1 98.75 394 GLY B C 1
ATOM 6522 O O . GLY B 1 394 ? 14.664 -13.602 -9.516 1 98.75 394 GLY B O 1
ATOM 6523 N N . ARG B 1 395 ? 15.312 -14.57 -11.461 1 98.69 395 ARG B N 1
ATOM 6524 C CA . ARG B 1 395 ? 16.703 -14.117 -11.391 1 98.69 395 ARG B CA 1
ATOM 6525 C C . ARG B 1 395 ? 17.141 -13.523 -12.719 1 98.69 395 ARG B C 1
ATOM 6527 O O . ARG B 1 395 ? 16.609 -13.867 -13.781 1 98.69 395 ARG B O 1
ATOM 6534 N N . ILE B 1 396 ? 18.047 -12.547 -12.625 1 98.69 396 ILE B N 1
ATOM 6535 C CA . ILE B 1 396 ? 18.812 -12.133 -13.797 1 98.69 396 ILE B CA 1
ATOM 6536 C C . ILE B 1 396 ? 20.203 -12.758 -13.75 1 98.69 396 ILE B C 1
ATOM 6538 O O . ILE B 1 396 ? 21.172 -12.133 -13.297 1 98.69 396 ILE B O 1
ATOM 6542 N N . ALA B 1 397 ? 20.234 -13.969 -14.203 1 98.5 397 ALA B N 1
ATOM 6543 C CA . ALA B 1 397 ? 21.438 -14.797 -14.164 1 98.5 397 ALA B CA 1
ATOM 6544 C C . ALA B 1 397 ? 21.453 -15.812 -15.305 1 98.5 397 ALA B C 1
ATOM 6546 O O . ALA B 1 397 ? 20.391 -16.219 -15.789 1 98.5 397 ALA B O 1
ATOM 6547 N N . PRO B 1 398 ? 22.688 -16.25 -15.703 1 98.12 398 PRO B N 1
ATOM 6548 C CA . PRO B 1 398 ? 22.766 -17.234 -16.797 1 98.12 398 PRO B CA 1
ATOM 6549 C C . PRO B 1 398 ? 21.953 -18.484 -16.516 1 98.12 398 PRO B C 1
ATOM 6551 O O . PRO B 1 398 ? 21.984 -19.016 -15.398 1 98.12 398 PRO B O 1
ATOM 6554 N N . GLY B 1 399 ? 21.203 -18.938 -17.516 1 98.06 399 GLY B N 1
ATOM 6555 C CA . GLY B 1 399 ? 20.422 -20.156 -17.406 1 98.06 399 GLY B CA 1
ATOM 6556 C C . GLY B 1 399 ? 18.984 -19.891 -17.016 1 98.06 399 GLY B C 1
ATOM 6557 O O . GLY B 1 399 ? 18.125 -20.766 -17.188 1 98.06 399 GLY B O 1
ATOM 6558 N N . TYR B 1 400 ? 18.656 -18.766 -16.5 1 98.69 400 TYR B N 1
ATOM 6559 C CA . TYR B 1 400 ? 17.297 -18.391 -16.125 1 98.69 400 TYR B CA 1
ATOM 6560 C C . TYR B 1 400 ? 16.547 -17.781 -17.297 1 98.69 400 TYR B C 1
ATOM 6562 O O . TYR B 1 400 ? 17.172 -17.25 -18.219 1 98.69 400 TYR B O 1
ATOM 6570 N N . MET B 1 401 ? 15.211 -17.984 -17.344 1 98.38 401 MET B N 1
ATOM 6571 C CA . MET B 1 401 ? 14.391 -17.297 -18.344 1 98.38 401 MET B CA 1
ATOM 6572 C C . MET B 1 401 ? 14.438 -15.781 -18.141 1 98.38 401 MET B C 1
ATOM 6574 O O . MET B 1 401 ? 14.477 -15.305 -17 1 98.38 401 MET B O 1
ATOM 6578 N N . PHE B 1 402 ? 14.484 -15.023 -19.234 1 98.44 402 PHE B N 1
ATOM 6579 C CA . PHE B 1 402 ? 14.508 -13.57 -19.141 1 98.44 402 PHE B CA 1
ATOM 6580 C C . PHE B 1 402 ? 13.109 -13.023 -18.906 1 98.44 402 PHE B C 1
ATOM 6582 O O . PHE B 1 402 ? 12.438 -12.586 -19.828 1 98.44 402 PHE B O 1
ATOM 6589 N N . ASP B 1 403 ? 12.617 -13.094 -17.719 1 98.75 403 ASP B N 1
ATOM 6590 C CA . ASP B 1 403 ? 11.508 -12.328 -17.156 1 98.75 403 ASP B CA 1
ATOM 6591 C C . ASP B 1 403 ? 12.016 -11.117 -16.375 1 98.75 403 ASP B C 1
ATOM 6593 O O . ASP B 1 403 ? 12.602 -11.266 -15.305 1 98.75 403 ASP B O 1
ATOM 6597 N N . ALA B 1 404 ? 11.75 -9.93 -16.906 1 98.81 404 ALA B N 1
ATOM 6598 C CA . ALA B 1 404 ? 12.398 -8.758 -16.328 1 98.81 404 ALA B CA 1
ATOM 6599 C C . ALA B 1 404 ? 11.516 -7.52 -16.469 1 98.81 404 ALA B C 1
ATOM 6601 O O . ALA B 1 404 ? 10.617 -7.484 -17.312 1 98.81 404 ALA B O 1
ATOM 6602 N N . LEU B 1 405 ? 11.75 -6.582 -15.625 1 98.81 405 LEU B N 1
ATOM 6603 C CA . LEU B 1 405 ? 11.086 -5.285 -15.641 1 98.81 405 LEU B CA 1
ATOM 6604 C C . LEU B 1 405 ? 12.094 -4.156 -15.828 1 98.81 405 LEU B C 1
ATOM 6606 O O . LEU B 1 405 ? 13.219 -4.234 -15.32 1 98.81 405 LEU B O 1
ATOM 6610 N N . VAL B 1 406 ? 11.766 -3.18 -16.547 1 98.69 406 VAL B N 1
ATOM 6611 C CA . VAL B 1 406 ? 12.477 -1.904 -16.531 1 98.69 406 VAL B CA 1
ATOM 6612 C C . VAL B 1 406 ? 11.719 -0.901 -15.664 1 98.69 406 VAL B C 1
ATOM 6614 O O . VAL B 1 406 ? 10.578 -0.545 -15.969 1 98.69 406 VAL B O 1
ATOM 6617 N N . ILE B 1 407 ? 12.297 -0.458 -14.562 1 98.38 407 ILE B N 1
ATOM 6618 C CA . ILE B 1 407 ? 11.734 0.529 -13.648 1 98.38 407 ILE B CA 1
ATOM 6619 C C . ILE B 1 407 ? 12.281 1.915 -13.984 1 98.38 407 ILE B C 1
ATOM 6621 O O . ILE B 1 407 ? 13.492 2.096 -14.133 1 98.38 407 ILE B O 1
ATOM 6625 N N . ASP B 1 408 ? 11.453 2.865 -14.141 1 97.56 408 ASP B N 1
ATOM 6626 C CA . ASP B 1 408 ? 11.852 4.246 -14.391 1 97.56 408 ASP B CA 1
ATOM 6627 C C . ASP B 1 408 ? 11.656 5.113 -13.148 1 97.56 408 ASP B C 1
ATOM 6629 O O . ASP B 1 408 ? 10.531 5.273 -12.672 1 97.56 408 ASP B O 1
ATOM 6633 N N . THR B 1 409 ? 12.703 5.676 -12.602 1 96.62 409 THR B N 1
ATOM 6634 C CA . THR B 1 409 ? 12.648 6.457 -11.367 1 96.62 409 THR B CA 1
ATOM 6635 C C . THR B 1 409 ? 12.625 7.953 -11.672 1 96.62 409 THR B C 1
ATOM 6637 O O . THR B 1 409 ? 12.742 8.781 -10.766 1 96.62 409 THR B O 1
ATOM 6640 N N . THR B 1 410 ? 12.453 8.305 -12.93 1 94.88 410 THR B N 1
ATOM 6641 C CA . THR B 1 410 ? 12.617 9.703 -13.312 1 94.88 410 THR B CA 1
ATOM 6642 C C . THR B 1 410 ? 11.273 10.344 -13.625 1 94.88 410 THR B C 1
ATOM 6644 O O . THR B 1 410 ? 11.211 11.508 -14.039 1 94.88 410 THR B O 1
ATOM 6647 N N . LEU B 1 411 ? 10.188 9.609 -13.477 1 92.06 411 LEU B N 1
ATOM 6648 C CA . LEU B 1 411 ? 8.867 10.117 -13.844 1 92.06 411 LEU B CA 1
ATOM 6649 C C . LEU B 1 411 ? 8.469 11.281 -12.945 1 92.06 411 LEU B C 1
ATOM 6651 O O . LEU B 1 411 ? 8.656 11.234 -11.727 1 92.06 411 LEU B O 1
ATOM 6655 N N . PRO B 1 412 ? 7.906 12.312 -13.539 1 88.44 412 PRO B N 1
ATOM 6656 C CA . PRO B 1 412 ? 7.508 13.477 -12.742 1 88.44 412 PRO B CA 1
ATOM 6657 C C . PRO B 1 412 ? 6.383 13.156 -11.758 1 88.44 412 PRO B C 1
ATOM 6659 O O . PRO B 1 412 ? 5.508 12.336 -12.055 1 88.44 412 PRO B O 1
ATOM 6662 N N . ASN B 1 413 ? 6.453 13.852 -10.594 1 87.88 413 ASN B N 1
ATOM 6663 C CA . ASN B 1 413 ? 5.41 13.789 -9.578 1 87.88 413 ASN B CA 1
ATOM 6664 C C . ASN B 1 413 ? 5.199 12.367 -9.07 1 87.88 413 ASN B C 1
ATOM 6666 O O . ASN B 1 413 ? 4.102 12.008 -8.633 1 87.88 413 ASN B O 1
ATOM 6670 N N . SER B 1 414 ? 6.262 11.523 -9.281 1 89.69 414 SER B N 1
ATOM 6671 C CA . SER B 1 414 ? 6.23 10.156 -8.781 1 89.69 414 SER B CA 1
ATOM 6672 C C . SER B 1 414 ? 6.684 10.086 -7.328 1 89.69 414 SER B C 1
ATOM 6674 O O . SER B 1 414 ? 7.57 10.836 -6.914 1 89.69 414 SER B O 1
ATOM 6676 N N . SER B 1 415 ? 6.035 9.211 -6.605 1 90.44 415 SER B N 1
ATOM 6677 C CA . SER B 1 415 ? 6.457 8.984 -5.227 1 90.44 415 SER B CA 1
ATOM 6678 C C . SER B 1 415 ? 7.797 8.25 -5.172 1 90.44 415 SER B C 1
ATOM 6680 O O . SER B 1 415 ? 8.461 8.25 -4.137 1 90.44 415 SER B O 1
ATOM 6682 N N . LEU B 1 416 ? 8.094 7.516 -6.281 1 94.38 416 LEU B N 1
ATOM 6683 C CA . LEU B 1 416 ? 9.422 6.93 -6.406 1 94.38 416 LEU B CA 1
ATOM 6684 C C . LEU B 1 416 ? 10.422 7.961 -6.918 1 94.38 416 LEU B C 1
ATOM 6686 O O . LEU B 1 416 ? 10.539 8.172 -8.125 1 94.38 416 LEU B O 1
ATOM 6690 N N . MET B 1 417 ? 11.094 8.617 -5.918 1 89.75 417 MET B N 1
ATOM 6691 C CA . MET B 1 417 ? 11.984 9.711 -6.285 1 89.75 417 MET B CA 1
ATOM 6692 C C . MET B 1 417 ? 13.414 9.414 -5.855 1 89.75 417 MET B C 1
ATOM 6694 O O . MET B 1 417 ? 13.656 9.008 -4.715 1 89.75 417 MET B O 1
ATOM 6698 N N . VAL B 1 418 ? 14.258 9.523 -6.797 1 94.94 418 VAL B N 1
ATOM 6699 C CA . VAL B 1 418 ? 15.688 9.398 -6.531 1 94.94 418 VAL B CA 1
ATOM 6700 C C . VAL B 1 418 ? 16.328 10.781 -6.496 1 94.94 418 VAL B C 1
ATOM 6702 O O . VAL B 1 418 ? 16.141 11.586 -7.406 1 94.94 418 VAL B O 1
ATOM 6705 N N . PHE B 1 419 ? 16.922 11.133 -5.438 1 93.06 419 PHE B N 1
ATOM 6706 C CA . PHE B 1 419 ? 17.562 12.43 -5.27 1 93.06 419 PHE B CA 1
ATOM 6707 C C . PHE B 1 419 ? 19.062 12.328 -5.516 1 93.06 419 PHE B C 1
ATOM 6709 O O . PHE B 1 419 ? 19.797 11.734 -4.715 1 93.06 419 PHE B O 1
ATOM 6716 N N . ASP B 1 420 ? 19.547 12.984 -6.609 1 88.69 420 ASP B N 1
ATOM 6717 C CA . ASP B 1 420 ? 20.969 12.953 -6.988 1 88.69 420 ASP B CA 1
ATOM 6718 C C . ASP B 1 420 ? 21.844 13.508 -5.871 1 88.69 420 ASP B C 1
ATOM 6720 O O . ASP B 1 420 ? 21.531 14.547 -5.289 1 88.69 420 ASP B O 1
ATOM 6724 N N . GLY B 1 421 ? 22.875 12.828 -5.625 1 87.81 421 GLY B N 1
ATOM 6725 C CA . GLY B 1 421 ? 23.797 13.273 -4.598 1 87.81 421 GLY B CA 1
ATOM 6726 C C . GLY B 1 421 ? 23.391 12.836 -3.203 1 87.81 421 GLY B C 1
ATOM 6727 O O . GLY B 1 421 ? 24.156 13 -2.25 1 87.81 421 GLY B O 1
ATOM 6728 N N . VAL B 1 422 ? 22.219 12.242 -3.068 1 92.12 422 VAL B N 1
ATOM 6729 C CA . VAL B 1 422 ? 21.734 11.812 -1.758 1 92.12 422 VAL B CA 1
ATOM 6730 C C . VAL B 1 422 ? 21.578 10.297 -1.733 1 92.12 422 VAL B C 1
ATOM 6732 O O . VAL B 1 422 ? 21.969 9.641 -0.769 1 92.12 422 VAL B O 1
ATOM 6735 N N . ASP B 1 423 ? 21.125 9.711 -2.84 1 95.88 423 ASP B N 1
ATOM 6736 C CA . ASP B 1 423 ? 20.766 8.297 -2.871 1 95.88 423 ASP B CA 1
ATOM 6737 C C . ASP B 1 423 ? 21.891 7.453 -3.482 1 95.88 423 ASP B C 1
ATOM 6739 O O . ASP B 1 423 ? 22.391 7.773 -4.559 1 95.88 423 ASP B O 1
ATOM 6743 N N . THR B 1 424 ? 22.344 6.453 -2.781 1 96.81 424 THR B N 1
ATOM 6744 C CA . THR B 1 424 ? 23.172 5.395 -3.346 1 96.81 424 THR B CA 1
ATOM 6745 C C . THR B 1 424 ? 22.328 4.418 -4.16 1 96.81 424 THR B C 1
ATOM 6747 O O . THR B 1 424 ? 21.094 4.5 -4.156 1 96.81 424 THR B O 1
ATOM 6750 N N . LEU B 1 425 ? 22.984 3.514 -4.895 1 97.62 425 LEU B N 1
ATOM 6751 C CA . LEU B 1 425 ? 22.25 2.504 -5.637 1 97.62 425 LEU B CA 1
ATOM 6752 C C . LEU B 1 425 ? 21.469 1.594 -4.691 1 97.62 425 LEU B C 1
ATOM 6754 O O . LEU B 1 425 ? 20.375 1.134 -5.023 1 97.62 425 LEU B O 1
ATOM 6758 N N . GLU B 1 426 ? 22.047 1.314 -3.523 1 97.06 426 GLU B N 1
ATOM 6759 C CA . GLU B 1 426 ? 21.312 0.552 -2.518 1 97.06 426 GLU B CA 1
ATOM 6760 C C . GLU B 1 426 ? 20.047 1.285 -2.086 1 97.06 426 GLU B C 1
ATOM 6762 O O . GLU B 1 426 ? 19 0.665 -1.899 1 97.06 426 GLU B O 1
ATOM 6767 N N . ASP B 1 427 ? 20.172 2.623 -1.936 1 96.56 427 ASP B N 1
ATOM 6768 C CA . ASP B 1 427 ? 19 3.439 -1.619 1 96.56 427 ASP B CA 1
ATOM 6769 C C . ASP B 1 427 ? 17.969 3.363 -2.732 1 96.56 427 ASP B C 1
ATOM 6771 O O . ASP B 1 427 ? 16.766 3.266 -2.463 1 96.56 427 ASP B O 1
ATOM 6775 N N . VAL B 1 428 ? 18.438 3.391 -3.984 1 97.88 428 VAL B N 1
ATOM 6776 C CA . VAL B 1 428 ? 17.547 3.342 -5.133 1 97.88 428 VAL B CA 1
ATOM 6777 C C . VAL B 1 428 ? 16.75 2.033 -5.117 1 97.88 428 VAL B C 1
ATOM 6779 O O . VAL B 1 428 ? 15.539 2.031 -5.336 1 97.88 428 VAL B O 1
ATOM 6782 N N . PHE B 1 429 ? 17.484 0.932 -4.777 1 98.25 429 PHE B N 1
ATOM 6783 C CA . PHE B 1 429 ? 16.812 -0.357 -4.676 1 98.25 429 PHE B CA 1
ATOM 6784 C C . PHE B 1 429 ? 15.727 -0.316 -3.611 1 98.25 429 PHE B C 1
ATOM 6786 O O . PHE B 1 429 ? 14.594 -0.741 -3.855 1 98.25 429 PHE B O 1
ATOM 6793 N N . GLN B 1 430 ? 16 0.194 -2.447 1 97.31 430 GLN B N 1
ATOM 6794 C CA . GLN B 1 430 ? 15.016 0.283 -1.377 1 97.31 430 GLN B CA 1
ATOM 6795 C C . GLN B 1 430 ? 13.812 1.12 -1.806 1 97.31 430 GLN B C 1
ATOM 6797 O O . GLN B 1 430 ? 12.664 0.728 -1.585 1 97.31 430 GLN B O 1
ATOM 6802 N N . LYS B 1 431 ? 14.109 2.258 -2.432 1 97.44 431 LYS B N 1
ATOM 6803 C CA . LYS B 1 431 ? 13.039 3.154 -2.865 1 97.44 431 LYS B CA 1
ATOM 6804 C C . LYS B 1 431 ? 12.148 2.482 -3.902 1 97.44 431 LYS B C 1
ATOM 6806 O O . LYS B 1 431 ? 10.938 2.736 -3.945 1 97.44 431 LYS B O 1
ATOM 6811 N N . ILE B 1 432 ? 12.719 1.616 -4.715 1 98.19 432 ILE B N 1
ATOM 6812 C CA . ILE B 1 432 ? 11.93 0.866 -5.68 1 98.19 432 ILE B CA 1
ATOM 6813 C C . ILE B 1 432 ? 10.984 -0.086 -4.945 1 98.19 432 ILE B C 1
ATOM 6815 O O . ILE B 1 432 ? 9.781 -0.104 -5.207 1 98.19 432 ILE B O 1
ATOM 6819 N N . VAL B 1 433 ? 11.477 -0.824 -3.967 1 98.19 433 VAL B N 1
ATOM 6820 C CA . VAL B 1 433 ? 10.664 -1.796 -3.246 1 98.19 433 VAL B CA 1
ATOM 6821 C C . VAL B 1 433 ? 9.547 -1.075 -2.488 1 98.19 433 VAL B C 1
ATOM 6823 O O . VAL B 1 433 ? 8.406 -1.529 -2.477 1 98.19 433 VAL B O 1
ATOM 6826 N N . TYR B 1 434 ? 9.797 0.104 -2.014 1 97.31 434 TYR B N 1
ATOM 6827 C CA . TYR B 1 434 ? 8.852 0.776 -1.124 1 97.31 434 TYR B CA 1
ATOM 6828 C C . TYR B 1 434 ? 7.875 1.637 -1.913 1 97.31 434 TYR B C 1
ATOM 6830 O O . TYR B 1 434 ? 6.758 1.896 -1.456 1 97.31 434 TYR B O 1
ATOM 6838 N N . ASN B 1 435 ? 8.289 2.059 -3.143 1 96.75 435 ASN B N 1
ATOM 6839 C CA . ASN B 1 435 ? 7.5 3.154 -3.695 1 96.75 435 ASN B CA 1
ATOM 6840 C C . ASN B 1 435 ? 7.137 2.902 -5.156 1 96.75 435 ASN B C 1
ATOM 6842 O O . ASN B 1 435 ? 6.363 3.656 -5.746 1 96.75 435 ASN B O 1
ATOM 6846 N N . ALA B 1 436 ? 7.684 1.823 -5.77 1 96.5 436 ALA B N 1
ATOM 6847 C CA . ALA B 1 436 ? 7.352 1.589 -7.172 1 96.5 436 ALA B CA 1
ATOM 6848 C C . ALA B 1 436 ? 5.848 1.402 -7.355 1 96.5 436 ALA B C 1
ATOM 6850 O O . ALA B 1 436 ? 5.199 0.731 -6.551 1 96.5 436 ALA B O 1
ATOM 6851 N N . ALA B 1 437 ? 5.297 2.066 -8.297 1 92.88 437 ALA B N 1
ATOM 6852 C CA . ALA B 1 437 ? 3.91 1.948 -8.75 1 92.88 437 ALA B CA 1
ATOM 6853 C C . ALA B 1 437 ? 3.844 1.515 -10.211 1 92.88 437 ALA B C 1
ATOM 6855 O O . ALA B 1 437 ? 4.863 1.495 -10.906 1 92.88 437 ALA B O 1
ATOM 6856 N N . PRO B 1 438 ? 2.641 1.133 -10.656 1 91.19 438 PRO B N 1
ATOM 6857 C CA . PRO B 1 438 ? 2.551 0.599 -12.016 1 91.19 438 PRO B CA 1
ATOM 6858 C C . PRO B 1 438 ? 3.135 1.547 -13.062 1 91.19 438 PRO B C 1
ATOM 6860 O O . PRO B 1 438 ? 3.773 1.1 -14.016 1 91.19 438 PRO B O 1
ATOM 6863 N N . HIS B 1 439 ? 2.971 2.848 -12.828 1 91 439 HIS B N 1
ATOM 6864 C CA . HIS B 1 439 ? 3.432 3.789 -13.844 1 91 439 HIS B CA 1
ATOM 6865 C C . HIS B 1 439 ? 4.953 3.83 -13.906 1 91 439 HIS B C 1
ATOM 6867 O O . HIS B 1 439 ? 5.527 4.312 -14.883 1 91 439 HIS B O 1
ATOM 6873 N N . ASN B 1 440 ? 5.652 3.316 -12.859 1 95.56 440 ASN B N 1
ATOM 6874 C CA . ASN B 1 440 ? 7.113 3.268 -12.867 1 95.56 440 ASN B CA 1
ATOM 6875 C C . ASN B 1 440 ? 7.629 2.09 -13.688 1 95.56 440 ASN B C 1
ATOM 6877 O O . ASN B 1 440 ? 8.812 2.047 -14.039 1 95.56 440 ASN B O 1
ATOM 6881 N N . ILE B 1 441 ? 6.797 1.066 -13.898 1 97 441 ILE B N 1
ATOM 6882 C CA . ILE B 1 441 ? 7.172 -0.122 -14.656 1 97 441 ILE B CA 1
ATOM 6883 C C . ILE B 1 441 ? 6.949 0.128 -16.141 1 97 441 ILE B C 1
ATOM 6885 O O . ILE B 1 441 ? 5.852 -0.103 -16.656 1 97 441 ILE B O 1
ATOM 6889 N N . VAL B 1 442 ? 7.988 0.45 -16.859 1 96.94 442 VAL B N 1
ATOM 6890 C CA . VAL B 1 442 ? 7.793 1.004 -18.188 1 96.94 442 VAL B CA 1
ATOM 6891 C C . VAL B 1 442 ? 7.898 -0.109 -19.234 1 96.94 442 VAL B C 1
ATOM 6893 O O . VAL B 1 442 ? 7.414 0.038 -20.359 1 96.94 442 VAL B O 1
ATOM 6896 N N . GLN B 1 443 ? 8.539 -1.245 -18.906 1 98.12 443 GLN B N 1
ATOM 6897 C CA . GLN B 1 443 ? 8.594 -2.426 -19.766 1 98.12 443 GLN B CA 1
ATOM 6898 C C . GLN B 1 443 ? 8.539 -3.707 -18.938 1 98.12 443 GLN B C 1
ATOM 6900 O O . GLN B 1 443 ? 9.133 -3.783 -17.859 1 98.12 443 GLN B O 1
ATOM 6905 N N . THR B 1 444 ? 7.801 -4.648 -19.391 1 98.56 444 THR B N 1
ATOM 6906 C CA . THR B 1 444 ? 7.73 -5.988 -18.828 1 98.56 444 THR B CA 1
ATOM 6907 C C . THR B 1 444 ? 8.07 -7.043 -19.875 1 98.56 444 THR B C 1
ATOM 6909 O O . THR B 1 444 ? 7.461 -7.074 -20.953 1 98.56 444 THR B O 1
ATOM 6912 N N . TYR B 1 445 ? 9.055 -7.859 -19.578 1 98.5 445 TYR B N 1
ATOM 6913 C CA . TYR B 1 445 ? 9.469 -8.945 -20.453 1 98.5 445 TYR B CA 1
ATOM 6914 C C . TYR B 1 445 ? 9.156 -10.297 -19.828 1 98.5 445 TYR B C 1
ATOM 6916 O O . TYR B 1 445 ? 9.336 -10.492 -18.625 1 98.5 445 TYR B O 1
ATOM 6924 N N . VAL B 1 446 ? 8.625 -11.227 -20.625 1 98.62 446 VAL B N 1
ATOM 6925 C CA . VAL B 1 446 ? 8.484 -12.633 -20.266 1 98.62 446 VAL B CA 1
ATOM 6926 C C . VAL B 1 446 ? 9.125 -13.508 -21.344 1 98.62 446 VAL B C 1
ATOM 6928 O O . VAL B 1 446 ? 8.781 -13.406 -22.516 1 98.62 446 VAL B O 1
ATOM 6931 N N . ASN B 1 447 ? 10.07 -14.312 -20.891 1 96.25 447 ASN B N 1
ATOM 6932 C CA . ASN B 1 447 ? 10.781 -15.156 -21.844 1 96.25 447 ASN B CA 1
ATOM 6933 C C . ASN B 1 447 ? 11.375 -14.336 -22.984 1 96.25 447 ASN B C 1
ATOM 6935 O O . ASN B 1 447 ? 11.289 -14.727 -24.156 1 96.25 447 ASN B O 1
ATOM 6939 N N . GLY B 1 448 ? 11.867 -13.164 -22.688 1 95.75 448 GLY B N 1
ATOM 6940 C CA . GLY B 1 448 ? 12.531 -12.305 -23.656 1 95.75 448 GLY B CA 1
ATOM 6941 C C . GLY B 1 448 ? 11.555 -11.508 -24.5 1 95.75 448 GLY B C 1
ATOM 6942 O O . GLY B 1 448 ? 11.969 -10.641 -25.281 1 95.75 448 GLY B O 1
ATOM 6943 N N . ARG B 1 449 ? 10.305 -11.742 -24.391 1 95.88 449 ARG B N 1
ATOM 6944 C CA . ARG B 1 449 ? 9.273 -11.055 -25.156 1 95.88 449 ARG B CA 1
ATOM 6945 C C . ARG B 1 449 ? 8.734 -9.844 -24.391 1 95.88 449 ARG B C 1
ATOM 6947 O O . ARG B 1 449 ? 8.398 -9.953 -23.219 1 95.88 449 ARG B O 1
ATOM 6954 N N . LEU B 1 450 ? 8.734 -8.609 -25.078 1 97.12 450 LEU B N 1
ATOM 6955 C CA . LEU B 1 450 ? 8.086 -7.438 -24.5 1 97.12 450 LEU B CA 1
ATOM 6956 C C . LEU B 1 450 ? 6.574 -7.617 -24.469 1 97.12 450 LEU B C 1
ATOM 6958 O O . LEU B 1 450 ? 5.922 -7.633 -25.516 1 97.12 450 LEU B O 1
ATOM 6962 N N . VAL B 1 451 ? 5.988 -7.773 -23.281 1 98.12 451 VAL B N 1
ATOM 6963 C CA . VAL B 1 451 ? 4.582 -8.164 -23.188 1 98.12 451 VAL B CA 1
ATOM 6964 C C . VAL B 1 451 ? 3.752 -6.992 -22.688 1 98.12 451 VAL B C 1
ATOM 6966 O O . VAL B 1 451 ? 2.523 -7.004 -22.781 1 98.12 451 VAL B O 1
ATOM 6969 N N . SER B 1 452 ? 4.352 -5.988 -22.062 1 97.31 452 SER B N 1
ATOM 6970 C CA . SER B 1 452 ? 3.689 -4.777 -21.594 1 97.31 452 SER B CA 1
ATOM 6971 C C . SER B 1 452 ? 4.629 -3.576 -21.656 1 97.31 452 SER B C 1
ATOM 6973 O O . SER B 1 452 ? 5.824 -3.699 -21.359 1 97.31 452 SER B O 1
ATOM 6975 N N . GLN B 1 453 ? 4.074 -2.461 -22.047 1 94.75 453 GLN B N 1
ATOM 6976 C CA . GLN B 1 453 ? 4.867 -1.237 -22.141 1 94.75 453 GLN B CA 1
ATOM 6977 C C . GLN B 1 453 ? 4.023 -0.011 -21.812 1 94.75 453 GLN B C 1
ATOM 6979 O O . GLN B 1 453 ? 2.865 0.086 -22.219 1 94.75 453 GLN B O 1
ATOM 6984 N N . HIS B 1 454 ? 4.469 0.769 -20.828 1 84.31 454 HIS B N 1
ATOM 6985 C CA . HIS B 1 454 ? 3.871 2.062 -20.516 1 84.31 454 HIS B CA 1
ATOM 6986 C C . HIS B 1 454 ? 4.688 3.205 -21.109 1 84.31 454 HIS B C 1
ATOM 6988 O O . HIS B 1 454 ? 5.918 3.156 -21.109 1 84.31 454 HIS B O 1
ATOM 6994 N N . SER B 1 455 ? 4.09 3.984 -21.984 1 65.44 455 SER B N 1
ATOM 6995 C CA . SER B 1 455 ? 4.836 5.105 -22.547 1 65.44 455 SER B CA 1
ATOM 6996 C C . SER B 1 455 ? 5.062 6.195 -21.5 1 65.44 455 SER B C 1
ATOM 6998 O O . SER B 1 455 ? 4.164 6.512 -20.719 1 65.44 455 SER B O 1
ATOM 7000 N N . SER B 1 456 ? 6.281 6.309 -20.953 1 52.69 456 SER B N 1
ATOM 7001 C CA . SER B 1 456 ? 6.711 7.336 -20.016 1 52.69 456 SER B CA 1
ATOM 7002 C C . SER B 1 456 ? 6.227 8.719 -20.453 1 52.69 456 SER B C 1
ATOM 7004 O O . SER B 1 456 ? 6.012 9.594 -19.609 1 52.69 456 SER B O 1
ATOM 7006 N N . ARG B 1 457 ? 6.348 9.148 -21.641 1 44 457 ARG B N 1
ATOM 7007 C CA . ARG B 1 457 ? 6.23 10.523 -22.109 1 44 457 ARG B CA 1
ATOM 7008 C C . ARG B 1 457 ? 4.789 11.016 -22 1 44 457 ARG B C 1
ATOM 7010 O O . ARG B 1 457 ? 4.027 10.914 -22.969 1 44 457 ARG B O 1
ATOM 7017 N N . CYS B 1 458 ? 4.035 10.625 -20.953 1 36.69 458 CYS B N 1
ATOM 7018 C CA . CYS B 1 458 ? 2.928 11.57 -20.953 1 36.69 458 CYS B CA 1
ATOM 7019 C C . CYS B 1 458 ? 3.438 13 -20.797 1 36.69 458 CYS B C 1
ATOM 7021 O O . CYS B 1 458 ? 3.783 13.422 -19.703 1 36.69 458 CYS B O 1
ATOM 7023 N N . GLY B 1 459 ? 4.43 13.258 -21.422 1 28.08 459 GLY B N 1
ATOM 7024 C CA . GLY B 1 459 ? 4.785 14.672 -21.406 1 28.08 459 GLY B CA 1
ATOM 7025 C C . GLY B 1 459 ? 3.582 15.594 -21.391 1 28.08 459 GLY B C 1
ATOM 7026 O O . GLY B 1 459 ? 2.488 15.203 -21.812 1 28.08 459 GLY B O 1
#

Solvent-accessible surface area (backbone atoms only — not comparable to full-atom values): 43557 Å² total; per-residue (Å²): 112,77,60,36,31,39,35,30,32,35,48,41,32,94,42,64,87,41,79,48,73,34,68,62,17,39,38,33,30,47,74,21,24,20,65,40,65,38,38,41,89,83,38,50,67,63,35,53,53,51,48,51,50,32,52,73,69,70,33,55,45,71,54,55,93,58,32,34,38,31,40,16,30,27,32,50,28,31,34,56,55,32,56,80,45,42,28,46,73,70,87,44,54,54,69,55,32,37,67,72,46,45,49,60,49,33,45,49,31,73,41,55,69,57,33,50,55,52,46,52,52,48,54,50,21,30,34,37,45,36,38,31,31,37,28,35,38,38,32,72,40,60,68,40,28,51,47,46,52,51,47,30,57,73,57,47,37,34,30,37,39,18,40,34,32,33,38,25,70,93,66,31,57,84,85,58,46,36,92,32,43,68,52,33,35,50,50,44,49,50,44,41,57,48,47,65,63,37,88,91,28,86,85,50,53,48,38,41,28,44,22,51,53,31,69,82,30,36,40,72,66,24,46,38,44,39,12,51,48,26,62,75,66,68,37,32,28,41,30,49,28,25,37,22,70,66,60,31,48,51,36,28,72,73,69,74,40,51,41,64,60,54,38,41,74,33,52,49,57,34,47,37,11,32,29,32,41,35,27,55,55,47,73,68,45,48,51,51,37,42,74,39,47,19,15,34,12,41,22,41,49,19,23,44,56,53,19,56,24,36,54,62,57,38,61,43,50,75,69,63,40,38,37,13,27,13,31,33,32,31,63,5,48,45,75,37,62,48,56,30,34,49,36,40,38,40,43,17,30,34,36,25,32,13,33,54,49,89,45,54,72,76,71,34,25,89,34,77,77,30,49,54,52,70,57,36,38,51,12,23,26,12,29,30,18,14,56,19,62,67,44,64,38,25,39,84,42,60,77,16,32,33,25,30,28,35,37,44,42,72,55,80,61,42,78,30,61,73,43,87,94,72,56,50,73,71,42,48,51,38,21,44,56,53,33,57,47,51,87,26,37,33,34,22,24,31,53,61,37,83,59,32,73,45,79,79,76,64,115,110,78,60,36,31,39,35,31,32,35,48,41,32,93,44,63,88,41,79,46,74,34,68,62,19,39,38,34,30,48,74,22,26,22,66,40,66,38,39,42,88,82,38,49,66,62,34,53,53,50,50,50,51,31,53,72,70,68,32,55,45,71,55,54,94,60,33,35,37,31,41,15,30,28,32,50,28,31,35,56,55,32,56,80,44,41,29,47,71,70,88,43,55,54,68,56,32,35,67,72,46,44,49,60,51,35,44,49,31,73,39,55,71,58,32,50,57,52,46,51,51,46,56,49,21,28,32,38,46,36,38,32,31,36,29,34,37,38,33,72,38,58,68,39,27,51,48,47,51,50,48,29,58,73,58,48,37,34,29,38,38,18,40,32,32,36,37,25,70,93,66,33,57,83,87,56,46,35,93,33,42,68,51,33,34,51,49,45,50,51,45,40,56,48,46,66,64,36,87,90,29,85,86,50,53,50,38,42,28,42,20,52,54,30,68,82,30,37,41,70,65,25,46,39,45,42,13,49,48,28,63,76,66,68,35,34,27,41,31,50,28,26,38,22,70,65,62,31,48,51,36,29,72,74,68,73,41,52,42,64,60,53,38,41,75,32,51,49,55,34,47,38,11,32,29,32,41,35,27,56,56,45,72,70,43,48,50,52,36,42,73,39,47,20,16,33,11,41,21,42,50,20,23,44,56,52,17,54,22,36,54,63,55,39,60,42,52,76,69,64,39,38,38,13,26,13,31,32,32,31,65,6,47,44,75,35,59,47,56,28,35,49,36,41,39,40,42,17,28,35,36,24,32,13,34,54,49,88,45,54,73,76,74,33,25,88,35,76,79,30,49,56,52,70,56,35,38,51,11,23,26,13,30,31,18,14,58,18,62,67,45,63,38,24,38,84,41,60,76,16,31,34,26,30,29,34,37,44,43,73,55,82,62,42,79,31,62,73,43,90,94,74,56,50,72,70,41,49,52,38,20,44,57,51,34,56,48,51,87,28,38,34,33,22,24,30,53,61,38,81,59,34,73,47,81,79,77,62,113

Sequence (918 aa):
MPVKAFLGTVFETPDRHTLNIIQDALVVVHDGTIEQVINPEADAETYASMLEAASAAGHLTRLQKGQYLIPGLIDVHVHAPQWPQLGKALDKSLDTWLQKYSFPLEARYKDLEFAEKSYSSLVSTLLANGTTTVAYFASIHLEASLLLARICLEKGQRAVVGRVAMDLADQCPEYYRDASPKESVAQSEAFVQQVRSLKGNTEGLVLPAVIPRFIPSCSDAALRGLGELAKRYDCHVQTHCSESDWEHNHVIERFGKHDALALDDFGLLTRRTVLAHGNFLSTGDLQLVKARGAAVGHCPLSNFYFSDAVFPLKKALDMDIHVGMGTDISGGPSASLFDACRYALAAGRALESGTDPNLSATERSQHRGARVGSVEAFFVATTNGGISLDLKIGRIAPGYMFDALVIDTTLPNSSLMVFDGVDTLEDVFQKIVYNAAPHNIVQTYVNGRLVSQHSSRCGMPVKAFLGTVFETPDRHTLNIIQDALVVVHDGTIEQVINPEADAETYASMLEAASAAGHLTRLQKGQYLIPGLIDVHVHAPQWPQLGKALDKSLDTWLQKYSFPLEARYKDLEFAEKSYSSLVSTLLANGTTTVAYFASIHLEASLLLARICLEKGQRAVVGRVAMDLADQCPEYYRDASPKESVAQSEAFVQQVRSLKGNTEGLVLPAVIPRFIPSCSDAALRGLGELAKRYDCHVQTHCSESDWEHNHVIERFGKHDALALDDFGLLTRRTVLAHGNFLSTGDLQLVKARGAAVGHCPLSNFYFSDAVFPLKKALDMDIHVGMGTDISGGPSASLFDACRYALAAGRALESGTDPNLSATERSQHRGARVGSVEAFFVATTNGGISLDLKIGRIAPGYMFDALVIDTTLPNSSLMVFDGVDTLEDVFQKIVYNAAPHNIVQTYVNGRLVSQHSSRCG

Secondary structure (DSSP, 8-state):
---EEEEEEEEEEEETTEEEEEEEEEEEEETTEEEEEE-TTT-HHHHHHHHHHHHHHT-EEEPPTTEEEEEPEEEEEEEGGGGGGTTS-TTS-HHHHIIIIIHHHHHGGGSHHHHHHHHHHHHHHHHHTTEEEEEEE--S-HHHHHHHHHHHHHHT-EEEEEPEE---TTTS-GGGS-S-HHHHHHHHHHHHHHHHT-TT-TT-SEEEEEEE--GGGS-HHHHHHHHHHHHHHT-EEEEEES-SHHHHHHHHHHHSS-HHHHHHHTT--STTEEEEE-TT--HHHHHHHHHHT-EEEE-HHHIIIIISS---HHHHHHTT-EEEE---TTTSS-S-HHHHHHHHHHHHHHHHH-S-TTS-HHHH-S-TT----HHHHHHHHTHHHHHHHT-S-S--STTSB--EEEEES--TT-SS---TTT--HHHHHHHHHHH--GGGEEEEEETTEEEEE--S---/---EEEEEEEEEEEETTEEEEEEEEEEEEETTEEEEEE-TTT-HHHHHHHHHHHHHHT-EEEPPTTEEEEEPEEEEEEEGGGGGGTTS-TTS-HHHHIIIIIHHHHHGGGSHHHHHHHHHHHHHHHHHTTEEEEEEE--S-HHHHHHHHHHHHHHT-EEEEEPEE---TTTS-GGGS-S-HHHHHHHHHHHHHHHHT-TT-TT-SEEEEEEE--GGGS-HHHHHHHHHHHHHHT-EEEEEES-SHHHHHHHHHHHSS-HHHHHHHTT--STTEEEEE-TT--HHHHHHHHHHT-EEEE-HHHIIIIISS---HHHHHHTT-EEEE---TTTSS-S-HHHHHHHHHHHHHHHHH-S-TTS-HHHH-S-TT----HHHHHHHHTHHHHHHHT-S-S--STTSB--EEEEES--TT-SS---TTT--HHHHHHHHHHH--GGGEEEEEETTEEEEE--S---